Protein AF-A0A7V6PZB4-F1 (afdb_monomer)

pLDDT: mean 92.67, std 8.46, range [31.7, 98.81]

Structure (mmCIF, N/CA/C/O backbone):
data_AF-A0A7V6PZB4-F1
#
_entry.id   AF-A0A7V6PZB4-F1
#
loop_
_atom_site.group_PDB
_atom_site.id
_atom_site.type_symbol
_atom_site.label_atom_id
_atom_site.label_alt_id
_atom_site.label_comp_id
_atom_site.label_asym_id
_atom_site.label_entity_id
_atom_site.label_seq_id
_atom_site.pdbx_PDB_ins_code
_atom_site.Cartn_x
_atom_site.Cartn_y
_atom_site.Cartn_z
_atom_site.occupancy
_atom_site.B_iso_or_equiv
_atom_site.auth_seq_id
_atom_site.auth_comp_id
_atom_site.auth_asym_id
_atom_site.auth_atom_id
_atom_site.pdbx_PDB_model_num
ATOM 1 N N . MET A 1 1 ? -26.715 -16.027 -0.098 1.00 96.00 1 MET A N 1
ATOM 2 C CA . MET A 1 1 ? -26.579 -14.561 -0.267 1.00 96.00 1 MET A CA 1
ATOM 3 C C . MET A 1 1 ? -27.239 -14.172 -1.579 1.00 96.00 1 MET A C 1
ATOM 5 O O . MET A 1 1 ? -27.093 -14.940 -2.522 1.00 96.00 1 MET A O 1
ATOM 9 N N . LYS A 1 2 ? -27.965 -13.046 -1.634 1.00 98.06 2 LYS A N 1
ATOM 10 C CA . LYS A 1 2 ? -28.641 -12.566 -2.856 1.00 98.06 2 LYS A CA 1
ATOM 11 C C . LYS A 1 2 ? -28.164 -11.171 -3.259 1.00 98.06 2 LYS A C 1
ATOM 13 O O . LYS A 1 2 ? -28.310 -10.236 -2.463 1.00 98.06 2 LYS A O 1
ATOM 18 N N . VAL A 1 3 ? -27.635 -11.015 -4.474 1.00 98.44 3 VAL A N 1
ATOM 19 C CA . VAL A 1 3 ? -27.059 -9.747 -4.962 1.00 98.44 3 VAL A CA 1
ATOM 20 C C . VAL A 1 3 ? -27.691 -9.322 -6.287 1.00 98.44 3 VAL A C 1
ATOM 22 O O . VAL A 1 3 ? -27.688 -10.071 -7.259 1.00 98.44 3 VAL A O 1
ATOM 25 N N . LEU A 1 4 ? -28.210 -8.092 -6.332 1.00 98.44 4 LEU A N 1
ATOM 26 C CA . LEU A 1 4 ? -28.763 -7.500 -7.549 1.00 98.44 4 LEU A CA 1
ATOM 27 C C . LEU A 1 4 ? -27.728 -6.574 -8.187 1.00 98.44 4 LEU A C 1
ATOM 29 O O . LEU A 1 4 ? -27.380 -5.542 -7.610 1.00 98.44 4 LEU A O 1
ATOM 33 N N . HIS A 1 5 ? -27.274 -6.908 -9.390 1.00 98.06 5 HIS A N 1
ATOM 34 C CA . HIS A 1 5 ? -26.396 -6.055 -10.179 1.00 98.06 5 HIS A CA 1
ATOM 35 C C . HIS A 1 5 ? -27.217 -5.083 -11.032 1.00 98.06 5 HIS A C 1
ATOM 37 O O . HIS A 1 5 ? -28.124 -5.491 -11.751 1.00 98.06 5 HIS A O 1
ATOM 43 N N . LEU A 1 6 ? -26.899 -3.791 -10.979 1.00 96.44 6 LEU A N 1
ATOM 44 C CA . LEU A 1 6 ? -27.513 -2.758 -11.815 1.00 96.44 6 LEU A CA 1
ATOM 45 C C . LEU A 1 6 ? -26.486 -2.239 -12.818 1.00 96.44 6 LEU A C 1
ATOM 47 O O . LEU A 1 6 ? -25.389 -1.840 -12.422 1.00 96.44 6 LEU A O 1
ATOM 51 N N . ILE A 1 7 ? -26.847 -2.169 -14.100 1.00 93.00 7 ILE A N 1
ATOM 52 C CA . ILE A 1 7 ? -25.939 -1.684 -15.145 1.00 93.00 7 ILE A CA 1
ATOM 53 C C . ILE A 1 7 ? -26.640 -0.818 -16.189 1.00 93.00 7 ILE A C 1
ATOM 55 O O . ILE A 1 7 ? -27.804 -1.014 -16.540 1.00 93.00 7 ILE A O 1
ATOM 59 N N . GLY A 1 8 ? -25.913 0.178 -16.701 1.00 87.44 8 GLY A N 1
ATOM 60 C CA . GLY A 1 8 ? -26.395 1.048 -17.770 1.00 87.44 8 GLY A CA 1
ATOM 61 C C . GLY A 1 8 ? -26.680 0.306 -19.079 1.00 87.44 8 GLY A C 1
ATOM 62 O O . GLY A 1 8 ? -27.577 0.742 -19.802 1.00 87.44 8 GLY A O 1
ATOM 63 N N . GLY A 1 9 ? -25.923 -0.761 -19.368 1.00 81.12 9 GLY A N 1
ATOM 64 C CA . GLY A 1 9 ? -26.089 -1.702 -20.485 1.00 81.12 9 GLY A CA 1
ATOM 65 C C . GLY A 1 9 ? -25.521 -1.231 -21.828 1.00 81.12 9 GLY A C 1
ATOM 66 O O . GLY A 1 9 ? -25.775 -1.853 -22.850 1.00 81.12 9 GLY A O 1
ATOM 67 N N . GLY A 1 10 ? -24.804 -0.102 -21.849 1.00 78.69 10 GLY A N 1
ATOM 68 C CA . GLY A 1 10 ? -24.160 0.439 -23.060 1.00 78.69 10 GLY A CA 1
ATOM 69 C C . GLY A 1 10 ? -22.662 0.182 -23.120 1.00 78.69 10 GLY A C 1
ATOM 70 O O . GLY A 1 10 ? -21.980 0.761 -23.958 1.00 78.69 10 GLY A O 1
ATOM 71 N N . ASP A 1 11 ? -22.161 -0.596 -22.172 1.00 76.56 11 ASP A N 1
ATOM 72 C CA . ASP A 1 11 ? -20.750 -0.834 -21.947 1.00 76.56 11 ASP A CA 1
ATOM 73 C C . ASP A 1 11 ? -20.196 -1.791 -23.014 1.00 76.56 11 ASP A C 1
ATOM 75 O O . ASP A 1 11 ? -20.813 -2.802 -23.350 1.00 76.56 11 ASP A O 1
ATOM 79 N N . VAL A 1 12 ? -19.015 -1.468 -23.546 1.00 69.12 12 VAL A N 1
ATOM 80 C CA . VAL A 1 12 ? -18.284 -2.270 -24.540 1.00 69.12 12 VAL A CA 1
ATOM 81 C C . VAL A 1 12 ? -16.842 -2.497 -24.078 1.00 69.12 12 VAL A C 1
ATOM 83 O O . VAL A 1 12 ? -16.324 -1.760 -23.236 1.00 69.12 12 VAL A O 1
ATOM 86 N N . GLY A 1 13 ? -16.176 -3.517 -24.625 1.00 76.00 13 GLY A N 1
ATOM 87 C CA . GLY A 1 13 ? -14.794 -3.856 -24.266 1.00 76.00 13 GLY A CA 1
ATOM 88 C C . GLY A 1 13 ? -14.642 -4.318 -22.809 1.00 76.00 13 GLY A C 1
ATOM 89 O O . GLY A 1 13 ? -15.514 -5.001 -22.277 1.00 76.00 13 GLY A O 1
ATOM 90 N N . GLY A 1 14 ? -13.544 -3.926 -22.154 1.00 77.00 14 GLY A N 1
ATOM 91 C CA . GLY A 1 14 ? -13.130 -4.481 -20.856 1.00 77.00 14 GLY A CA 1
ATOM 92 C C . GLY A 1 14 ? -14.131 -4.324 -19.703 1.00 77.00 14 GLY A C 1
ATOM 93 O O . GLY A 1 14 ? -14.212 -5.211 -18.858 1.00 77.00 14 GLY A O 1
ATOM 94 N N . ALA A 1 15 ? -14.934 -3.252 -19.669 1.00 78.38 15 ALA A N 1
ATOM 95 C CA . ALA A 1 15 ? -15.964 -3.080 -18.635 1.00 78.38 15 ALA A CA 1
ATOM 96 C C . ALA A 1 15 ? -17.106 -4.103 -18.780 1.00 78.38 15 ALA A C 1
ATOM 98 O O . ALA A 1 15 ? -17.568 -4.654 -17.780 1.00 78.38 15 ALA A O 1
ATOM 99 N N . LYS A 1 16 ? -17.518 -4.408 -20.022 1.00 87.12 16 LYS A N 1
ATOM 100 C CA . LYS A 1 16 ? -18.472 -5.488 -20.319 1.00 87.12 16 LYS A CA 1
ATOM 101 C C . LYS A 1 16 ? -17.888 -6.836 -19.901 1.00 87.12 16 LYS A C 1
ATOM 103 O O . LYS A 1 16 ? -18.531 -7.550 -19.136 1.00 87.12 16 LYS A O 1
ATOM 108 N N . THR A 1 17 ? -16.669 -7.141 -20.358 1.00 86.19 17 THR A N 1
ATOM 109 C CA . THR A 1 17 ? -15.967 -8.398 -20.046 1.00 86.19 17 THR A CA 1
ATOM 110 C C . THR A 1 17 ? -15.881 -8.622 -18.540 1.00 86.19 17 THR A C 1
ATOM 112 O O . THR A 1 17 ? -16.276 -9.681 -18.062 1.00 86.19 17 THR A O 1
ATOM 115 N N . HIS A 1 18 ? -15.479 -7.595 -17.782 1.00 88.25 18 HIS A N 1
ATOM 116 C CA . HIS A 1 18 ? -15.419 -7.658 -16.324 1.00 88.25 18 HIS A CA 1
ATOM 117 C C . HIS A 1 18 ? -16.759 -8.064 -15.705 1.00 88.25 18 HIS A C 1
ATOM 119 O O . HIS A 1 18 ? -16.814 -9.025 -14.945 1.00 88.25 18 HIS A O 1
ATOM 125 N N . VAL A 1 19 ? -17.841 -7.332 -16.001 1.00 92.19 19 VAL A N 1
ATOM 126 C CA . VAL A 1 19 ? -19.128 -7.545 -15.318 1.00 92.19 19 VAL A CA 1
ATOM 127 C C . VAL A 1 19 ? -19.718 -8.907 -15.669 1.00 92.19 19 VAL A C 1
ATOM 129 O O . VAL A 1 19 ? -20.178 -9.609 -14.772 1.00 92.19 19 VAL A O 1
ATOM 132 N N . LEU A 1 20 ? -19.687 -9.302 -16.944 1.00 93.75 20 LEU A N 1
ATOM 133 C CA . LEU A 1 20 ? -20.256 -10.580 -17.373 1.00 93.75 20 LEU A CA 1
ATOM 134 C C . LEU A 1 20 ? -19.486 -11.771 -16.798 1.00 93.75 20 LEU A C 1
ATOM 136 O O . LEU A 1 20 ? -20.103 -12.696 -16.275 1.00 93.75 20 LEU A O 1
ATOM 140 N N . HIS A 1 21 ? -18.151 -11.734 -16.840 1.00 93.12 21 HIS A N 1
ATOM 141 C CA . HIS A 1 21 ? -17.334 -12.811 -16.282 1.00 93.12 21 HIS A CA 1
ATOM 142 C C . HIS A 1 21 ? -17.485 -12.878 -14.761 1.00 93.12 21 HIS A C 1
ATOM 144 O O . HIS A 1 21 ? -17.681 -13.960 -14.216 1.00 93.12 21 HIS A O 1
ATOM 150 N N . LEU A 1 22 ? -17.483 -11.728 -14.077 1.00 94.12 22 LEU A N 1
ATOM 151 C CA . LEU A 1 22 ? -17.700 -11.674 -12.635 1.00 94.12 22 LEU A CA 1
ATOM 152 C C . LEU A 1 22 ? -19.050 -12.275 -12.240 1.00 94.12 22 LEU A C 1
ATOM 154 O O . LEU A 1 22 ? -19.097 -13.124 -11.357 1.00 94.12 22 LEU A O 1
ATOM 158 N N . VAL A 1 23 ? -20.148 -11.853 -12.872 1.00 96.19 23 VAL A N 1
ATOM 159 C CA . VAL A 1 23 ? -21.486 -12.342 -12.510 1.00 96.19 23 VAL A CA 1
ATOM 160 C C . VAL A 1 23 ? -21.649 -13.824 -12.846 1.00 96.19 23 VAL A C 1
ATOM 162 O O . VAL A 1 23 ? -22.220 -14.553 -12.037 1.00 96.19 23 VAL A O 1
ATOM 165 N N . LYS A 1 24 ? -21.110 -14.293 -13.980 1.00 95.69 24 LYS A N 1
ATOM 166 C CA . LYS A 1 24 ? -21.114 -15.722 -14.327 1.00 95.69 24 LYS A CA 1
ATOM 167 C C . LYS A 1 24 ? -20.401 -16.559 -13.265 1.00 95.69 24 LYS A C 1
ATOM 169 O O . LYS A 1 24 ? -20.936 -17.576 -12.834 1.00 95.69 24 LYS A O 1
ATOM 174 N N . GLU A 1 25 ? -19.223 -16.124 -12.820 1.00 95.56 25 GLU A N 1
ATOM 175 C CA . GLU A 1 25 ? -18.470 -16.828 -11.779 1.00 95.56 25 GLU A CA 1
ATOM 176 C C . GLU A 1 25 ? -19.163 -16.763 -10.414 1.00 95.56 25 GLU A C 1
ATOM 178 O O . GLU A 1 25 ? -19.290 -17.783 -9.739 1.00 95.56 25 GLU A O 1
ATOM 183 N N . LEU A 1 26 ? -19.700 -15.600 -10.031 1.00 97.25 26 LEU A N 1
ATOM 184 C CA . LEU A 1 26 ? -20.473 -15.444 -8.796 1.00 97.25 26 LEU A CA 1
ATOM 185 C C . LEU A 1 26 ? -21.717 -16.339 -8.768 1.00 97.25 26 LEU A C 1
ATOM 187 O O . LEU A 1 26 ? -22.041 -16.889 -7.714 1.00 97.25 26 LEU A O 1
ATOM 191 N N . GLY A 1 27 ? -22.392 -16.513 -9.909 1.00 96.56 27 GLY A N 1
ATOM 192 C CA . GLY A 1 27 ? -23.594 -17.343 -10.040 1.00 96.56 27 GLY A CA 1
ATOM 193 C C . GLY A 1 27 ? -23.388 -18.816 -9.694 1.00 96.56 27 GLY A C 1
ATOM 194 O O . GLY A 1 27 ? -24.357 -19.514 -9.409 1.00 96.56 27 GLY A O 1
ATOM 195 N N . LYS A 1 28 ? -22.134 -19.284 -9.629 1.00 95.62 28 LYS A N 1
ATOM 196 C CA . LYS A 1 28 ? -21.791 -20.625 -9.135 1.00 95.62 28 LYS A CA 1
ATOM 197 C C . LYS A 1 28 ? -21.949 -20.764 -7.614 1.00 95.62 28 LYS A C 1
ATOM 199 O O . LYS A 1 28 ? -22.074 -21.879 -7.120 1.00 95.62 28 LYS A O 1
ATOM 204 N N . TYR A 1 29 ? -21.930 -19.655 -6.870 1.00 97.81 29 TYR A N 1
ATOM 205 C CA . TYR A 1 29 ? -21.866 -19.647 -5.401 1.00 97.81 29 TYR A CA 1
ATOM 206 C C . TYR A 1 29 ? -23.033 -18.916 -4.734 1.00 97.81 29 TYR A C 1
ATOM 208 O O . TYR A 1 29 ? -23.353 -19.181 -3.572 1.00 97.81 29 TYR A O 1
ATOM 216 N N . ILE A 1 30 ? -23.645 -17.953 -5.425 1.00 97.75 30 ILE A N 1
ATOM 217 C CA . ILE A 1 30 ? -24.675 -17.073 -4.870 1.00 97.75 30 ILE A CA 1
ATOM 218 C C . ILE A 1 30 ? -25.785 -16.789 -5.884 1.00 97.75 30 ILE A C 1
ATOM 220 O O . ILE A 1 30 ? -25.592 -16.905 -7.088 1.00 97.75 30 ILE A O 1
ATOM 224 N N . ASP A 1 31 ? -26.945 -16.372 -5.380 1.00 97.50 31 ASP A N 1
ATOM 225 C CA . ASP A 1 31 ? -28.073 -15.937 -6.208 1.00 97.50 31 ASP A CA 1
ATOM 226 C C . ASP A 1 31 ? -27.794 -14.512 -6.715 1.00 97.50 31 ASP A C 1
ATOM 228 O O . ASP A 1 31 ? -27.699 -13.556 -5.928 1.00 97.50 31 ASP A O 1
ATOM 232 N N . VAL A 1 32 ? -27.587 -14.393 -8.026 1.00 97.12 32 VAL A N 1
ATOM 233 C CA . VAL A 1 32 ? -27.240 -13.149 -8.715 1.00 97.12 32 VAL A CA 1
ATOM 234 C C . VAL A 1 32 ? -28.172 -12.909 -9.882 1.00 97.12 32 VAL A C 1
ATOM 236 O O . VAL A 1 32 ? -28.414 -13.790 -10.701 1.00 97.12 32 VAL A O 1
ATOM 239 N N . LYS A 1 33 ? -28.624 -11.663 -9.990 1.00 97.44 33 LYS A N 1
ATOM 240 C CA . LYS A 1 33 ? -29.407 -11.184 -11.125 1.00 97.44 33 LYS A CA 1
ATOM 241 C C . LYS A 1 33 ? -28.857 -9.864 -11.622 1.00 97.44 33 LYS A C 1
ATOM 243 O O . LYS A 1 33 ? -28.470 -9.008 -10.823 1.00 97.44 33 LYS A O 1
ATOM 248 N N . ILE A 1 34 ? -28.872 -9.670 -12.935 1.00 97.75 34 ILE A N 1
ATOM 249 C CA . ILE A 1 34 ? -28.563 -8.393 -13.571 1.00 97.75 34 ILE A CA 1
ATOM 250 C C . ILE A 1 34 ? -29.862 -7.678 -13.947 1.00 97.75 34 ILE A C 1
ATOM 252 O O . ILE A 1 34 ? -30.758 -8.247 -14.563 1.00 97.75 34 ILE A O 1
ATOM 256 N N . VAL A 1 35 ? -29.944 -6.387 -13.644 1.00 97.06 35 VAL A N 1
ATOM 257 C CA . VAL A 1 35 ? -30.881 -5.464 -14.284 1.00 97.06 35 VAL A CA 1
ATOM 258 C C . VAL A 1 35 ? -30.103 -4.533 -15.200 1.00 97.06 35 VAL A C 1
ATOM 260 O O . VAL A 1 35 ? -29.295 -3.718 -14.743 1.00 97.06 35 VAL A O 1
ATOM 263 N N . SER A 1 36 ? -30.377 -4.634 -16.500 1.00 94.94 36 SER A N 1
ATOM 264 C CA . SER A 1 36 ? -29.840 -3.719 -17.507 1.00 94.94 36 SER A CA 1
ATOM 265 C C . SER A 1 36 ? -30.867 -2.648 -17.858 1.00 94.94 36 SER A C 1
ATOM 267 O O . SER A 1 36 ? -32.030 -2.945 -18.124 1.00 94.94 36 SER A O 1
ATOM 269 N N . PHE A 1 37 ? -30.445 -1.384 -17.914 1.00 92.25 37 PHE A N 1
ATOM 270 C CA . PHE A 1 37 ? -31.330 -0.270 -18.277 1.00 92.25 37 PHE A CA 1
ATOM 271 C C . PHE A 1 37 ? -31.435 -0.002 -19.786 1.00 92.25 37 PHE A C 1
ATOM 273 O O . PHE A 1 37 ? -31.979 1.037 -20.191 1.00 92.25 37 PHE A O 1
ATOM 280 N N . ARG A 1 38 ? -30.879 -0.890 -20.617 1.00 89.94 38 ARG A N 1
ATOM 281 C CA . ARG A 1 38 ? -31.062 -0.906 -22.073 1.00 89.94 38 ARG A CA 1
ATOM 282 C C . ARG A 1 38 ? -30.868 -2.315 -22.643 1.00 89.94 38 ARG A C 1
ATOM 284 O O . ARG A 1 38 ? -30.167 -3.132 -22.052 1.00 89.94 38 ARG A O 1
ATOM 291 N N . GLU A 1 39 ? -31.471 -2.549 -23.799 1.00 90.06 39 GLU A N 1
ATOM 292 C CA . GLU A 1 39 ? -31.203 -3.718 -24.644 1.00 90.06 39 GLU A CA 1
ATOM 293 C C . GLU A 1 39 ? -29.893 -3.525 -25.434 1.00 90.06 39 GLU A C 1
ATOM 295 O O . GLU A 1 39 ? -29.401 -2.394 -25.540 1.00 90.06 39 GLU A O 1
ATOM 300 N N . GLY A 1 40 ? -29.359 -4.605 -26.007 1.00 88.62 40 GLY A N 1
ATOM 301 C CA . GLY A 1 40 ? -28.213 -4.603 -26.920 1.00 88.62 40 GLY A CA 1
ATOM 302 C C . GLY A 1 40 ? -27.193 -5.691 -26.587 1.00 88.62 40 GLY A C 1
ATOM 303 O O . GLY A 1 40 ? -27.454 -6.553 -25.749 1.00 88.62 40 GLY A O 1
ATOM 304 N N . VAL A 1 41 ? -26.000 -5.579 -27.184 1.00 87.81 41 VAL A N 1
ATOM 305 C CA . VAL A 1 41 ? -24.912 -6.578 -27.110 1.00 87.81 41 VAL A CA 1
ATOM 306 C C . VAL A 1 41 ? -24.620 -7.044 -25.681 1.00 87.81 41 VAL A C 1
ATOM 308 O O . VAL A 1 41 ? -24.461 -8.232 -25.445 1.00 87.81 41 VAL A O 1
ATOM 311 N N . PHE A 1 42 ? -24.602 -6.138 -24.695 1.00 91.44 42 PHE A N 1
ATOM 312 C CA . PHE A 1 42 ? -24.384 -6.527 -23.296 1.00 91.44 42 PHE A CA 1
ATOM 313 C C . PHE A 1 42 ? -25.431 -7.538 -22.800 1.00 91.44 42 PHE A C 1
ATOM 315 O O . PHE A 1 42 ? -25.089 -8.518 -22.142 1.00 91.44 42 PHE A O 1
ATOM 322 N N . ALA A 1 43 ? -26.713 -7.282 -23.080 1.00 92.75 43 ALA A N 1
ATOM 323 C CA . ALA A 1 43 ? -27.801 -8.131 -22.612 1.00 92.75 43 ALA A CA 1
ATOM 324 C C . ALA A 1 43 ? -27.891 -9.440 -23.406 1.00 92.75 43 ALA A C 1
ATOM 326 O O . ALA A 1 43 ? -28.199 -10.481 -22.833 1.00 92.75 43 ALA A O 1
ATOM 327 N N . GLU A 1 44 ? -27.595 -9.393 -24.704 1.00 93.00 44 GLU A N 1
ATOM 328 C CA . GLU A 1 44 ? -27.498 -10.572 -25.567 1.00 93.00 44 GLU A CA 1
ATOM 329 C C . GLU A 1 44 ? -26.383 -11.513 -25.099 1.00 93.00 44 GLU A C 1
ATOM 331 O O . GLU A 1 44 ? -26.660 -12.682 -24.833 1.00 93.00 44 GLU A O 1
ATOM 336 N N . ASP A 1 45 ? -25.172 -10.992 -24.885 1.00 92.50 45 ASP A N 1
ATOM 337 C CA . ASP A 1 45 ? -24.036 -11.768 -24.378 1.00 92.50 45 ASP A CA 1
ATOM 338 C C . ASP A 1 45 ? -24.341 -12.364 -22.995 1.00 92.50 45 ASP A C 1
ATOM 340 O O . ASP A 1 45 ? -24.063 -13.535 -22.747 1.00 92.50 45 ASP A O 1
ATOM 344 N N . ALA A 1 46 ? -24.973 -11.595 -22.097 1.00 94.50 46 ALA A N 1
ATOM 345 C CA . ALA A 1 46 ? -25.378 -12.095 -20.782 1.00 94.50 46 ALA A CA 1
ATOM 346 C C . ALA A 1 46 ? -26.326 -13.303 -20.888 1.00 94.50 46 ALA A C 1
ATOM 348 O O . ALA A 1 46 ? -26.117 -14.309 -20.208 1.00 94.50 46 ALA A O 1
ATOM 349 N N . ARG A 1 47 ? -27.336 -13.232 -21.770 1.00 95.31 47 ARG A N 1
ATOM 350 C CA . ARG A 1 47 ? -28.264 -14.349 -22.017 1.00 95.31 47 ARG A CA 1
ATOM 351 C C . ARG A 1 47 ? -27.545 -15.555 -22.619 1.00 95.31 47 ARG A C 1
ATOM 353 O O . ARG A 1 47 ? -27.784 -16.672 -22.173 1.00 95.31 47 ARG A O 1
ATOM 360 N N . GLN A 1 48 ? -26.645 -15.342 -23.582 1.00 95.06 48 GLN A N 1
ATOM 361 C CA . GLN A 1 48 ? -25.838 -16.415 -24.183 1.00 95.06 48 GLN A CA 1
ATOM 362 C C . GLN A 1 48 ? -24.928 -17.102 -23.156 1.00 95.06 48 GLN A C 1
ATOM 364 O O . GLN A 1 48 ? -24.710 -18.307 -23.225 1.00 95.06 48 GLN A O 1
ATOM 369 N N . MET A 1 49 ? -24.437 -16.351 -22.169 1.00 94.00 49 MET A N 1
ATOM 370 C CA . MET A 1 49 ? -23.641 -16.872 -21.056 1.00 94.00 49 MET A CA 1
ATOM 371 C C . MET A 1 49 ? -24.477 -17.561 -19.963 1.00 94.00 49 MET A C 1
ATOM 373 O O . MET A 1 49 ? -23.894 -18.046 -18.992 1.00 94.00 49 MET A O 1
ATOM 377 N N . GLY A 1 50 ? -25.808 -17.609 -20.098 1.00 95.19 50 GLY A N 1
ATOM 378 C CA . GLY A 1 50 ? -26.715 -18.223 -19.125 1.00 95.19 50 GLY A CA 1
ATOM 379 C C . GLY A 1 50 ? -26.942 -17.392 -17.857 1.00 95.19 50 GLY A C 1
ATOM 380 O O . GLY A 1 50 ? -27.296 -17.947 -16.821 1.00 95.19 50 GLY A O 1
ATOM 381 N N . ILE A 1 51 ? -26.713 -16.076 -17.906 1.00 96.38 51 ILE A N 1
ATOM 382 C CA . ILE A 1 51 ? -26.875 -15.178 -16.755 1.00 96.38 51 ILE A CA 1
ATOM 383 C C . ILE A 1 51 ? -28.340 -14.725 -16.639 1.00 96.38 51 ILE A C 1
ATOM 385 O O . ILE A 1 51 ? -28.925 -14.282 -17.630 1.00 96.38 51 ILE A O 1
ATOM 389 N N . ASP A 1 52 ? -28.920 -14.762 -15.428 1.00 96.25 52 ASP A N 1
ATOM 390 C CA . ASP A 1 52 ? -30.240 -14.166 -15.159 1.00 96.25 52 ASP A CA 1
ATOM 391 C C . ASP A 1 52 ? -30.165 -12.643 -15.323 1.00 96.25 52 ASP A C 1
ATOM 393 O O . ASP A 1 52 ? -29.551 -11.924 -14.525 1.00 96.25 52 ASP A O 1
ATOM 397 N N . ILE A 1 53 ? -30.786 -12.150 -16.391 1.00 96.75 53 ILE A N 1
ATOM 398 C CA . ILE A 1 53 ? -30.817 -10.738 -16.742 1.00 96.75 53 ILE A CA 1
ATOM 399 C C . ILE A 1 53 ? -32.232 -10.282 -17.093 1.00 96.75 53 ILE A C 1
ATOM 401 O O . ILE A 1 53 ? -32.917 -10.859 -17.936 1.00 96.75 53 ILE A O 1
ATOM 405 N N . GLU A 1 54 ? -32.645 -9.163 -16.499 1.00 96.06 54 GLU A N 1
ATOM 406 C CA . GLU A 1 54 ? -33.881 -8.459 -16.835 1.00 96.06 54 GLU A CA 1
ATOM 407 C C . GLU A 1 54 ? -33.562 -7.081 -17.421 1.00 96.06 54 GLU A C 1
ATOM 409 O O . GLU A 1 54 ? -32.888 -6.253 -16.802 1.00 96.06 54 GLU A O 1
ATOM 414 N N . VAL A 1 55 ? -34.073 -6.805 -18.622 1.00 95.81 55 VAL A N 1
ATOM 415 C CA . VAL A 1 55 ? -33.961 -5.475 -19.230 1.00 95.81 55 VAL A CA 1
ATOM 416 C C . VAL A 1 55 ? -35.122 -4.607 -18.754 1.00 95.81 55 VAL A C 1
ATOM 418 O O . VAL A 1 55 ? -36.287 -4.863 -19.055 1.00 95.81 55 VAL A O 1
ATOM 421 N N . VAL A 1 56 ? -34.807 -3.548 -18.008 1.00 92.19 56 VAL A N 1
ATOM 422 C CA . VAL A 1 56 ? -35.783 -2.594 -17.470 1.00 92.19 56 VAL A CA 1
ATOM 423 C C . VAL A 1 56 ? -35.678 -1.280 -18.240 1.00 92.19 56 VAL A C 1
ATOM 425 O O . VAL A 1 56 ? -34.797 -0.455 -17.995 1.00 92.19 56 VAL A O 1
ATOM 428 N N . LYS A 1 57 ? -36.602 -1.091 -19.188 1.00 83.38 57 LYS A N 1
ATOM 429 C CA . LYS A 1 57 ? -36.729 0.124 -20.005 1.00 83.38 57 LYS A CA 1
ATOM 430 C C . LYS A 1 57 ? -38.208 0.441 -20.258 1.00 83.38 57 LYS A C 1
ATOM 432 O O . LYS A 1 57 ? -38.706 0.314 -21.371 1.00 83.38 57 LYS A O 1
ATOM 437 N N . ARG A 1 58 ? -38.938 0.868 -19.224 1.00 73.62 58 ARG A N 1
ATOM 438 C CA . ARG A 1 58 ? -40.387 1.172 -19.270 1.00 73.62 58 ARG A CA 1
ATOM 439 C C . ARG A 1 58 ? -40.710 2.576 -19.807 1.00 73.62 58 ARG A C 1
ATOM 441 O O . ARG A 1 58 ? -41.791 3.107 -19.548 1.00 73.62 58 ARG A O 1
ATOM 448 N N . GLY A 1 59 ? -39.762 3.204 -20.506 1.00 68.06 59 GLY A N 1
ATOM 449 C CA . GLY A 1 59 ? -39.897 4.525 -21.134 1.00 68.06 59 GLY A CA 1
ATOM 450 C C . GLY A 1 59 ? -39.821 5.729 -20.183 1.00 68.06 59 GLY A C 1
ATOM 451 O O . GLY A 1 59 ? -39.708 6.855 -20.654 1.00 68.06 59 GLY A O 1
ATOM 452 N N . ASN A 1 60 ? -39.841 5.523 -18.860 1.00 82.06 60 ASN A N 1
ATOM 453 C CA . ASN A 1 60 ? -39.718 6.577 -17.846 1.00 82.06 60 ASN A CA 1
ATOM 454 C C . ASN A 1 60 ? -38.882 6.079 -16.654 1.00 82.06 60 ASN A C 1
ATOM 456 O O . ASN A 1 60 ? -39.199 5.045 -16.065 1.00 82.06 60 ASN A O 1
ATOM 460 N N . VAL A 1 61 ? -37.877 6.864 -16.247 1.00 85.06 61 VAL A N 1
ATOM 461 C CA . VAL A 1 61 ? -36.955 6.562 -15.137 1.00 85.06 61 VAL A CA 1
ATOM 462 C C . VAL A 1 61 ? -37.687 6.260 -13.822 1.00 85.06 61 VAL A C 1
ATOM 464 O O . VAL A 1 61 ? -37.274 5.362 -13.096 1.00 85.06 61 VAL A O 1
ATOM 467 N N . PHE A 1 62 ? -38.808 6.923 -13.518 1.00 88.56 62 PHE A N 1
ATOM 468 C CA . PHE A 1 62 ? -39.590 6.627 -12.308 1.00 88.56 62 PHE A CA 1
ATOM 469 C C . PHE A 1 62 ? -40.248 5.242 -12.355 1.00 88.56 62 PHE A C 1
ATOM 471 O O . PHE A 1 62 ? -40.292 4.538 -11.343 1.00 88.56 62 PHE A O 1
ATOM 478 N N . LYS A 1 63 ? -40.740 4.826 -13.531 1.00 91.38 63 LYS A N 1
ATOM 479 C CA . LYS A 1 63 ? -41.296 3.478 -13.728 1.00 91.38 63 LYS A CA 1
ATOM 480 C C . LYS A 1 63 ? -40.195 2.421 -13.641 1.00 91.38 63 LYS A C 1
ATOM 482 O O . LYS A 1 63 ? -40.435 1.365 -13.058 1.00 91.38 63 LYS A O 1
ATOM 487 N N . ASP A 1 64 ? -39.005 2.727 -14.160 1.00 92.06 64 ASP A N 1
ATOM 488 C CA . ASP A 1 64 ? -37.828 1.861 -14.051 1.00 92.06 64 ASP A CA 1
ATOM 489 C C . ASP A 1 64 ? -37.420 1.684 -12.581 1.00 92.06 64 ASP A C 1
ATOM 491 O O . ASP A 1 64 ? -37.311 0.556 -12.109 1.00 92.06 64 ASP A O 1
ATOM 495 N N . ILE A 1 65 ? -37.306 2.777 -11.816 1.00 94.38 65 ILE A N 1
ATOM 496 C CA . ILE A 1 65 ? -37.003 2.737 -10.376 1.00 94.38 65 ILE A CA 1
ATOM 497 C C . ILE A 1 65 ? -38.056 1.926 -9.615 1.00 94.38 65 ILE A C 1
ATOM 499 O O . ILE A 1 65 ? -37.695 1.058 -8.823 1.00 94.38 65 ILE A O 1
ATOM 503 N N . LYS A 1 66 ? -39.355 2.159 -9.862 1.00 95.31 66 LYS A N 1
ATOM 504 C CA . LYS A 1 66 ? -40.437 1.405 -9.204 1.00 95.31 66 LYS A CA 1
ATOM 505 C C . LYS A 1 66 ? -40.320 -0.096 -9.481 1.00 95.31 66 LYS A C 1
ATOM 507 O O . LYS A 1 66 ? -40.495 -0.894 -8.562 1.00 95.31 66 LYS A O 1
ATOM 512 N N . ARG A 1 67 ? -39.989 -0.479 -10.720 1.00 96.06 67 ARG A N 1
ATOM 513 C CA . ARG A 1 67 ? -39.750 -1.881 -11.082 1.00 96.06 67 ARG A CA 1
ATOM 514 C C . ARG A 1 67 ? -38.526 -2.446 -10.361 1.00 96.06 67 ARG A C 1
ATOM 516 O O . ARG A 1 67 ? -38.618 -3.542 -9.825 1.00 96.06 67 ARG A O 1
ATOM 523 N N . VAL A 1 68 ? -37.422 -1.705 -10.274 1.00 96.81 68 VAL A N 1
ATOM 524 C CA . VAL A 1 68 ? -36.236 -2.155 -9.523 1.00 96.81 68 VAL A CA 1
ATOM 525 C C . VAL A 1 68 ? -36.548 -2.326 -8.033 1.00 96.81 68 VAL A C 1
ATOM 527 O O . VAL A 1 68 ? -36.164 -3.335 -7.454 1.00 96.81 68 VAL A O 1
ATOM 530 N N . ILE A 1 69 ? -37.296 -1.407 -7.410 1.00 97.38 69 ILE A N 1
ATOM 531 C CA . ILE A 1 69 ? -37.742 -1.549 -6.010 1.00 97.38 69 ILE A CA 1
ATOM 532 C C . ILE A 1 69 ? -38.565 -2.829 -5.827 1.00 97.38 69 ILE A C 1
ATOM 534 O O . ILE A 1 69 ? -38.366 -3.544 -4.847 1.00 97.38 69 ILE A O 1
ATOM 538 N N . GLN A 1 70 ? -39.474 -3.118 -6.763 1.00 96.69 70 GLN A N 1
ATOM 539 C CA . GLN A 1 70 ? -40.278 -4.337 -6.748 1.00 96.69 70 GLN A CA 1
ATOM 540 C C . GLN A 1 70 ? -39.388 -5.587 -6.823 1.00 96.69 70 GLN A C 1
ATOM 542 O O . GLN A 1 70 ? -39.495 -6.443 -5.952 1.00 96.69 70 GLN A O 1
ATOM 547 N N . ILE A 1 71 ? -38.449 -5.636 -7.776 1.00 97.31 71 ILE A N 1
ATOM 548 C CA . ILE A 1 71 ? -37.482 -6.740 -7.919 1.00 97.31 71 ILE A CA 1
ATOM 549 C C . ILE A 1 71 ? -36.680 -6.938 -6.627 1.00 97.31 71 ILE A C 1
ATOM 551 O O . ILE A 1 71 ? -36.539 -8.065 -6.158 1.00 97.31 71 ILE A O 1
ATOM 555 N N . VAL A 1 72 ? -36.180 -5.851 -6.025 1.00 97.56 72 VAL A N 1
ATOM 556 C CA . VAL A 1 72 ? -35.397 -5.914 -4.781 1.00 97.56 72 VAL A CA 1
ATOM 557 C C . VAL A 1 72 ? -36.211 -6.518 -3.636 1.00 97.56 72 VAL A C 1
ATOM 559 O O . VAL A 1 72 ? -35.704 -7.385 -2.923 1.00 97.56 72 VAL A O 1
ATOM 562 N N . LYS A 1 73 ? -37.463 -6.074 -3.463 1.00 95.38 73 LYS A N 1
ATOM 563 C CA . LYS A 1 73 ? -38.341 -6.522 -2.372 1.00 95.38 73 LYS A CA 1
ATOM 564 C C . LYS A 1 73 ? -38.834 -7.954 -2.568 1.00 95.38 73 LYS A C 1
ATOM 566 O O . LYS A 1 73 ? -38.739 -8.740 -1.635 1.00 95.38 73 LYS A O 1
ATOM 571 N N . GLU A 1 74 ? -39.324 -8.292 -3.759 1.00 95.94 74 GLU A N 1
ATOM 572 C CA . GLU A 1 74 ? -39.840 -9.632 -4.080 1.00 95.94 74 GLU A CA 1
ATOM 573 C C . GLU A 1 74 ? -38.728 -10.686 -4.066 1.00 95.94 74 GLU A C 1
ATOM 575 O O . GLU A 1 74 ? -38.923 -11.785 -3.559 1.00 95.94 74 GLU A O 1
ATOM 580 N N . GLY A 1 75 ? -37.540 -10.341 -4.574 1.00 95.44 75 GLY A N 1
ATOM 581 C CA . GLY A 1 75 ? -36.403 -11.260 -4.619 1.00 95.44 75 GLY A CA 1
ATOM 582 C C . GLY A 1 75 ? -35.655 -11.420 -3.293 1.00 95.44 75 GLY A C 1
ATOM 583 O O . GLY A 1 75 ? -34.850 -12.343 -3.172 1.00 95.44 75 GLY A O 1
ATOM 584 N N . GLY A 1 76 ? -35.897 -10.548 -2.304 1.00 96.31 76 GLY A N 1
ATOM 585 C CA . GLY A 1 76 ? -35.203 -10.573 -1.012 1.00 96.31 76 GLY A CA 1
ATOM 586 C C . GLY A 1 76 ? -33.707 -10.246 -1.113 1.00 96.31 76 GLY A C 1
ATOM 587 O O . GLY A 1 76 ? -32.888 -10.867 -0.434 1.00 96.31 76 GLY A O 1
ATOM 588 N N . TYR A 1 77 ? -33.331 -9.307 -1.988 1.00 97.94 77 TYR A N 1
ATOM 589 C CA . TYR A 1 77 ? -31.926 -8.966 -2.230 1.00 97.94 77 TYR A CA 1
ATOM 590 C C . TYR A 1 77 ? -31.287 -8.244 -1.041 1.00 97.94 77 TYR A C 1
ATOM 592 O O . TYR A 1 77 ? -31.876 -7.341 -0.448 1.00 97.94 77 TYR A O 1
ATOM 600 N N . GLN A 1 78 ? -30.048 -8.620 -0.719 1.00 97.75 78 GLN A N 1
ATOM 601 C CA . GLN A 1 78 ? -29.317 -8.114 0.450 1.00 97.75 78 GLN A CA 1
ATOM 602 C C . GLN A 1 78 ? -28.272 -7.053 0.081 1.00 97.75 78 GLN A C 1
ATOM 604 O O . GLN A 1 78 ? -27.869 -6.259 0.934 1.00 97.75 78 GLN A O 1
ATOM 609 N N . ILE A 1 79 ? -27.851 -7.026 -1.188 1.00 98.50 79 ILE A N 1
ATOM 610 C CA . ILE A 1 79 ? -26.913 -6.049 -1.745 1.00 98.50 79 ILE A CA 1
ATOM 611 C C . ILE A 1 79 ? -27.405 -5.604 -3.124 1.00 98.50 79 ILE A C 1
ATOM 613 O O . ILE A 1 79 ? -27.831 -6.427 -3.935 1.00 98.50 79 ILE A O 1
ATOM 617 N N . ILE A 1 80 ? -27.292 -4.303 -3.394 1.00 98.50 80 ILE A N 1
ATOM 618 C CA . ILE A 1 80 ? -27.415 -3.714 -4.729 1.00 98.50 80 ILE A CA 1
ATOM 619 C C . ILE A 1 80 ? -26.015 -3.298 -5.184 1.00 98.50 80 ILE A C 1
ATOM 621 O O . ILE A 1 80 ? -25.419 -2.395 -4.593 1.00 98.50 80 ILE A O 1
ATOM 625 N N . HIS A 1 81 ? -25.498 -3.936 -6.232 1.00 98.31 81 HIS A N 1
ATOM 626 C CA . HIS A 1 81 ? -24.197 -3.622 -6.813 1.00 98.31 81 HIS A CA 1
ATOM 627 C C . HIS A 1 81 ? -24.368 -2.858 -8.134 1.00 98.31 81 HIS A C 1
ATOM 629 O O . HIS A 1 81 ? -24.814 -3.417 -9.130 1.00 98.31 81 HIS A O 1
ATOM 635 N N . SER A 1 82 ? -24.033 -1.568 -8.169 1.00 96.12 82 SER A N 1
ATOM 636 C CA . SER A 1 82 ? -24.159 -0.735 -9.368 1.00 96.12 82 SER A CA 1
ATOM 637 C C . SER A 1 82 ? -22.858 -0.556 -10.159 1.00 96.12 82 SER A C 1
ATOM 639 O O . SER A 1 82 ? -21.794 -0.282 -9.599 1.00 96.12 82 SER A O 1
ATOM 641 N N . HIS A 1 83 ? -22.977 -0.616 -11.488 1.00 93.00 83 HIS A N 1
ATOM 642 C CA . HIS A 1 83 ? -21.902 -0.374 -12.449 1.00 93.00 83 HIS A CA 1
ATOM 643 C C . HIS A 1 83 ? -22.244 0.825 -13.348 1.00 93.00 83 HIS A C 1
ATOM 645 O O . HIS A 1 83 ? -23.149 0.772 -14.188 1.00 93.00 83 HIS A O 1
ATOM 651 N N . GLY A 1 84 ? -21.512 1.925 -13.158 1.00 86.81 84 GLY A N 1
ATOM 652 C CA . GLY A 1 84 ? -21.639 3.143 -13.960 1.00 86.81 84 GLY A CA 1
ATOM 653 C C . GLY A 1 84 ? -22.722 4.127 -13.494 1.00 86.81 84 GLY A C 1
ATOM 654 O O . GLY A 1 84 ? -23.539 3.857 -12.613 1.00 86.81 84 GLY A O 1
ATOM 655 N N . ALA A 1 85 ? -22.726 5.310 -14.114 1.00 84.50 85 ALA A N 1
ATOM 656 C CA . ALA A 1 85 ? -23.463 6.482 -13.633 1.00 84.50 85 ALA A CA 1
ATOM 657 C C . ALA A 1 85 ? -24.975 6.260 -13.458 1.00 84.50 85 ALA A C 1
ATOM 659 O O . ALA A 1 85 ? -25.526 6.551 -12.398 1.00 84.50 85 ALA A O 1
ATOM 660 N N . LYS A 1 86 ? -25.657 5.721 -14.480 1.00 86.94 86 LYS A N 1
ATOM 661 C CA . LYS A 1 86 ? -27.112 5.483 -14.423 1.00 86.94 86 LYS A CA 1
ATOM 662 C C . LYS A 1 86 ? -27.488 4.503 -13.313 1.00 86.94 86 LYS A C 1
ATOM 664 O O . LYS A 1 86 ? -28.455 4.739 -12.593 1.00 86.94 86 LYS A O 1
ATOM 669 N N . ALA A 1 87 ? -26.700 3.445 -13.154 1.00 91.56 87 ALA A N 1
ATOM 670 C CA . ALA A 1 87 ? -26.915 2.452 -12.117 1.00 91.56 87 ALA A CA 1
ATOM 671 C C . ALA A 1 87 ? -26.680 3.022 -10.713 1.00 91.56 87 ALA A C 1
ATOM 673 O O . ALA A 1 87 ? -27.479 2.753 -9.822 1.00 91.56 87 ALA A O 1
ATOM 674 N N . ASN A 1 88 ? -25.648 3.851 -10.533 1.00 93.00 88 ASN A N 1
ATOM 675 C CA . ASN A 1 88 ? -25.346 4.512 -9.260 1.00 93.00 88 ASN A CA 1
ATOM 676 C C . ASN A 1 88 ? -26.473 5.444 -8.803 1.00 93.00 88 ASN A C 1
ATOM 678 O O . ASN A 1 88 ? -26.840 5.453 -7.634 1.00 93.00 88 ASN A O 1
ATOM 682 N N . MET A 1 89 ? -27.050 6.217 -9.727 1.00 90.62 89 MET A N 1
ATOM 683 C CA . MET A 1 89 ? -28.180 7.097 -9.410 1.00 90.62 89 MET A CA 1
ATOM 684 C C . MET A 1 89 ? -29.396 6.291 -8.937 1.00 90.62 89 MET A C 1
ATOM 686 O O . MET A 1 89 ? -30.008 6.609 -7.918 1.00 90.62 89 MET A O 1
ATOM 690 N N . ILE A 1 90 ? -29.735 5.226 -9.668 1.00 93.19 90 ILE A N 1
ATOM 691 C CA . ILE A 1 90 ? -30.897 4.389 -9.356 1.00 93.19 90 ILE A CA 1
ATOM 692 C C . ILE A 1 90 ? -30.677 3.613 -8.052 1.00 93.19 90 ILE A C 1
ATOM 694 O O . ILE A 1 90 ? -31.599 3.544 -7.242 1.00 93.19 90 ILE A O 1
ATOM 698 N N . SER A 1 91 ? -29.473 3.085 -7.802 1.00 95.38 91 SER A N 1
ATOM 699 C CA . SER A 1 91 ? -29.184 2.297 -6.595 1.00 95.38 91 SER A CA 1
ATOM 700 C C . SER A 1 91 ? -29.405 3.088 -5.305 1.00 95.38 91 SER A C 1
ATOM 702 O O . SER A 1 91 ? -29.935 2.537 -4.344 1.00 95.38 91 SER A O 1
ATOM 704 N N . ILE A 1 92 ? -29.096 4.387 -5.289 1.00 95.00 92 ILE A N 1
ATOM 705 C CA . ILE A 1 92 ? -29.295 5.250 -4.113 1.00 95.00 92 ILE A CA 1
ATOM 706 C C . ILE A 1 92 ? -30.774 5.504 -3.845 1.00 95.00 92 ILE A C 1
ATOM 708 O O . ILE A 1 92 ? -31.209 5.462 -2.693 1.00 95.00 92 ILE A O 1
ATOM 712 N N . ILE A 1 93 ? -31.558 5.745 -4.899 1.00 94.00 93 ILE A N 1
ATOM 713 C CA . ILE A 1 93 ? -33.004 5.939 -4.754 1.00 94.00 93 ILE A CA 1
ATOM 714 C C . ILE A 1 93 ? -33.635 4.639 -4.254 1.00 94.00 93 ILE A C 1
ATOM 716 O O . ILE A 1 93 ? -34.410 4.653 -3.304 1.00 94.00 93 ILE A O 1
ATOM 720 N N . VAL A 1 94 ? -33.261 3.499 -4.839 1.00 95.69 94 VAL A N 1
ATOM 721 C CA . VAL A 1 94 ? -33.757 2.186 -4.410 1.00 95.69 94 VAL A CA 1
ATOM 722 C C . VAL A 1 94 ? -33.379 1.919 -2.951 1.00 95.69 94 VAL A C 1
ATOM 724 O O . VAL A 1 94 ? -34.258 1.580 -2.163 1.00 95.69 94 VAL A O 1
ATOM 727 N N . LYS A 1 95 ? -32.121 2.162 -2.561 1.00 95.12 95 LYS A N 1
ATOM 728 C CA . LYS A 1 95 ? -31.644 2.065 -1.173 1.00 95.12 95 LYS A CA 1
ATOM 729 C C . LYS A 1 95 ? -32.504 2.859 -0.200 1.00 95.12 95 LYS A C 1
ATOM 731 O O . LYS A 1 95 ? -32.794 2.358 0.882 1.00 95.12 95 LYS A O 1
ATOM 736 N N . PHE A 1 96 ? -32.919 4.073 -0.559 1.00 93.81 96 PHE A N 1
ATOM 737 C CA . PHE A 1 96 ? -33.770 4.888 0.309 1.00 93.81 96 PHE A CA 1
ATOM 738 C C . PHE A 1 96 ? -35.101 4.189 0.643 1.00 93.81 96 PHE A C 1
ATOM 740 O O . PHE A 1 96 ? -35.567 4.282 1.774 1.00 93.81 96 PHE A O 1
ATOM 747 N N . PHE A 1 97 ? -35.677 3.438 -0.304 1.00 95.62 97 PHE A N 1
ATOM 748 C CA . PHE A 1 97 ? -36.961 2.741 -0.139 1.00 95.62 97 PHE A CA 1
ATOM 749 C C . PHE A 1 97 ? -36.861 1.283 0.331 1.00 95.62 97 PHE A C 1
ATOM 751 O O . PHE A 1 97 ? -37.882 0.692 0.700 1.00 95.62 97 PHE A O 1
ATOM 758 N N . THR A 1 98 ? -35.679 0.669 0.253 1.00 95.44 98 THR A N 1
ATOM 759 C CA . THR A 1 98 ? -35.476 -0.752 0.583 1.00 95.44 98 THR A CA 1
ATOM 760 C C . THR A 1 98 ? -34.543 -0.970 1.769 1.00 95.44 98 THR A C 1
ATOM 762 O O . THR A 1 98 ? -34.567 -2.046 2.356 1.00 95.44 98 THR A O 1
ATOM 765 N N . HIS A 1 99 ? -33.733 0.030 2.133 1.00 93.69 99 HIS A N 1
ATOM 766 C CA . HIS A 1 99 ? -32.664 -0.055 3.136 1.00 93.69 99 HIS A CA 1
ATOM 767 C C . HIS A 1 99 ? -31.622 -1.150 2.856 1.00 93.69 99 HIS A C 1
ATOM 769 O O . HIS A 1 99 ? -30.915 -1.592 3.762 1.00 93.69 99 HIS A O 1
ATOM 775 N N . VAL A 1 100 ? -31.516 -1.576 1.595 1.00 96.56 100 VAL A N 1
ATOM 776 C CA . VAL A 1 100 ? -30.534 -2.559 1.133 1.00 96.56 100 VAL A CA 1
ATOM 777 C C . VAL A 1 100 ? -29.176 -1.885 0.932 1.00 96.56 100 VAL A C 1
ATOM 779 O O . VAL A 1 100 ? -29.099 -0.745 0.467 1.00 96.56 100 VAL A O 1
ATOM 782 N N . ALA A 1 101 ? -28.102 -2.588 1.292 1.00 97.38 101 ALA A N 1
ATOM 783 C CA . ALA A 1 101 ? -26.740 -2.079 1.189 1.00 97.38 101 ALA A CA 1
ATOM 784 C C . ALA A 1 101 ? -26.344 -1.817 -0.270 1.00 97.38 101 ALA A C 1
ATOM 786 O O . ALA A 1 101 ? -26.646 -2.621 -1.154 1.00 97.38 101 ALA A O 1
ATOM 787 N N . THR A 1 102 ? -25.634 -0.714 -0.517 1.00 98.25 102 THR A N 1
ATOM 788 C CA . THR A 1 102 ? -25.180 -0.343 -1.867 1.00 98.25 102 THR A CA 1
ATOM 789 C C . THR A 1 102 ? -23.675 -0.481 -2.033 1.00 98.25 102 THR A C 1
ATOM 791 O O . THR A 1 102 ? -22.893 0.001 -1.213 1.00 98.25 102 THR A O 1
ATOM 794 N N . VAL A 1 103 ? -23.277 -1.113 -3.132 1.00 98.25 103 VAL A N 1
ATOM 795 C CA . VAL A 1 103 ? -21.886 -1.292 -3.555 1.00 98.25 103 VAL A CA 1
ATOM 796 C C . VAL A 1 103 ? -21.747 -0.759 -4.979 1.00 98.25 103 VAL A C 1
ATOM 798 O O . VAL A 1 103 ? -22.672 -0.897 -5.777 1.00 98.25 103 VAL A O 1
ATOM 801 N N . THR A 1 104 ? -20.611 -0.160 -5.330 1.00 97.06 104 THR A N 1
ATOM 802 C CA . THR A 1 104 ? -20.307 0.188 -6.727 1.00 97.06 104 THR A CA 1
ATOM 803 C C . THR A 1 104 ? -18.891 -0.194 -7.120 1.00 97.06 104 THR A C 1
ATOM 805 O O . THR A 1 104 ? -17.959 0.089 -6.367 1.00 97.06 104 THR A O 1
ATOM 808 N N . THR A 1 105 ? -18.717 -0.763 -8.316 1.00 94.88 105 THR A N 1
ATOM 809 C CA . THR A 1 105 ? -17.398 -0.871 -8.954 1.00 94.88 105 THR A CA 1
ATOM 810 C C . THR A 1 105 ? -17.132 0.347 -9.832 1.00 94.88 105 THR A C 1
ATOM 812 O O . THR A 1 105 ? -17.921 0.688 -10.719 1.00 94.88 105 THR A O 1
ATOM 815 N N . VAL A 1 106 ? -15.990 0.991 -9.597 1.00 90.69 106 VAL A N 1
ATOM 816 C CA . VAL A 1 106 ? -15.506 2.151 -10.350 1.00 90.69 106 VAL A CA 1
ATOM 817 C C . VAL A 1 106 ? -14.554 1.673 -11.448 1.00 90.69 106 VAL A C 1
ATOM 819 O O . VAL A 1 106 ? -13.404 1.340 -11.171 1.00 90.69 106 VAL A O 1
ATOM 822 N N . HIS A 1 107 ? -15.053 1.646 -12.688 1.00 84.12 107 HIS A N 1
ATOM 823 C CA . HIS A 1 107 ? -14.353 1.129 -13.880 1.00 84.12 107 HIS A CA 1
ATOM 824 C C . HIS A 1 107 ? -13.486 2.163 -14.613 1.00 84.12 107 HIS A C 1
ATOM 826 O O . HIS A 1 107 ? -12.576 1.799 -15.359 1.00 84.12 107 HIS A O 1
ATOM 832 N N . SER A 1 108 ? -13.768 3.447 -14.406 1.00 80.69 108 SER A N 1
ATOM 833 C CA . SER A 1 108 ? -13.099 4.584 -15.044 1.00 80.69 108 SER A CA 1
ATOM 834 C C . SER A 1 108 ? -13.049 5.789 -14.105 1.00 80.69 108 SER A C 1
ATOM 836 O O . SER A 1 108 ? -13.710 5.829 -13.057 1.00 80.69 108 SER A O 1
ATOM 838 N N . ASP A 1 109 ? -12.234 6.783 -14.456 1.00 80.31 109 ASP A N 1
ATOM 839 C CA . ASP A 1 109 ? -12.279 8.054 -13.754 1.00 80.31 109 ASP A CA 1
ATOM 840 C C . ASP A 1 109 ? -13.608 8.765 -14.055 1.00 80.31 109 ASP A C 1
ATOM 842 O O . ASP A 1 109 ? -13.773 9.442 -15.069 1.00 80.31 109 ASP A O 1
ATOM 846 N N . TYR A 1 110 ? -14.526 8.682 -13.093 1.00 75.00 110 TYR A N 1
ATOM 847 C CA . TYR A 1 110 ? -15.881 9.221 -13.200 1.00 75.00 110 TYR A CA 1
ATOM 848 C C . TYR A 1 110 ? -15.976 10.735 -13.474 1.00 75.00 110 TYR A C 1
ATOM 850 O O . TYR A 1 110 ? -17.060 11.226 -13.795 1.00 75.00 110 TYR A O 1
ATOM 858 N N . ARG A 1 111 ? -14.887 11.499 -13.293 1.00 75.06 111 ARG A N 1
ATOM 859 C CA . ARG A 1 111 ? -14.839 12.930 -13.641 1.00 75.06 111 ARG A CA 1
ATOM 860 C C . ARG A 1 111 ? -14.444 13.161 -15.093 1.00 75.06 111 ARG A C 1
ATOM 862 O O . ARG A 1 111 ? -14.796 14.206 -15.625 1.00 75.06 111 ARG A O 1
ATOM 869 N N . LEU A 1 112 ? -13.735 12.215 -15.707 1.00 70.62 112 LEU A N 1
ATOM 870 C CA . LEU A 1 112 ? -13.271 12.302 -17.090 1.00 70.62 112 LEU A CA 1
ATOM 871 C C . LEU A 1 112 ? -14.312 11.757 -18.080 1.00 70.62 112 LEU A C 1
ATOM 873 O O . LEU A 1 112 ? -14.380 12.248 -19.203 1.00 70.62 112 LEU A O 1
ATOM 877 N N . ASP A 1 113 ? -15.178 10.829 -17.647 1.00 66.75 113 ASP A N 1
ATOM 878 C CA . ASP A 1 113 ? -16.166 10.118 -18.486 1.00 66.75 113 ASP A CA 1
ATOM 879 C C . ASP A 1 113 ? -17.034 11.012 -19.396 1.00 66.75 113 ASP A C 1
ATOM 881 O O . ASP A 1 113 ? -17.495 10.568 -20.448 1.00 66.75 113 ASP A O 1
ATOM 885 N N . TYR A 1 114 ? -17.283 12.267 -19.006 1.00 62.03 114 TYR A N 1
ATOM 886 C CA . TYR A 1 114 ? -18.145 13.195 -19.749 1.00 62.03 114 TYR A CA 1
ATOM 887 C C . TYR A 1 114 ? -17.460 14.516 -20.124 1.00 62.03 114 TYR A C 1
ATOM 889 O O . TYR A 1 114 ? -18.141 15.435 -20.578 1.00 62.03 114 TYR A O 1
ATOM 897 N N . MET A 1 115 ? -16.135 14.638 -19.970 1.00 58.31 115 MET A N 1
ATOM 898 C CA . MET A 1 115 ? -15.429 15.912 -20.187 1.00 58.31 115 MET A CA 1
ATOM 899 C C . MET A 1 115 ? -15.515 16.439 -21.622 1.00 58.31 115 MET A C 1
ATOM 901 O O . MET A 1 115 ? -15.519 17.649 -21.822 1.00 58.31 115 MET A O 1
ATOM 905 N N . HIS A 1 116 ? -15.666 15.556 -22.608 1.00 59.00 116 HIS A N 1
ATOM 906 C CA . HIS A 1 116 ? -15.804 15.932 -24.019 1.00 59.00 116 HIS A CA 1
ATOM 907 C C . HIS A 1 116 ? -17.173 16.553 -24.364 1.00 59.00 116 HIS A C 1
ATOM 909 O O . HIS A 1 116 ? -17.396 16.970 -25.495 1.00 59.00 116 HIS A O 1
ATOM 915 N N . SER A 1 117 ? -18.112 16.623 -23.410 1.00 64.31 117 SER A N 1
ATOM 916 C CA . SER A 1 117 ? -19.418 17.258 -23.596 1.00 64.31 117 SER A CA 1
ATOM 917 C C . SER A 1 117 ? -19.797 18.085 -22.370 1.00 64.31 117 SER A C 1
ATOM 919 O O . SER A 1 117 ? -20.165 17.543 -21.330 1.00 64.31 117 SER A O 1
ATOM 921 N N . ILE A 1 118 ? -19.779 19.413 -22.516 1.00 61.34 118 ILE A N 1
ATOM 922 C CA . ILE A 1 118 ? -20.098 20.370 -21.441 1.00 61.34 118 ILE A CA 1
ATOM 923 C C . ILE A 1 118 ? -21.468 20.061 -20.811 1.00 61.34 118 ILE A C 1
ATOM 925 O O . ILE A 1 118 ? -21.589 19.977 -19.590 1.00 61.34 118 ILE A O 1
ATOM 929 N N . VAL A 1 119 ? -22.486 19.791 -21.637 1.00 64.25 119 VAL A N 1
ATOM 930 C CA . VAL A 1 119 ? -23.849 19.474 -21.175 1.00 64.25 119 VAL A CA 1
ATOM 931 C C . VAL A 1 119 ? -23.898 18.159 -20.389 1.00 64.25 119 VAL A C 1
ATOM 933 O O . VAL A 1 119 ? -24.505 18.107 -19.317 1.00 64.25 119 VAL A O 1
ATOM 936 N N . LYS A 1 120 ? -23.249 17.088 -20.871 1.00 65.88 120 LYS A N 1
ATOM 937 C CA . LYS A 1 120 ? -23.225 15.792 -20.162 1.00 65.88 120 LYS A CA 1
ATOM 938 C C . LYS A 1 120 ? -22.381 15.853 -18.886 1.00 65.88 120 LYS A C 1
ATOM 940 O O . LYS A 1 120 ? -22.740 15.216 -17.897 1.00 65.88 120 LYS A O 1
ATOM 945 N N . SER A 1 121 ? -21.310 16.644 -18.890 1.00 59.31 121 SER A N 1
ATOM 946 C CA . SER A 1 121 ? -20.464 16.900 -17.723 1.00 59.31 121 SER A CA 1
ATOM 947 C C . SER A 1 121 ? -21.251 17.583 -16.597 1.00 59.31 121 SER A C 1
ATOM 949 O O . SER A 1 121 ? -21.272 17.087 -15.468 1.00 59.31 121 SER A O 1
ATOM 951 N N . LEU A 1 122 ? -21.991 18.653 -16.917 1.00 56.81 122 LEU A N 1
ATOM 952 C CA . LEU A 1 122 ? -22.788 19.415 -15.946 1.00 56.81 122 LEU A CA 1
ATOM 953 C C . LEU A 1 122 ? -24.045 18.680 -15.454 1.00 56.81 122 LEU A C 1
ATOM 955 O O . LEU A 1 122 ? -24.521 18.960 -14.359 1.00 56.81 122 LEU A O 1
ATOM 959 N N . THR A 1 123 ? -24.578 17.733 -16.228 1.00 70.88 123 THR A N 1
ATOM 960 C CA . THR A 1 123 ? -25.771 16.955 -15.852 1.00 70.88 123 THR A CA 1
ATOM 961 C C . THR A 1 123 ? -25.389 15.591 -15.274 1.00 70.88 123 THR A C 1
ATOM 963 O O . THR A 1 123 ? -25.253 15.435 -14.061 1.00 70.88 123 THR A O 1
ATOM 966 N N . PHE A 1 124 ? -25.171 14.591 -16.128 1.00 67.94 124 PHE A N 1
ATOM 967 C CA . PHE A 1 124 ? -24.880 13.211 -15.733 1.00 67.94 124 PHE A CA 1
ATOM 968 C C . PHE A 1 124 ? -23.583 13.078 -14.924 1.00 67.94 124 PHE A C 1
ATOM 970 O O . PHE A 1 124 ? -23.552 12.315 -13.957 1.00 67.94 124 PHE A O 1
ATOM 977 N N . GLY A 1 125 ? -22.536 13.833 -15.271 1.00 69.69 125 GLY A N 1
ATOM 978 C CA . GLY A 1 125 ? -21.263 13.831 -14.542 1.00 69.69 125 GLY A CA 1
ATOM 979 C C . GLY A 1 125 ? -21.400 14.350 -13.106 1.00 69.69 125 GLY A C 1
ATOM 980 O O . GLY A 1 125 ? -20.944 13.703 -12.155 1.00 69.69 125 GLY A O 1
ATOM 981 N N . MET A 1 126 ? -22.090 15.479 -12.924 1.00 73.81 126 MET A N 1
ATOM 982 C CA . MET A 1 126 ? -22.355 16.054 -11.603 1.00 73.81 126 MET A CA 1
ATOM 983 C C . MET A 1 126 ? -23.277 15.161 -10.767 1.00 73.81 126 MET A C 1
ATOM 985 O O . MET A 1 126 ? -22.956 14.868 -9.613 1.00 73.81 126 MET A O 1
ATOM 989 N N . ILE A 1 127 ? -24.374 14.660 -11.344 1.00 77.25 127 ILE A N 1
ATOM 990 C CA . ILE A 1 127 ? -25.307 13.792 -10.616 1.00 77.25 127 ILE A CA 1
ATOM 991 C C . ILE A 1 127 ? -24.622 12.480 -10.215 1.00 77.25 127 ILE A C 1
ATOM 993 O O . ILE A 1 127 ? -24.788 12.050 -9.075 1.00 77.25 127 ILE A O 1
ATOM 997 N N . ASN A 1 128 ? -23.799 11.869 -11.076 1.00 81.06 128 ASN A N 1
ATOM 998 C CA . ASN A 1 128 ? -23.006 10.691 -10.705 1.00 81.06 128 ASN A CA 1
ATOM 999 C C . ASN A 1 128 ? -22.005 11.009 -9.584 1.00 81.06 128 ASN A C 1
ATOM 1001 O O . ASN A 1 128 ? -21.888 10.252 -8.627 1.00 81.06 128 ASN A O 1
ATOM 1005 N N . THR A 1 129 ? -21.326 12.158 -9.653 1.00 82.19 129 THR A N 1
ATOM 1006 C CA . THR A 1 129 ? -20.382 12.596 -8.611 1.00 82.19 129 THR A CA 1
ATOM 1007 C C . THR A 1 129 ? -21.059 12.744 -7.249 1.00 82.19 129 THR A C 1
ATOM 1009 O O . THR A 1 129 ? -20.492 12.338 -6.234 1.00 82.19 129 THR A O 1
ATOM 1012 N N . ILE A 1 130 ? -22.263 13.319 -7.224 1.00 84.25 130 ILE A N 1
ATOM 1013 C CA . ILE A 1 130 ? -23.078 13.450 -6.013 1.00 84.25 130 ILE A CA 1
ATOM 1014 C C . ILE A 1 130 ? -23.548 12.069 -5.560 1.00 84.25 130 ILE A C 1
ATOM 1016 O O . ILE A 1 130 ? -23.370 11.719 -4.398 1.00 84.25 130 ILE A O 1
ATOM 1020 N N . SER A 1 131 ? -24.077 11.271 -6.486 1.00 87.31 131 SER A N 1
ATOM 1021 C CA . SER A 1 131 ? -24.588 9.925 -6.232 1.00 87.31 131 SER A CA 1
ATOM 1022 C C . SER A 1 131 ? -23.539 9.057 -5.549 1.00 87.31 131 SER A C 1
ATOM 1024 O O . SER A 1 131 ? -23.783 8.516 -4.474 1.00 87.31 131 SER A O 1
ATOM 1026 N N . LEU A 1 132 ? -22.322 9.020 -6.095 1.00 90.62 132 LEU A N 1
ATOM 1027 C CA . LEU A 1 132 ? -21.220 8.269 -5.509 1.00 90.62 132 LEU A CA 1
ATOM 1028 C C . LEU A 1 132 ? -21.045 8.576 -4.017 1.00 90.62 132 LEU A C 1
ATOM 1030 O O . LEU A 1 132 ? -20.813 7.646 -3.272 1.00 90.62 132 LEU A O 1
ATOM 1034 N N . ARG A 1 133 ? -21.243 9.811 -3.532 1.00 91.62 133 ARG A N 1
ATOM 1035 C CA . ARG A 1 133 ? -21.094 10.144 -2.096 1.00 91.62 133 ARG A CA 1
ATOM 1036 C C . ARG A 1 133 ? -22.087 9.457 -1.162 1.00 91.62 133 ARG A C 1
ATOM 1038 O O . ARG A 1 133 ? -21.825 9.407 0.038 1.00 91.62 133 ARG A O 1
ATOM 1045 N N . PHE A 1 134 ? -23.207 8.970 -1.684 1.00 93.38 134 PHE A N 1
ATOM 1046 C CA . PHE A 1 134 ? -24.269 8.334 -0.906 1.00 93.38 134 PHE A CA 1
ATOM 1047 C C . PHE A 1 134 ? -24.251 6.802 -0.987 1.00 93.38 134 PHE A C 1
ATOM 1049 O O . PHE A 1 134 ? -25.039 6.145 -0.295 1.00 93.38 134 PHE A O 1
ATOM 1056 N N . ILE A 1 135 ? -23.350 6.234 -1.791 1.00 96.06 135 ILE A N 1
ATOM 1057 C CA . ILE A 1 135 ? -23.109 4.791 -1.841 1.00 96.06 135 ILE A CA 1
ATOM 1058 C C . ILE A 1 135 ? -22.343 4.358 -0.584 1.00 96.06 135 ILE A C 1
ATOM 1060 O O . ILE A 1 135 ? -21.447 5.068 -0.116 1.00 96.06 135 ILE A O 1
ATOM 1064 N N . ASP A 1 136 ? -22.717 3.205 -0.020 1.00 96.44 136 ASP A N 1
ATOM 1065 C CA . ASP A 1 136 ? -22.138 2.712 1.237 1.00 96.44 136 ASP A CA 1
ATOM 1066 C C . ASP A 1 136 ? -20.692 2.240 1.053 1.00 96.44 136 ASP A C 1
ATOM 1068 O O . ASP A 1 136 ? -19.819 2.593 1.854 1.00 96.44 136 ASP A O 1
ATOM 1072 N N . PHE A 1 137 ? -20.441 1.476 -0.017 1.00 98.00 137 PHE A N 1
ATOM 1073 C CA . PHE A 1 137 ? -19.161 0.823 -0.283 1.00 98.00 137 PHE A CA 1
ATOM 1074 C C . PHE A 1 137 ? -18.724 0.949 -1.746 1.00 98.00 137 PHE A C 1
ATOM 1076 O O . PHE A 1 137 ? -19.540 0.964 -2.667 1.00 98.00 137 PHE A O 1
ATOM 1083 N N . TYR A 1 138 ? -17.412 0.996 -1.960 1.00 97.88 138 TYR A N 1
ATOM 1084 C CA . TYR A 1 138 ? -16.796 1.210 -3.267 1.00 97.88 138 TYR A CA 1
ATOM 1085 C C . TYR A 1 138 ? -15.797 0.102 -3.557 1.00 97.88 138 TYR A C 1
ATOM 1087 O O . TYR A 1 138 ? -15.078 -0.335 -2.661 1.00 97.88 138 TYR A O 1
ATOM 1095 N N . ILE A 1 139 ? -15.709 -0.299 -4.815 1.00 97.19 139 ILE A N 1
ATOM 1096 C CA . ILE A 1 139 ? -14.733 -1.253 -5.319 1.00 97.19 139 ILE A CA 1
ATOM 1097 C C . ILE A 1 139 ? -13.946 -0.553 -6.424 1.00 97.19 139 ILE A C 1
ATOM 1099 O O . ILE A 1 139 ? -14.507 -0.129 -7.434 1.00 97.19 139 ILE A O 1
ATOM 1103 N N . GLY A 1 140 ? -12.645 -0.376 -6.212 1.00 94.62 140 GLY A N 1
ATOM 1104 C CA . GLY A 1 140 ? -11.721 0.044 -7.261 1.00 94.62 140 GLY A CA 1
ATOM 1105 C C . GLY A 1 140 ? -11.196 -1.171 -8.020 1.00 94.62 140 GLY A C 1
ATOM 1106 O O . GLY A 1 140 ? -10.848 -2.170 -7.396 1.00 94.62 140 GLY A O 1
ATOM 1107 N N . VAL A 1 141 ? -11.086 -1.073 -9.345 1.00 91.62 141 VAL A N 1
ATOM 1108 C CA . VAL A 1 141 ? -10.539 -2.164 -10.180 1.00 91.62 141 VAL A CA 1
ATOM 1109 C C . VAL A 1 141 ? -9.014 -2.339 -10.066 1.00 91.62 141 VAL A C 1
ATOM 1111 O O . VAL A 1 141 ? -8.433 -3.248 -10.649 1.00 91.62 141 VAL A O 1
ATOM 1114 N N . SER A 1 142 ? -8.349 -1.446 -9.329 1.00 91.25 142 SER A N 1
ATOM 1115 C CA . SER A 1 142 ? -6.912 -1.473 -9.036 1.00 91.25 142 SER A CA 1
ATOM 1116 C C . SER A 1 142 ? -6.582 -0.646 -7.789 1.00 91.25 142 SER A C 1
ATOM 1118 O O . SER A 1 142 ? -7.443 0.086 -7.272 1.00 91.25 142 SER A O 1
ATOM 1120 N N . ARG A 1 143 ? -5.335 -0.719 -7.295 1.00 91.00 143 ARG A N 1
ATOM 1121 C CA . ARG A 1 143 ? -4.896 0.117 -6.161 1.00 91.00 143 ARG A CA 1
ATOM 1122 C C . ARG A 1 143 ? -4.937 1.601 -6.506 1.00 91.00 143 ARG A C 1
ATOM 1124 O O . ARG A 1 143 ? -5.444 2.391 -5.712 1.00 91.00 143 ARG A O 1
ATOM 1131 N N . ASN A 1 144 ? -4.539 1.967 -7.723 1.00 90.81 144 ASN A N 1
ATOM 1132 C CA . ASN A 1 144 ? -4.608 3.348 -8.205 1.00 90.81 144 ASN A CA 1
ATOM 1133 C C . ASN A 1 144 ? -6.041 3.918 -8.150 1.00 90.81 144 ASN A C 1
ATOM 1135 O O . ASN A 1 144 ? -6.249 5.074 -7.784 1.00 90.81 144 ASN A O 1
ATOM 1139 N N . PHE A 1 145 ? -7.061 3.104 -8.438 1.00 91.00 145 PHE A N 1
ATOM 1140 C CA . PHE A 1 145 ? -8.460 3.533 -8.329 1.00 91.00 145 PHE A CA 1
ATOM 1141 C C . PHE A 1 145 ? -8.906 3.730 -6.881 1.00 91.00 145 PHE A C 1
ATOM 1143 O O . PHE A 1 145 ? -9.625 4.688 -6.576 1.00 91.00 145 PHE A O 1
ATOM 1150 N N . LYS A 1 146 ? -8.441 2.870 -5.969 1.00 93.81 146 LYS A N 1
ATOM 1151 C CA . LYS A 1 146 ? -8.632 3.080 -4.533 1.00 93.81 146 LYS A CA 1
ATOM 1152 C C . LYS A 1 146 ? -7.983 4.391 -4.091 1.00 93.81 146 LYS A C 1
ATOM 1154 O O . LYS A 1 146 ? -8.656 5.214 -3.475 1.00 93.81 146 LYS A O 1
ATOM 1159 N N . GLU A 1 147 ? -6.734 4.643 -4.465 1.00 93.25 147 GLU A N 1
ATOM 1160 C CA . GLU A 1 147 ? -6.054 5.907 -4.167 1.00 93.25 147 GLU A CA 1
ATOM 1161 C C . GLU A 1 147 ? -6.767 7.121 -4.761 1.00 93.25 147 GLU A C 1
ATOM 1163 O O . GLU A 1 147 ? -6.906 8.138 -4.084 1.00 93.25 147 GLU A O 1
ATOM 1168 N N . MET A 1 148 ? -7.251 7.029 -6.002 1.00 92.19 148 MET A N 1
ATOM 1169 C CA . MET A 1 148 ? -8.023 8.090 -6.647 1.00 92.19 148 MET A CA 1
ATOM 1170 C C . MET A 1 148 ? -9.258 8.445 -5.811 1.00 92.19 148 MET A C 1
ATOM 1172 O O . MET A 1 148 ? -9.525 9.626 -5.569 1.00 92.19 148 MET A O 1
ATOM 1176 N N . LEU A 1 149 ? -10.010 7.445 -5.342 1.00 93.88 149 LEU A N 1
ATOM 1177 C CA . LEU A 1 149 ? -11.164 7.662 -4.471 1.00 93.88 149 LEU A CA 1
ATOM 1178 C C . LEU A 1 149 ? -10.740 8.296 -3.134 1.00 93.88 149 LEU A C 1
ATOM 1180 O O . LEU A 1 149 ? -11.365 9.258 -2.680 1.00 93.88 149 LEU A O 1
ATOM 1184 N N . ILE A 1 150 ? -9.636 7.852 -2.534 1.00 95.19 150 ILE A N 1
ATOM 1185 C CA . ILE A 1 150 ? -9.114 8.449 -1.295 1.00 95.19 150 ILE A CA 1
ATOM 1186 C C . ILE A 1 150 ? -8.704 9.916 -1.511 1.00 95.19 150 ILE A C 1
ATOM 1188 O O . ILE A 1 150 ? -9.158 10.780 -0.762 1.00 95.19 150 ILE A O 1
ATOM 1192 N N . LYS A 1 151 ? -7.955 10.234 -2.579 1.00 93.44 151 LYS A N 1
ATOM 1193 C CA . LYS A 1 151 ? -7.588 11.609 -2.995 1.00 93.44 151 LYS A CA 1
ATOM 1194 C C . LYS A 1 151 ? -8.830 12.479 -3.221 1.00 93.44 151 LYS A C 1
ATOM 1196 O O . LYS A 1 151 ? -8.822 13.688 -3.001 1.00 93.44 151 LYS A O 1
ATOM 1201 N N . ARG A 1 152 ? -9.948 11.859 -3.609 1.00 91.62 152 ARG A N 1
ATOM 1202 C CA . ARG A 1 152 ? -11.267 12.494 -3.743 1.00 91.62 152 ARG A CA 1
ATOM 1203 C C . ARG A 1 152 ? -12.062 12.506 -2.441 1.00 91.62 152 ARG A C 1
ATOM 1205 O O . ARG A 1 152 ? -13.263 12.767 -2.479 1.00 91.62 152 ARG A O 1
ATOM 1212 N N . LYS A 1 153 ? -11.431 12.308 -1.285 1.00 93.25 153 LYS A N 1
ATOM 1213 C CA . LYS A 1 153 ? -12.028 12.401 0.057 1.00 93.25 153 LYS A CA 1
ATOM 1214 C C . LYS A 1 153 ? -13.097 11.339 0.351 1.00 93.25 153 LYS A C 1
ATOM 1216 O O . LYS A 1 153 ? -13.950 11.563 1.208 1.00 93.25 153 LYS A O 1
ATOM 1221 N N . PHE A 1 154 ? -13.102 10.212 -0.365 1.00 94.75 154 PHE A N 1
ATOM 1222 C CA . PHE A 1 154 ? -13.897 9.049 0.045 1.00 94.75 154 PHE A CA 1
ATOM 1223 C C . PHE A 1 154 ? -13.238 8.364 1.249 1.00 94.75 154 PHE A C 1
ATOM 1225 O O . PHE A 1 154 ? -12.026 8.457 1.439 1.00 94.75 154 PHE A O 1
ATOM 1232 N N . ASN A 1 155 ? -14.040 7.715 2.094 1.00 94.94 155 ASN A N 1
ATOM 1233 C CA . ASN A 1 155 ? -13.542 7.090 3.316 1.00 94.94 155 ASN A CA 1
ATOM 1234 C C . ASN A 1 155 ? -12.804 5.775 2.992 1.00 94.94 155 ASN A C 1
ATOM 1236 O O . ASN A 1 155 ? -13.472 4.843 2.541 1.00 94.94 155 ASN A O 1
ATOM 1240 N N . PRO A 1 156 ? -11.485 5.651 3.256 1.00 95.69 156 PRO A N 1
ATOM 1241 C CA . PRO A 1 156 ? -10.703 4.469 2.881 1.00 95.69 156 PRO A CA 1
ATOM 1242 C C . PRO A 1 156 ? -11.252 3.151 3.420 1.00 95.69 156 PRO A C 1
ATOM 1244 O O . PRO A 1 156 ? -11.167 2.137 2.732 1.00 95.69 156 PRO A O 1
ATOM 1247 N N . VAL A 1 157 ? -11.872 3.163 4.609 1.00 94.50 157 VAL A N 1
ATOM 1248 C CA . VAL A 1 157 ? -12.421 1.936 5.210 1.00 94.50 157 VAL A CA 1
ATOM 1249 C C . VAL A 1 157 ? -13.590 1.355 4.412 1.00 94.50 157 VAL A C 1
ATOM 1251 O O . VAL A 1 157 ? -13.875 0.172 4.557 1.00 94.50 157 VAL A O 1
ATOM 1254 N N . ASN A 1 158 ? -14.245 2.147 3.556 1.00 95.88 158 ASN A N 1
ATOM 1255 C CA . ASN A 1 158 ? -15.357 1.709 2.706 1.00 95.88 158 ASN A CA 1
ATOM 1256 C C . ASN A 1 158 ? -14.917 1.374 1.271 1.00 95.88 158 ASN A C 1
ATOM 1258 O O . ASN A 1 158 ? -15.776 1.106 0.433 1.00 95.88 158 ASN A O 1
ATOM 1262 N N . ILE A 1 159 ? -13.614 1.431 0.972 1.00 97.06 159 ILE A N 1
ATOM 1263 C CA . ILE A 1 159 ? -13.076 1.209 -0.372 1.00 97.06 159 ILE A CA 1
ATOM 1264 C C . ILE A 1 159 ? -12.288 -0.101 -0.405 1.00 97.06 159 ILE A C 1
ATOM 1266 O O . ILE A 1 159 ? -11.224 -0.242 0.213 1.00 97.06 159 ILE A O 1
ATOM 1270 N N . PHE A 1 160 ? -12.801 -1.035 -1.188 1.00 96.62 160 PHE A N 1
ATOM 1271 C CA . PHE A 1 160 ? -12.182 -2.311 -1.503 1.00 96.62 160 PHE A CA 1
ATOM 1272 C C . PHE A 1 160 ? -11.514 -2.259 -2.880 1.00 96.62 160 PHE A C 1
ATOM 1274 O O . PHE A 1 160 ? -11.716 -1.318 -3.653 1.00 96.62 160 PHE A O 1
ATOM 1281 N N . THR A 1 161 ? -10.717 -3.278 -3.180 1.00 94.94 161 THR A N 1
ATOM 1282 C CA . THR A 1 161 ? -10.075 -3.450 -4.483 1.00 94.94 161 THR A CA 1
ATOM 1283 C C . THR A 1 161 ? -10.371 -4.855 -4.982 1.00 94.94 161 THR A C 1
ATOM 1285 O O . THR A 1 161 ? -10.233 -5.805 -4.218 1.00 94.94 161 THR A O 1
ATOM 1288 N N . VAL A 1 162 ? -10.786 -4.967 -6.240 1.00 94.56 162 VAL A N 1
ATOM 1289 C CA . VAL A 1 162 ? -10.966 -6.239 -6.951 1.00 94.56 162 VAL A CA 1
ATOM 1290 C C . VAL A 1 162 ? -10.286 -6.078 -8.295 1.00 94.56 162 VAL A C 1
ATOM 1292 O O . VAL A 1 162 ? -10.687 -5.214 -9.070 1.00 94.56 162 VAL A O 1
ATOM 1295 N N . TYR A 1 163 ? -9.251 -6.865 -8.561 1.00 93.38 163 TYR A N 1
ATOM 1296 C CA . TYR A 1 163 ? -8.586 -6.824 -9.858 1.00 93.38 163 TYR A CA 1
ATOM 1297 C C . TYR A 1 163 ? -9.410 -7.539 -10.925 1.00 93.38 163 TYR A C 1
ATOM 1299 O O . TYR A 1 163 ? -10.216 -8.418 -10.622 1.00 93.38 163 TYR A O 1
ATOM 1307 N N . ASN A 1 164 ? -9.190 -7.163 -12.183 1.00 91.00 164 ASN A N 1
ATOM 1308 C CA . ASN A 1 164 ? -9.739 -7.902 -13.313 1.00 91.00 164 ASN A CA 1
ATOM 1309 C C . ASN A 1 164 ? -9.148 -9.316 -13.358 1.00 91.00 164 ASN A C 1
ATOM 1311 O O . ASN A 1 164 ? -7.954 -9.490 -13.118 1.00 91.00 164 ASN A O 1
ATOM 1315 N N . GLY A 1 165 ? -9.994 -10.292 -13.690 1.00 91.69 165 GLY A N 1
ATOM 1316 C CA . GLY A 1 165 ? -9.622 -11.697 -13.796 1.00 91.69 165 GLY A CA 1
ATOM 1317 C C . GLY A 1 165 ? -9.694 -12.222 -15.230 1.00 91.69 165 GLY A C 1
ATOM 1318 O O . GLY A 1 165 ? -10.622 -11.875 -15.962 1.00 91.69 165 GLY A O 1
ATOM 1319 N N . VAL A 1 166 ? -8.760 -13.094 -15.615 1.00 91.88 166 VAL A N 1
ATOM 1320 C CA . VAL A 1 166 ? -8.877 -13.953 -16.813 1.00 91.88 166 VAL A CA 1
ATOM 1321 C C . VAL A 1 166 ? -8.864 -15.430 -16.420 1.00 91.88 166 VAL A C 1
ATOM 1323 O O . VAL A 1 166 ? -8.472 -15.780 -15.309 1.00 91.88 166 VAL A O 1
ATOM 1326 N N . ASP A 1 167 ? -9.373 -16.294 -17.293 1.00 90.81 167 ASP A N 1
ATOM 1327 C CA . ASP A 1 167 ? -9.416 -17.734 -17.031 1.00 90.81 167 ASP A CA 1
ATOM 1328 C C . ASP A 1 167 ? -8.024 -18.353 -17.224 1.00 90.81 167 ASP A C 1
ATOM 1330 O O . ASP A 1 167 ? -7.406 -18.155 -18.270 1.00 90.81 167 ASP A O 1
ATOM 1334 N N . PHE A 1 168 ? -7.542 -19.097 -16.229 1.00 91.12 168 PHE A N 1
ATOM 1335 C CA . PHE A 1 168 ? -6.294 -19.867 -16.293 1.00 91.12 168 PHE A CA 1
ATOM 1336 C C . PHE A 1 168 ? -6.515 -21.386 -16.198 1.00 91.12 168 PHE A C 1
ATOM 1338 O O . PHE A 1 168 ? -5.548 -22.139 -16.314 1.00 91.12 168 PHE A O 1
ATOM 1345 N N . ASN A 1 169 ? -7.751 -21.846 -15.982 1.00 86.62 169 ASN A N 1
ATOM 1346 C CA . ASN A 1 169 ? -8.084 -23.268 -15.879 1.00 86.62 169 ASN A CA 1
ATOM 1347 C C . ASN A 1 169 ? -8.328 -23.890 -17.247 1.00 86.62 169 ASN A C 1
ATOM 1349 O O . ASN A 1 169 ? -7.973 -25.046 -17.472 1.00 86.62 169 ASN A O 1
ATOM 1353 N N . GLU A 1 170 ? -8.939 -23.139 -18.163 1.00 81.50 170 GLU A N 1
ATOM 1354 C CA . GLU A 1 170 ? -9.120 -23.619 -19.526 1.00 81.50 170 GLU A CA 1
ATOM 1355 C C . GLU A 1 170 ? -7.781 -23.611 -20.281 1.00 81.50 170 GLU A C 1
ATOM 1357 O O . GLU A 1 170 ? -7.079 -22.586 -20.279 1.00 81.50 170 GLU A O 1
ATOM 1362 N N . PRO A 1 171 ? -7.421 -24.711 -20.975 1.00 78.19 171 PRO A N 1
ATOM 1363 C CA . PRO A 1 171 ? -6.249 -24.732 -21.835 1.00 78.19 171 PRO A CA 1
ATOM 1364 C C . PRO A 1 171 ? -6.323 -23.587 -22.838 1.00 78.19 171 PRO A C 1
ATOM 1366 O O . PRO A 1 171 ? -7.322 -23.412 -23.539 1.00 78.19 171 PRO A O 1
ATOM 1369 N N . ALA A 1 172 ? -5.266 -22.783 -22.896 1.00 78.62 172 ALA A N 1
ATOM 1370 C CA . ALA A 1 172 ? -5.208 -21.689 -23.845 1.00 78.62 172 ALA A CA 1
ATOM 1371 C C . ALA A 1 172 ? -5.254 -22.256 -25.274 1.00 78.62 172 ALA A C 1
ATOM 1373 O O . ALA A 1 172 ? -4.512 -23.186 -25.604 1.00 78.62 172 ALA A O 1
ATOM 1374 N N . LYS A 1 173 ? -6.129 -21.708 -26.126 1.00 82.44 173 LYS A N 1
ATOM 1375 C CA . LYS A 1 173 ? -6.173 -22.095 -27.539 1.00 82.44 173 LYS A CA 1
ATOM 1376 C C . LYS A 1 173 ? -4.812 -21.821 -28.168 1.00 82.44 173 LYS A C 1
ATOM 1378 O O . LYS A 1 173 ? -4.301 -20.705 -28.088 1.00 82.44 173 LYS A O 1
ATOM 1383 N N . ASN A 1 174 ? -4.236 -22.841 -28.792 1.00 79.44 174 ASN A N 1
ATOM 1384 C CA . ASN A 1 174 ? -2.948 -22.711 -29.449 1.00 79.44 174 ASN A CA 1
ATOM 1385 C C . ASN A 1 174 ? -3.156 -22.311 -30.914 1.00 79.44 174 ASN A C 1
ATOM 1387 O O . ASN A 1 174 ? -3.705 -23.091 -31.692 1.00 79.44 174 ASN A O 1
ATOM 1391 N N . TYR A 1 175 ? -2.717 -21.109 -31.286 1.00 86.50 175 TYR A N 1
ATOM 1392 C CA . TYR A 1 175 ? -2.686 -20.671 -32.679 1.00 86.50 175 TYR A CA 1
ATOM 1393 C C . TYR A 1 175 ? -1.258 -20.762 -33.209 1.00 86.50 175 TYR A C 1
ATOM 1395 O O . TYR A 1 175 ? -0.301 -20.371 -32.543 1.00 86.50 175 TYR A O 1
ATOM 1403 N N . SER A 1 176 ? -1.099 -21.280 -34.426 1.00 89.50 176 SER A N 1
ATOM 1404 C CA . SER A 1 176 ? 0.225 -21.379 -35.039 1.00 89.50 176 SER A CA 1
ATOM 1405 C C . SER A 1 176 ? 0.649 -20.039 -35.651 1.00 89.50 176 SER A C 1
ATOM 1407 O O . SER A 1 176 ? -0.167 -19.336 -36.256 1.00 89.50 176 SER A O 1
ATOM 1409 N N . ARG A 1 177 ? 1.949 -19.715 -35.575 1.00 92.56 177 ARG A N 1
ATOM 1410 C CA . ARG A 1 177 ? 2.534 -18.561 -36.288 1.00 92.56 177 ARG A CA 1
ATOM 1411 C C . ARG A 1 177 ? 2.208 -18.591 -37.779 1.00 92.56 177 ARG A C 1
ATOM 1413 O O . ARG A 1 177 ? 1.875 -17.558 -38.344 1.00 92.56 177 ARG A O 1
ATOM 1420 N N . LYS A 1 178 ? 2.252 -19.780 -38.388 1.00 91.38 178 LYS A N 1
ATOM 1421 C CA . LYS A 1 178 ? 1.961 -19.990 -39.810 1.00 91.38 178 LYS A CA 1
ATOM 1422 C C . LYS A 1 178 ? 0.524 -19.595 -40.163 1.00 91.38 178 LYS A C 1
ATOM 1424 O O . LYS A 1 178 ? 0.327 -18.751 -41.027 1.00 91.38 178 LYS A O 1
ATOM 1429 N N . SER A 1 179 ? -0.467 -20.133 -39.450 1.00 91.25 179 SER A N 1
ATOM 1430 C CA . SER A 1 179 ? -1.880 -19.811 -39.699 1.00 91.25 179 SER A CA 1
ATOM 1431 C C . SER A 1 179 ? -2.194 -18.333 -39.459 1.00 91.25 179 SER A C 1
ATOM 1433 O O . SER A 1 179 ? -2.993 -17.746 -40.183 1.00 91.25 179 SER A O 1
ATOM 1435 N N . PHE A 1 180 ? -1.558 -17.716 -38.456 1.00 93.69 180 PHE A N 1
ATOM 1436 C CA . PHE A 1 180 ? -1.713 -16.286 -38.193 1.00 93.69 180 PHE A CA 1
ATOM 1437 C C . PHE A 1 180 ? -1.114 -15.436 -39.326 1.00 93.69 180 PHE A C 1
ATOM 1439 O O . PHE A 1 180 ? -1.769 -14.528 -39.836 1.00 93.69 180 PHE A O 1
ATOM 1446 N N . ALA A 1 181 ? 0.111 -15.762 -39.751 1.00 93.62 181 ALA A N 1
ATOM 1447 C CA . ALA A 1 181 ? 0.803 -15.112 -40.859 1.00 93.62 181 ALA A CA 1
ATOM 1448 C C . ALA A 1 181 ? 0.002 -15.186 -42.167 1.00 93.62 181 ALA A C 1
ATOM 1450 O O . ALA A 1 181 ? -0.148 -14.175 -42.850 1.00 93.62 181 ALA A O 1
ATOM 1451 N N . GLU A 1 182 ? -0.556 -16.356 -42.490 1.00 93.88 182 GLU A N 1
ATOM 1452 C CA . GLU A 1 182 ? -1.386 -16.570 -43.681 1.00 93.88 182 GLU A CA 1
ATOM 1453 C C . GLU A 1 182 ? -2.682 -15.750 -43.628 1.00 93.88 182 GLU A C 1
ATOM 1455 O O . GLU A 1 182 ? -2.998 -15.050 -44.589 1.00 93.88 182 GLU A O 1
ATOM 1460 N N . LYS A 1 183 ? -3.395 -15.778 -42.492 1.00 94.62 183 LYS A N 1
ATOM 1461 C CA . LYS A 1 183 ? -4.672 -15.068 -42.300 1.00 94.62 183 LYS A CA 1
ATOM 1462 C C . LYS A 1 183 ? -4.548 -13.551 -42.460 1.00 94.62 183 LYS A C 1
ATOM 1464 O O . LYS A 1 183 ? -5.466 -12.923 -42.978 1.00 94.62 183 LYS A O 1
ATOM 1469 N N . TYR A 1 184 ? -3.443 -12.971 -41.995 1.00 94.88 184 TYR A N 1
ATOM 1470 C CA . TYR A 1 184 ? -3.223 -11.521 -41.996 1.00 94.88 184 TYR A CA 1
ATOM 1471 C C . TYR A 1 184 ? -2.201 -11.050 -43.041 1.00 94.88 184 TYR A C 1
ATOM 1473 O O . TYR A 1 184 ? -1.856 -9.872 -43.062 1.00 94.88 184 TYR A O 1
ATOM 1481 N N . HIS A 1 185 ? -1.725 -11.949 -43.909 1.00 94.81 185 HIS A N 1
ATOM 1482 C CA . HIS A 1 185 ? -0.722 -11.674 -44.945 1.00 94.81 185 HIS A CA 1
ATOM 1483 C C . HIS A 1 185 ? 0.581 -11.052 -44.408 1.00 94.81 185 HIS A C 1
ATOM 1485 O O . HIS A 1 185 ? 1.142 -10.128 -44.999 1.00 94.81 185 HIS A O 1
ATOM 1491 N N . ILE A 1 186 ? 1.079 -11.570 -43.282 1.00 94.56 186 ILE A N 1
ATOM 1492 C CA . ILE A 1 186 ? 2.281 -11.064 -42.609 1.00 94.56 186 ILE A CA 1
ATOM 1493 C C . ILE A 1 186 ? 3.467 -11.999 -42.895 1.00 94.56 186 ILE A C 1
ATOM 1495 O O . ILE A 1 186 ? 3.400 -13.178 -42.550 1.00 94.56 186 ILE A O 1
ATOM 1499 N N . PRO A 1 187 ? 4.581 -11.516 -43.477 1.00 92.62 187 PRO A N 1
ATOM 1500 C CA . PRO A 1 187 ? 5.765 -12.336 -43.716 1.00 92.62 187 PRO A CA 1
ATOM 1501 C C . PRO A 1 187 ? 6.545 -12.561 -42.411 1.00 92.62 187 PRO A C 1
ATOM 1503 O O . PRO A 1 187 ? 7.349 -11.720 -42.006 1.00 92.62 187 PRO A O 1
ATOM 1506 N N . ILE A 1 188 ? 6.309 -13.709 -41.770 1.00 91.69 188 ILE A N 1
ATOM 1507 C CA . ILE A 1 188 ? 6.983 -14.139 -40.536 1.00 91.69 188 ILE A CA 1
ATOM 1508 C C . ILE A 1 188 ? 7.927 -15.301 -40.852 1.00 91.69 188 ILE A C 1
ATOM 1510 O O . ILE A 1 188 ? 7.501 -16.318 -41.402 1.00 91.69 188 ILE A O 1
ATOM 1514 N N . LYS A 1 189 ? 9.204 -15.165 -40.485 1.00 91.81 189 LYS A N 1
ATOM 1515 C CA . LYS A 1 189 ? 10.196 -16.249 -40.532 1.00 91.81 189 LYS A CA 1
ATOM 1516 C C . LYS A 1 189 ? 10.291 -16.958 -39.181 1.00 91.81 189 LYS A C 1
ATOM 1518 O O . LYS A 1 189 ? 9.907 -16.418 -38.150 1.00 91.81 189 LYS A O 1
ATOM 1523 N N . GLU A 1 190 ? 10.848 -18.166 -39.179 1.00 85.75 190 GLU A N 1
ATOM 1524 C CA . GLU A 1 190 ? 10.967 -18.996 -37.971 1.00 85.75 190 GLU A CA 1
ATOM 1525 C C . GLU A 1 190 ? 11.775 -18.322 -36.848 1.00 85.75 190 GLU A C 1
ATOM 1527 O O . GLU A 1 190 ? 11.359 -18.348 -35.693 1.00 85.75 190 GLU A O 1
ATOM 1532 N N . ASN A 1 191 ? 12.865 -17.635 -37.206 1.00 88.06 191 ASN A N 1
ATOM 1533 C CA . ASN A 1 191 ? 13.755 -16.948 -36.262 1.00 88.06 191 ASN A CA 1
ATOM 1534 C C . ASN A 1 191 ? 13.363 -15.487 -35.979 1.00 88.06 191 ASN A C 1
ATOM 1536 O O . ASN A 1 191 ? 14.109 -14.784 -35.294 1.00 88.06 191 ASN A O 1
ATOM 1540 N N . ASP A 1 192 ? 12.240 -15.007 -36.521 1.00 95.56 192 ASP A N 1
ATOM 1541 C CA . ASP A 1 192 ? 11.780 -13.649 -36.236 1.00 95.56 192 ASP A CA 1
ATOM 1542 C C . ASP A 1 192 ? 11.309 -13.543 -34.777 1.00 95.56 192 ASP A C 1
ATOM 1544 O O . ASP A 1 192 ? 10.637 -14.436 -34.246 1.00 95.56 192 ASP A O 1
ATOM 1548 N N . ILE A 1 193 ? 11.634 -12.411 -34.148 1.00 97.75 193 ILE A N 1
ATOM 1549 C CA . ILE A 1 193 ? 11.125 -12.050 -32.822 1.00 97.75 193 ILE A CA 1
ATOM 1550 C C . ILE A 1 193 ? 9.895 -11.173 -33.003 1.00 97.75 193 ILE A C 1
ATOM 1552 O O . ILE A 1 193 ? 9.965 -10.118 -33.633 1.00 97.75 193 ILE A O 1
ATOM 1556 N N . ILE A 1 194 ? 8.771 -11.587 -32.432 1.00 98.06 194 ILE A N 1
ATOM 1557 C CA . ILE A 1 194 ? 7.488 -10.914 -32.603 1.00 98.06 194 ILE A CA 1
ATOM 1558 C C . ILE A 1 194 ? 7.165 -10.083 -31.360 1.00 98.06 194 ILE A C 1
ATOM 1560 O O . ILE A 1 194 ? 6.898 -10.617 -30.282 1.00 98.06 194 ILE A O 1
ATOM 1564 N N . VAL A 1 195 ? 7.129 -8.767 -31.536 1.00 98.62 195 VAL A N 1
ATOM 1565 C CA . VAL A 1 195 ? 6.623 -7.794 -30.567 1.00 98.62 195 VAL A CA 1
ATOM 1566 C C . VAL A 1 195 ? 5.166 -7.496 -30.909 1.00 98.62 195 VAL A C 1
ATOM 1568 O O . VAL A 1 195 ? 4.869 -7.077 -32.027 1.00 98.62 195 VAL A O 1
ATOM 1571 N N . GLY A 1 196 ? 4.240 -7.708 -29.977 1.00 97.44 196 GLY A N 1
ATOM 1572 C CA . GLY A 1 196 ? 2.811 -7.535 -30.245 1.00 97.44 196 GLY A CA 1
ATOM 1573 C C . GLY A 1 196 ? 2.087 -6.649 -29.247 1.00 97.44 196 GLY A C 1
ATOM 1574 O O . GLY A 1 196 ? 2.377 -6.672 -28.053 1.00 97.44 196 GLY A O 1
ATOM 1575 N N . ILE A 1 197 ? 1.099 -5.906 -29.741 1.00 96.88 197 ILE A N 1
ATOM 1576 C CA . ILE A 1 197 ? 0.166 -5.118 -28.930 1.00 96.88 197 ILE A CA 1
ATOM 1577 C C . ILE A 1 197 ? -1.267 -5.363 -29.409 1.00 96.88 197 ILE A C 1
ATOM 1579 O O . ILE A 1 197 ? -1.553 -5.232 -30.595 1.00 96.88 197 ILE A O 1
ATOM 1583 N N . ALA A 1 198 ? -2.177 -5.698 -28.489 1.00 94.00 198 ALA A N 1
ATOM 1584 C CA . ALA A 1 198 ? -3.617 -5.758 -28.755 1.00 94.00 198 ALA A CA 1
ATOM 1585 C C . ALA A 1 198 ? -4.317 -4.563 -28.091 1.00 94.00 198 ALA A C 1
ATOM 1587 O O . ALA A 1 198 ? -4.465 -4.516 -26.866 1.00 94.00 198 ALA A O 1
ATOM 1588 N N . ALA A 1 199 ? -4.719 -3.567 -28.882 1.00 91.88 199 ALA A N 1
ATOM 1589 C CA . ALA A 1 199 ? -5.340 -2.346 -28.384 1.00 91.88 199 ALA A CA 1
ATOM 1590 C C . ALA A 1 199 ? -6.164 -1.625 -29.461 1.00 91.88 199 ALA A C 1
ATOM 1592 O O . ALA A 1 199 ? -5.855 -1.660 -30.646 1.00 91.88 199 ALA A O 1
ATOM 1593 N N . ARG A 1 200 ? -7.195 -0.890 -29.029 1.00 90.75 200 ARG A N 1
ATOM 1594 C CA . ARG A 1 200 ? -7.898 0.065 -29.902 1.00 90.75 200 ARG A CA 1
ATOM 1595 C C . ARG A 1 200 ? -6.939 1.166 -30.362 1.00 90.75 200 ARG A C 1
ATOM 1597 O O . ARG A 1 200 ? -6.175 1.675 -29.545 1.00 90.75 200 ARG A O 1
ATOM 1604 N N . LEU A 1 201 ? -7.031 1.582 -31.623 1.00 94.25 201 LEU A N 1
ATOM 1605 C CA . LEU A 1 201 ? -6.187 2.641 -32.192 1.00 94.25 201 LEU A CA 1
ATOM 1606 C C . LEU A 1 201 ? -6.781 4.015 -31.851 1.00 94.25 201 LEU A C 1
ATOM 1608 O O . LEU A 1 201 ? -7.469 4.637 -32.658 1.00 94.25 201 LEU A O 1
ATOM 1612 N N . TYR A 1 202 ? -6.594 4.407 -30.591 1.00 90.94 202 TYR A N 1
ATOM 1613 C CA . TYR A 1 202 ? -7.099 5.638 -29.988 1.00 90.94 202 TYR A CA 1
ATOM 1614 C C . TYR A 1 202 ? -5.973 6.377 -29.254 1.00 90.94 202 TYR A C 1
ATOM 1616 O O . TYR A 1 202 ? -5.124 5.700 -28.655 1.00 90.94 202 TYR A O 1
ATOM 1624 N N . PRO A 1 203 ? -6.048 7.719 -29.124 1.00 91.31 203 PRO A N 1
ATOM 1625 C CA . PRO A 1 203 ? -4.950 8.529 -28.587 1.00 91.31 203 PRO A CA 1
ATOM 1626 C C . PRO A 1 203 ? -4.433 8.065 -27.220 1.00 91.31 203 PRO A C 1
ATOM 1628 O O . PRO A 1 203 ? -3.234 8.055 -26.952 1.00 91.31 203 PRO A O 1
ATOM 1631 N N . VAL A 1 204 ? -5.332 7.596 -26.344 1.00 89.00 204 VAL A N 1
ATOM 1632 C CA . VAL A 1 204 ? -4.975 7.108 -24.999 1.00 89.00 204 VAL A CA 1
ATOM 1633 C C . VAL A 1 204 ? -4.079 5.860 -25.014 1.00 89.00 204 VAL A C 1
ATOM 1635 O O . VAL A 1 204 ? -3.349 5.629 -24.051 1.00 89.00 204 VAL A O 1
ATOM 1638 N N . LYS A 1 205 ? -4.118 5.053 -26.081 1.00 93.75 205 LYS A N 1
ATOM 1639 C CA . LYS A 1 205 ? -3.281 3.852 -26.252 1.00 93.75 205 LYS A CA 1
ATOM 1640 C C . LYS A 1 205 ? -1.897 4.178 -26.808 1.00 93.75 205 LYS A C 1
ATOM 1642 O O . LYS A 1 205 ? -0.981 3.382 -26.622 1.00 93.75 205 LYS A O 1
ATOM 1647 N N . ASN A 1 206 ? -1.744 5.350 -27.428 1.00 95.75 206 ASN A N 1
ATOM 1648 C CA . ASN A 1 206 ? -0.471 5.917 -27.866 1.00 95.75 206 ASN A CA 1
ATOM 1649 C C . ASN A 1 206 ? 0.426 4.908 -28.602 1.00 95.75 206 ASN A C 1
ATOM 1651 O O . ASN A 1 206 ? 1.586 4.677 -28.258 1.00 95.75 206 ASN A O 1
ATOM 1655 N N . ILE A 1 207 ? -0.142 4.292 -29.640 1.00 97.94 207 ILE A N 1
ATOM 1656 C CA . ILE A 1 207 ? 0.559 3.334 -30.508 1.00 97.94 207 ILE A CA 1
ATOM 1657 C C . ILE A 1 207 ? 1.765 3.993 -31.197 1.00 97.94 207 ILE A C 1
ATOM 1659 O O . ILE A 1 207 ? 2.746 3.325 -31.520 1.00 97.94 207 ILE A O 1
ATOM 1663 N N . GLY A 1 208 ? 1.738 5.322 -31.348 1.00 97.81 208 GLY A N 1
ATOM 1664 C CA . GLY A 1 208 ? 2.852 6.110 -31.865 1.00 97.81 208 GLY A CA 1
ATOM 1665 C C . GLY A 1 208 ? 4.178 5.847 -31.144 1.00 97.81 208 GLY A C 1
ATOM 1666 O O . GLY A 1 208 ? 5.194 5.748 -31.827 1.00 97.81 208 GLY A O 1
ATOM 1667 N N . THR A 1 209 ? 4.167 5.658 -29.818 1.00 98.31 209 THR A N 1
ATOM 1668 C CA . THR A 1 209 ? 5.369 5.330 -29.026 1.00 98.31 209 THR A CA 1
ATOM 1669 C C . THR A 1 209 ? 5.963 3.972 -29.396 1.00 98.31 209 THR A C 1
ATOM 1671 O O . THR A 1 209 ? 7.185 3.843 -29.440 1.00 98.31 209 THR A O 1
ATOM 1674 N N . LEU A 1 210 ? 5.132 2.970 -29.707 1.00 98.62 210 LEU A N 1
ATOM 1675 C CA . LEU A 1 210 ? 5.627 1.675 -30.182 1.00 98.62 210 LEU A CA 1
ATOM 1676 C C . LEU A 1 210 ? 6.309 1.819 -31.544 1.00 98.62 210 LEU A C 1
ATOM 1678 O O . LEU A 1 210 ? 7.367 1.239 -31.755 1.00 98.62 210 LEU A O 1
ATOM 1682 N N . ILE A 1 211 ? 5.724 2.607 -32.450 1.00 98.69 211 ILE A N 1
ATOM 1683 C CA . ILE A 1 211 ? 6.278 2.844 -33.791 1.00 98.69 211 ILE A CA 1
ATOM 1684 C C . ILE A 1 211 ? 7.625 3.582 -33.707 1.00 98.69 211 ILE A C 1
ATOM 1686 O O . ILE A 1 211 ? 8.561 3.232 -34.423 1.00 98.69 211 ILE A O 1
ATOM 1690 N N . ASP A 1 212 ? 7.755 4.563 -32.809 1.00 98.56 212 ASP A N 1
ATOM 1691 C CA . ASP A 1 212 ? 9.024 5.275 -32.601 1.00 98.56 212 ASP A CA 1
ATOM 1692 C C . ASP A 1 212 ? 10.115 4.347 -32.048 1.00 98.56 212 ASP A C 1
ATOM 1694 O O . ASP A 1 212 ? 11.251 4.377 -32.524 1.00 98.56 212 ASP A O 1
ATOM 1698 N N . ALA A 1 213 ? 9.763 3.473 -31.099 1.00 98.75 213 ALA A N 1
ATOM 1699 C CA . ALA A 1 213 ? 10.673 2.451 -30.586 1.00 98.75 213 ALA A CA 1
ATOM 1700 C C . ALA A 1 213 ? 11.041 1.427 -31.671 1.00 98.75 213 ALA A C 1
ATOM 1702 O O . ALA A 1 213 ? 12.198 1.024 -31.771 1.00 98.75 213 ALA A O 1
ATOM 1703 N N . ALA A 1 214 ? 10.079 1.043 -32.518 1.00 98.69 214 ALA A N 1
ATOM 1704 C CA . ALA A 1 214 ? 10.288 0.083 -33.596 1.00 98.69 214 ALA A CA 1
ATOM 1705 C C . ALA A 1 214 ? 11.381 0.530 -34.568 1.00 98.69 214 ALA A C 1
ATOM 1707 O O . ALA A 1 214 ? 12.159 -0.309 -35.008 1.00 98.69 214 ALA A O 1
ATOM 1708 N N . ARG A 1 215 ? 11.503 1.836 -34.840 1.00 98.31 215 ARG A N 1
ATOM 1709 C CA . ARG A 1 215 ? 12.605 2.370 -35.653 1.00 98.31 215 ARG A CA 1
ATOM 1710 C C . ARG A 1 215 ? 13.973 2.022 -35.067 1.00 98.31 215 ARG A C 1
ATOM 1712 O O . ARG A 1 215 ? 14.774 1.384 -35.735 1.00 98.31 215 ARG A O 1
ATOM 1719 N N . ILE A 1 216 ? 14.191 2.360 -33.797 1.00 98.62 216 ILE A N 1
ATOM 1720 C CA . ILE A 1 216 ? 15.456 2.106 -33.086 1.00 98.62 216 ILE A CA 1
ATOM 1721 C C . ILE A 1 216 ? 15.769 0.604 -33.045 1.00 98.62 216 ILE A C 1
ATOM 1723 O O . ILE A 1 216 ? 16.907 0.179 -33.258 1.00 98.62 216 ILE A O 1
ATOM 1727 N N . VAL A 1 217 ? 14.744 -0.207 -32.772 1.00 98.69 217 VAL A N 1
ATOM 1728 C CA . VAL A 1 217 ? 14.888 -1.659 -32.669 1.00 98.69 217 VAL A CA 1
ATOM 1729 C C . VAL A 1 217 ? 15.237 -2.274 -34.020 1.00 98.69 217 VAL A C 1
ATOM 1731 O O . VAL A 1 217 ? 16.144 -3.094 -34.069 1.00 98.69 217 VAL A O 1
ATOM 1734 N N . VAL A 1 218 ? 14.554 -1.893 -35.104 1.00 98.00 218 VAL A N 1
ATOM 1735 C CA . VAL A 1 218 ? 14.786 -2.451 -36.448 1.00 98.00 218 VAL A CA 1
ATOM 1736 C C . VAL A 1 218 ? 16.154 -2.048 -36.992 1.00 98.00 218 VAL A C 1
ATOM 1738 O O . VAL A 1 218 ? 16.819 -2.893 -37.589 1.00 98.00 218 VAL A O 1
ATOM 1741 N N . ASP A 1 219 ? 16.600 -0.817 -36.723 1.00 97.25 219 ASP A N 1
ATOM 1742 C CA . ASP A 1 219 ? 17.948 -0.352 -37.078 1.00 97.25 219 ASP A CA 1
ATOM 1743 C C . ASP A 1 219 ? 19.038 -1.218 -36.415 1.00 97.25 219 ASP A C 1
ATOM 1745 O O . ASP A 1 219 ? 20.091 -1.460 -37.003 1.00 97.25 219 ASP A O 1
ATOM 1749 N N . SER A 1 220 ? 18.771 -1.731 -35.207 1.00 97.69 220 SER A N 1
ATOM 1750 C CA . SER A 1 220 ? 19.704 -2.582 -34.451 1.00 97.69 220 SER A CA 1
ATOM 1751 C C . SER A 1 220 ? 19.516 -4.086 -34.711 1.00 97.69 220 SER A C 1
ATOM 1753 O O . SER A 1 220 ? 20.475 -4.853 -34.658 1.00 97.69 220 SER A O 1
ATOM 1755 N N . ASN A 1 221 ? 18.284 -4.534 -34.961 1.00 96.50 221 ASN A N 1
ATOM 1756 C CA . ASN A 1 221 ? 17.913 -5.928 -35.191 1.00 96.50 221 ASN A CA 1
ATOM 1757 C C . ASN A 1 221 ? 16.738 -6.030 -36.193 1.00 96.50 221 ASN A C 1
ATOM 1759 O O . ASN A 1 221 ? 15.566 -5.989 -35.797 1.00 96.50 221 ASN A O 1
ATOM 1763 N N . PRO A 1 222 ? 17.017 -6.242 -37.492 1.00 94.75 222 PRO A N 1
ATOM 1764 C CA . PRO A 1 222 ? 15.991 -6.252 -38.537 1.00 94.75 222 PRO A CA 1
ATOM 1765 C C . PRO A 1 222 ? 15.062 -7.480 -38.508 1.00 94.75 222 PRO A C 1
ATOM 1767 O O . PRO A 1 222 ? 14.044 -7.486 -39.210 1.00 94.75 222 PRO A O 1
ATOM 1770 N N . ASN A 1 223 ? 15.381 -8.503 -37.705 1.00 95.62 223 ASN A N 1
ATOM 1771 C CA . ASN A 1 223 ? 14.558 -9.708 -37.531 1.00 95.62 223 ASN A CA 1
ATOM 1772 C C . ASN A 1 223 ? 13.403 -9.502 -36.534 1.00 95.62 223 ASN A C 1
ATOM 1774 O O . ASN A 1 223 ? 12.590 -10.403 -36.329 1.00 95.62 223 ASN A O 1
ATOM 1778 N N . VAL A 1 224 ? 13.306 -8.329 -35.898 1.00 98.19 224 VAL A N 1
ATOM 1779 C CA . VAL A 1 224 ? 12.167 -8.005 -35.035 1.00 98.19 224 VAL A CA 1
ATOM 1780 C C . VAL A 1 224 ? 10.982 -7.540 -35.884 1.00 98.19 224 VAL A C 1
ATOM 1782 O O . VAL A 1 224 ? 11.097 -6.625 -36.709 1.00 98.19 224 VAL A O 1
ATOM 1785 N N . LYS A 1 225 ? 9.825 -8.173 -35.675 1.00 98.19 225 LYS A N 1
ATOM 1786 C CA . LYS A 1 225 ? 8.537 -7.826 -36.284 1.00 98.19 225 LYS A CA 1
ATOM 1787 C C . LYS A 1 225 ? 7.593 -7.265 -35.227 1.00 98.19 225 LYS A C 1
ATOM 1789 O O . LYS A 1 225 ? 7.524 -7.776 -34.116 1.00 98.19 225 LYS A O 1
ATOM 1794 N N . PHE A 1 226 ? 6.839 -6.241 -35.594 1.00 98.62 226 PHE A N 1
ATOM 1795 C CA . PHE A 1 226 ? 5.868 -5.549 -34.760 1.00 98.62 226 PHE A CA 1
ATOM 1796 C C . PHE A 1 226 ? 4.468 -5.803 -35.309 1.00 98.62 226 PHE A C 1
ATOM 1798 O O . PHE A 1 226 ? 4.184 -5.467 -36.458 1.00 98.62 226 PHE A O 1
ATOM 1805 N N . ILE A 1 227 ? 3.588 -6.386 -34.499 1.00 98.25 227 ILE A N 1
ATOM 1806 C CA . ILE A 1 227 ? 2.211 -6.695 -34.895 1.00 98.25 227 ILE A CA 1
ATOM 1807 C C . ILE A 1 227 ? 1.243 -5.908 -34.010 1.00 98.25 227 ILE A C 1
ATOM 1809 O O . ILE A 1 227 ? 1.196 -6.084 -32.791 1.00 98.25 227 ILE A O 1
ATOM 1813 N N . ILE A 1 228 ? 0.464 -5.033 -34.641 1.00 98.12 228 ILE A N 1
ATOM 1814 C CA . ILE A 1 228 ? -0.513 -4.158 -33.996 1.00 98.12 228 ILE A CA 1
ATOM 1815 C C . ILE A 1 228 ? -1.911 -4.718 -34.267 1.00 98.12 228 ILE A C 1
ATOM 1817 O O . ILE A 1 228 ? -2.426 -4.660 -35.387 1.00 98.12 228 ILE A O 1
ATOM 1821 N N . GLY A 1 229 ? -2.514 -5.276 -33.218 1.00 95.69 229 GLY A N 1
ATOM 1822 C CA . GLY A 1 229 ? -3.848 -5.858 -33.228 1.00 95.69 229 GLY A CA 1
ATOM 1823 C C . GLY A 1 229 ? -4.918 -4.897 -32.730 1.00 95.69 229 GLY A C 1
ATOM 1824 O O . GLY A 1 229 ? -4.916 -4.518 -31.560 1.00 95.69 229 GLY A O 1
ATOM 1825 N N . GLY A 1 230 ? -5.865 -4.541 -33.594 1.00 92.38 230 GLY A N 1
ATOM 1826 C CA . GLY A 1 230 ? -6.979 -3.652 -33.280 1.00 92.38 230 GLY A CA 1
ATOM 1827 C C . GLY A 1 230 ? -7.284 -2.655 -34.393 1.00 92.38 230 GLY A C 1
ATOM 1828 O O . GLY A 1 230 ? -6.609 -2.603 -35.419 1.00 92.38 230 GLY A O 1
ATOM 1829 N N . ASP A 1 231 ? -8.333 -1.865 -34.181 1.00 93.56 231 ASP A N 1
ATOM 1830 C CA . ASP A 1 231 ? -8.775 -0.823 -35.110 1.00 93.56 231 ASP A CA 1
ATOM 1831 C C . ASP A 1 231 ? -9.168 0.453 -34.347 1.00 93.56 231 ASP A C 1
ATOM 1833 O O . ASP A 1 231 ? -9.294 0.440 -33.112 1.00 93.56 231 ASP A O 1
ATOM 1837 N N . GLY A 1 232 ? -9.335 1.566 -35.057 1.00 93.56 232 GLY A N 1
ATOM 1838 C CA . GLY A 1 232 ? -9.720 2.847 -34.468 1.00 93.56 232 GLY A CA 1
ATOM 1839 C C . GLY A 1 232 ? -9.416 4.060 -35.344 1.00 93.56 232 GLY A C 1
ATOM 1840 O O . GLY A 1 232 ? -8.854 3.951 -36.431 1.00 93.56 232 GLY A O 1
ATOM 1841 N N . GLU A 1 233 ? -9.796 5.234 -34.845 1.00 93.81 233 GLU A N 1
ATOM 1842 C CA . GLU A 1 233 ? -9.731 6.507 -35.576 1.00 93.81 233 GLU A CA 1
ATOM 1843 C C . GLU A 1 233 ? -8.308 6.918 -35.985 1.00 93.81 233 GLU A C 1
ATOM 1845 O O . GLU A 1 233 ? -8.129 7.591 -36.997 1.00 93.81 233 GLU A O 1
ATOM 1850 N N . GLU A 1 234 ? -7.288 6.470 -35.249 1.00 96.12 234 GLU A N 1
ATOM 1851 C CA . GLU A 1 234 ? -5.888 6.809 -35.525 1.00 96.12 234 GLU A CA 1
ATOM 1852 C C . GLU A 1 234 ? -5.226 5.914 -36.581 1.00 96.12 234 GLU A C 1
ATOM 1854 O O . GLU A 1 234 ? -4.076 6.158 -36.942 1.00 96.12 234 GLU A O 1
ATOM 1859 N N . ARG A 1 235 ? -5.915 4.883 -37.094 1.00 97.00 235 ARG A N 1
ATOM 1860 C CA . ARG A 1 235 ? -5.307 3.858 -37.958 1.00 97.00 235 ARG A CA 1
ATOM 1861 C C . ARG A 1 235 ? -4.514 4.438 -39.126 1.00 97.00 235 ARG A C 1
ATOM 1863 O O . ARG A 1 235 ? -3.325 4.162 -39.249 1.00 97.00 235 ARG A O 1
ATOM 1870 N N . LYS A 1 236 ? -5.161 5.276 -39.940 1.00 97.25 236 LYS A N 1
ATOM 1871 C CA . LYS A 1 236 ? -4.550 5.864 -41.138 1.00 97.25 236 LYS A CA 1
ATOM 1872 C C . LYS A 1 236 ? -3.296 6.674 -40.796 1.00 97.25 236 LYS A C 1
ATOM 1874 O O . LYS A 1 236 ? -2.255 6.491 -41.410 1.00 97.25 236 LYS A O 1
ATOM 1879 N N . MET A 1 237 ? -3.379 7.510 -39.762 1.00 97.94 237 MET A N 1
ATOM 1880 C CA . MET A 1 237 ? -2.248 8.309 -39.283 1.00 97.94 237 MET A CA 1
ATOM 1881 C C . MET A 1 237 ? -1.062 7.426 -38.857 1.00 97.94 237 MET A C 1
ATOM 1883 O O . MET A 1 237 ? 0.091 7.767 -39.113 1.00 97.94 237 MET A O 1
ATOM 1887 N N . LEU A 1 238 ? -1.330 6.297 -38.196 1.00 98.44 238 LEU A N 1
ATOM 1888 C CA . LEU A 1 238 ? -0.295 5.363 -37.748 1.00 98.44 238 LEU A CA 1
ATOM 1889 C C . LEU A 1 238 ? 0.345 4.605 -38.924 1.00 98.44 238 LEU A C 1
ATOM 1891 O O . LEU A 1 238 ? 1.563 4.435 -38.933 1.00 98.44 238 LEU A O 1
ATOM 1895 N N . GLU A 1 239 ? -0.441 4.195 -39.921 1.00 98.25 239 GLU A N 1
ATOM 1896 C CA . GLU A 1 239 ? 0.046 3.571 -41.163 1.00 98.25 239 GLU A CA 1
ATOM 1897 C C . GLU A 1 239 ? 0.915 4.546 -41.987 1.00 98.25 239 GLU A C 1
ATOM 1899 O O . GLU A 1 239 ? 2.009 4.182 -42.434 1.00 98.25 239 GLU A O 1
ATOM 1904 N N . ASP A 1 240 ? 0.497 5.812 -42.098 1.00 98.31 240 ASP A N 1
ATOM 1905 C CA . ASP A 1 240 ? 1.278 6.881 -42.737 1.00 98.31 240 ASP A CA 1
ATOM 1906 C C . ASP A 1 240 ? 2.609 7.108 -41.993 1.00 98.31 240 ASP A C 1
ATOM 1908 O O . ASP A 1 240 ? 3.672 7.221 -42.614 1.00 98.31 240 ASP A O 1
ATOM 1912 N N . LYS A 1 241 ? 2.588 7.094 -40.650 1.00 98.31 241 LYS A N 1
ATOM 1913 C CA . LYS A 1 241 ? 3.800 7.203 -39.822 1.00 98.31 241 LYS A CA 1
ATOM 1914 C C . LYS A 1 241 ? 4.764 6.042 -40.082 1.00 98.31 241 LYS A C 1
ATOM 1916 O O . LYS A 1 241 ? 5.947 6.287 -40.315 1.00 98.31 241 LYS A O 1
ATOM 1921 N N . VAL A 1 242 ? 4.277 4.799 -40.095 1.00 98.56 242 VAL A N 1
ATOM 1922 C CA . VAL A 1 242 ? 5.083 3.603 -40.421 1.00 98.56 242 VAL A CA 1
ATOM 1923 C C . VAL A 1 242 ? 5.735 3.736 -41.797 1.00 98.56 242 VAL A C 1
ATOM 1925 O O . VAL A 1 242 ? 6.931 3.462 -41.935 1.00 98.56 242 VAL A O 1
ATOM 1928 N N . SER A 1 243 ? 4.984 4.221 -42.789 1.00 98.06 243 SER A N 1
ATOM 1929 C CA . SER A 1 243 ? 5.502 4.446 -44.139 1.00 98.06 243 SER A CA 1
ATOM 1930 C C . SER A 1 243 ? 6.594 5.508 -44.170 1.00 98.06 243 SER A C 1
ATOM 1932 O O . SER A 1 243 ? 7.653 5.279 -44.753 1.00 98.06 243 SER A O 1
ATOM 1934 N N . SER A 1 244 ? 6.379 6.638 -43.491 1.00 98.06 244 SER A N 1
ATOM 1935 C CA . SER A 1 244 ? 7.354 7.735 -43.436 1.00 98.06 244 SER A CA 1
ATOM 1936 C C . SER A 1 244 ? 8.678 7.344 -42.765 1.00 98.06 244 SER A C 1
ATOM 1938 O O . SER A 1 244 ? 9.723 7.890 -43.106 1.00 98.06 244 SER A O 1
ATOM 1940 N N . LEU A 1 245 ? 8.648 6.370 -41.848 1.00 97.62 245 LEU A N 1
ATOM 1941 C CA . LEU A 1 245 ? 9.828 5.842 -41.159 1.00 97.62 245 LEU A CA 1
ATOM 1942 C C . LEU A 1 245 ? 10.465 4.633 -41.867 1.00 97.62 245 LEU A C 1
ATOM 1944 O O . LEU A 1 245 ? 11.430 4.078 -41.351 1.00 97.62 245 LEU A O 1
ATOM 1948 N N . GLY A 1 246 ? 9.939 4.197 -43.018 1.00 97.50 246 GLY A N 1
ATOM 1949 C CA . GLY A 1 246 ? 10.481 3.054 -43.763 1.00 97.50 246 GLY A CA 1
ATOM 1950 C C . GLY A 1 246 ? 10.223 1.683 -43.123 1.00 97.50 246 GLY A C 1
ATOM 1951 O O . GLY A 1 246 ? 10.888 0.709 -43.469 1.00 97.50 246 GLY A O 1
ATOM 1952 N N . LEU A 1 247 ? 9.245 1.570 -42.218 1.00 98.12 247 LEU A N 1
ATOM 1953 C CA . LEU A 1 247 ? 9.021 0.379 -41.384 1.00 98.12 247 LEU A CA 1
ATOM 1954 C C . LEU A 1 247 ? 8.018 -0.637 -41.963 1.00 98.12 247 LEU A C 1
ATOM 1956 O O . LEU A 1 247 ? 7.671 -1.611 -41.296 1.00 98.12 247 LEU A O 1
ATOM 1960 N N . ASN A 1 248 ? 7.587 -0.468 -43.216 1.00 96.94 248 ASN A N 1
ATOM 1961 C CA . ASN A 1 248 ? 6.555 -1.292 -43.871 1.00 96.94 248 ASN A CA 1
ATOM 1962 C C . ASN A 1 248 ? 6.867 -2.802 -43.937 1.00 96.94 248 ASN A C 1
ATOM 1964 O O . ASN A 1 248 ? 5.970 -3.613 -44.139 1.00 96.94 248 ASN A O 1
ATOM 1968 N N . LYS A 1 249 ? 8.138 -3.198 -43.795 1.00 96.25 249 LYS A N 1
ATOM 1969 C CA . LYS A 1 249 ? 8.565 -4.612 -43.780 1.00 96.25 249 LYS A CA 1
ATOM 1970 C C . LYS A 1 249 ? 8.617 -5.217 -42.373 1.00 96.25 249 LYS A C 1
ATOM 1972 O O . LYS A 1 249 ? 8.906 -6.411 -42.231 1.00 96.25 249 LYS A O 1
ATOM 1977 N N . ASN A 1 250 ? 8.394 -4.406 -41.342 1.00 97.81 250 ASN A N 1
ATOM 1978 C CA . ASN A 1 250 ? 8.579 -4.779 -39.944 1.00 97.81 250 ASN A CA 1
ATOM 1979 C C . ASN A 1 250 ? 7.349 -4.493 -39.083 1.00 97.81 250 ASN A C 1
ATOM 1981 O O . ASN A 1 250 ? 7.162 -5.221 -38.118 1.00 97.81 250 ASN A O 1
ATOM 1985 N N . VAL A 1 251 ? 6.518 -3.498 -39.410 1.00 98.44 251 VAL A N 1
ATOM 1986 C CA . VAL A 1 251 ? 5.315 -3.143 -38.641 1.00 98.44 251 VAL A CA 1
ATOM 1987 C C . VAL A 1 251 ? 4.057 -3.485 -39.438 1.00 98.44 251 VAL A C 1
ATOM 1989 O O . VAL A 1 251 ? 3.895 -3.022 -40.563 1.00 98.44 251 VAL A O 1
ATOM 1992 N N . PHE A 1 252 ? 3.157 -4.269 -38.841 1.00 98.19 252 PHE A N 1
ATOM 1993 C CA . PHE A 1 252 ? 1.950 -4.783 -39.491 1.00 98.19 252 PHE A CA 1
ATOM 1994 C C . PHE A 1 252 ? 0.698 -4.520 -38.653 1.00 98.19 252 PHE A C 1
ATOM 1996 O O . PHE A 1 252 ? 0.717 -4.685 -37.433 1.00 98.19 252 PHE A O 1
ATOM 2003 N N . PHE A 1 253 ? -0.405 -4.168 -39.316 1.00 97.94 253 PHE A N 1
ATOM 2004 C CA . PHE A 1 253 ? -1.709 -3.933 -38.693 1.00 97.94 253 PHE A CA 1
ATOM 2005 C C . PHE A 1 253 ? -2.682 -5.044 -39.084 1.00 97.94 253 PHE A C 1
ATOM 2007 O O . PHE A 1 253 ? -2.947 -5.245 -40.267 1.00 97.94 253 PHE A O 1
ATOM 2014 N N . THR A 1 254 ? -3.257 -5.746 -38.106 1.00 95.88 254 THR A N 1
ATOM 2015 C CA . THR A 1 254 ? -4.200 -6.851 -38.384 1.00 95.88 254 THR A CA 1
ATOM 2016 C C . THR A 1 254 ? -5.646 -6.383 -38.534 1.00 95.88 254 THR A C 1
ATOM 2018 O O . THR A 1 254 ? -6.502 -7.148 -38.971 1.00 95.88 254 THR A O 1
ATOM 2021 N N . GLY A 1 255 ? -5.948 -5.148 -38.120 1.00 94.00 255 GLY A N 1
ATOM 2022 C CA . GLY A 1 255 ? -7.320 -4.703 -37.884 1.00 94.00 255 GLY A CA 1
ATOM 2023 C C . GLY A 1 255 ? -7.949 -5.392 -36.669 1.00 94.00 255 GLY A C 1
ATOM 2024 O O . GLY A 1 255 ? -7.248 -5.875 -35.775 1.00 94.00 255 GLY A O 1
ATOM 2025 N N . TRP A 1 256 ? -9.283 -5.427 -36.630 1.00 90.69 256 TRP A N 1
ATOM 2026 C CA . TRP A 1 256 ? -10.043 -6.020 -35.528 1.00 90.69 256 TRP A CA 1
ATOM 2027 C C . TRP A 1 256 ? -9.733 -7.515 -35.328 1.00 90.69 256 TRP A C 1
ATOM 2029 O O . TRP A 1 256 ? -9.824 -8.317 -36.258 1.00 90.69 256 TRP A O 1
ATOM 2039 N N . LEU A 1 257 ? -9.409 -7.895 -34.088 1.00 88.69 257 LEU A N 1
ATOM 2040 C CA . LEU A 1 257 ? -9.215 -9.285 -33.674 1.00 88.69 257 LEU A CA 1
ATOM 2041 C C . LEU A 1 257 ? -10.506 -9.810 -33.036 1.00 88.69 257 LEU A C 1
ATOM 2043 O O . LEU A 1 257 ? -10.987 -9.239 -32.059 1.00 88.69 257 LEU A O 1
ATOM 2047 N N . ASN A 1 258 ? -11.050 -10.909 -33.564 1.00 82.94 258 ASN A N 1
ATOM 2048 C CA . ASN A 1 258 ? -12.221 -11.566 -32.969 1.00 82.94 258 ASN A CA 1
ATOM 2049 C C . ASN A 1 258 ? -11.865 -12.309 -31.676 1.00 82.94 258 ASN A C 1
ATOM 2051 O O . ASN A 1 258 ? -12.652 -12.306 -30.734 1.00 82.94 258 ASN A O 1
ATOM 2055 N N . ASP A 1 259 ? -10.680 -12.919 -31.638 1.00 87.00 259 ASP A N 1
ATOM 2056 C CA . ASP A 1 259 ? -10.114 -13.552 -30.453 1.00 87.00 259 ASP A CA 1
ATOM 2057 C C . ASP A 1 259 ? -8.708 -12.957 -30.214 1.00 87.00 259 ASP A C 1
ATOM 2059 O O . ASP A 1 259 ? -7.809 -13.168 -31.034 1.00 87.00 259 ASP A O 1
ATOM 2063 N N . PRO A 1 260 ? -8.487 -12.169 -29.141 1.00 85.50 260 PRO A N 1
ATOM 2064 C CA . PRO A 1 260 ? -7.184 -11.554 -28.870 1.00 85.50 260 PRO A CA 1
ATOM 2065 C C . PRO A 1 260 ? -6.085 -12.595 -28.602 1.00 85.50 260 PRO A C 1
ATOM 2067 O O . PRO A 1 260 ? -4.896 -12.301 -28.768 1.00 85.50 260 PRO A O 1
ATOM 2070 N N . TYR A 1 261 ? -6.464 -13.828 -28.247 1.00 90.56 261 TYR A N 1
ATOM 2071 C CA . TYR A 1 261 ? -5.537 -14.933 -28.037 1.00 90.56 261 TYR A CA 1
ATOM 2072 C C . TYR A 1 261 ? -4.836 -15.390 -29.323 1.00 90.56 261 TYR A C 1
ATOM 2074 O O . TYR A 1 261 ? -3.740 -15.951 -29.248 1.00 90.56 261 TYR A O 1
ATOM 2082 N N . GLU A 1 262 ? -5.389 -15.077 -30.501 1.00 92.31 262 GLU A N 1
ATOM 2083 C CA . GLU A 1 262 ? -4.709 -15.295 -31.785 1.00 92.31 262 GLU A CA 1
ATOM 2084 C C . GLU A 1 262 ? -3.357 -14.581 -31.832 1.00 92.31 262 GLU A C 1
ATOM 2086 O O . GLU A 1 262 ? -2.350 -15.187 -32.185 1.00 92.31 262 GLU A O 1
ATOM 2091 N N . LEU A 1 263 ? -3.318 -13.313 -31.412 1.00 94.19 263 LEU A N 1
ATOM 2092 C CA . LEU A 1 263 ? -2.077 -12.548 -31.354 1.00 94.19 263 LEU A CA 1
ATOM 2093 C C . LEU A 1 263 ? -1.237 -12.954 -30.138 1.00 94.19 263 LEU A C 1
ATOM 2095 O O . LEU A 1 263 ? -0.043 -13.206 -30.270 1.00 94.19 263 LEU A O 1
ATOM 2099 N N . MET A 1 264 ? -1.845 -13.049 -28.950 1.00 93.50 264 MET A N 1
ATOM 2100 C CA . MET A 1 264 ? -1.088 -13.317 -27.717 1.00 93.50 264 MET A CA 1
ATOM 2101 C C . MET A 1 264 ? -0.393 -14.681 -27.710 1.00 93.50 264 MET A C 1
ATOM 2103 O O . MET A 1 264 ? 0.635 -14.828 -27.059 1.00 93.50 264 MET A O 1
ATOM 2107 N N . SER A 1 265 ? -0.896 -15.669 -28.448 1.00 92.06 265 SER A N 1
ATOM 2108 C CA . SER A 1 265 ? -0.250 -16.981 -28.560 1.00 92.06 265 SER A CA 1
ATOM 2109 C C . SER A 1 265 ? 1.057 -16.947 -29.362 1.00 92.06 265 SER A C 1
ATOM 2111 O O . SER A 1 265 ? 2.014 -17.641 -29.001 1.00 92.06 265 SER A O 1
ATOM 2113 N N . ILE A 1 266 ? 1.146 -16.105 -30.398 1.00 93.25 266 ILE A N 1
ATOM 2114 C CA . ILE A 1 266 ? 2.275 -16.108 -31.337 1.00 93.25 266 ILE A CA 1
ATOM 2115 C C . ILE A 1 266 ? 3.419 -15.158 -30.960 1.00 93.25 266 ILE A C 1
ATOM 2117 O O . ILE A 1 266 ? 4.553 -15.394 -31.388 1.00 93.25 266 ILE A O 1
ATOM 2121 N N . VAL A 1 267 ? 3.143 -14.112 -30.173 1.00 95.56 267 VAL A N 1
ATOM 2122 C CA . VAL A 1 267 ? 4.137 -13.091 -29.797 1.00 95.56 267 VAL A CA 1
ATOM 2123 C C . VAL A 1 267 ? 5.249 -13.676 -28.923 1.00 95.56 267 VAL A C 1
ATOM 2125 O O . VAL A 1 267 ? 5.036 -14.640 -28.188 1.00 95.56 267 VAL A O 1
ATOM 2128 N N . ASP A 1 268 ? 6.434 -13.077 -28.983 1.00 97.44 268 ASP A N 1
ATOM 2129 C CA . ASP A 1 268 ? 7.534 -13.322 -28.041 1.00 97.44 268 ASP A CA 1
ATOM 2130 C C . ASP A 1 268 ? 7.542 -12.285 -26.917 1.00 97.44 268 ASP A C 1
ATOM 2132 O O . ASP A 1 268 ? 7.862 -12.603 -25.771 1.00 97.44 268 ASP A O 1
ATOM 2136 N N . ILE A 1 269 ? 7.188 -11.040 -27.254 1.00 98.44 269 ILE A N 1
ATOM 2137 C CA . ILE A 1 269 ? 7.170 -9.899 -26.340 1.00 98.44 269 ILE A CA 1
ATOM 2138 C C . ILE A 1 269 ? 5.814 -9.197 -26.472 1.00 98.44 269 ILE A C 1
ATOM 2140 O O . ILE A 1 269 ? 5.472 -8.685 -27.538 1.00 98.44 269 ILE A O 1
ATOM 2144 N N . SER A 1 270 ? 5.040 -9.169 -25.389 1.00 98.00 270 SER A N 1
ATOM 2145 C CA . SER A 1 270 ? 3.784 -8.416 -25.303 1.00 98.00 270 SER A CA 1
ATOM 2146 C C . SER A 1 270 ? 4.059 -6.990 -24.832 1.00 98.00 270 SER A C 1
ATOM 2148 O O . SER A 1 270 ? 4.796 -6.784 -23.863 1.00 98.00 270 SER A O 1
ATOM 2150 N N . VAL A 1 271 ? 3.489 -5.997 -25.518 1.00 98.06 271 VAL A N 1
ATOM 2151 C CA . VAL A 1 271 ? 3.718 -4.577 -25.233 1.00 98.06 271 VAL A CA 1
ATOM 2152 C C . VAL A 1 271 ? 2.415 -3.819 -25.005 1.00 98.06 271 VAL A C 1
ATOM 2154 O O . VAL A 1 271 ? 1.422 -4.030 -25.699 1.00 98.06 271 VAL A O 1
ATOM 2157 N N . LEU A 1 272 ? 2.444 -2.871 -24.065 1.00 97.56 272 LEU A N 1
ATOM 2158 C CA . LEU A 1 272 ? 1.411 -1.851 -23.887 1.00 97.56 272 LEU A CA 1
ATOM 2159 C C . LEU A 1 272 ? 2.042 -0.456 -23.750 1.00 97.56 272 LEU A C 1
ATOM 2161 O O . LEU A 1 272 ? 2.919 -0.233 -22.919 1.00 97.56 272 LEU A O 1
ATOM 2165 N N . THR A 1 273 ? 1.570 0.504 -24.547 1.00 97.56 273 THR A N 1
ATOM 2166 C CA . THR A 1 273 ? 2.136 1.867 -24.641 1.00 97.56 273 THR A CA 1
ATOM 2167 C C . THR A 1 273 ? 1.214 2.967 -24.109 1.00 97.56 273 THR A C 1
ATOM 2169 O O . THR A 1 273 ? 1.443 4.153 -24.347 1.00 97.56 273 THR A O 1
ATOM 2172 N N . SER A 1 274 ? 0.155 2.590 -23.395 1.00 95.19 274 SER A N 1
ATOM 2173 C CA . SER A 1 274 ? -0.940 3.486 -23.029 1.00 95.19 274 SER A CA 1
ATOM 2174 C C . SER A 1 274 ? -0.504 4.659 -22.142 1.00 95.19 274 SER A C 1
ATOM 2176 O O . SER A 1 274 ? 0.306 4.504 -21.229 1.00 95.19 274 SER A O 1
ATOM 2178 N N . ILE A 1 275 ? -1.116 5.826 -22.356 1.00 91.50 275 ILE A N 1
ATOM 2179 C CA . ILE A 1 275 ? -0.967 7.027 -21.514 1.00 91.50 275 ILE A CA 1
ATOM 2180 C C . ILE A 1 275 ? -1.780 6.886 -20.220 1.00 91.50 275 ILE A C 1
ATOM 2182 O O . ILE A 1 275 ? -1.396 7.397 -19.171 1.00 91.50 275 ILE A O 1
ATOM 2186 N N . SER A 1 276 ? -2.919 6.195 -20.283 1.00 87.25 276 SER A N 1
ATOM 2187 C CA . SER A 1 276 ? -3.795 5.970 -19.135 1.00 87.25 276 SER A CA 1
ATOM 2188 C C . SER A 1 276 ? -4.496 4.618 -19.242 1.00 87.25 276 SER A C 1
ATOM 2190 O O . SER A 1 276 ? -4.929 4.222 -20.323 1.00 87.25 276 SER A O 1
ATOM 2192 N N . GLU A 1 277 ? -4.625 3.926 -18.110 1.00 85.62 277 GLU A N 1
ATOM 2193 C CA . GLU A 1 277 ? -5.341 2.656 -17.972 1.00 85.62 277 GLU A CA 1
ATOM 2194 C C . GLU A 1 277 ? -6.070 2.599 -16.629 1.00 85.62 277 GLU A C 1
ATOM 2196 O O . GLU A 1 277 ? -5.622 3.180 -15.636 1.00 85.62 277 GLU A O 1
ATOM 2201 N N . SER A 1 278 ? -7.164 1.837 -16.572 1.00 80.56 278 SER A N 1
ATOM 2202 C CA . SER A 1 278 ? -7.696 1.354 -15.296 1.00 80.56 278 SER A CA 1
ATOM 2203 C C . SER A 1 278 ? -6.987 0.070 -14.881 1.00 80.56 278 SER A C 1
ATOM 2205 O O . SER A 1 278 ? -6.245 0.066 -13.895 1.00 80.56 278 SER A O 1
ATOM 2207 N N . PHE A 1 279 ? -7.147 -0.973 -15.692 1.00 83.38 279 PHE A N 1
ATOM 2208 C CA . PHE A 1 279 ? -6.360 -2.201 -15.681 1.00 83.38 279 PHE A CA 1
ATOM 2209 C C . PHE A 1 279 ? -6.532 -2.914 -17.038 1.00 83.38 279 PHE A C 1
ATOM 2211 O O . PHE A 1 279 ? -7.664 -3.198 -17.439 1.00 83.38 279 PHE A O 1
ATOM 2218 N N . ALA A 1 280 ? -5.442 -3.176 -17.767 1.00 83.88 280 ALA A N 1
ATOM 2219 C CA . ALA A 1 280 ? -5.511 -3.658 -19.149 1.00 83.88 280 ALA A CA 1
ATOM 2220 C C . ALA A 1 280 ? -5.637 -5.189 -19.236 1.00 83.88 280 ALA A C 1
ATOM 2222 O O . ALA A 1 280 ? -4.721 -5.913 -18.851 1.00 83.88 280 ALA A O 1
ATOM 2223 N N . TYR A 1 281 ? -6.742 -5.678 -19.812 1.00 88.69 281 TYR A N 1
ATOM 2224 C CA . TYR A 1 281 ? -6.936 -7.110 -20.091 1.00 88.69 281 TYR A CA 1
ATOM 2225 C C . TYR A 1 281 ? -5.865 -7.679 -21.026 1.00 88.69 281 TYR A C 1
ATOM 2227 O O . TYR A 1 281 ? -5.398 -8.781 -20.779 1.00 88.69 281 TYR A O 1
ATOM 2235 N N . SER A 1 282 ? -5.406 -6.917 -22.024 1.00 89.50 282 SER A N 1
ATOM 2236 C CA . SER A 1 282 ? -4.413 -7.388 -23.002 1.00 89.50 282 SER A CA 1
ATOM 2237 C C . SER A 1 282 ? -3.105 -7.870 -22.370 1.00 89.50 282 SER A C 1
ATOM 2239 O O . SER A 1 282 ? -2.495 -8.820 -22.854 1.00 89.50 282 SER A O 1
ATOM 2241 N N . ILE A 1 283 ? -2.692 -7.270 -21.250 1.00 92.50 283 ILE A N 1
ATOM 2242 C CA . ILE A 1 283 ? -1.512 -7.726 -20.513 1.00 92.50 283 ILE A CA 1
ATOM 2243 C C . ILE A 1 283 ? -1.783 -9.041 -19.770 1.00 92.50 283 ILE A C 1
ATOM 2245 O O . ILE A 1 283 ? -0.921 -9.915 -19.769 1.00 92.50 283 ILE A O 1
ATOM 2249 N N . LEU A 1 284 ? -2.972 -9.229 -19.184 1.00 92.44 284 LEU A N 1
ATOM 2250 C CA . LEU A 1 284 ? -3.348 -10.518 -18.581 1.00 92.44 284 LEU A CA 1
ATOM 2251 C C . LEU A 1 284 ? -3.473 -11.622 -19.624 1.00 92.44 284 LEU A C 1
ATOM 2253 O O . LEU A 1 284 ? -3.084 -12.757 -19.369 1.00 92.44 284 LEU A O 1
ATOM 2257 N N . GLU A 1 285 ? -4.000 -11.288 -20.798 1.00 91.81 285 GLU A N 1
ATOM 2258 C CA . GLU A 1 285 ? -4.075 -12.204 -21.928 1.00 91.81 285 GLU A CA 1
ATOM 2259 C C . GLU A 1 285 ? -2.661 -12.622 -22.354 1.00 91.81 285 GLU A C 1
ATOM 2261 O O . GLU A 1 285 ? -2.407 -13.813 -22.475 1.00 91.81 285 GLU A O 1
ATOM 2266 N N . GLY A 1 286 ? -1.704 -11.692 -22.462 1.00 93.31 286 GLY A N 1
ATOM 2267 C CA . GLY A 1 286 ? -0.291 -12.027 -22.685 1.00 93.31 286 GLY A CA 1
ATOM 2268 C C . GLY A 1 286 ? 0.324 -12.875 -21.562 1.00 93.31 286 GLY A C 1
ATOM 2269 O O . GLY A 1 286 ? 1.001 -13.869 -21.834 1.00 93.31 286 GLY A O 1
ATOM 2270 N N . ALA A 1 287 ? 0.042 -12.542 -20.299 1.00 94.75 287 ALA A N 1
ATOM 2271 C CA . ALA A 1 287 ? 0.518 -13.299 -19.143 1.00 94.75 287 ALA A CA 1
ATOM 2272 C C . ALA A 1 287 ? -0.009 -14.742 -19.142 1.00 94.75 287 ALA A C 1
ATOM 2274 O O . ALA A 1 287 ? 0.756 -15.661 -18.862 1.00 94.75 287 ALA A O 1
ATOM 2275 N N . ARG A 1 288 ? -1.270 -14.972 -19.544 1.00 93.75 288 ARG A N 1
ATOM 2276 C CA . ARG A 1 288 ? -1.858 -16.317 -19.722 1.00 93.75 288 ARG A CA 1
ATOM 2277 C C . ARG A 1 288 ? -1.051 -17.186 -20.689 1.00 93.75 288 ARG A C 1
ATOM 2279 O O . ARG A 1 288 ? -0.971 -18.393 -20.489 1.00 93.75 288 ARG A O 1
ATOM 2286 N N . PHE A 1 289 ? -0.420 -16.580 -21.693 1.00 94.12 289 PHE A N 1
ATOM 2287 C CA . PHE A 1 289 ? 0.448 -17.263 -22.656 1.00 94.12 289 PHE A CA 1
ATOM 2288 C C . PHE A 1 289 ? 1.940 -17.221 -22.294 1.00 94.12 289 PHE A C 1
ATOM 2290 O O . PHE A 1 289 ? 2.776 -17.507 -23.153 1.00 94.12 289 PHE A O 1
ATOM 2297 N N . LYS A 1 290 ? 2.287 -16.876 -21.045 1.00 96.06 290 LYS A N 1
ATOM 2298 C CA . LYS A 1 290 ? 3.674 -16.807 -20.552 1.00 96.06 290 LYS A CA 1
ATOM 2299 C C . LYS A 1 290 ? 4.551 -15.871 -21.388 1.00 96.06 290 LYS A C 1
ATOM 2301 O O . LYS A 1 290 ? 5.703 -16.176 -21.684 1.00 96.06 290 LYS A O 1
ATOM 2306 N N . LYS A 1 291 ? 4.000 -14.737 -21.829 1.00 96.06 291 LYS A N 1
ATOM 2307 C CA . LYS A 1 291 ? 4.727 -13.793 -22.686 1.00 96.06 291 LYS A CA 1
ATOM 2308 C C . LYS A 1 291 ? 5.500 -12.779 -21.859 1.00 96.06 291 LYS A C 1
ATOM 2310 O O . LYS A 1 291 ? 4.939 -12.129 -20.973 1.00 96.06 291 LYS A O 1
ATOM 2315 N N . ALA A 1 292 ? 6.778 -12.605 -22.192 1.00 97.50 292 ALA A N 1
ATOM 2316 C CA . ALA A 1 292 ? 7.580 -11.526 -21.635 1.00 97.50 292 ALA A CA 1
ATOM 2317 C C . ALA A 1 292 ? 6.887 -10.190 -21.932 1.00 97.50 292 ALA A C 1
ATOM 2319 O O . ALA A 1 292 ? 6.453 -9.952 -23.059 1.00 97.50 292 ALA A O 1
ATOM 2320 N N . THR A 1 293 ? 6.728 -9.347 -20.915 1.00 97.94 293 THR A N 1
ATOM 2321 C CA . THR A 1 293 ? 5.843 -8.182 -21.001 1.00 97.94 293 THR A CA 1
ATOM 2322 C C . THR A 1 293 ? 6.593 -6.885 -20.724 1.00 97.94 293 THR A C 1
ATOM 2324 O O . THR A 1 293 ? 7.294 -6.772 -19.718 1.00 97.94 293 THR A O 1
ATOM 2327 N N . ILE A 1 294 ? 6.389 -5.883 -21.582 1.00 98.56 294 ILE A N 1
ATOM 2328 C CA . ILE A 1 294 ? 6.840 -4.503 -21.372 1.00 98.56 294 ILE A CA 1
ATOM 2329 C C . ILE A 1 294 ? 5.614 -3.587 -21.397 1.00 98.56 294 ILE A C 1
ATOM 2331 O O . ILE A 1 294 ? 4.834 -3.608 -22.344 1.00 98.56 294 ILE A O 1
ATOM 2335 N N . SER A 1 295 ? 5.423 -2.753 -20.381 1.00 98.00 295 SER A N 1
ATOM 2336 C CA . SER A 1 295 ? 4.261 -1.863 -20.321 1.00 98.00 295 SER A CA 1
ATOM 2337 C C . SER A 1 295 ? 4.606 -0.491 -19.766 1.00 98.00 295 SER A C 1
ATOM 2339 O O . SER A 1 295 ? 5.553 -0.324 -19.002 1.00 98.00 295 SER A O 1
ATOM 2341 N N . THR A 1 296 ? 3.795 0.510 -20.093 1.00 96.81 296 THR A N 1
ATOM 2342 C CA . THR A 1 296 ? 3.832 1.788 -19.384 1.00 96.81 296 THR A CA 1
ATOM 2343 C C . THR A 1 296 ? 3.443 1.625 -17.910 1.00 96.81 296 THR A C 1
ATOM 2345 O O . THR A 1 296 ? 2.574 0.823 -17.553 1.00 96.81 296 THR A O 1
ATOM 2348 N N . CYS A 1 297 ? 4.082 2.407 -17.036 1.00 94.31 297 CYS A N 1
ATOM 2349 C CA . CYS A 1 297 ? 3.837 2.454 -15.593 1.00 94.31 297 CYS A CA 1
ATOM 2350 C C . CYS A 1 297 ? 2.595 3.306 -15.267 1.00 94.31 297 CYS A C 1
ATOM 2352 O O . CYS A 1 297 ? 2.694 4.389 -14.691 1.00 94.31 297 CYS A O 1
ATOM 2354 N N . VAL A 1 298 ? 1.412 2.856 -15.698 1.00 90.88 298 VAL A N 1
ATOM 2355 C CA . VAL A 1 298 ? 0.144 3.592 -15.532 1.00 90.88 298 VAL A CA 1
ATOM 2356 C C . VAL A 1 298 ? -0.971 2.708 -14.987 1.00 90.88 298 VAL A C 1
ATOM 2358 O O . VAL A 1 298 ? -0.961 1.487 -15.135 1.00 90.88 298 VAL A O 1
ATOM 2361 N N . GLY A 1 299 ? -1.982 3.335 -14.383 1.00 88.12 299 GLY A N 1
ATOM 2362 C CA . GLY A 1 299 ? -3.165 2.621 -13.912 1.00 88.12 299 GLY A CA 1
ATOM 2363 C C . GLY A 1 299 ? -2.829 1.553 -12.875 1.00 88.12 299 GLY A C 1
ATOM 2364 O O . GLY A 1 299 ? -2.048 1.794 -11.960 1.00 88.12 299 GLY A O 1
ATOM 2365 N N . GLY A 1 300 ? -3.439 0.377 -13.014 1.00 90.00 300 GLY A N 1
ATOM 2366 C CA . GLY A 1 300 ? -3.132 -0.794 -12.192 1.00 90.00 300 GLY A CA 1
ATOM 2367 C C . GLY A 1 300 ? -2.041 -1.716 -12.747 1.00 90.00 300 GLY A C 1
ATOM 2368 O O . GLY A 1 300 ? -1.839 -2.782 -12.182 1.00 90.00 300 GLY A O 1
ATOM 2369 N N . ILE A 1 301 ? -1.334 -1.359 -13.826 1.00 93.62 301 ILE A N 1
ATOM 2370 C CA . ILE A 1 301 ? -0.270 -2.217 -14.384 1.00 93.62 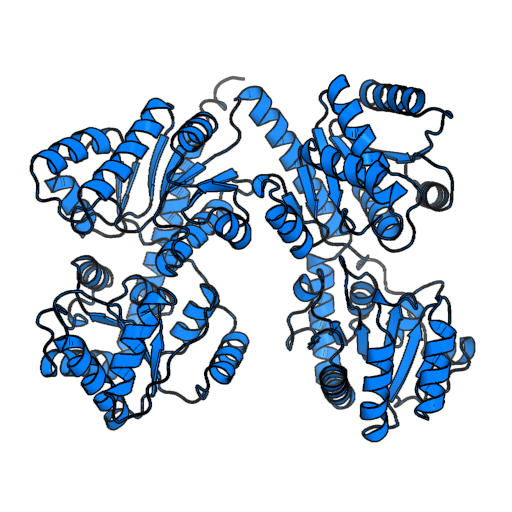301 ILE A CA 1
ATOM 2371 C C . ILE A 1 301 ? 0.849 -2.517 -13.364 1.00 93.62 301 ILE A C 1
ATOM 2373 O O . ILE A 1 301 ? 1.260 -3.678 -13.286 1.00 93.62 301 ILE A O 1
ATOM 2377 N N . PRO A 1 302 ? 1.308 -1.558 -12.531 1.00 93.38 302 PRO A N 1
ATOM 2378 C CA . PRO A 1 302 ? 2.315 -1.843 -11.504 1.00 93.38 302 PRO A CA 1
ATOM 2379 C C . PRO A 1 302 ? 1.848 -2.816 -10.410 1.00 93.38 302 PRO A C 1
ATOM 2381 O O . PRO A 1 302 ? 2.676 -3.346 -9.677 1.00 93.38 302 PRO A O 1
ATOM 2384 N N . ASP A 1 303 ? 0.539 -3.083 -10.292 1.00 93.06 303 ASP A N 1
ATOM 2385 C CA . ASP A 1 303 ? 0.042 -4.121 -9.380 1.00 93.06 303 ASP A CA 1
ATOM 2386 C C . ASP A 1 303 ? 0.402 -5.531 -9.902 1.00 93.06 303 ASP A C 1
ATOM 2388 O O . ASP A 1 303 ? 0.617 -6.451 -9.110 1.00 93.06 303 ASP A O 1
ATOM 2392 N N . LEU A 1 304 ? 0.522 -5.696 -11.226 1.00 94.75 304 LEU A N 1
ATOM 2393 C CA . LEU A 1 304 ? 0.892 -6.950 -11.889 1.00 94.75 304 LEU A CA 1
ATOM 2394 C C . LEU A 1 304 ? 2.404 -7.047 -12.155 1.00 94.75 304 LEU A C 1
ATOM 2396 O O . LEU A 1 304 ? 3.008 -8.078 -11.855 1.00 94.75 304 LEU A O 1
ATOM 2400 N N . ILE A 1 305 ? 3.030 -5.989 -12.677 1.00 95.06 305 ILE A N 1
ATOM 2401 C CA . ILE A 1 305 ? 4.432 -6.026 -13.120 1.00 95.06 305 ILE A CA 1
ATOM 2402 C C . ILE A 1 305 ? 5.371 -5.443 -12.060 1.00 95.06 305 ILE A C 1
ATOM 2404 O O . ILE A 1 305 ? 5.296 -4.267 -11.714 1.00 95.06 305 ILE A O 1
ATOM 2408 N N . GLU A 1 306 ? 6.316 -6.261 -11.615 1.00 92.75 306 GLU A N 1
ATOM 2409 C CA . GLU A 1 306 ? 7.491 -5.875 -10.839 1.00 92.75 306 GLU A CA 1
ATOM 2410 C C . GLU A 1 306 ? 8.665 -5.701 -11.809 1.00 92.75 306 GLU A C 1
ATOM 2412 O O . GLU A 1 306 ? 9.248 -6.669 -12.303 1.00 92.75 306 GLU A O 1
ATOM 2417 N N . SER A 1 307 ? 8.961 -4.438 -12.142 1.00 93.88 307 SER A N 1
ATOM 2418 C CA . SER A 1 307 ? 9.903 -4.093 -13.215 1.00 93.88 307 SER A CA 1
ATOM 2419 C C . SER A 1 307 ? 11.294 -4.690 -12.979 1.00 93.88 307 SER A C 1
ATOM 2421 O O . SER A 1 307 ? 11.915 -4.425 -11.946 1.00 93.88 307 SER A O 1
ATOM 2423 N N . GLY A 1 308 ? 11.794 -5.445 -13.956 1.00 90.12 308 GLY A N 1
ATOM 2424 C CA . GLY A 1 308 ? 13.049 -6.196 -13.915 1.00 90.12 308 GLY A CA 1
ATOM 2425 C C . GLY A 1 308 ? 12.912 -7.637 -13.423 1.00 90.12 308 GLY A C 1
ATOM 2426 O O . GLY A 1 308 ? 13.841 -8.416 -13.619 1.00 90.12 308 GLY A O 1
ATOM 2427 N N . GLU A 1 309 ? 11.771 -8.018 -12.841 1.00 92.38 309 GLU A N 1
ATOM 2428 C CA . GLU A 1 309 ? 11.571 -9.359 -12.284 1.00 92.38 309 GLU A CA 1
ATOM 2429 C C . GLU A 1 309 ? 10.651 -10.224 -13.141 1.00 92.38 309 GLU A C 1
ATOM 2431 O O . GLU A 1 309 ? 11.064 -11.294 -13.586 1.00 92.38 309 GLU A O 1
ATOM 2436 N N . ASN A 1 310 ? 9.422 -9.765 -13.385 1.00 95.88 310 ASN A N 1
ATOM 2437 C CA . ASN A 1 310 ? 8.419 -10.481 -14.183 1.00 95.88 310 ASN A CA 1
ATOM 2438 C C . ASN A 1 310 ? 7.986 -9.702 -15.442 1.00 95.88 310 ASN A C 1
ATOM 2440 O O . ASN A 1 310 ? 7.053 -10.080 -16.139 1.00 95.88 310 ASN A O 1
ATOM 2444 N N . GLY A 1 311 ? 8.665 -8.603 -15.745 1.00 97.38 311 GLY A N 1
ATOM 2445 C CA . GLY A 1 311 ? 8.413 -7.761 -16.906 1.00 97.38 311 GLY A CA 1
ATOM 2446 C C . GLY A 1 311 ? 9.103 -6.418 -16.740 1.00 97.38 311 GLY A C 1
ATOM 2447 O O . GLY A 1 311 ? 9.835 -6.211 -15.773 1.00 97.38 311 GLY A O 1
ATOM 2448 N N . TYR A 1 312 ? 8.860 -5.489 -17.658 1.00 98.06 312 TYR A N 1
ATOM 2449 C CA . TYR A 1 312 ? 9.415 -4.140 -17.589 1.00 98.06 312 TYR A CA 1
ATOM 2450 C C . TYR A 1 312 ? 8.340 -3.063 -17.560 1.00 98.06 312 TYR A C 1
ATOM 2452 O O . TYR A 1 312 ? 7.332 -3.140 -18.262 1.00 98.06 312 TYR A O 1
ATOM 2460 N N . LEU A 1 313 ? 8.602 -2.033 -16.757 1.00 97.50 313 LEU A N 1
ATOM 2461 C CA . LEU A 1 313 ? 7.819 -0.806 -16.704 1.00 97.50 313 LEU A CA 1
ATOM 2462 C C . LEU A 1 313 ? 8.640 0.378 -17.211 1.00 97.50 313 LEU A C 1
ATOM 2464 O O . LEU A 1 313 ? 9.771 0.571 -16.770 1.00 97.50 313 LEU A O 1
ATOM 2468 N N . PHE A 1 314 ? 8.046 1.196 -18.079 1.00 97.06 314 PHE A N 1
ATOM 2469 C CA . PHE A 1 314 ? 8.627 2.454 -18.562 1.00 97.06 314 PHE A CA 1
ATOM 2470 C C . PHE A 1 314 ? 7.625 3.615 -18.455 1.00 97.06 314 PHE A C 1
ATOM 2472 O O . PHE A 1 314 ? 6.431 3.410 -18.225 1.00 97.06 314 PHE A O 1
ATOM 2479 N N . ASN A 1 315 ? 8.095 4.856 -18.585 1.00 96.12 315 ASN A N 1
ATOM 2480 C CA . ASN A 1 315 ? 7.217 6.027 -18.522 1.00 96.12 315 ASN A CA 1
ATOM 2481 C C . ASN A 1 315 ? 6.449 6.219 -19.844 1.00 96.12 315 ASN A C 1
ATOM 2483 O O . ASN A 1 315 ? 7.024 6.005 -20.912 1.00 96.12 315 ASN A O 1
ATOM 2487 N N . PRO A 1 316 ? 5.175 6.661 -19.820 1.00 96.12 316 PRO A N 1
ATOM 2488 C CA . PRO A 1 316 ? 4.437 6.975 -21.042 1.00 96.12 316 PRO A CA 1
ATOM 2489 C C . PRO A 1 316 ? 5.203 7.920 -21.973 1.00 96.12 316 PRO A C 1
ATOM 2491 O O . PRO A 1 316 ? 5.669 8.973 -21.544 1.00 96.12 316 PRO A O 1
ATOM 2494 N N . GLY A 1 317 ? 5.307 7.544 -23.249 1.00 95.94 317 GLY A N 1
ATOM 2495 C CA . GLY A 1 317 ? 6.013 8.322 -24.272 1.00 95.94 317 GLY A CA 1
ATOM 2496 C C . GLY A 1 317 ? 7.520 8.057 -24.379 1.00 95.94 317 GLY A C 1
ATOM 2497 O O . GLY A 1 317 ? 8.118 8.471 -25.369 1.00 95.94 317 GLY A O 1
ATOM 2498 N N . ASP A 1 318 ? 8.135 7.343 -23.431 1.00 98.00 318 ASP A N 1
ATOM 2499 C CA . ASP A 1 318 ? 9.573 7.043 -23.447 1.00 98.00 318 ASP A CA 1
ATOM 2500 C C . ASP A 1 318 ? 9.899 5.860 -24.377 1.00 98.00 318 ASP A C 1
ATOM 2502 O O . ASP A 1 318 ? 10.124 4.723 -23.954 1.00 98.00 318 ASP A O 1
ATOM 2506 N N . TYR A 1 319 ? 9.884 6.132 -25.684 1.00 98.38 319 TYR A N 1
ATOM 2507 C CA . TYR A 1 319 ? 10.168 5.129 -26.711 1.00 98.38 319 TYR A CA 1
ATOM 2508 C C . TYR A 1 319 ? 11.629 4.648 -26.699 1.00 98.38 319 TYR A C 1
ATOM 2510 O O . TYR A 1 319 ? 11.895 3.541 -27.162 1.00 98.38 319 TYR A O 1
ATOM 2518 N N . ASN A 1 320 ? 12.568 5.427 -26.146 1.00 98.38 320 ASN A N 1
ATOM 2519 C CA . ASN A 1 320 ? 13.969 5.013 -26.018 1.00 98.38 320 ASN A CA 1
ATOM 2520 C C . ASN A 1 320 ? 14.099 3.880 -25.002 1.00 98.38 320 ASN A C 1
ATOM 2522 O O . ASN A 1 320 ? 14.691 2.844 -25.304 1.00 98.38 320 ASN A O 1
ATOM 2526 N N . LYS A 1 321 ? 13.482 4.037 -23.823 1.00 97.88 321 LYS A N 1
ATOM 2527 C CA . LYS A 1 321 ? 13.484 2.979 -22.810 1.00 97.88 321 LYS A CA 1
ATOM 2528 C C . LYS A 1 321 ? 12.716 1.743 -23.275 1.00 97.88 321 LYS A C 1
ATOM 2530 O O . LYS A 1 321 ? 13.151 0.621 -23.026 1.00 97.88 321 LYS A O 1
ATOM 2535 N N . LEU A 1 322 ? 11.610 1.935 -23.999 1.00 98.75 322 LEU A N 1
ATOM 2536 C CA . LEU A 1 322 ? 10.896 0.829 -24.638 1.00 98.75 322 LEU A CA 1
ATOM 2537 C C . LEU A 1 322 ? 11.797 0.068 -25.626 1.00 98.75 322 LEU A C 1
ATOM 2539 O O . LEU A 1 322 ? 11.840 -1.159 -25.573 1.00 98.75 322 LEU A O 1
ATOM 2543 N N . ALA A 1 323 ? 12.534 0.770 -26.492 1.00 98.75 323 ALA A N 1
ATOM 2544 C CA . ALA A 1 323 ? 13.451 0.148 -27.447 1.00 98.75 323 ALA A CA 1
ATOM 2545 C C . ALA A 1 323 ? 14.583 -0.628 -26.752 1.00 98.75 323 ALA A C 1
ATOM 2547 O O . ALA A 1 323 ? 14.864 -1.759 -27.142 1.00 98.75 323 ALA A O 1
ATOM 2548 N N . GLU A 1 324 ? 15.177 -0.063 -25.696 1.00 98.44 324 GLU A N 1
ATOM 2549 C CA . GLU A 1 324 ? 16.194 -0.731 -24.871 1.00 98.44 324 GLU A CA 1
ATOM 2550 C C . GLU A 1 324 ? 15.677 -2.069 -24.322 1.00 98.44 324 GLU A C 1
ATOM 2552 O O . GLU A 1 324 ? 16.299 -3.111 -24.531 1.00 98.44 324 GLU A O 1
ATOM 2557 N N . TYR A 1 325 ? 14.498 -2.061 -23.694 1.00 98.62 325 TYR A N 1
ATOM 2558 C CA . TYR A 1 325 ? 13.893 -3.275 -23.146 1.00 98.62 325 TYR A CA 1
ATOM 2559 C C . TYR A 1 325 ? 13.514 -4.293 -24.224 1.00 98.62 325 TYR A C 1
ATOM 2561 O O . TYR A 1 325 ? 13.675 -5.496 -24.011 1.00 98.62 325 TYR A O 1
ATOM 2569 N N . ILE A 1 326 ? 13.036 -3.843 -25.390 1.00 98.81 326 ILE A N 1
ATOM 2570 C CA . ILE A 1 326 ? 12.747 -4.743 -26.514 1.00 98.81 326 ILE A CA 1
ATOM 2571 C C . ILE A 1 326 ? 14.033 -5.409 -27.008 1.00 98.81 326 ILE A C 1
ATOM 2573 O O . ILE A 1 326 ? 14.021 -6.615 -27.226 1.00 98.81 326 ILE A O 1
ATOM 2577 N N . LEU A 1 327 ? 15.131 -4.667 -27.171 1.00 98.62 327 LEU A N 1
ATOM 2578 C CA . LEU A 1 327 ? 16.407 -5.217 -27.646 1.00 98.62 327 LEU A CA 1
ATOM 2579 C C . LEU A 1 327 ? 17.017 -6.205 -26.650 1.00 98.62 327 LEU A C 1
ATOM 2581 O O . LEU A 1 327 ? 17.486 -7.279 -27.040 1.00 98.62 327 LEU A O 1
ATOM 2585 N N . GLU A 1 328 ? 16.959 -5.878 -25.362 1.00 98.06 328 GLU A N 1
ATOM 2586 C CA . GLU A 1 328 ? 17.403 -6.774 -24.300 1.00 98.06 328 GLU A CA 1
ATOM 2587 C C . GLU A 1 328 ? 16.612 -8.087 -24.321 1.00 98.06 328 GLU A C 1
ATOM 2589 O O . GLU A 1 328 ? 17.190 -9.175 -24.354 1.00 98.06 328 GLU A O 1
ATOM 2594 N N . LEU A 1 329 ? 15.281 -8.004 -24.365 1.00 98.25 329 LEU A N 1
ATOM 2595 C CA . LEU A 1 329 ? 14.452 -9.198 -24.432 1.00 98.25 329 LEU A CA 1
ATOM 2596 C C . LEU A 1 329 ? 14.629 -9.934 -25.757 1.00 98.25 329 LEU A C 1
ATOM 2598 O O . LEU A 1 329 ? 14.694 -11.154 -25.733 1.00 98.25 329 LEU A O 1
ATOM 2602 N N . ALA A 1 330 ? 14.755 -9.257 -26.899 1.00 97.69 330 ALA A N 1
ATOM 2603 C CA . ALA A 1 330 ? 14.930 -9.895 -28.205 1.00 97.69 330 ALA A CA 1
ATOM 2604 C C . ALA A 1 330 ? 16.226 -10.717 -28.286 1.00 97.69 330 ALA A C 1
ATOM 2606 O O . ALA A 1 330 ? 16.227 -11.798 -28.879 1.00 97.69 330 ALA A O 1
ATOM 2607 N N . SER A 1 331 ? 17.298 -10.249 -27.642 1.00 96.94 331 SER A N 1
ATOM 2608 C CA . SER A 1 331 ? 18.601 -10.925 -27.616 1.00 96.94 331 SER A CA 1
ATOM 2609 C C . SER A 1 331 ? 18.710 -12.054 -26.583 1.00 96.94 331 SER A C 1
ATOM 2611 O O . SER A 1 331 ? 19.583 -12.907 -26.722 1.00 96.94 331 SER A O 1
ATOM 2613 N N . ASN A 1 332 ? 17.818 -12.121 -25.586 1.00 97.31 332 ASN A N 1
ATOM 2614 C CA . ASN A 1 332 ? 17.913 -13.094 -24.496 1.00 97.31 332 ASN A CA 1
ATOM 2615 C C . ASN A 1 332 ? 16.629 -13.928 -24.327 1.00 97.31 332 ASN A C 1
ATOM 2617 O O . ASN A 1 332 ? 15.698 -13.541 -23.618 1.00 97.31 332 ASN A O 1
ATOM 2621 N N . LYS A 1 333 ? 16.592 -15.112 -24.959 1.00 96.62 333 LYS A N 1
ATOM 2622 C CA . LYS A 1 333 ? 15.450 -16.040 -24.869 1.00 96.62 333 LYS A CA 1
ATOM 2623 C C . LYS A 1 333 ? 15.204 -16.537 -23.442 1.00 96.62 333 LYS A C 1
ATOM 2625 O O . LYS A 1 333 ? 14.058 -16.550 -23.012 1.00 96.62 333 LYS A O 1
ATOM 2630 N N . GLU A 1 334 ? 16.255 -16.899 -22.710 1.00 98.00 334 GLU A N 1
ATOM 2631 C CA . GLU A 1 334 ? 16.135 -17.402 -21.335 1.00 98.00 334 GLU A CA 1
ATOM 2632 C C . GLU A 1 334 ? 15.467 -16.368 -20.421 1.00 98.00 334 GLU A C 1
ATOM 2634 O O . GLU A 1 334 ? 14.539 -16.685 -19.679 1.00 98.00 334 GLU A O 1
ATOM 2639 N N . LYS A 1 335 ? 15.865 -15.097 -20.543 1.00 97.56 335 LYS A N 1
ATOM 2640 C CA . LYS A 1 335 ? 15.252 -13.997 -19.796 1.00 97.56 335 LYS A CA 1
ATOM 2641 C C . LYS A 1 335 ? 13.786 -13.786 -20.171 1.00 97.56 335 LYS A C 1
ATOM 2643 O O . LYS A 1 335 ? 12.974 -13.547 -19.276 1.00 97.56 335 LYS A O 1
ATOM 2648 N N . ARG A 1 336 ? 13.428 -13.895 -21.460 1.00 97.81 336 ARG A N 1
ATOM 2649 C CA . ARG A 1 336 ? 12.020 -13.838 -21.898 1.00 97.81 336 ARG A CA 1
ATOM 2650 C C . ARG A 1 336 ? 11.196 -14.951 -21.264 1.00 97.81 336 ARG A C 1
ATOM 2652 O O . ARG A 1 336 ? 10.147 -14.662 -20.697 1.00 97.81 336 ARG A O 1
ATOM 2659 N N . ASP A 1 337 ? 11.685 -16.186 -21.335 1.00 97.94 337 ASP A N 1
ATOM 2660 C CA . ASP A 1 337 ? 10.988 -17.358 -20.804 1.00 97.94 337 ASP A CA 1
ATOM 2661 C C . ASP A 1 337 ? 10.815 -17.243 -19.280 1.00 97.94 337 ASP A C 1
ATOM 2663 O O . ASP A 1 337 ? 9.716 -17.440 -18.762 1.00 97.94 337 ASP A O 1
ATOM 2667 N N . LEU A 1 338 ? 11.864 -16.826 -18.560 1.00 97.94 338 LEU A N 1
ATOM 2668 C CA . LEU A 1 338 ? 11.820 -16.630 -17.110 1.00 97.94 338 LEU A CA 1
ATOM 2669 C C . LEU A 1 338 ? 10.827 -15.534 -16.694 1.00 97.94 338 LEU A C 1
ATOM 2671 O O . LEU A 1 338 ? 10.054 -15.726 -15.754 1.00 97.94 338 LEU A O 1
ATOM 2675 N N . MET A 1 339 ? 10.835 -14.382 -17.374 1.00 97.88 339 MET A N 1
ATOM 2676 C CA . MET A 1 339 ? 9.866 -13.312 -17.105 1.00 97.88 339 MET A CA 1
ATOM 2677 C C . MET A 1 339 ? 8.439 -13.759 -17.428 1.00 97.88 339 MET A C 1
ATOM 2679 O O . MET A 1 339 ? 7.526 -13.487 -16.649 1.00 97.88 339 MET A O 1
ATOM 2683 N N . GLY A 1 340 ? 8.265 -14.471 -18.544 1.00 97.88 340 GLY A N 1
ATOM 2684 C CA . GLY A 1 340 ? 7.002 -15.060 -18.969 1.00 97.88 340 GLY A CA 1
ATOM 2685 C C . GLY A 1 340 ? 6.412 -16.018 -17.935 1.00 97.88 340 GLY A C 1
ATOM 2686 O O . GLY A 1 340 ? 5.229 -15.917 -17.610 1.00 97.88 340 GLY A O 1
ATOM 2687 N N . GLU A 1 341 ? 7.235 -16.892 -17.355 1.00 98.00 341 GLU A N 1
ATOM 2688 C CA . GLU A 1 341 ? 6.805 -17.801 -16.289 1.00 98.00 341 GLU A CA 1
ATOM 2689 C C . GLU A 1 341 ? 6.412 -17.031 -15.022 1.00 98.00 341 GLU A C 1
ATOM 2691 O O . GLU A 1 341 ? 5.336 -17.239 -14.465 1.00 98.00 341 GLU A O 1
ATOM 2696 N N . LYS A 1 342 ? 7.244 -16.076 -14.590 1.00 98.00 342 LYS A N 1
ATOM 2697 C CA . LYS A 1 342 ? 6.980 -15.293 -13.374 1.00 98.00 342 LYS A CA 1
ATOM 2698 C C . LYS A 1 342 ? 5.704 -14.456 -13.472 1.00 98.00 342 LYS A C 1
ATOM 2700 O O . LYS A 1 342 ? 4.964 -14.359 -12.490 1.00 98.00 342 LYS A O 1
ATOM 2705 N N . ILE A 1 343 ? 5.433 -13.831 -14.623 1.00 97.50 343 ILE A N 1
ATOM 2706 C CA . ILE A 1 343 ? 4.202 -13.046 -14.794 1.00 97.50 343 ILE A CA 1
ATOM 2707 C C . ILE A 1 343 ? 2.979 -13.950 -14.894 1.00 97.50 343 ILE A C 1
ATOM 2709 O O . ILE A 1 343 ? 1.941 -13.595 -14.342 1.00 97.50 343 ILE A O 1
ATOM 2713 N N . TYR A 1 344 ? 3.103 -15.122 -15.523 1.00 97.25 344 TYR A N 1
ATOM 2714 C CA . TYR A 1 344 ? 2.044 -16.125 -15.556 1.00 97.25 344 TYR A CA 1
ATOM 2715 C C . TYR A 1 344 ? 1.672 -16.587 -14.146 1.00 97.25 344 TYR A C 1
ATOM 2717 O O . TYR A 1 344 ? 0.499 -16.530 -13.789 1.00 97.25 344 TYR A O 1
ATOM 2725 N N . GLU A 1 345 ? 2.650 -16.960 -13.318 1.00 97.19 345 GLU A N 1
ATOM 2726 C CA . GLU A 1 345 ? 2.398 -17.424 -11.948 1.00 97.19 345 GLU A CA 1
ATOM 2727 C C . GLU A 1 345 ? 1.721 -16.344 -11.095 1.00 97.19 345 GLU A C 1
ATOM 2729 O O . GLU A 1 345 ? 0.725 -16.607 -10.414 1.00 97.19 345 GLU A O 1
ATOM 2734 N N . LYS A 1 346 ? 2.188 -15.092 -11.187 1.00 96.69 346 LYS A N 1
ATOM 2735 C CA . LYS A 1 346 ? 1.546 -13.971 -10.487 1.00 96.69 346 LYS A CA 1
ATOM 2736 C C . LYS A 1 346 ? 0.137 -13.692 -11.015 1.00 96.69 346 LYS A C 1
ATOM 2738 O O . LYS A 1 346 ? -0.785 -13.510 -10.223 1.00 96.69 346 LYS A O 1
ATOM 2743 N N . ALA A 1 347 ? -0.054 -13.682 -12.334 1.00 96.62 347 ALA A N 1
ATOM 2744 C CA . ALA A 1 347 ? -1.356 -13.439 -12.948 1.00 96.62 347 ALA A CA 1
ATOM 2745 C C . ALA A 1 347 ? -2.364 -14.545 -12.602 1.00 96.62 347 ALA A C 1
ATOM 2747 O O . ALA A 1 347 ? -3.491 -14.244 -12.219 1.00 96.62 347 ALA A O 1
ATOM 2748 N N . LYS A 1 348 ? -1.947 -15.812 -12.643 1.00 96.19 348 LYS A N 1
ATOM 2749 C CA . LYS A 1 348 ? -2.767 -16.964 -12.257 1.00 96.19 348 LYS A CA 1
ATOM 2750 C C . LYS A 1 348 ? -3.167 -16.923 -10.785 1.00 96.19 348 LYS A C 1
ATOM 2752 O O . LYS A 1 348 ? -4.286 -17.285 -10.443 1.00 96.19 348 LYS A O 1
ATOM 2757 N N . LYS A 1 349 ? -2.267 -16.487 -9.905 1.00 95.88 349 LYS A N 1
ATOM 2758 C CA . LYS A 1 349 ? -2.535 -16.408 -8.467 1.00 95.88 349 LYS A CA 1
ATOM 2759 C C . LYS A 1 349 ? -3.446 -15.232 -8.103 1.00 95.88 349 LYS A C 1
ATOM 2761 O O . LYS A 1 349 ? -4.417 -15.411 -7.372 1.00 95.88 349 LYS A O 1
ATOM 2766 N N . ASP A 1 350 ? -3.129 -14.037 -8.599 1.00 94.56 350 ASP A N 1
ATOM 2767 C CA . ASP A 1 350 ? -3.714 -12.787 -8.098 1.00 94.56 350 ASP A CA 1
ATOM 2768 C C . ASP A 1 350 ? -4.758 -12.174 -9.054 1.00 94.56 350 ASP A C 1
ATOM 2770 O O . ASP A 1 350 ? -5.617 -11.400 -8.623 1.00 94.56 350 ASP A O 1
ATOM 2774 N N . PHE A 1 351 ? -4.727 -12.539 -10.339 1.00 95.44 351 PHE A N 1
ATOM 2775 C CA . PHE A 1 351 ? -5.529 -11.954 -11.424 1.00 95.44 351 PHE A CA 1
ATOM 2776 C C . PHE A 1 351 ? -6.302 -13.018 -12.226 1.00 95.44 351 PHE A C 1
ATOM 2778 O O . PHE A 1 351 ? -6.581 -12.839 -13.416 1.00 95.44 351 PHE A O 1
ATOM 2785 N N . SER A 1 352 ? -6.658 -14.138 -11.590 1.00 95.12 352 SER A N 1
ATOM 2786 C CA . SER A 1 352 ? -7.558 -15.128 -12.181 1.00 95.12 352 SER A CA 1
ATOM 2787 C C . SER A 1 352 ? -9.028 -14.781 -11.960 1.00 95.12 352 SER A C 1
ATOM 2789 O O . SER A 1 352 ? -9.390 -14.014 -11.059 1.00 95.12 352 SER A O 1
ATOM 2791 N N . LEU A 1 353 ? -9.903 -15.376 -12.772 1.00 94.25 353 LEU A N 1
ATOM 2792 C CA . LEU A 1 353 ? -11.347 -15.324 -12.547 1.00 94.25 353 LEU A CA 1
ATOM 2793 C C . LEU A 1 353 ? -11.745 -15.902 -11.182 1.00 94.25 353 LEU A C 1
ATOM 2795 O O . LEU A 1 353 ? -12.606 -15.313 -10.522 1.00 94.25 353 LEU A O 1
ATOM 2799 N N . GLU A 1 354 ? -11.103 -16.983 -10.712 1.00 94.75 354 GLU A N 1
ATOM 2800 C CA . GLU A 1 354 ? -11.410 -17.529 -9.382 1.00 94.75 354 GLU A CA 1
ATOM 2801 C C . GLU A 1 354 ? -11.045 -16.535 -8.284 1.00 94.75 354 GLU A C 1
ATOM 2803 O O . GLU A 1 354 ? -11.846 -16.305 -7.376 1.00 94.75 354 GLU A O 1
ATOM 2808 N N . ASN A 1 355 ? -9.862 -15.915 -8.365 1.00 96.06 355 ASN A N 1
ATOM 2809 C CA . ASN A 1 355 ? -9.429 -14.960 -7.352 1.00 96.06 355 ASN A CA 1
ATOM 2810 C C . ASN A 1 355 ? -10.296 -13.692 -7.361 1.00 96.06 355 ASN A C 1
ATOM 2812 O O . ASN A 1 355 ? -10.667 -13.189 -6.296 1.00 96.06 355 ASN A O 1
ATOM 2816 N N . MET A 1 356 ? -10.688 -13.209 -8.545 1.00 96.12 356 MET A N 1
ATOM 2817 C CA . MET A 1 356 ? -11.640 -12.106 -8.693 1.00 96.12 356 MET A CA 1
ATOM 2818 C C . MET A 1 356 ? -12.986 -12.441 -8.026 1.00 96.12 356 MET A C 1
ATOM 2820 O O . MET A 1 356 ? -13.494 -11.648 -7.230 1.00 96.12 356 MET A O 1
ATOM 2824 N N . CYS A 1 357 ? -13.538 -13.630 -8.295 1.00 97.19 357 CYS A N 1
ATOM 2825 C CA . CYS A 1 357 ? -14.790 -14.102 -7.700 1.00 97.19 357 CYS A CA 1
ATOM 2826 C C . CYS A 1 357 ? -14.681 -14.246 -6.176 1.00 97.19 357 CYS A C 1
ATOM 2828 O O . CYS A 1 357 ? -15.516 -13.711 -5.444 1.00 97.19 357 CYS A O 1
ATOM 2830 N N . LYS A 1 358 ? -13.628 -14.911 -5.687 1.00 97.38 358 LYS A N 1
ATOM 2831 C CA . LYS A 1 358 ? -13.357 -15.095 -4.255 1.00 97.38 358 LYS A CA 1
ATOM 2832 C C . LYS A 1 358 ? -13.272 -13.752 -3.531 1.00 97.38 358 LYS A C 1
ATOM 2834 O O . LYS A 1 358 ? -13.993 -13.530 -2.563 1.00 97.38 358 LYS A O 1
ATOM 2839 N N . THR A 1 359 ? -12.472 -12.824 -4.057 1.00 97.31 359 THR A N 1
ATOM 2840 C CA . THR A 1 359 ? -12.313 -11.482 -3.477 1.00 97.31 359 THR A CA 1
ATOM 2841 C C . THR A 1 359 ? -13.650 -10.736 -3.435 1.00 97.31 359 THR A C 1
ATOM 2843 O O . THR A 1 359 ? -13.976 -10.088 -2.439 1.00 97.31 359 THR A O 1
ATOM 2846 N N . GLN A 1 360 ? -14.463 -10.839 -4.490 1.00 98.12 360 GLN A N 1
ATOM 2847 C CA . GLN A 1 360 ? -15.780 -10.207 -4.536 1.00 98.12 360 GLN A CA 1
ATOM 2848 C C . GLN A 1 360 ? -16.760 -10.809 -3.513 1.00 98.12 360 GLN A C 1
ATOM 2850 O O . GLN A 1 360 ? -17.493 -10.056 -2.864 1.00 98.12 360 GLN A O 1
ATOM 2855 N N . LEU A 1 361 ? -16.767 -12.137 -3.340 1.00 98.31 361 LEU A N 1
ATOM 2856 C CA . LEU A 1 361 ? -17.563 -12.821 -2.315 1.00 98.31 361 LEU A CA 1
ATOM 2857 C C . LEU A 1 361 ? -17.146 -12.378 -0.909 1.00 98.31 361 LEU A C 1
ATOM 2859 O O . LEU A 1 361 ? -18.008 -11.996 -0.113 1.00 98.31 361 LEU A O 1
ATOM 2863 N N . ASP A 1 362 ? -15.842 -12.337 -0.631 1.00 97.75 362 ASP A N 1
ATOM 2864 C CA . ASP A 1 362 ? -15.297 -11.876 0.650 1.00 97.75 362 ASP A CA 1
ATOM 2865 C C . ASP A 1 362 ? -15.730 -10.433 0.952 1.00 97.75 362 ASP A C 1
ATOM 2867 O O . ASP A 1 362 ? -16.153 -10.117 2.069 1.00 97.75 362 ASP A O 1
ATOM 2871 N N . ILE A 1 363 ? -15.710 -9.550 -0.053 1.00 98.12 363 ILE A N 1
ATOM 2872 C CA . ILE A 1 363 ? -16.205 -8.173 0.081 1.00 98.12 363 ILE A CA 1
ATOM 2873 C C . ILE A 1 363 ? -17.694 -8.156 0.419 1.00 98.12 363 ILE A C 1
ATOM 2875 O O . ILE A 1 363 ? -18.098 -7.429 1.328 1.00 98.12 363 ILE A O 1
ATOM 2879 N N . TYR A 1 364 ? -18.524 -8.941 -0.267 1.00 98.38 364 TYR A N 1
ATOM 2880 C CA . TYR A 1 364 ? -19.951 -8.994 0.042 1.00 98.38 364 TYR A CA 1
ATOM 2881 C C . TYR A 1 364 ? -20.219 -9.512 1.460 1.00 98.38 364 TYR A C 1
ATOM 2883 O O . TYR A 1 364 ? -21.038 -8.927 2.175 1.00 98.38 364 TYR A O 1
ATOM 2891 N N . HIS A 1 365 ? -19.486 -10.530 1.915 1.00 97.75 365 HIS A N 1
ATOM 2892 C CA . HIS A 1 365 ? -19.562 -11.005 3.296 1.00 97.75 365 HIS A CA 1
ATOM 2893 C C . HIS A 1 365 ? -19.179 -9.909 4.300 1.00 97.75 365 HIS A C 1
ATOM 2895 O O . HIS A 1 365 ? -19.912 -9.683 5.270 1.00 97.75 365 HIS A O 1
ATOM 2901 N N . LYS A 1 366 ? -18.092 -9.165 4.046 1.00 97.19 366 LYS A N 1
ATOM 2902 C CA . LYS A 1 366 ? -17.689 -8.006 4.864 1.00 97.19 366 LYS A CA 1
ATOM 2903 C C . LYS A 1 366 ? -18.774 -6.931 4.885 1.00 97.19 366 LYS A C 1
ATOM 2905 O O . LYS A 1 366 ? -19.119 -6.431 5.955 1.00 97.19 366 LYS A O 1
ATOM 2910 N N . VAL A 1 367 ? -19.353 -6.597 3.732 1.00 97.50 367 VAL A N 1
ATOM 2911 C CA . VAL A 1 367 ? -20.441 -5.614 3.606 1.00 97.50 367 VAL A CA 1
ATOM 2912 C C . VAL A 1 367 ? -21.645 -6.011 4.458 1.00 97.50 367 VAL A C 1
ATOM 2914 O O . VAL A 1 367 ? -22.094 -5.204 5.273 1.00 97.50 367 VAL A O 1
ATOM 2917 N N . LEU A 1 368 ? -22.131 -7.250 4.338 1.00 97.06 368 LEU A N 1
ATOM 2918 C CA . LEU A 1 368 ? -23.277 -7.727 5.119 1.00 97.06 368 LEU A CA 1
ATOM 2919 C C . LEU A 1 368 ? -22.983 -7.711 6.622 1.00 97.06 368 LEU A C 1
ATOM 2921 O O . LEU A 1 368 ? -23.762 -7.137 7.387 1.00 97.06 368 LEU A O 1
ATOM 2925 N N . LYS A 1 369 ? -21.822 -8.240 7.035 1.00 95.69 369 LYS A N 1
ATOM 2926 C CA . LYS A 1 369 ? -21.387 -8.244 8.440 1.00 95.69 369 LYS A CA 1
ATOM 2927 C C . LYS A 1 369 ? -21.303 -6.827 9.008 1.00 95.69 369 LYS A C 1
ATOM 2929 O O . LYS A 1 369 ? -21.730 -6.582 10.134 1.00 95.69 369 LYS A O 1
ATOM 2934 N N . ARG A 1 370 ? -20.782 -5.868 8.236 1.00 95.25 370 ARG A N 1
ATOM 2935 C CA . ARG A 1 370 ? -20.692 -4.456 8.641 1.00 95.25 370 ARG A CA 1
ATOM 2936 C C . ARG A 1 370 ? -22.061 -3.811 8.787 1.00 95.25 370 ARG A C 1
ATOM 2938 O O . ARG A 1 370 ? -22.290 -3.124 9.779 1.00 95.25 370 ARG A O 1
ATOM 2945 N N . VAL A 1 371 ? -22.953 -4.009 7.819 1.00 95.31 371 VAL A N 1
ATOM 2946 C CA . VAL A 1 371 ? -24.306 -3.434 7.841 1.00 95.31 371 VAL A CA 1
ATOM 2947 C C . VAL A 1 371 ? -25.085 -3.954 9.044 1.00 95.31 371 VAL A C 1
ATOM 2949 O O . VAL A 1 371 ? -25.668 -3.161 9.784 1.00 95.31 371 VAL A O 1
ATOM 2952 N N . GLU A 1 372 ? -25.029 -5.261 9.296 1.00 95.00 372 GLU A N 1
ATOM 2953 C CA . GLU A 1 372 ? -25.648 -5.876 10.470 1.00 95.00 372 GLU A CA 1
ATOM 2954 C C . GLU A 1 372 ? -25.042 -5.347 11.777 1.00 95.00 372 GLU A C 1
ATOM 2956 O O . GLU A 1 372 ? -25.768 -4.916 12.676 1.00 95.00 372 GLU A O 1
ATOM 2961 N N . TYR A 1 373 ? -23.710 -5.298 11.865 1.00 93.31 373 TYR A N 1
ATOM 2962 C CA . TYR A 1 373 ? -23.007 -4.800 13.044 1.00 93.31 373 TYR A CA 1
ATOM 2963 C C . TYR A 1 373 ? -23.348 -3.336 13.357 1.00 93.31 373 TYR A C 1
ATOM 2965 O O . TYR A 1 373 ? -23.635 -3.002 14.509 1.00 93.31 373 TYR A O 1
ATOM 2973 N N . ILE A 1 374 ? -23.362 -2.461 12.345 1.00 94.50 374 ILE A N 1
ATOM 2974 C CA . ILE A 1 374 ? -23.723 -1.044 12.500 1.00 94.50 374 ILE A CA 1
ATOM 2975 C C . ILE A 1 374 ? -25.185 -0.919 12.932 1.00 94.50 374 ILE A C 1
ATOM 2977 O O . ILE A 1 374 ? -25.482 -0.129 13.826 1.00 94.50 374 ILE A O 1
ATOM 2981 N N . LYS A 1 375 ? -26.093 -1.708 12.345 1.00 93.69 375 LYS A N 1
ATOM 2982 C CA . LYS A 1 375 ? -27.512 -1.711 12.724 1.00 93.69 375 LYS A CA 1
ATOM 2983 C C . LYS A 1 375 ? -27.711 -2.138 14.183 1.00 93.69 375 LYS A C 1
ATOM 2985 O O . LYS A 1 375 ? -28.537 -1.548 14.870 1.00 93.69 375 LYS A O 1
ATOM 2990 N N . LYS A 1 376 ? -26.947 -3.128 14.658 1.00 94.88 376 LYS A N 1
ATOM 2991 C CA . LYS A 1 376 ? -27.038 -3.661 16.028 1.00 94.88 376 LYS A CA 1
ATOM 2992 C C . LYS A 1 376 ? -26.402 -2.746 17.077 1.00 94.88 376 LYS A C 1
ATOM 2994 O O . LYS A 1 376 ? -26.949 -2.598 18.162 1.00 94.88 376 LYS A O 1
ATOM 2999 N N . THR A 1 377 ? -25.238 -2.170 16.780 1.00 93.44 377 THR A N 1
ATOM 3000 C CA . THR A 1 377 ? -24.402 -1.481 17.785 1.00 93.44 377 THR A CA 1
ATOM 3001 C C . THR A 1 377 ? -24.377 0.037 17.633 1.00 93.44 377 THR A C 1
ATOM 3003 O O . THR A 1 377 ? -24.010 0.752 18.560 1.00 93.44 377 THR A O 1
ATOM 3006 N N . GLY A 1 378 ? -24.700 0.557 16.447 1.00 94.06 378 GLY A N 1
ATOM 3007 C CA . GLY A 1 378 ? -24.488 1.958 16.090 1.00 94.06 378 GLY A CA 1
ATOM 3008 C C . GLY A 1 378 ? -23.014 2.363 15.942 1.00 94.06 378 GLY A C 1
ATOM 3009 O O . GLY A 1 378 ? -22.754 3.543 15.666 1.00 94.06 378 GLY A O 1
ATOM 3010 N N . LEU A 1 379 ? -22.067 1.429 16.109 1.00 94.81 379 LEU A N 1
ATOM 3011 C CA . LEU A 1 379 ? -20.623 1.646 16.020 1.00 94.81 379 LEU A CA 1
ATOM 3012 C C . LEU A 1 379 ? -20.124 1.403 14.595 1.00 94.81 379 LEU A C 1
ATOM 3014 O O . LEU A 1 379 ? -20.551 0.473 13.915 1.00 94.81 379 LEU A O 1
ATOM 3018 N N . THR A 1 380 ? -19.190 2.238 14.146 1.00 93.75 380 THR A N 1
ATOM 3019 C CA . THR A 1 380 ? -18.644 2.191 12.780 1.00 93.75 380 THR A CA 1
ATOM 3020 C C . THR A 1 380 ? -17.190 1.739 12.764 1.00 93.75 380 THR A C 1
ATOM 3022 O O . THR A 1 380 ? -16.785 1.060 11.826 1.00 93.75 380 THR A O 1
ATOM 3025 N N . TYR A 1 381 ? -16.416 2.077 13.793 1.00 96.44 381 TYR A N 1
ATOM 3026 C CA . TYR A 1 381 ? -14.991 1.771 13.881 1.00 96.44 381 TYR A CA 1
ATOM 3027 C C . TYR A 1 381 ? -14.717 0.806 15.030 1.00 96.44 381 TYR A C 1
ATOM 3029 O O . TYR A 1 381 ? -15.450 0.769 16.019 1.00 96.44 381 TYR A O 1
ATOM 3037 N N . ASP A 1 382 ? -13.641 0.042 14.909 1.00 95.88 382 ASP A N 1
ATOM 3038 C CA . ASP A 1 382 ? -13.131 -0.768 16.011 1.00 95.88 382 ASP A CA 1
ATOM 3039 C C . ASP A 1 382 ? -12.181 0.077 16.865 1.00 95.88 382 ASP A C 1
ATOM 3041 O O . ASP A 1 382 ? -12.308 0.111 18.089 1.00 95.88 382 ASP A O 1
ATOM 3045 N N . LEU A 1 383 ? -11.300 0.844 16.211 1.00 97.00 383 LEU A N 1
ATOM 3046 C CA . LEU A 1 383 ? -10.188 1.538 16.857 1.00 97.00 383 LEU A CA 1
ATOM 3047 C C . LEU A 1 383 ? -10.075 3.006 16.450 1.00 97.00 383 LEU A C 1
ATOM 3049 O O . LEU A 1 383 ? -10.058 3.332 15.262 1.00 97.00 383 LEU A O 1
ATOM 3053 N N . VAL A 1 384 ? -9.875 3.870 17.446 1.00 98.25 384 VAL A N 1
ATOM 3054 C CA . VAL A 1 384 ? -9.284 5.204 17.272 1.00 98.25 384 VAL A CA 1
ATOM 3055 C C . VAL A 1 384 ? -7.832 5.133 17.726 1.00 98.25 384 VAL A C 1
ATOM 3057 O O . VAL A 1 384 ? -7.583 4.904 18.906 1.00 98.25 384 VAL A O 1
ATOM 3060 N N . ILE A 1 385 ? -6.880 5.358 16.823 1.00 97.75 385 ILE A N 1
ATOM 3061 C CA . ILE A 1 385 ? -5.447 5.318 17.139 1.00 97.75 385 ILE A CA 1
ATOM 3062 C C . ILE A 1 385 ? -4.885 6.735 17.163 1.00 97.75 385 ILE A C 1
ATOM 3064 O O . ILE A 1 385 ? -5.127 7.532 16.255 1.00 97.75 385 ILE A O 1
ATOM 3068 N N . ALA A 1 386 ? -4.108 7.050 18.191 1.00 96.62 386 ALA A N 1
ATOM 3069 C CA . ALA A 1 386 ? -3.366 8.294 18.299 1.00 96.62 386 ALA A CA 1
ATOM 3070 C C . ALA A 1 386 ? -1.877 8.035 18.544 1.00 96.62 386 ALA A C 1
ATOM 3072 O O . ALA A 1 386 ? -1.490 7.059 19.174 1.00 96.62 386 ALA A O 1
ATOM 3073 N N . GLY A 1 387 ? -1.047 8.951 18.062 1.00 94.12 387 GLY A N 1
ATOM 3074 C CA . GLY A 1 387 ? 0.410 8.917 18.177 1.00 94.12 387 GLY A CA 1
ATOM 3075 C C . GLY A 1 387 ? 0.989 10.198 17.592 1.00 94.12 387 GLY A C 1
ATOM 3076 O O . GLY A 1 387 ? 0.248 11.164 17.384 1.00 94.12 387 GLY A O 1
ATOM 3077 N N . TYR A 1 388 ? 2.287 10.251 17.306 1.00 93.00 388 TYR A N 1
ATOM 3078 C CA . TYR A 1 388 ? 2.907 11.394 16.622 1.00 93.00 388 TYR A CA 1
ATOM 3079 C C . TYR A 1 388 ? 2.855 11.245 15.086 1.00 93.00 388 TYR A C 1
ATOM 3081 O O . TYR A 1 388 ? 3.850 11.397 14.390 1.00 93.00 388 TYR A O 1
ATOM 3089 N N . TYR A 1 389 ? 1.665 10.955 14.549 1.00 95.38 389 TYR A N 1
ATOM 3090 C CA . TYR A 1 389 ? 1.456 10.663 13.123 1.00 95.38 389 TYR A CA 1
ATOM 3091 C C . TYR A 1 389 ? 1.110 11.907 12.292 1.00 95.38 389 TYR A C 1
ATOM 3093 O O . TYR A 1 389 ? 0.464 12.847 12.779 1.00 95.38 389 TYR A O 1
ATOM 3101 N N . GLY A 1 390 ? 1.496 11.892 11.017 1.00 93.38 390 GLY A N 1
ATOM 3102 C CA . GLY A 1 390 ? 1.312 12.974 10.050 1.00 93.38 390 GLY A CA 1
ATOM 3103 C C . GLY A 1 390 ? 2.346 14.099 10.160 1.00 93.38 390 GLY A C 1
ATOM 3104 O O . GLY A 1 390 ? 2.062 15.225 9.747 1.00 93.38 390 GLY A O 1
ATOM 3105 N N . PHE A 1 391 ? 3.507 13.822 10.762 1.00 90.62 391 PHE A N 1
ATOM 3106 C CA . PHE A 1 391 ? 4.604 14.785 10.965 1.00 90.62 391 PHE A CA 1
ATOM 3107 C C . PHE A 1 391 ? 5.847 14.490 10.115 1.00 90.62 391 PHE A C 1
ATOM 3109 O O . PHE A 1 391 ? 6.886 15.101 10.345 1.00 90.62 391 PHE A O 1
ATOM 3116 N N . ASN A 1 392 ? 5.767 13.565 9.150 1.00 86.12 392 ASN A N 1
ATOM 3117 C CA . ASN A 1 392 ? 6.916 13.122 8.346 1.00 86.12 392 ASN A CA 1
ATOM 3118 C C . ASN A 1 392 ? 8.081 12.548 9.185 1.00 86.12 392 ASN A C 1
ATOM 3120 O O . ASN A 1 392 ? 9.244 12.656 8.799 1.00 86.12 392 ASN A O 1
ATOM 3124 N N . ASN A 1 393 ? 7.780 11.936 10.337 1.00 91.31 393 ASN A N 1
ATOM 3125 C CA . ASN A 1 393 ? 8.759 11.208 11.144 1.00 91.31 393 ASN A CA 1
ATOM 3126 C C . ASN A 1 393 ? 8.662 9.715 10.821 1.00 91.31 393 ASN A C 1
ATOM 3128 O O . ASN A 1 393 ? 7.711 9.062 11.241 1.00 91.31 393 ASN A O 1
ATOM 3132 N N . ILE A 1 394 ? 9.657 9.182 10.111 1.00 92.44 394 ILE A N 1
ATOM 3133 C CA . ILE A 1 394 ? 9.672 7.795 9.624 1.00 92.44 394 ILE A CA 1
ATOM 3134 C C . ILE A 1 394 ? 9.479 6.797 10.766 1.00 92.44 394 ILE A C 1
ATOM 3136 O O . ILE A 1 394 ? 8.799 5.795 10.586 1.00 92.44 394 ILE A O 1
ATOM 3140 N N . GLY A 1 395 ? 10.021 7.090 11.950 1.00 91.81 395 GLY A N 1
ATOM 3141 C CA . GLY A 1 395 ? 9.849 6.241 13.122 1.00 91.81 395 GLY A CA 1
ATOM 3142 C C . GLY A 1 395 ? 8.391 6.133 13.568 1.00 91.81 395 GLY A C 1
ATOM 3143 O O . GLY A 1 395 ? 7.862 5.036 13.672 1.00 91.81 395 GLY A O 1
ATOM 3144 N N . ASP A 1 396 ? 7.712 7.262 13.778 1.00 93.06 396 ASP A N 1
ATOM 3145 C CA . ASP A 1 396 ? 6.308 7.252 14.215 1.00 93.06 396 ASP A CA 1
ATOM 3146 C C . ASP A 1 396 ? 5.363 6.724 13.122 1.00 93.06 396 ASP A C 1
ATOM 3148 O O . ASP A 1 396 ? 4.406 6.009 13.410 1.00 93.06 396 ASP A O 1
ATOM 3152 N N . GLU A 1 397 ? 5.647 7.031 11.857 1.00 94.50 397 GLU A N 1
ATOM 3153 C CA . GLU A 1 397 ? 4.932 6.471 10.707 1.00 94.50 397 GLU A CA 1
ATOM 3154 C C . GLU A 1 397 ? 5.093 4.936 10.629 1.00 94.50 397 GLU A C 1
ATOM 3156 O O . GLU A 1 397 ? 4.120 4.216 10.395 1.00 94.50 397 GLU A O 1
ATOM 3161 N N . ALA A 1 398 ? 6.287 4.416 10.930 1.00 94.94 398 ALA A N 1
ATOM 3162 C CA . ALA A 1 398 ? 6.558 2.984 11.027 1.00 94.94 398 ALA A CA 1
ATOM 3163 C C . ALA A 1 398 ? 5.789 2.313 12.170 1.00 94.94 398 ALA A C 1
ATOM 3165 O O . ALA A 1 398 ? 5.192 1.260 11.953 1.00 94.94 398 ALA A O 1
ATOM 3166 N N . LEU A 1 399 ? 5.708 2.946 13.347 1.00 95.25 399 LEU A N 1
ATOM 3167 C CA . LEU A 1 399 ? 4.876 2.446 14.449 1.00 95.25 399 LEU A CA 1
ATOM 3168 C C . LEU A 1 399 ? 3.422 2.258 14.003 1.00 95.25 399 LEU A C 1
ATOM 3170 O O . LEU A 1 399 ? 2.828 1.211 14.254 1.00 95.25 399 LEU A O 1
ATOM 3174 N N . LEU A 1 400 ? 2.847 3.256 13.322 1.00 96.44 400 LEU A N 1
ATOM 3175 C CA . LEU A 1 400 ? 1.476 3.172 12.820 1.00 96.44 400 LEU A CA 1
ATOM 3176 C C . LEU A 1 400 ? 1.314 2.038 11.803 1.00 96.44 400 LEU A C 1
ATOM 3178 O O . LEU A 1 400 ? 0.360 1.264 11.901 1.00 96.44 400 LEU A O 1
ATOM 3182 N N . MET A 1 401 ? 2.236 1.941 10.843 1.00 95.69 401 MET A N 1
ATOM 3183 C CA . MET A 1 401 ? 2.217 0.900 9.817 1.00 95.69 401 MET A CA 1
ATOM 3184 C C . MET A 1 401 ? 2.246 -0.498 10.436 1.00 95.69 401 MET A C 1
ATOM 3186 O O . MET A 1 401 ? 1.383 -1.319 10.124 1.00 95.69 401 MET A O 1
ATOM 3190 N N . ALA A 1 402 ? 3.182 -0.734 11.355 1.00 95.88 402 ALA A N 1
ATOM 3191 C CA . ALA A 1 402 ? 3.342 -2.005 12.043 1.00 95.88 402 ALA A CA 1
ATOM 3192 C C . ALA A 1 402 ? 2.122 -2.363 12.896 1.00 95.88 402 ALA A C 1
ATOM 3194 O O . ALA A 1 402 ? 1.628 -3.481 12.821 1.00 95.88 402 ALA A O 1
ATOM 3195 N N . ILE A 1 403 ? 1.560 -1.408 13.649 1.00 96.12 403 ILE A N 1
ATOM 3196 C CA . ILE A 1 403 ? 0.326 -1.638 14.417 1.00 96.12 403 ILE A CA 1
ATOM 3197 C C . ILE A 1 403 ? -0.810 -2.089 13.489 1.00 96.12 403 ILE A C 1
ATOM 3199 O O . ILE A 1 403 ? -1.508 -3.056 13.786 1.00 96.12 403 ILE A O 1
ATOM 3203 N N . ILE A 1 404 ? -1.000 -1.412 12.353 1.00 95.50 404 ILE A N 1
ATOM 3204 C CA . ILE A 1 404 ? -2.055 -1.760 11.390 1.00 95.50 404 ILE A CA 1
ATOM 3205 C C . ILE A 1 404 ? -1.814 -3.151 10.789 1.00 95.50 404 ILE A C 1
ATOM 3207 O O . ILE A 1 404 ? -2.767 -3.917 10.653 1.00 95.50 404 ILE A O 1
ATOM 3211 N N . GLN A 1 405 ? -0.574 -3.474 10.415 1.00 94.19 405 GLN A N 1
ATOM 3212 C CA . GLN A 1 405 ? -0.210 -4.777 9.852 1.00 94.19 405 GLN A CA 1
ATOM 3213 C C . GLN A 1 405 ? -0.406 -5.903 10.874 1.00 94.19 405 GLN A C 1
ATOM 3215 O O . GLN A 1 405 ? -1.091 -6.877 10.570 1.00 94.19 405 GLN A O 1
ATOM 3220 N N . ASN A 1 406 ? 0.078 -5.725 12.103 1.00 94.94 406 ASN A N 1
ATOM 3221 C CA . ASN A 1 406 ? -0.010 -6.738 13.154 1.00 94.94 406 ASN A CA 1
ATOM 3222 C C . ASN A 1 406 ? -1.460 -7.001 13.575 1.00 94.94 406 ASN A C 1
ATOM 3224 O O . ASN A 1 406 ? -1.841 -8.149 13.775 1.00 94.94 406 ASN A O 1
ATOM 3228 N N . LEU A 1 407 ? -2.308 -5.968 13.645 1.00 94.94 407 LEU A N 1
ATOM 3229 C CA . LEU A 1 407 ? -3.741 -6.149 13.912 1.00 94.94 407 LEU A CA 1
ATOM 3230 C C . LEU A 1 407 ? -4.449 -6.935 12.799 1.00 94.94 407 LEU A C 1
ATOM 3232 O O . LEU A 1 407 ? -5.339 -7.734 13.085 1.00 94.94 407 LEU A O 1
ATOM 3236 N N . LYS A 1 408 ? -4.053 -6.734 11.536 1.00 92.81 408 LYS A N 1
ATOM 3237 C CA . LYS A 1 408 ? -4.631 -7.443 10.383 1.00 92.81 408 LYS A CA 1
ATOM 3238 C C . LYS A 1 408 ? -4.271 -8.928 10.329 1.00 92.81 408 LYS A C 1
ATOM 3240 O O . LYS A 1 408 ? -4.968 -9.664 9.641 1.00 92.81 408 LYS A O 1
ATOM 3245 N N . LEU A 1 409 ? -3.254 -9.375 11.074 1.00 92.94 409 LEU A N 1
ATOM 3246 C CA . LEU A 1 409 ? -2.967 -10.805 11.248 1.00 92.94 409 LEU A CA 1
ATOM 3247 C C . LEU A 1 409 ? -4.094 -11.534 11.995 1.00 92.94 409 LEU A C 1
ATOM 3249 O O . LEU A 1 409 ? -4.298 -12.724 11.782 1.00 92.94 409 LEU A O 1
ATOM 3253 N N . TYR A 1 410 ? -4.833 -10.819 12.847 1.00 94.38 410 TYR A N 1
ATOM 3254 C CA . TYR A 1 410 ? -5.876 -11.389 13.706 1.00 94.38 410 TYR A CA 1
ATOM 3255 C C . TYR A 1 410 ? -7.288 -10.925 13.328 1.00 94.38 410 TYR A C 1
ATOM 3257 O O . TYR A 1 410 ? -8.257 -11.647 13.546 1.00 94.38 410 TYR A O 1
ATOM 3265 N N . ILE A 1 411 ? -7.426 -9.724 12.755 1.00 91.88 411 ILE A N 1
ATOM 3266 C CA . ILE A 1 411 ? -8.715 -9.151 12.352 1.00 91.88 411 ILE A CA 1
ATOM 3267 C C . ILE A 1 411 ? -8.652 -8.731 10.880 1.00 91.88 411 ILE A C 1
ATOM 3269 O O . ILE A 1 411 ? -8.204 -7.634 10.542 1.00 91.88 411 ILE A O 1
ATOM 3273 N N . ASP A 1 412 ? -9.195 -9.583 10.011 1.00 85.19 412 ASP A N 1
ATOM 3274 C CA . ASP A 1 412 ? -9.230 -9.387 8.553 1.00 85.19 412 ASP A CA 1
ATOM 3275 C C . ASP A 1 412 ? -9.959 -8.091 8.111 1.00 85.19 412 ASP A C 1
ATOM 3277 O O . ASP A 1 412 ? -9.616 -7.477 7.099 1.00 85.19 412 ASP A O 1
ATOM 3281 N N . ASP A 1 413 ? -10.941 -7.617 8.889 1.00 91.25 413 ASP A N 1
ATOM 3282 C CA . ASP A 1 413 ? -11.725 -6.409 8.581 1.00 91.25 413 ASP A CA 1
ATOM 3283 C C . ASP A 1 413 ? -11.703 -5.351 9.702 1.00 91.25 413 ASP A C 1
ATOM 3285 O O . ASP A 1 413 ? -12.742 -4.841 10.133 1.00 91.25 413 ASP A O 1
ATOM 3289 N N . VAL A 1 414 ? -10.506 -5.025 10.201 1.00 93.88 414 VAL A N 1
ATOM 3290 C CA . VAL A 1 414 ? -10.323 -4.012 11.254 1.00 93.88 414 VAL A CA 1
ATOM 3291 C C . VAL A 1 414 ? -10.561 -2.587 10.731 1.00 93.88 414 VAL A C 1
ATOM 3293 O O . VAL A 1 414 ? -9.893 -2.103 9.813 1.00 93.88 414 VAL A O 1
ATOM 3296 N N . LYS A 1 415 ? -11.514 -1.867 11.335 1.00 95.56 415 LYS A N 1
ATOM 3297 C CA . LYS A 1 415 ? -11.891 -0.500 10.935 1.00 95.56 415 LYS A CA 1
ATOM 3298 C C . LYS A 1 415 ? -11.226 0.520 11.850 1.00 95.56 415 LYS A C 1
ATOM 3300 O O . LYS A 1 415 ? -11.632 0.714 12.996 1.00 95.56 415 LYS A O 1
ATOM 3305 N N . ILE A 1 416 ? -10.225 1.207 11.308 1.00 97.62 416 ILE A N 1
ATOM 3306 C CA . ILE A 1 416 ? -9.350 2.114 12.056 1.00 97.62 416 ILE A CA 1
ATOM 3307 C C . ILE A 1 416 ? -9.602 3.570 11.653 1.00 97.62 416 ILE A C 1
ATOM 3309 O O . ILE A 1 416 ? -9.737 3.890 10.466 1.00 97.62 416 ILE A O 1
ATOM 3313 N N . ILE A 1 417 ? -9.611 4.457 12.649 1.00 98.12 417 ILE A N 1
ATOM 3314 C CA . ILE A 1 417 ? -9.481 5.902 12.467 1.00 98.12 417 ILE A CA 1
ATOM 3315 C C . ILE A 1 417 ? -8.236 6.429 13.188 1.00 98.12 417 ILE A C 1
ATOM 3317 O O . ILE A 1 417 ? -8.052 6.212 14.381 1.00 98.12 417 ILE A O 1
ATOM 3321 N N . VAL A 1 418 ? -7.378 7.146 12.466 1.00 98.31 418 VAL A N 1
ATOM 3322 C CA . VAL A 1 418 ? -6.118 7.684 12.993 1.00 98.31 418 VAL A CA 1
ATOM 3323 C C . VAL A 1 418 ? -6.237 9.179 13.284 1.00 98.31 418 VAL A C 1
ATOM 3325 O O . VAL A 1 418 ? -6.740 9.954 12.465 1.00 98.31 418 VAL A O 1
ATOM 3328 N N . LEU A 1 419 ? -5.741 9.607 14.444 1.00 97.94 419 LEU A N 1
ATOM 3329 C CA . LEU A 1 419 ? -5.553 11.018 14.771 1.00 97.94 419 LEU A CA 1
ATOM 3330 C C . LEU A 1 419 ? -4.214 11.485 14.194 1.00 97.94 419 LEU A C 1
ATOM 3332 O O . LEU A 1 419 ? -3.156 11.190 14.746 1.00 97.94 419 LEU A O 1
ATOM 3336 N N . SER A 1 420 ? -4.265 12.221 13.084 1.00 97.19 420 SER A N 1
ATOM 3337 C CA . SER A 1 420 ? -3.084 12.615 12.308 1.00 97.19 420 SER A CA 1
ATOM 3338 C C . SER A 1 420 ? -2.985 14.132 12.150 1.00 97.19 420 SER A C 1
ATOM 3340 O O . SER A 1 420 ? -3.997 14.841 12.134 1.00 97.19 420 SER A O 1
ATOM 3342 N N . ASN A 1 421 ? -1.762 14.647 12.041 1.00 96.62 421 ASN A N 1
ATOM 3343 C CA . ASN A 1 421 ? -1.511 16.032 11.644 1.00 96.62 421 ASN A CA 1
ATOM 3344 C C . ASN A 1 421 ? -1.720 16.258 10.134 1.00 96.62 421 ASN A C 1
ATOM 3346 O O . ASN A 1 421 ? -2.205 17.320 9.747 1.00 96.62 421 ASN A O 1
ATOM 3350 N N . ASN A 1 422 ? -1.484 15.233 9.307 1.00 96.06 422 ASN A N 1
ATOM 3351 C CA . ASN A 1 422 ? -1.795 15.223 7.877 1.00 96.06 422 ASN A CA 1
ATOM 3352 C C . ASN A 1 422 ? -2.743 14.056 7.531 1.00 96.06 422 ASN A C 1
ATOM 3354 O O . ASN A 1 422 ? -2.302 13.013 7.044 1.00 96.06 422 ASN A O 1
ATOM 3358 N N . PRO A 1 423 ? -4.059 14.196 7.788 1.00 96.88 423 PRO A N 1
ATOM 3359 C CA . PRO A 1 423 ? -5.014 13.110 7.586 1.00 96.88 423 PRO A CA 1
ATOM 3360 C C . PRO A 1 423 ? -5.088 12.589 6.151 1.00 96.88 423 PRO A C 1
ATOM 3362 O O . PRO A 1 423 ? -5.369 11.413 5.961 1.00 96.88 423 PRO A O 1
ATOM 3365 N N . GLU A 1 424 ? -4.874 13.436 5.144 1.00 95.19 424 GLU A N 1
ATOM 3366 C CA . GLU A 1 424 ? -4.989 13.009 3.745 1.00 95.19 424 GLU A CA 1
ATOM 3367 C C . GLU A 1 424 ? -3.816 12.106 3.339 1.00 95.19 424 GLU A C 1
ATOM 3369 O O . GLU A 1 424 ? -4.047 11.054 2.748 1.00 95.19 424 GLU A O 1
ATOM 3374 N N . GLU A 1 425 ? -2.585 12.442 3.740 1.00 93.81 425 GLU A N 1
ATOM 3375 C CA . GLU A 1 425 ? -1.417 11.568 3.542 1.00 93.81 425 GLU A CA 1
ATOM 3376 C C . GLU A 1 425 ? -1.571 10.262 4.331 1.00 93.81 425 GLU A C 1
ATOM 3378 O O . GLU A 1 425 ? -1.429 9.187 3.761 1.00 93.81 425 GLU A O 1
ATOM 3383 N N . THR A 1 426 ? -1.986 10.320 5.604 1.00 96.12 426 THR A N 1
ATOM 3384 C CA . THR A 1 426 ? -2.221 9.112 6.419 1.00 96.12 426 THR A CA 1
ATOM 3385 C C . THR A 1 426 ? -3.262 8.172 5.797 1.00 96.12 426 THR A C 1
ATOM 3387 O O . THR A 1 426 ? -3.083 6.954 5.814 1.00 96.12 426 THR A O 1
ATOM 3390 N N . LYS A 1 427 ? -4.347 8.707 5.221 1.00 96.75 427 LYS A N 1
ATOM 3391 C CA . LYS A 1 427 ? -5.355 7.889 4.525 1.00 96.75 427 LYS A CA 1
ATOM 3392 C C . LYS A 1 427 ? -4.777 7.174 3.309 1.00 96.75 427 LYS A C 1
ATOM 3394 O O . LYS A 1 427 ? -5.122 6.017 3.079 1.00 96.75 427 LYS A O 1
ATOM 3399 N N . LEU A 1 428 ? -3.942 7.865 2.533 1.00 93.62 428 LEU A N 1
ATOM 3400 C CA . LEU A 1 428 ? -3.325 7.314 1.328 1.00 93.62 428 LEU A CA 1
ATOM 3401 C C . LEU A 1 428 ? -2.284 6.252 1.669 1.00 93.62 428 LEU A C 1
ATOM 3403 O O . LEU A 1 428 ? -2.360 5.153 1.133 1.00 93.62 428 LEU A O 1
ATOM 3407 N N . SER A 1 429 ? -1.384 6.550 2.604 1.00 91.88 429 SER A N 1
ATOM 3408 C CA . SER A 1 429 ? -0.267 5.665 2.943 1.00 91.88 429 SER A CA 1
ATOM 3409 C C . SER A 1 429 ? -0.707 4.361 3.609 1.00 91.88 429 SER A C 1
ATOM 3411 O O . SER A 1 429 ? -0.092 3.326 3.379 1.00 91.88 429 SER A O 1
ATOM 3413 N N . TYR A 1 430 ? -1.773 4.382 4.422 1.00 93.75 430 TYR A N 1
ATOM 3414 C CA . TYR A 1 430 ? -2.148 3.218 5.241 1.00 93.75 430 TYR A CA 1
ATOM 3415 C C . TYR A 1 430 ? -3.526 2.628 4.928 1.00 93.75 430 TYR A C 1
ATOM 3417 O O . TYR A 1 430 ? -3.907 1.603 5.499 1.00 93.75 430 TYR A O 1
ATOM 3425 N N . GLY A 1 431 ? -4.311 3.263 4.051 1.0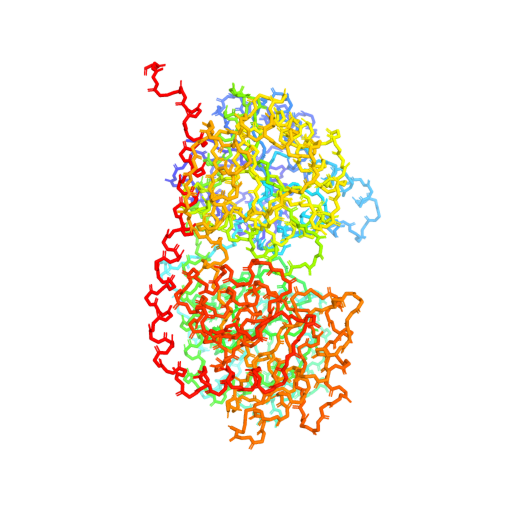0 93.44 431 GLY A N 1
ATOM 3426 C CA . GLY A 1 431 ? -5.648 2.786 3.685 1.00 93.44 431 GLY A CA 1
ATOM 3427 C C . GLY A 1 431 ? -6.651 2.759 4.847 1.00 93.44 431 GLY A C 1
ATOM 3428 O O . GLY A 1 431 ? -7.635 2.022 4.786 1.00 93.44 431 GLY A O 1
ATOM 3429 N N . VAL A 1 432 ? -6.409 3.545 5.900 1.00 96.06 432 VAL A N 1
ATOM 3430 C CA . VAL A 1 432 ? -7.283 3.721 7.076 1.00 96.06 432 VAL A CA 1
ATOM 3431 C C . VAL A 1 432 ? -7.958 5.085 7.036 1.00 96.06 432 VAL A C 1
ATOM 3433 O O . VAL A 1 432 ? -7.503 5.982 6.332 1.00 96.06 432 VAL A O 1
ATOM 3436 N N . ASN A 1 433 ? -9.032 5.293 7.802 1.00 97.44 433 ASN A N 1
ATOM 3437 C CA . ASN A 1 433 ? -9.564 6.647 7.929 1.00 97.44 433 ASN A CA 1
ATOM 3438 C C . ASN A 1 433 ? -8.640 7.501 8.812 1.00 97.44 433 ASN A C 1
ATOM 3440 O O . ASN A 1 433 ? -7.961 6.987 9.697 1.00 97.44 433 ASN A O 1
ATOM 3444 N N . ALA A 1 434 ? -8.650 8.817 8.623 1.00 98.00 434 ALA A N 1
ATOM 3445 C CA . ALA A 1 434 ? -7.909 9.729 9.482 1.00 98.00 434 ALA A CA 1
ATOM 3446 C C . ALA A 1 434 ? -8.631 11.066 9.649 1.00 98.00 434 ALA A C 1
ATOM 3448 O O . ALA A 1 434 ? -9.316 11.555 8.743 1.00 98.00 434 ALA A O 1
ATOM 3449 N N . ILE A 1 435 ? -8.448 11.678 10.817 1.00 97.31 435 ILE A N 1
ATOM 3450 C CA . ILE A 1 435 ? -8.966 13.006 11.149 1.00 97.31 435 ILE A CA 1
ATOM 3451 C C . ILE A 1 435 ? -7.869 13.870 11.752 1.00 97.31 435 ILE A C 1
ATOM 3453 O O . ILE A 1 435 ? -6.916 13.370 12.347 1.00 97.31 435 ILE A O 1
ATOM 3457 N N . ASN A 1 436 ? -8.020 15.187 11.598 1.00 97.25 436 ASN A N 1
ATOM 3458 C CA . ASN A 1 436 ? -7.071 16.130 12.166 1.00 97.25 436 ASN A CA 1
ATOM 3459 C C . ASN A 1 436 ? -7.074 16.002 13.695 1.00 97.25 436 ASN A C 1
ATOM 3461 O O . ASN A 1 436 ? -8.118 16.169 14.333 1.00 97.25 436 ASN A O 1
ATOM 3465 N N . ARG A 1 437 ? -5.897 15.730 14.260 1.00 96.00 437 ARG A N 1
ATOM 3466 C CA . ARG A 1 437 ? -5.692 15.480 15.693 1.00 96.00 437 ARG A CA 1
ATOM 3467 C C . ARG A 1 437 ? -6.035 16.657 16.618 1.00 96.00 437 ARG A C 1
ATOM 3469 O O . ARG A 1 437 ? -6.197 16.461 17.814 1.00 96.00 437 ARG A O 1
ATOM 3476 N N . PHE A 1 438 ? -6.179 17.870 16.088 1.00 94.75 438 PHE A N 1
ATOM 3477 C CA . PHE A 1 438 ? -6.580 19.053 16.855 1.00 94.75 438 PHE A CA 1
ATOM 3478 C C . PHE A 1 438 ? -8.088 19.332 16.779 1.00 94.75 438 PHE A C 1
ATOM 3480 O O . PHE A 1 438 ? -8.602 20.184 17.501 1.00 94.75 438 PHE A O 1
ATOM 3487 N N . ASN A 1 439 ? -8.840 18.601 15.947 1.00 96.38 439 ASN A N 1
ATOM 3488 C CA . ASN A 1 439 ? -10.287 18.771 15.842 1.00 96.38 439 ASN A CA 1
ATOM 3489 C C . ASN A 1 439 ? -11.025 17.940 16.906 1.00 96.38 439 ASN A C 1
ATOM 3491 O O . ASN A 1 439 ? -11.581 16.878 16.616 1.00 96.38 439 ASN A O 1
ATOM 3495 N N . ILE A 1 440 ? -11.055 18.447 18.141 1.00 94.69 440 ILE A N 1
ATOM 3496 C CA . ILE A 1 440 ? -11.639 17.761 19.308 1.00 94.69 440 ILE A CA 1
ATOM 3497 C C . ILE A 1 440 ? -13.104 17.354 19.087 1.00 94.69 440 ILE A C 1
ATOM 3499 O O . ILE A 1 440 ? -13.510 16.273 19.510 1.00 94.69 440 ILE A O 1
ATOM 3503 N N . ILE A 1 441 ? -13.896 18.154 18.361 1.00 95.88 441 ILE A N 1
ATOM 3504 C CA . ILE A 1 441 ? -15.300 17.828 18.056 1.00 95.88 441 ILE A CA 1
ATOM 3505 C C . ILE A 1 441 ? -15.385 16.571 17.181 1.00 95.88 441 ILE A C 1
ATOM 3507 O O . ILE A 1 441 ? -16.165 15.661 17.475 1.00 95.88 441 ILE A O 1
ATOM 3511 N N . LYS A 1 442 ? -14.584 16.494 16.109 1.00 96.62 442 LYS A N 1
ATOM 3512 C CA . LYS A 1 442 ? -14.530 15.303 15.246 1.00 96.62 442 LYS A CA 1
ATOM 3513 C C . LYS A 1 442 ? -13.983 14.094 15.999 1.00 96.62 442 LYS A C 1
ATOM 3515 O O . LYS A 1 442 ? -14.517 13.004 15.819 1.00 96.62 442 LYS A O 1
AT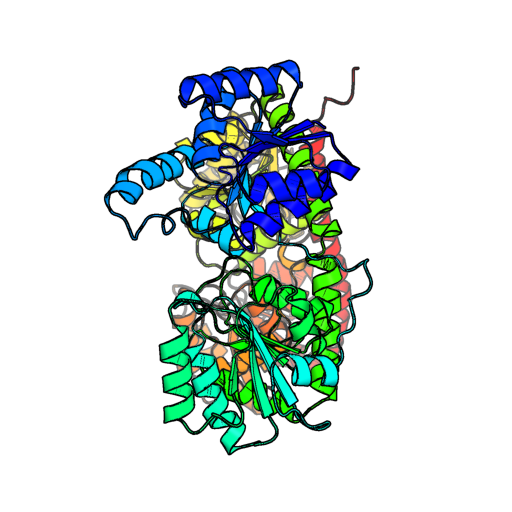OM 3520 N N . ILE A 1 443 ? -12.995 14.288 16.870 1.00 97.69 443 ILE A N 1
ATOM 3521 C CA . ILE A 1 443 ? -12.420 13.215 17.693 1.00 97.69 443 ILE A CA 1
ATOM 3522 C C . ILE A 1 443 ? -13.465 12.646 18.649 1.00 97.69 443 ILE A C 1
ATOM 3524 O O . ILE A 1 443 ? -13.689 11.441 18.659 1.00 97.69 443 ILE A O 1
ATOM 3528 N N . ALA A 1 444 ? -14.183 13.498 19.380 1.00 96.94 444 ALA A N 1
ATOM 3529 C CA . ALA A 1 444 ? -15.238 13.055 20.285 1.00 96.94 444 ALA A CA 1
ATOM 3530 C C . ALA A 1 444 ? -16.387 12.352 19.538 1.00 96.94 444 ALA A C 1
ATOM 3532 O O . ALA A 1 444 ? -16.993 11.420 20.065 1.00 96.94 444 ALA A O 1
ATOM 3533 N N . LYS A 1 445 ? -16.715 12.771 18.305 1.00 96.75 445 LYS A N 1
ATOM 3534 C CA . LYS A 1 445 ? -17.678 12.051 17.449 1.00 96.75 445 LYS A CA 1
ATOM 3535 C C . LYS A 1 445 ? -17.143 10.683 17.016 1.00 96.75 445 LYS A C 1
ATOM 3537 O O . LYS A 1 445 ? -17.895 9.716 17.052 1.00 96.75 445 LYS A O 1
ATOM 3542 N N . ALA A 1 446 ? -15.867 10.601 16.642 1.00 97.19 446 ALA A N 1
ATOM 3543 C CA . ALA A 1 446 ? -15.225 9.350 16.253 1.00 97.19 446 ALA A CA 1
ATOM 3544 C C . ALA A 1 446 ? -15.154 8.356 17.420 1.00 97.19 446 ALA A C 1
ATOM 3546 O O . ALA A 1 446 ? -15.563 7.211 17.260 1.00 97.19 446 ALA A O 1
ATOM 3547 N N . MET A 1 447 ? -14.738 8.802 18.610 1.00 97.50 447 MET A N 1
ATOM 3548 C CA . MET A 1 447 ? -14.674 7.968 19.816 1.00 97.50 447 MET A CA 1
ATOM 3549 C C . MET A 1 447 ? -16.042 7.379 20.184 1.00 97.50 447 MET A C 1
ATOM 3551 O O . MET A 1 447 ? -16.132 6.183 20.415 1.00 97.50 447 MET A O 1
ATOM 3555 N N . ARG A 1 448 ? -17.132 8.160 20.111 1.00 96.69 448 ARG A N 1
ATOM 3556 C CA . ARG A 1 448 ? -18.505 7.648 20.333 1.00 96.69 448 ARG A CA 1
ATOM 3557 C C . ARG A 1 448 ? -18.980 6.622 19.294 1.00 96.69 448 ARG A C 1
ATOM 3559 O O . ARG A 1 448 ? -19.998 5.973 19.501 1.00 96.69 448 ARG A O 1
ATOM 3566 N N . LYS A 1 449 ? -18.305 6.527 18.148 1.00 96.69 449 LYS A N 1
ATOM 3567 C CA . LYS A 1 449 ? -18.590 5.569 17.067 1.00 96.69 449 LYS A CA 1
ATOM 3568 C C . LYS A 1 449 ? -17.564 4.435 17.006 1.00 96.69 449 LYS A C 1
ATOM 3570 O O . LYS A 1 449 ? -17.526 3.728 15.997 1.00 96.69 449 LYS A O 1
ATOM 3575 N N . SER A 1 450 ? -16.750 4.284 18.049 1.00 97.12 450 SER A N 1
ATOM 3576 C CA . SER A 1 450 ? -15.648 3.323 18.128 1.00 97.12 450 SER A CA 1
ATOM 3577 C C . SER A 1 450 ? -15.771 2.439 19.368 1.00 97.12 450 SER A C 1
ATOM 3579 O O . SER A 1 450 ? -16.533 2.768 20.271 1.00 97.12 450 SER A O 1
ATOM 3581 N N . ARG A 1 451 ? -15.028 1.328 19.416 1.00 96.00 451 ARG A N 1
ATOM 3582 C CA . ARG A 1 451 ? -15.009 0.415 20.576 1.00 96.00 451 ARG A CA 1
ATOM 3583 C C . ARG A 1 451 ? -13.868 0.723 21.540 1.00 96.00 451 ARG A C 1
ATOM 3585 O O . ARG A 1 451 ? -14.043 0.665 22.752 1.00 96.00 451 ARG A O 1
ATOM 3592 N N . MET A 1 452 ? -12.703 1.070 20.995 1.00 97.31 452 MET A N 1
ATOM 3593 C CA . MET A 1 452 ? -11.495 1.313 21.775 1.00 97.31 452 MET A CA 1
ATOM 3594 C C . MET A 1 452 ? -10.689 2.498 21.230 1.00 97.31 452 MET A C 1
ATOM 3596 O O . MET A 1 452 ? -10.627 2.748 20.025 1.00 97.31 452 MET A O 1
ATOM 3600 N N . PHE A 1 453 ? -10.063 3.234 22.143 1.00 98.12 453 PHE A N 1
ATOM 3601 C CA . PHE A 1 453 ? -9.029 4.220 21.871 1.00 98.12 453 PHE A CA 1
ATOM 3602 C C . PHE A 1 453 ? -7.661 3.644 22.228 1.00 98.12 453 PHE A C 1
ATOM 3604 O O . PHE A 1 453 ? -7.492 3.026 23.277 1.00 98.12 453 PHE A O 1
ATOM 3611 N N . MET A 1 454 ? -6.676 3.873 21.370 1.00 97.31 454 MET A N 1
ATOM 3612 C CA . MET A 1 454 ? -5.340 3.327 21.527 1.00 97.31 454 MET A CA 1
ATOM 3613 C C . MET A 1 454 ? -4.277 4.393 21.287 1.00 97.31 454 MET A C 1
ATOM 3615 O O . MET A 1 454 ? -4.317 5.105 20.282 1.00 97.31 454 MET A O 1
ATOM 3619 N N . TYR A 1 455 ? -3.299 4.470 22.184 1.00 95.94 455 TYR A N 1
ATOM 3620 C CA . TYR A 1 455 ? -2.052 5.178 21.919 1.00 95.94 455 TYR A CA 1
ATOM 3621 C C . TYR A 1 455 ? -1.021 4.226 21.335 1.00 95.94 455 TYR A C 1
ATOM 3623 O O . TYR A 1 455 ? -0.658 3.258 21.989 1.00 95.94 455 TYR A O 1
ATOM 3631 N N . GLY A 1 456 ? -0.576 4.491 20.109 1.00 87.94 456 GLY A N 1
ATOM 3632 C CA . GLY A 1 456 ? 0.335 3.619 19.378 1.00 87.94 456 GLY A CA 1
ATOM 3633 C C . GLY A 1 456 ? 1.799 4.014 19.532 1.00 87.94 456 GLY A C 1
ATOM 3634 O O . GLY A 1 456 ? 2.248 4.964 18.891 1.00 87.94 456 GLY A O 1
ATOM 3635 N N . GLY A 1 457 ? 2.540 3.252 20.335 1.00 82.25 457 GLY A N 1
ATOM 3636 C CA . GLY A 1 457 ? 3.995 3.298 20.457 1.00 82.25 457 GLY A CA 1
ATOM 3637 C C . GLY A 1 457 ? 4.578 4.655 20.863 1.00 82.25 457 GLY A C 1
ATOM 3638 O O . GLY A 1 457 ? 3.875 5.606 21.218 1.00 82.25 457 GLY A O 1
ATOM 3639 N N . GLY A 1 458 ? 5.908 4.741 20.828 1.00 84.00 458 GLY A N 1
ATOM 3640 C CA . GLY A 1 458 ? 6.644 5.968 21.128 1.00 84.00 458 GLY A CA 1
ATOM 3641 C C . GLY A 1 458 ? 6.551 6.410 22.595 1.00 84.00 458 GLY A C 1
ATOM 3642 O O . GLY A 1 458 ? 5.949 5.754 23.447 1.00 84.00 458 GLY A O 1
ATOM 3643 N N . THR A 1 459 ? 7.169 7.551 22.899 1.00 84.38 459 THR A N 1
ATOM 3644 C CA . THR A 1 459 ? 7.207 8.124 24.254 1.00 84.38 459 THR A CA 1
ATOM 3645 C C . THR A 1 459 ? 6.233 9.301 24.352 1.00 84.38 459 THR A C 1
ATOM 3647 O O . THR A 1 459 ? 6.640 10.458 24.287 1.00 84.38 459 THR A O 1
ATOM 3650 N N . LEU A 1 460 ? 4.925 9.041 24.422 1.00 82.94 460 LEU A N 1
ATOM 3651 C CA . LEU A 1 460 ? 3.908 10.109 24.398 1.00 82.94 460 LEU A CA 1
ATOM 3652 C C . LEU A 1 460 ? 3.687 10.745 25.779 1.00 82.94 460 LEU A C 1
ATOM 3654 O O . LEU A 1 460 ? 3.505 11.959 25.888 1.00 82.94 460 LEU A O 1
ATOM 3658 N N . ILE A 1 461 ? 3.733 9.935 26.838 1.00 86.94 461 ILE A N 1
ATOM 3659 C CA . ILE A 1 461 ? 3.568 10.385 28.223 1.00 86.94 461 ILE A CA 1
ATOM 3660 C C . ILE A 1 461 ? 4.945 10.773 28.773 1.00 86.94 461 ILE A C 1
ATOM 3662 O O . ILE A 1 461 ? 5.679 9.944 29.302 1.00 86.94 461 ILE A O 1
ATOM 3666 N N . GLN A 1 462 ? 5.309 12.041 28.583 1.00 85.75 462 GLN A N 1
ATOM 3667 C CA . GLN A 1 462 ? 6.580 12.620 29.026 1.00 85.75 462 GLN A CA 1
ATOM 3668 C C . GLN A 1 462 ? 6.459 14.133 29.252 1.00 85.75 462 GLN A C 1
ATOM 3670 O O . GLN A 1 462 ? 5.574 14.787 28.694 1.00 85.75 462 GLN A O 1
ATOM 3675 N N . GLU A 1 463 ? 7.386 14.708 30.020 1.00 82.00 463 GLU A N 1
ATOM 3676 C CA . GLU A 1 463 ? 7.455 16.157 30.264 1.00 82.00 463 GLU A CA 1
ATOM 3677 C C . GLU A 1 463 ? 8.559 16.875 29.460 1.00 82.00 463 GLU A C 1
ATOM 3679 O O . GLU A 1 463 ? 8.482 18.091 29.288 1.00 82.00 463 GLU A O 1
ATOM 3684 N N . ASN A 1 464 ? 9.526 16.144 28.888 1.00 74.88 464 ASN A N 1
ATOM 3685 C CA . ASN A 1 464 ? 10.704 16.714 28.213 1.00 74.88 464 ASN A CA 1
ATOM 3686 C C . ASN A 1 464 ? 10.383 17.552 26.964 1.00 74.88 464 ASN A C 1
ATOM 3688 O O . ASN A 1 464 ? 11.153 18.435 26.603 1.00 74.88 464 ASN A O 1
ATOM 3692 N N . THR A 1 465 ? 9.257 17.287 26.294 1.00 71.44 465 THR A N 1
ATOM 3693 C CA . THR A 1 465 ? 8.838 18.075 25.122 1.00 71.44 465 THR A CA 1
ATOM 3694 C C . THR A 1 465 ? 8.111 19.355 25.537 1.00 71.44 465 THR A C 1
ATOM 3696 O O . THR A 1 465 ? 8.512 20.449 25.159 1.00 71.44 465 THR A O 1
ATOM 3699 N N . SER A 1 466 ? 7.002 19.230 26.277 1.00 82.69 466 SER A N 1
ATOM 3700 C CA . SER A 1 466 ? 6.303 20.352 26.917 1.00 82.69 466 SER A CA 1
ATOM 3701 C C . SER A 1 466 ? 5.186 19.849 27.840 1.00 82.69 466 SER A C 1
ATOM 3703 O O . SER A 1 466 ? 4.564 18.817 27.574 1.00 82.69 466 SER A O 1
ATOM 3705 N N . THR A 1 467 ? 4.831 20.633 28.865 1.00 87.12 467 THR A N 1
ATOM 3706 C CA . THR A 1 467 ? 3.633 20.380 29.691 1.00 87.12 467 THR A CA 1
ATOM 3707 C C . THR A 1 467 ? 2.344 20.390 28.854 1.00 87.12 467 THR A C 1
ATOM 3709 O O . THR A 1 467 ? 1.437 19.602 29.107 1.00 87.12 467 THR A O 1
ATOM 3712 N N . ARG A 1 468 ? 2.269 21.227 27.810 1.00 89.69 468 ARG A N 1
ATOM 3713 C CA . ARG A 1 468 ? 1.107 21.296 26.908 1.00 89.69 468 ARG A CA 1
ATOM 3714 C C . ARG A 1 468 ? 0.875 19.973 26.172 1.00 89.69 468 ARG A C 1
ATOM 3716 O O . ARG A 1 468 ? -0.266 19.537 26.056 1.00 89.69 468 ARG A O 1
ATOM 3723 N N . SER A 1 469 ? 1.945 19.333 25.700 1.00 90.00 469 SER A N 1
ATOM 3724 C CA . SER A 1 469 ? 1.869 18.031 25.025 1.00 90.00 469 SER A CA 1
ATOM 3725 C C . SER A 1 469 ? 1.345 16.948 25.967 1.00 90.00 469 SER A C 1
ATOM 3727 O O . SER A 1 469 ? 0.438 16.209 25.594 1.00 90.00 469 SER A O 1
ATOM 3729 N N . LEU A 1 470 ? 1.853 16.896 27.203 1.00 92.50 470 LEU A N 1
ATOM 3730 C CA . LEU A 1 470 ? 1.370 15.956 28.217 1.00 92.50 470 LEU A CA 1
ATOM 3731 C C . LEU A 1 470 ? -0.129 16.149 28.496 1.00 92.50 470 LEU A C 1
ATOM 3733 O O . LEU A 1 470 ? -0.886 15.181 28.478 1.00 92.50 470 LEU A O 1
ATOM 3737 N N . ILE A 1 471 ? -0.573 17.397 28.685 1.00 93.12 471 ILE A N 1
ATOM 3738 C CA . ILE A 1 471 ? -1.991 17.719 28.917 1.00 93.12 471 ILE A CA 1
ATOM 3739 C C . ILE A 1 471 ? -2.858 17.279 27.733 1.00 93.12 471 ILE A C 1
ATOM 3741 O O . ILE A 1 471 ? -3.918 16.698 27.948 1.00 93.12 471 ILE A O 1
ATOM 3745 N N . TYR A 1 472 ? -2.412 17.506 26.493 1.00 94.00 472 TYR A N 1
ATOM 3746 C CA . TYR A 1 472 ? -3.117 17.021 25.305 1.00 94.00 472 TYR A CA 1
ATOM 3747 C C . TYR A 1 472 ? -3.298 15.496 25.348 1.00 94.00 472 TYR A C 1
ATOM 3749 O O . TYR A 1 472 ? -4.416 15.005 25.170 1.00 94.00 472 TYR A O 1
ATOM 3757 N N . TYR A 1 473 ? -2.225 14.745 25.627 1.00 94.50 473 TYR A N 1
ATOM 3758 C CA . TYR A 1 473 ? -2.293 13.286 25.599 1.00 94.50 473 TYR A CA 1
ATOM 3759 C C . TYR A 1 473 ? -3.201 12.726 26.700 1.00 94.50 473 TYR A C 1
ATOM 3761 O O . TYR A 1 473 ? -4.055 11.877 26.429 1.00 94.50 473 TYR A O 1
ATOM 3769 N N . LEU A 1 474 ? -3.085 13.255 27.918 1.00 95.62 474 LEU A N 1
ATOM 3770 C CA . LEU A 1 474 ? -3.965 12.903 29.032 1.00 95.62 474 LEU A CA 1
ATOM 3771 C C . LEU A 1 474 ? -5.423 13.310 28.767 1.00 95.62 474 LEU A C 1
ATOM 3773 O O . LEU A 1 474 ? -6.348 12.561 29.080 1.00 95.62 474 LEU A O 1
ATOM 3777 N N . GLY A 1 475 ? -5.635 14.462 28.127 1.00 95.50 475 GLY A N 1
ATOM 3778 C CA . GLY A 1 475 ? -6.953 14.940 27.724 1.00 95.50 475 GLY A CA 1
ATOM 3779 C C . GLY A 1 475 ? -7.669 13.967 26.790 1.00 95.50 475 GLY A C 1
ATOM 3780 O O . GLY A 1 475 ? -8.862 13.735 26.957 1.00 95.50 475 GLY A O 1
ATOM 3781 N N . MET A 1 476 ? -6.965 13.324 25.855 1.00 96.06 476 MET A N 1
ATOM 3782 C CA . MET A 1 476 ? -7.616 12.360 24.958 1.00 96.06 476 MET A CA 1
ATOM 3783 C C . MET A 1 476 ? -7.977 11.041 25.633 1.00 96.06 476 MET A C 1
ATOM 3785 O O . MET A 1 476 ? -9.023 10.486 25.303 1.00 96.06 476 MET A O 1
ATOM 3789 N N . ILE A 1 477 ? -7.194 10.589 26.620 1.00 96.88 477 ILE A N 1
ATOM 3790 C CA . ILE A 1 477 ? -7.596 9.465 27.485 1.00 96.88 477 ILE A CA 1
ATOM 3791 C C . ILE A 1 477 ? -8.901 9.818 28.191 1.00 96.88 477 ILE A C 1
ATOM 3793 O O . ILE A 1 477 ? -9.843 9.027 28.202 1.00 96.88 477 ILE A O 1
ATOM 3797 N N . TRP A 1 478 ? -8.985 11.032 28.737 1.00 96.00 478 TRP A N 1
ATOM 3798 C CA . TRP A 1 478 ? -10.192 11.502 29.401 1.00 96.00 478 TRP A CA 1
ATOM 3799 C C . TRP A 1 478 ? -11.396 11.576 28.448 1.00 96.00 478 TRP A C 1
ATOM 3801 O O . TRP A 1 478 ? -12.470 11.094 28.804 1.00 96.00 478 TRP A O 1
ATOM 3811 N N . VAL A 1 479 ? -11.233 12.099 27.223 1.00 96.56 479 VAL A N 1
ATOM 3812 C CA . VAL A 1 479 ? -12.316 12.127 26.217 1.00 96.56 479 VAL A CA 1
ATOM 3813 C C . VAL A 1 479 ? -12.764 10.710 25.850 1.00 96.56 479 VAL A C 1
ATOM 3815 O O . VAL A 1 479 ? -13.968 10.464 25.782 1.00 96.56 479 VAL A O 1
ATOM 3818 N N . ALA A 1 480 ? -11.834 9.769 25.666 1.00 97.06 480 ALA A N 1
ATOM 3819 C CA . ALA A 1 480 ? -12.159 8.372 25.387 1.00 97.06 480 ALA A CA 1
ATOM 3820 C C . ALA A 1 480 ? -12.959 7.741 26.539 1.00 97.06 480 ALA A C 1
ATOM 3822 O O . ALA A 1 480 ? -14.021 7.161 26.318 1.00 97.06 480 ALA A O 1
ATOM 3823 N N . LYS A 1 481 ? -12.535 7.955 27.789 1.00 95.62 481 LYS A N 1
ATOM 3824 C CA . LYS A 1 481 ? -13.270 7.467 28.965 1.00 95.62 481 LYS A CA 1
ATOM 3825 C C . LYS A 1 481 ? -14.649 8.105 29.105 1.00 95.62 481 LYS A C 1
ATOM 3827 O O . LYS A 1 481 ? -15.605 7.414 29.439 1.00 95.62 481 LYS A O 1
ATOM 3832 N N . LYS A 1 482 ? -14.795 9.391 28.775 1.00 95.38 482 LYS A N 1
ATOM 3833 C CA . LYS A 1 482 ? -16.106 10.059 28.708 1.00 95.38 482 LYS A CA 1
ATOM 3834 C C . LYS A 1 482 ? -16.991 9.545 27.572 1.00 95.38 482 LYS A C 1
ATOM 3836 O O . LYS A 1 482 ? -18.209 9.627 27.692 1.00 95.38 482 LYS A O 1
ATOM 3841 N N . ALA A 1 483 ? -16.409 9.018 26.498 1.00 95.62 483 ALA A N 1
ATOM 3842 C CA . ALA A 1 483 ? -17.144 8.330 25.441 1.00 95.62 483 ALA A CA 1
ATOM 3843 C C . ALA A 1 483 ? -17.526 6.883 25.812 1.00 95.62 483 ALA A C 1
ATOM 3845 O O . ALA A 1 483 ? -18.242 6.253 25.041 1.00 95.62 483 ALA A O 1
ATOM 3846 N N . GLY A 1 484 ? -17.082 6.373 26.969 1.00 95.00 484 GLY A N 1
ATOM 3847 C CA . GLY A 1 484 ? -17.404 5.027 27.448 1.00 95.00 484 GLY A CA 1
ATOM 3848 C C . GLY A 1 484 ? -16.651 3.906 26.731 1.00 95.00 484 GLY A C 1
ATOM 3849 O O . GLY A 1 484 ? -17.080 2.761 26.804 1.00 95.00 484 GLY A O 1
ATOM 3850 N N . ILE A 1 485 ? -15.555 4.224 26.035 1.00 95.88 485 ILE A N 1
ATOM 3851 C CA . ILE A 1 485 ? -14.773 3.249 25.265 1.00 95.88 485 ILE A CA 1
ATOM 3852 C C . ILE A 1 485 ? -13.538 2.779 26.032 1.00 95.88 485 ILE A C 1
ATOM 3854 O O . ILE A 1 485 ? -13.016 3.484 26.908 1.00 95.88 485 ILE A O 1
ATOM 3858 N N . LYS A 1 486 ? -13.047 1.590 25.672 1.00 96.69 486 LYS A N 1
ATOM 3859 C CA . LYS A 1 486 ? -11.795 1.044 26.202 1.00 96.69 486 LYS A CA 1
ATOM 3860 C C . LYS A 1 486 ? -10.617 1.938 25.829 1.00 96.69 486 LYS A C 1
ATOM 3862 O O . LYS A 1 486 ? -10.636 2.604 24.793 1.00 96.69 486 LYS A O 1
ATOM 3867 N N . VAL A 1 487 ? -9.595 1.969 26.674 1.00 97.44 487 VAL A N 1
ATOM 3868 C CA . VAL A 1 487 ? -8.347 2.690 26.433 1.00 97.44 487 VAL A CA 1
ATOM 3869 C C . VAL A 1 487 ? -7.166 1.758 26.640 1.00 97.44 487 VAL A C 1
ATOM 3871 O O . VAL A 1 487 ? -7.013 1.187 27.720 1.00 97.44 487 VAL A O 1
ATOM 3874 N N . MET A 1 488 ? -6.313 1.682 25.621 1.00 97.06 488 MET A N 1
ATOM 3875 C CA . MET A 1 488 ? -5.060 0.934 25.625 1.00 97.06 488 MET A CA 1
ATOM 3876 C C . MET A 1 488 ? -3.870 1.855 25.340 1.00 97.06 488 MET A C 1
ATOM 3878 O O . MET A 1 488 ? -3.925 2.708 24.451 1.00 97.06 488 MET A O 1
ATOM 3882 N N . LEU A 1 489 ? -2.773 1.656 26.066 1.00 97.12 489 LEU A N 1
ATOM 3883 C CA . LEU A 1 489 ? -1.446 2.093 25.626 1.00 97.12 489 LEU A CA 1
ATOM 3884 C C . LEU A 1 489 ? -0.741 0.899 24.978 1.00 97.12 489 LEU A C 1
ATOM 3886 O O . LEU A 1 489 ? -0.669 -0.171 25.584 1.00 97.12 489 LEU A O 1
ATOM 3890 N N . TYR A 1 490 ? -0.270 1.084 23.748 1.00 96.31 490 TYR A N 1
ATOM 3891 C CA . TYR A 1 490 ? 0.314 0.046 22.904 1.00 96.31 490 TYR A CA 1
ATOM 3892 C C . TYR A 1 490 ? 1.828 0.253 22.816 1.00 96.31 490 TYR A C 1
ATOM 3894 O O . TYR A 1 490 ? 2.266 1.217 22.191 1.00 96.31 490 TYR A O 1
ATOM 3902 N N . ALA A 1 491 ? 2.620 -0.629 23.428 1.00 95.00 491 ALA A N 1
ATOM 3903 C CA . ALA A 1 491 ? 4.085 -0.600 23.440 1.00 95.00 491 ALA A CA 1
ATOM 3904 C C . ALA A 1 491 ? 4.690 0.798 23.705 1.00 95.00 491 ALA A C 1
ATOM 3906 O O . ALA A 1 491 ? 5.609 1.247 23.017 1.00 95.00 491 ALA A O 1
ATOM 3907 N N . ASN A 1 492 ? 4.151 1.542 24.674 1.00 93.38 492 ASN A N 1
ATOM 3908 C CA . ASN A 1 492 ? 4.616 2.901 24.945 1.00 93.38 492 ASN A CA 1
ATOM 3909 C C . ASN A 1 492 ? 5.910 2.915 25.771 1.00 93.38 492 ASN A C 1
ATOM 3911 O O . ASN A 1 492 ? 6.081 2.135 26.708 1.00 93.38 492 ASN A O 1
ATOM 3915 N N . GLY A 1 493 ? 6.789 3.869 25.459 1.00 91.25 493 GLY A N 1
ATOM 3916 C CA . GLY A 1 493 ? 7.841 4.314 26.369 1.00 91.25 493 GLY A CA 1
ATOM 3917 C C . GLY A 1 493 ? 7.298 5.354 27.353 1.00 91.25 493 GLY A C 1
ATOM 3918 O O . GLY A 1 493 ? 6.500 6.214 26.970 1.00 91.25 493 GLY A O 1
ATOM 3919 N N . ILE A 1 494 ? 7.740 5.306 28.606 1.00 91.06 494 ILE A N 1
ATOM 3920 C CA . ILE A 1 494 ? 7.354 6.227 29.678 1.00 91.06 494 ILE A CA 1
ATOM 3921 C C . ILE A 1 494 ? 8.621 6.861 30.242 1.00 91.06 494 ILE A C 1
ATOM 3923 O O . ILE A 1 494 ? 9.488 6.171 30.769 1.00 91.06 494 ILE A O 1
ATOM 3927 N N . GLU 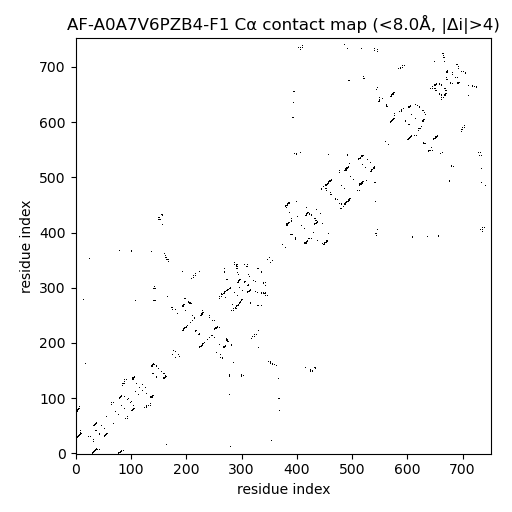A 1 495 ? 8.722 8.183 30.129 1.00 87.44 495 GLU A N 1
ATOM 3928 C CA . GLU A 1 495 ? 9.840 8.950 30.684 1.00 87.44 495 GLU A CA 1
ATOM 3929 C C . GLU A 1 495 ? 9.449 9.631 32.008 1.00 87.44 495 GLU A C 1
ATOM 3931 O O . GLU A 1 495 ? 8.258 9.858 32.260 1.00 87.44 495 GLU A O 1
ATOM 3936 N N . PRO A 1 496 ? 10.434 10.009 32.846 1.00 86.56 496 PRO A N 1
ATOM 3937 C CA . PRO A 1 496 ? 10.168 10.707 34.096 1.00 86.56 496 PRO A CA 1
ATOM 3938 C C . PRO A 1 496 ? 9.371 12.005 33.891 1.00 86.56 496 PRO A C 1
ATOM 3940 O O . PRO A 1 496 ? 9.649 12.813 33.001 1.00 86.56 496 PRO A O 1
ATOM 3943 N N . ILE A 1 497 ? 8.390 12.232 34.765 1.00 88.81 497 ILE A N 1
ATOM 3944 C CA . ILE A 1 497 ? 7.637 13.490 34.874 1.00 88.81 497 ILE A CA 1
ATOM 3945 C C . ILE A 1 497 ? 8.087 14.156 36.162 1.00 88.81 497 ILE A C 1
ATOM 3947 O O . ILE A 1 497 ? 7.998 13.527 37.211 1.00 88.81 497 ILE A O 1
ATOM 3951 N N . ASN A 1 498 ? 8.536 15.411 36.125 1.00 87.38 498 ASN A N 1
ATOM 3952 C CA . ASN A 1 498 ? 9.166 16.043 37.284 1.00 87.38 498 ASN A CA 1
ATOM 3953 C C . ASN A 1 498 ? 8.183 16.909 38.078 1.00 87.38 498 ASN A C 1
ATOM 3955 O O . ASN A 1 498 ? 8.130 16.800 39.307 1.00 87.38 498 ASN A O 1
ATOM 3959 N N . LYS A 1 499 ? 7.351 17.717 37.406 1.00 89.88 499 LYS A N 1
ATOM 3960 C CA . LYS A 1 499 ? 6.427 18.644 38.085 1.00 89.88 499 LYS A CA 1
ATOM 3961 C C . LYS A 1 499 ? 5.346 17.910 38.884 1.00 89.88 499 LYS A C 1
ATOM 3963 O O . LYS A 1 499 ? 4.635 17.053 38.358 1.00 89.88 499 LYS A O 1
ATOM 3968 N N . TYR A 1 500 ? 5.146 18.322 40.138 1.00 89.75 500 TYR A N 1
ATOM 3969 C CA . TYR A 1 500 ? 4.183 17.706 41.063 1.00 89.75 500 TYR A CA 1
ATOM 3970 C C . TYR A 1 500 ? 2.748 17.650 40.510 1.00 89.75 500 TYR A C 1
ATOM 3972 O O . TYR A 1 500 ? 2.110 16.597 40.537 1.00 89.75 500 TYR A O 1
ATOM 3980 N N . ILE A 1 501 ? 2.255 18.761 39.948 1.00 92.69 501 ILE A N 1
ATOM 3981 C CA . ILE A 1 501 ? 0.900 18.846 39.374 1.00 92.69 501 ILE A CA 1
ATOM 3982 C C . ILE A 1 501 ? 0.731 17.830 38.236 1.00 92.69 501 ILE A C 1
ATOM 3984 O O . ILE A 1 501 ? -0.275 17.122 38.173 1.00 92.69 501 ILE A O 1
ATOM 3988 N N . ASN A 1 502 ? 1.747 17.700 37.383 1.00 94.06 502 ASN A N 1
ATOM 3989 C CA . ASN A 1 502 ? 1.722 16.791 36.243 1.00 94.06 502 ASN A CA 1
ATOM 3990 C C . ASN A 1 502 ? 1.803 15.327 36.682 1.00 94.06 502 ASN A C 1
ATOM 3992 O O . ASN A 1 502 ? 1.083 14.499 36.126 1.00 94.06 502 ASN A O 1
ATOM 3996 N N . LYS A 1 503 ? 2.580 15.008 37.728 1.00 93.94 503 LYS A N 1
ATOM 3997 C CA . LYS A 1 503 ? 2.570 13.676 38.358 1.00 93.94 503 LYS A CA 1
ATOM 3998 C C . LYS A 1 503 ? 1.172 13.314 38.865 1.00 93.94 503 LYS A C 1
ATOM 4000 O O . LYS A 1 503 ? 0.668 12.240 38.545 1.00 93.94 503 LYS A O 1
ATOM 4005 N N . LYS A 1 504 ? 0.524 14.217 39.615 1.00 94.56 504 LYS A N 1
ATOM 4006 C CA . LYS A 1 504 ? -0.821 13.992 40.175 1.00 94.56 504 LYS A CA 1
ATOM 4007 C C . LYS A 1 504 ? -1.864 13.793 39.073 1.00 94.56 504 LYS A C 1
ATOM 4009 O O . LYS A 1 504 ? -2.639 12.842 39.132 1.00 94.56 504 LYS A O 1
ATOM 4014 N N . LEU A 1 505 ? -1.855 14.649 38.050 1.00 95.12 505 LEU A N 1
ATOM 4015 C CA . LEU A 1 505 ? -2.773 14.545 36.915 1.00 95.12 505 LEU A CA 1
ATOM 4016 C C . LEU A 1 505 ? -2.570 13.238 36.135 1.00 95.12 505 LEU A C 1
ATOM 4018 O O . LEU A 1 505 ? -3.540 12.531 35.861 1.00 95.12 505 LEU A O 1
ATOM 4022 N N . THR A 1 506 ? -1.314 12.897 35.833 1.00 95.62 506 THR A N 1
ATOM 4023 C CA . THR A 1 506 ? -0.956 11.662 35.121 1.00 95.62 506 THR A CA 1
ATOM 4024 C C . THR A 1 506 ? -1.415 10.442 35.906 1.00 95.62 506 THR A C 1
ATOM 4026 O O . THR A 1 506 ? -2.136 9.616 35.357 1.00 95.62 506 THR A O 1
ATOM 4029 N N . ARG A 1 507 ? -1.095 10.360 37.205 1.00 96.06 507 ARG A N 1
ATOM 4030 C CA . ARG A 1 507 ? -1.539 9.271 38.089 1.00 96.06 507 ARG A CA 1
ATOM 4031 C C . ARG A 1 507 ? -3.054 9.102 38.071 1.00 96.06 507 ARG A C 1
ATOM 4033 O O . ARG A 1 507 ? -3.541 7.980 37.955 1.00 96.06 507 ARG A O 1
ATOM 4040 N N . ASN A 1 508 ? -3.794 10.202 38.195 1.00 95.38 508 ASN A N 1
ATOM 4041 C CA . ASN A 1 508 ? -5.250 10.158 38.259 1.00 95.38 508 ASN A CA 1
ATOM 4042 C C . ASN A 1 508 ? -5.855 9.635 36.954 1.00 95.38 508 ASN A C 1
ATOM 4044 O O . ASN A 1 508 ? -6.747 8.798 36.998 1.00 95.38 508 ASN A O 1
ATOM 4048 N N . ILE A 1 509 ? -5.373 10.092 35.798 1.00 96.12 509 ILE A N 1
ATOM 4049 C CA . ILE A 1 509 ? -5.935 9.706 34.496 1.00 96.12 509 ILE A CA 1
ATOM 4050 C C . ILE A 1 509 ? -5.473 8.304 34.081 1.00 96.12 509 ILE A C 1
ATOM 4052 O O . ILE A 1 509 ? -6.296 7.480 33.689 1.00 96.12 509 ILE A O 1
ATOM 4056 N N . MET A 1 510 ? -4.180 8.002 34.214 1.00 96.00 510 MET A N 1
ATOM 4057 C CA . MET A 1 510 ? -3.593 6.732 33.775 1.00 96.00 510 MET A CA 1
ATOM 4058 C C . MET A 1 510 ? -4.119 5.524 34.554 1.00 96.00 510 MET A C 1
ATOM 4060 O O . MET A 1 510 ? -4.261 4.451 33.983 1.00 96.00 510 MET A O 1
ATOM 4064 N N . ASN A 1 511 ? -4.491 5.695 35.825 1.00 96.62 511 ASN A N 1
ATOM 4065 C CA . ASN A 1 511 ? -5.118 4.628 36.611 1.00 96.62 511 ASN A CA 1
ATOM 4066 C C . ASN A 1 511 ? -6.554 4.275 36.168 1.00 96.62 511 ASN A C 1
ATOM 4068 O O . ASN A 1 511 ? -7.150 3.371 36.746 1.00 96.62 511 ASN A O 1
ATOM 4072 N N . HIS A 1 512 ? -7.118 4.973 35.176 1.00 94.75 512 HIS A N 1
ATOM 4073 C CA . HIS A 1 512 ? -8.394 4.608 34.551 1.00 94.75 512 HIS A CA 1
ATOM 4074 C C . HIS A 1 512 ? -8.224 3.875 33.216 1.00 94.75 512 HIS A C 1
ATOM 4076 O O . HIS A 1 512 ? -9.227 3.450 32.650 1.00 94.75 512 HIS A O 1
ATOM 4082 N N . VAL A 1 513 ? -7.005 3.767 32.678 1.00 96.44 513 VAL A N 1
ATOM 4083 C CA . VAL A 1 513 ? -6.711 3.001 31.454 1.00 96.44 513 VAL A CA 1
ATOM 4084 C C . VAL A 1 513 ? -7.027 1.518 31.691 1.00 96.44 513 VAL A C 1
ATOM 4086 O O . VAL A 1 513 ? -6.894 1.048 32.816 1.00 96.44 513 VAL A O 1
ATOM 4089 N N . ASP A 1 514 ? -7.483 0.793 30.665 1.00 96.00 514 ASP A N 1
ATOM 4090 C CA . ASP A 1 514 ? -7.823 -0.632 30.813 1.00 96.00 514 ASP A CA 1
ATOM 4091 C C . ASP A 1 514 ? -6.558 -1.498 30.791 1.00 96.00 514 ASP A C 1
ATOM 4093 O O . ASP A 1 514 ? -6.370 -2.354 31.654 1.00 96.00 514 ASP A O 1
ATOM 4097 N N . ILE A 1 515 ? -5.659 -1.239 29.836 1.00 96.50 515 ILE A N 1
ATOM 4098 C CA . ILE A 1 515 ? -4.413 -1.990 29.678 1.00 96.50 515 ILE A CA 1
ATOM 4099 C C . ILE A 1 515 ? -3.264 -1.103 29.193 1.00 96.50 515 ILE A C 1
ATOM 4101 O O . ILE A 1 515 ? -3.447 -0.169 28.406 1.00 96.50 515 ILE A O 1
ATOM 4105 N N . ILE A 1 516 ? -2.059 -1.400 29.670 1.00 97.38 516 ILE A N 1
ATOM 4106 C CA . ILE A 1 516 ? -0.827 -0.739 29.261 1.00 97.38 516 ILE A CA 1
ATOM 4107 C C . ILE A 1 516 ? 0.184 -1.806 28.862 1.00 97.38 516 ILE A C 1
ATOM 4109 O O . ILE A 1 516 ? 0.631 -2.605 29.682 1.00 97.38 516 ILE A O 1
ATOM 4113 N N . THR A 1 517 ? 0.590 -1.765 27.604 1.00 96.88 517 THR A N 1
ATOM 4114 C CA . THR A 1 517 ? 1.761 -2.490 27.117 1.00 96.88 517 THR A CA 1
ATOM 4115 C C . THR A 1 517 ? 2.916 -1.507 26.952 1.00 96.88 517 THR A C 1
ATOM 4117 O O . THR A 1 517 ? 2.738 -0.362 26.521 1.00 96.88 517 THR A O 1
ATOM 4120 N N . LEU A 1 518 ? 4.103 -1.930 27.367 1.00 95.38 518 LEU A N 1
ATOM 4121 C CA . LEU A 1 518 ? 5.309 -1.113 27.435 1.00 95.38 518 LEU A CA 1
ATOM 4122 C C . LEU A 1 518 ? 6.378 -1.677 26.516 1.00 95.38 518 LEU A C 1
ATOM 4124 O O . LEU A 1 518 ? 6.452 -2.891 26.339 1.00 95.38 518 LEU A O 1
ATOM 4128 N N . ARG A 1 519 ? 7.221 -0.804 25.965 1.00 92.31 519 ARG A N 1
ATOM 4129 C CA . ARG A 1 519 ? 8.318 -1.215 25.078 1.00 92.31 519 ARG A CA 1
ATOM 4130 C C . ARG A 1 519 ? 9.513 -1.807 25.835 1.00 92.31 519 ARG A C 1
ATOM 4132 O O . ARG A 1 519 ? 10.133 -2.732 25.329 1.00 92.31 519 ARG A O 1
ATOM 4139 N N . GLU A 1 520 ? 9.800 -1.321 27.044 1.00 89.69 520 GLU A N 1
ATOM 4140 C CA . GLU A 1 520 ? 10.949 -1.760 27.845 1.00 89.69 520 GLU A CA 1
ATOM 4141 C C . GLU A 1 520 ? 10.662 -1.768 29.354 1.00 89.69 520 GLU A C 1
ATOM 4143 O O . GLU A 1 520 ? 9.774 -1.068 29.853 1.00 89.69 520 GLU A O 1
ATOM 4148 N N . GLN A 1 521 ? 11.477 -2.517 30.102 1.00 91.06 521 GLN A N 1
ATOM 4149 C CA . GLN A 1 521 ? 11.355 -2.659 31.554 1.00 91.06 521 GLN A CA 1
ATOM 4150 C C . GLN A 1 521 ? 11.539 -1.328 32.306 1.00 91.06 521 GLN A C 1
ATOM 4152 O O . GLN A 1 521 ? 10.838 -1.079 33.287 1.00 91.06 521 GLN A O 1
ATOM 4157 N N . ALA A 1 522 ? 12.413 -0.434 31.831 1.00 90.81 522 ALA A N 1
ATOM 4158 C CA . ALA A 1 522 ? 12.623 0.883 32.443 1.00 90.81 522 ALA A CA 1
ATOM 4159 C C . ALA A 1 522 ? 11.324 1.710 32.515 1.00 90.81 522 ALA A C 1
ATOM 4161 O O . ALA A 1 522 ? 11.024 2.327 33.539 1.00 90.81 522 ALA A O 1
ATOM 4162 N N . SER A 1 523 ? 10.490 1.635 31.473 1.00 92.62 523 SER A N 1
ATOM 4163 C CA . SER A 1 523 ? 9.186 2.305 31.435 1.00 92.62 523 SER A CA 1
ATOM 4164 C C . SER A 1 523 ? 8.212 1.769 32.496 1.00 92.62 523 SER A C 1
ATOM 4166 O O . SER A 1 523 ? 7.403 2.526 33.038 1.00 92.62 523 SER A O 1
ATOM 4168 N N . LYS A 1 524 ? 8.302 0.476 32.847 1.00 94.31 524 LYS A N 1
ATOM 4169 C CA . LYS A 1 524 ? 7.477 -0.138 33.904 1.00 94.31 524 LYS A CA 1
ATOM 4170 C C . LYS A 1 524 ? 7.844 0.428 35.269 1.00 94.31 524 LYS A C 1
ATOM 4172 O O . LYS A 1 524 ? 6.958 0.795 36.041 1.00 94.31 524 LYS A O 1
ATOM 4177 N N . THR A 1 525 ? 9.141 0.562 35.525 1.00 93.19 525 THR A N 1
ATOM 4178 C CA . THR A 1 525 ? 9.671 1.177 36.744 1.00 93.19 525 THR A CA 1
ATOM 4179 C C . THR A 1 525 ? 9.196 2.627 36.891 1.00 93.19 525 THR A C 1
ATOM 4181 O O . THR A 1 525 ? 8.787 3.037 37.978 1.00 93.19 525 THR A O 1
ATOM 4184 N N . GLU A 1 526 ? 9.166 3.407 35.805 1.00 93.50 526 GLU A N 1
ATOM 4185 C CA . GLU A 1 526 ? 8.656 4.786 35.842 1.00 93.50 526 GLU A CA 1
ATOM 4186 C C . GLU A 1 526 ? 7.145 4.864 36.128 1.00 93.50 526 GLU A C 1
ATOM 4188 O O . GLU A 1 526 ? 6.718 5.694 36.935 1.00 93.50 526 GLU A O 1
ATOM 4193 N N . LEU A 1 527 ? 6.318 3.969 35.569 1.00 94.25 527 LEU A N 1
ATOM 4194 C CA . LEU A 1 527 ? 4.890 3.909 35.927 1.00 94.25 527 LEU A CA 1
ATOM 4195 C C . LEU A 1 527 ? 4.666 3.589 37.409 1.00 94.25 527 LEU A C 1
ATOM 4197 O O . LEU A 1 527 ? 3.810 4.208 38.051 1.00 94.25 527 LEU A O 1
ATOM 4201 N N . GLN A 1 528 ? 5.460 2.672 37.967 1.00 93.50 528 GLN A N 1
ATOM 4202 C CA . GLN A 1 528 ? 5.405 2.330 39.388 1.00 93.50 528 GLN A CA 1
ATOM 4203 C C . GLN A 1 528 ? 5.765 3.538 40.265 1.00 93.50 528 GLN A C 1
ATOM 4205 O O . GLN A 1 528 ? 5.015 3.861 41.188 1.00 93.50 528 GLN A O 1
ATOM 4210 N N . LYS A 1 529 ? 6.830 4.282 39.927 1.00 93.44 529 LYS A N 1
ATOM 4211 C CA . LYS A 1 529 ? 7.199 5.541 40.611 1.00 93.44 529 LYS A CA 1
ATOM 4212 C C . LYS A 1 529 ? 6.094 6.599 40.535 1.00 93.44 529 LYS A C 1
ATOM 4214 O O . LYS A 1 529 ? 5.889 7.370 41.474 1.00 93.44 529 LYS A O 1
ATOM 4219 N N . LEU A 1 530 ? 5.350 6.638 39.430 1.00 93.31 530 LEU A N 1
ATOM 4220 C CA . LEU A 1 530 ? 4.202 7.528 39.265 1.00 93.31 530 LEU A CA 1
ATOM 4221 C C . LEU A 1 530 ? 2.957 7.061 40.034 1.00 93.31 530 LEU A C 1
ATOM 4223 O O . LEU A 1 530 ? 2.002 7.833 40.129 1.00 93.31 530 LEU A O 1
ATOM 4227 N N . GLY A 1 531 ? 2.953 5.875 40.648 1.00 94.50 531 GLY A N 1
ATOM 4228 C CA . GLY A 1 531 ? 1.802 5.318 41.366 1.00 94.50 531 GLY A CA 1
ATOM 4229 C C . GLY A 1 531 ? 0.685 4.851 40.429 1.00 94.50 531 GLY A C 1
ATOM 4230 O O . GLY A 1 531 ? -0.496 5.016 40.742 1.00 94.50 531 GLY A O 1
ATOM 4231 N N . ILE A 1 532 ? 1.049 4.349 39.248 1.00 95.50 532 ILE A N 1
ATOM 4232 C CA . ILE A 1 532 ? 0.125 3.793 38.257 1.00 95.50 532 ILE A CA 1
ATOM 4233 C C . ILE A 1 532 ? 0.199 2.271 38.362 1.00 95.50 532 ILE A C 1
ATOM 4235 O O . ILE A 1 532 ? 1.177 1.665 37.933 1.00 95.50 532 ILE A O 1
ATOM 4239 N N . ASN A 1 533 ? -0.812 1.668 38.981 1.00 92.62 533 ASN A N 1
ATOM 4240 C CA . ASN A 1 533 ? -0.824 0.243 39.332 1.00 92.62 533 ASN A CA 1
ATOM 4241 C C . ASN A 1 533 ? -2.196 -0.434 39.176 1.00 92.62 533 ASN A C 1
ATOM 4243 O O . ASN A 1 533 ? -2.294 -1.639 39.377 1.00 92.62 533 ASN A O 1
ATOM 4247 N N . LYS A 1 534 ? -3.245 0.318 38.818 1.00 94.19 534 LYS A N 1
ATOM 4248 C CA . LYS A 1 534 ? -4.573 -0.236 38.521 1.00 94.19 534 LYS A CA 1
ATOM 4249 C C . LYS A 1 534 ? -4.692 -0.958 37.168 1.00 94.19 534 LYS A C 1
ATOM 4251 O O . LYS A 1 534 ? -5.329 -2.007 37.156 1.00 94.19 534 LYS A O 1
ATOM 4256 N N . PRO A 1 535 ? -4.172 -0.432 36.037 1.00 94.31 535 PRO A N 1
ATOM 4257 C CA . PRO A 1 535 ? -4.261 -1.144 34.761 1.00 94.31 535 PRO A CA 1
ATOM 4258 C C . PRO A 1 535 ? -3.407 -2.413 34.777 1.00 94.31 535 PRO A C 1
ATOM 4260 O O . PRO A 1 535 ? -2.403 -2.483 35.488 1.00 94.31 535 PRO A O 1
ATOM 4263 N N . GLN A 1 536 ? -3.742 -3.378 33.922 1.00 94.19 536 GLN A N 1
ATOM 4264 C CA . GLN A 1 536 ? -2.816 -4.465 33.606 1.00 94.19 536 GLN A CA 1
ATOM 4265 C C . GLN A 1 536 ? -1.597 -3.882 32.874 1.00 94.19 536 GLN A C 1
ATOM 4267 O O . GLN A 1 536 ? -1.758 -3.185 31.871 1.00 94.19 536 GLN A O 1
ATOM 4272 N N . ILE A 1 537 ? -0.387 -4.140 33.386 1.00 96.31 537 ILE A N 1
ATOM 4273 C CA . ILE A 1 537 ? 0.873 -3.614 32.836 1.00 96.31 537 ILE A CA 1
ATOM 4274 C C . ILE A 1 537 ? 1.748 -4.770 32.352 1.00 96.31 537 ILE A C 1
ATOM 4276 O O . ILE A 1 537 ? 2.197 -5.590 33.155 1.00 96.31 537 ILE A O 1
ATOM 4280 N N . ILE A 1 538 ? 2.035 -4.793 31.052 1.00 96.06 538 ILE A N 1
ATOM 4281 C CA . ILE A 1 538 ? 2.807 -5.847 30.379 1.00 96.06 538 ILE A CA 1
ATOM 4282 C C . ILE A 1 538 ? 3.993 -5.204 29.656 1.00 96.06 538 ILE A C 1
ATOM 4284 O O . ILE A 1 538 ? 3.855 -4.131 29.073 1.00 96.06 538 ILE A O 1
ATOM 4288 N N . VAL A 1 539 ? 5.166 -5.835 29.700 1.00 94.81 539 VAL A N 1
ATOM 4289 C CA . VAL A 1 539 ? 6.339 -5.402 28.924 1.00 94.81 539 VAL A CA 1
ATOM 4290 C C . VAL A 1 539 ? 6.439 -6.285 27.689 1.00 94.81 539 VAL A C 1
ATOM 4292 O O . VAL A 1 539 ? 6.431 -7.502 27.803 1.00 94.81 539 VAL A O 1
ATOM 4295 N N . THR A 1 540 ? 6.515 -5.650 26.530 1.00 94.94 540 THR A N 1
ATOM 4296 C CA . THR A 1 540 ? 6.454 -6.255 25.194 1.00 94.94 540 THR A CA 1
ATOM 4297 C C . THR A 1 540 ? 7.649 -5.752 24.375 1.00 94.94 540 THR A C 1
ATOM 4299 O O . THR A 1 540 ? 8.754 -5.672 24.903 1.00 94.94 540 THR A O 1
ATOM 4302 N N . ALA A 1 541 ? 7.469 -5.404 23.103 1.00 93.44 541 ALA A N 1
ATOM 4303 C CA . ALA A 1 541 ? 8.482 -4.755 22.283 1.00 93.44 541 ALA A CA 1
ATOM 4304 C C . ALA A 1 541 ? 7.857 -3.699 21.364 1.00 93.44 541 ALA A C 1
ATOM 4306 O O . ALA A 1 541 ? 6.637 -3.595 21.237 1.00 93.44 541 ALA A O 1
ATOM 4307 N N . ASP A 1 542 ? 8.710 -2.907 20.721 1.00 94.50 542 ASP A N 1
ATOM 4308 C CA . ASP A 1 542 ? 8.285 -1.890 19.764 1.00 94.50 542 ASP A CA 1
ATOM 4309 C C . ASP A 1 542 ? 7.609 -2.538 18.530 1.00 94.50 542 ASP A C 1
ATOM 4311 O O . ASP A 1 542 ? 8.119 -3.538 18.011 1.00 94.50 542 ASP A O 1
ATOM 4315 N N . PRO A 1 543 ? 6.471 -2.018 18.026 1.00 94.56 543 PRO A N 1
ATOM 4316 C CA . PRO A 1 543 ? 5.805 -2.589 16.856 1.00 94.56 543 PRO A CA 1
ATOM 4317 C C . PRO A 1 543 ? 6.700 -2.607 15.608 1.00 94.56 543 PRO A C 1
ATOM 4319 O O . PRO A 1 543 ? 6.585 -3.516 14.788 1.00 94.56 543 PRO A O 1
ATOM 4322 N N . ALA A 1 544 ? 7.638 -1.664 15.475 1.00 94.56 544 ALA A N 1
ATOM 4323 C CA . ALA A 1 544 ? 8.453 -1.526 14.271 1.00 94.56 544 ALA A CA 1
ATOM 4324 C C . ALA A 1 544 ? 9.369 -2.729 13.961 1.00 94.56 544 ALA A C 1
ATOM 4326 O O . ALA A 1 544 ? 9.807 -2.861 12.822 1.00 94.56 544 ALA A O 1
ATOM 4327 N N . PHE A 1 545 ? 9.613 -3.635 14.918 1.00 94.56 545 PHE A N 1
ATOM 4328 C CA . PHE A 1 545 ? 10.388 -4.866 14.690 1.00 94.56 545 PHE A CA 1
ATOM 4329 C C . PHE A 1 545 ? 9.766 -5.821 13.659 1.00 94.56 545 PHE A C 1
ATOM 4331 O O . PHE A 1 545 ? 10.468 -6.668 13.114 1.00 94.56 545 PHE A O 1
ATOM 4338 N N . THR A 1 546 ? 8.466 -5.688 13.387 1.00 93.94 546 THR A N 1
ATOM 4339 C CA . THR A 1 546 ? 7.707 -6.553 12.459 1.00 93.94 546 THR A CA 1
ATOM 4340 C C . THR A 1 546 ? 7.676 -6.052 11.015 1.00 93.94 546 THR A C 1
ATOM 4342 O O . THR A 1 546 ? 7.082 -6.693 10.153 1.00 93.94 546 THR A O 1
ATOM 4345 N N . ILE A 1 547 ? 8.292 -4.902 10.735 1.00 93.19 547 ILE A N 1
ATOM 4346 C CA . ILE A 1 547 ? 8.290 -4.315 9.396 1.00 93.19 547 ILE A CA 1
ATOM 4347 C C . ILE A 1 547 ? 9.374 -4.970 8.545 1.00 93.19 547 ILE A C 1
ATOM 4349 O O . ILE A 1 547 ? 10.519 -5.109 8.972 1.00 93.19 547 ILE A O 1
ATOM 4353 N N . GLU A 1 548 ? 9.025 -5.299 7.305 1.00 92.38 548 GLU A N 1
ATOM 4354 C CA . GLU A 1 548 ? 9.976 -5.831 6.335 1.00 92.38 548 GLU A CA 1
ATOM 4355 C C . GLU A 1 548 ? 10.543 -4.735 5.409 1.00 92.38 548 GLU A C 1
ATOM 4357 O O . GLU A 1 548 ? 9.839 -3.777 5.058 1.00 92.38 548 GLU A O 1
ATOM 4362 N N . PRO A 1 549 ? 11.827 -4.845 5.015 1.00 95.00 549 PRO A N 1
ATOM 4363 C CA . PRO A 1 549 ? 12.462 -3.925 4.082 1.00 95.00 549 PRO A CA 1
ATOM 4364 C C . PRO A 1 549 ? 11.969 -4.146 2.646 1.00 95.00 549 PRO A C 1
ATOM 4366 O O . PRO A 1 549 ? 11.344 -5.156 2.326 1.00 95.00 549 PRO A O 1
ATOM 4369 N N . CYS A 1 550 ? 12.279 -3.197 1.762 1.00 92.75 550 CYS A N 1
ATOM 4370 C CA . CYS A 1 550 ? 12.134 -3.411 0.324 1.00 92.75 550 CYS A CA 1
ATOM 4371 C C . CYS A 1 550 ? 13.154 -4.436 -0.208 1.00 92.75 550 CYS A C 1
ATOM 4373 O O . CYS A 1 550 ? 14.068 -4.860 0.507 1.00 92.75 550 CYS A O 1
ATOM 4375 N N . SER A 1 551 ? 12.998 -4.845 -1.471 1.00 90.44 551 SER A N 1
ATOM 4376 C CA . SER A 1 551 ? 13.886 -5.839 -2.079 1.00 90.44 551 SER A CA 1
ATOM 4377 C C . SER A 1 551 ? 15.312 -5.295 -2.276 1.00 90.44 551 SER A C 1
ATOM 4379 O O . SER A 1 551 ? 15.491 -4.090 -2.479 1.00 90.44 551 SER A O 1
ATOM 4381 N N . PRO A 1 552 ? 16.349 -6.158 -2.281 1.00 90.69 552 PRO A N 1
ATOM 4382 C CA . PRO A 1 552 ? 17.730 -5.732 -2.515 1.00 90.69 552 PRO A CA 1
ATOM 4383 C C . PRO A 1 552 ? 17.919 -4.932 -3.810 1.00 90.69 552 PRO A C 1
ATOM 4385 O O . PRO A 1 552 ? 18.627 -3.928 -3.782 1.00 90.69 552 PRO A O 1
ATOM 4388 N N . ASN A 1 553 ? 17.225 -5.314 -4.888 1.00 86.12 553 ASN A N 1
ATOM 4389 C CA . ASN A 1 553 ? 17.245 -4.621 -6.182 1.00 86.12 553 ASN A CA 1
ATOM 4390 C C . ASN A 1 553 ? 16.707 -3.189 -6.084 1.00 86.12 553 ASN A C 1
ATOM 4392 O O . ASN A 1 553 ? 17.191 -2.279 -6.755 1.00 86.12 553 ASN A O 1
ATOM 4396 N N . GLU A 1 554 ? 15.676 -2.976 -5.264 1.00 88.75 554 GLU A N 1
ATOM 4397 C CA . GLU A 1 554 ? 15.146 -1.639 -5.026 1.00 88.75 554 GLU A CA 1
ATOM 4398 C C . GLU A 1 554 ? 16.150 -0.781 -4.250 1.00 88.75 554 GLU A C 1
ATOM 4400 O O . GLU A 1 554 ? 16.315 0.395 -4.568 1.00 88.75 554 GLU A O 1
ATOM 4405 N N . VAL A 1 555 ? 16.872 -1.371 -3.291 1.00 94.44 555 VAL A N 1
ATOM 4406 C CA . VAL A 1 555 ? 17.954 -0.679 -2.576 1.00 94.44 555 VAL A CA 1
ATOM 4407 C C . VAL A 1 555 ? 19.094 -0.298 -3.519 1.00 94.44 555 VAL A C 1
ATOM 4409 O O . VAL A 1 555 ? 19.579 0.825 -3.430 1.00 94.44 555 VAL A O 1
ATOM 4412 N N . ASP A 1 556 ? 19.477 -1.167 -4.457 1.00 92.56 556 ASP A N 1
ATOM 4413 C CA . ASP A 1 556 ? 20.531 -0.857 -5.433 1.00 92.56 556 ASP A CA 1
ATOM 4414 C C . ASP A 1 556 ? 20.144 0.339 -6.317 1.00 92.56 556 ASP A C 1
ATOM 4416 O O . ASP A 1 556 ? 20.919 1.282 -6.445 1.00 92.56 556 ASP A O 1
ATOM 4420 N N . ARG A 1 557 ? 18.892 0.401 -6.792 1.00 90.50 557 ARG A N 1
ATOM 4421 C CA . ARG A 1 557 ? 18.377 1.578 -7.525 1.00 90.50 557 ARG A CA 1
ATOM 4422 C C . ARG A 1 557 ? 18.395 2.856 -6.688 1.00 90.50 557 ARG A C 1
ATOM 4424 O O . ARG A 1 557 ? 18.564 3.952 -7.221 1.00 90.50 557 ARG A O 1
ATOM 4431 N N . ILE A 1 558 ? 18.152 2.739 -5.382 1.00 95.19 558 ILE A N 1
ATOM 4432 C CA . ILE A 1 558 ? 18.239 3.873 -4.458 1.00 95.19 558 ILE A CA 1
ATOM 4433 C C . ILE A 1 558 ? 19.690 4.328 -4.324 1.00 95.19 558 ILE A C 1
ATOM 4435 O O . ILE A 1 558 ? 19.945 5.527 -4.389 1.00 95.19 558 ILE A O 1
ATOM 4439 N N . PHE A 1 559 ? 20.618 3.387 -4.172 1.00 96.38 559 PHE A N 1
ATOM 4440 C CA . PHE A 1 559 ? 22.048 3.654 -4.075 1.00 96.38 559 PHE A CA 1
ATOM 4441 C C . PHE A 1 559 ? 22.556 4.356 -5.338 1.00 96.38 559 PHE A C 1
ATOM 4443 O O . PHE A 1 559 ? 23.147 5.428 -5.218 1.00 96.38 559 PHE A O 1
ATOM 4450 N N . ASP A 1 560 ? 22.193 3.871 -6.528 1.00 93.69 560 ASP A N 1
ATOM 4451 C CA . ASP A 1 560 ? 22.494 4.530 -7.806 1.00 93.69 560 ASP A CA 1
ATOM 4452 C C . ASP A 1 560 ? 21.975 5.970 -7.845 1.00 93.69 560 ASP A C 1
ATOM 4454 O O . ASP A 1 560 ? 22.701 6.907 -8.187 1.00 93.69 560 ASP A O 1
ATOM 4458 N N . LYS A 1 561 ? 20.711 6.167 -7.445 1.00 94.12 561 LYS A N 1
ATOM 4459 C CA . LYS A 1 561 ? 20.060 7.482 -7.443 1.00 94.12 561 LYS A CA 1
ATOM 4460 C C . LYS A 1 561 ? 20.711 8.465 -6.464 1.00 94.12 561 LYS A C 1
ATOM 4462 O O . LYS A 1 561 ? 20.752 9.660 -6.747 1.00 94.12 561 LYS A O 1
ATOM 4467 N N . GLU A 1 562 ? 21.192 7.978 -5.325 1.00 96.19 562 GLU A N 1
ATOM 4468 C CA . GLU A 1 562 ? 21.894 8.767 -4.302 1.00 96.19 562 GLU A CA 1
ATOM 4469 C C . GLU A 1 562 ? 23.414 8.852 -4.562 1.00 96.19 562 GLU A C 1
ATOM 4471 O O . GLU A 1 562 ? 24.151 9.472 -3.794 1.00 96.19 562 GLU A O 1
ATOM 4476 N N . GLY A 1 563 ? 23.913 8.243 -5.646 1.00 94.88 563 GLY A N 1
ATOM 4477 C CA . GLY A 1 563 ? 25.334 8.237 -5.999 1.00 94.88 563 GLY A CA 1
ATOM 4478 C C . GLY A 1 563 ? 26.213 7.449 -5.020 1.00 94.88 563 GLY A C 1
ATOM 4479 O O . GLY A 1 563 ? 27.381 7.800 -4.814 1.00 94.88 563 GLY A O 1
ATOM 4480 N N . ILE A 1 564 ? 25.648 6.416 -4.394 1.00 95.31 564 ILE A N 1
ATOM 4481 C CA . ILE A 1 564 ? 26.307 5.479 -3.483 1.00 95.31 564 ILE A CA 1
ATOM 4482 C C . ILE A 1 564 ? 26.653 4.224 -4.290 1.00 95.31 564 ILE A C 1
ATOM 4484 O O . ILE A 1 564 ? 25.767 3.580 -4.831 1.00 95.31 564 ILE A O 1
ATOM 4488 N N . GLY A 1 565 ? 27.935 3.864 -4.392 1.00 91.56 565 GLY A N 1
ATOM 4489 C CA . GLY A 1 565 ? 28.318 2.599 -5.041 1.00 91.56 565 GLY A CA 1
ATOM 4490 C C . GLY A 1 565 ? 27.875 1.377 -4.225 1.00 91.56 565 GLY A C 1
ATOM 4491 O O . GLY A 1 565 ? 27.650 1.508 -3.027 1.00 91.56 565 GLY A O 1
ATOM 4492 N N . HIS A 1 566 ? 27.815 0.193 -4.840 1.00 91.19 566 HIS A N 1
ATOM 4493 C CA . HIS A 1 566 ? 27.335 -1.037 -4.182 1.00 91.19 566 HIS A CA 1
ATOM 4494 C C . HIS A 1 566 ? 28.384 -1.734 -3.304 1.00 91.19 566 HIS A C 1
ATOM 4496 O O . HIS A 1 566 ? 28.022 -2.475 -2.391 1.00 91.19 566 HIS A O 1
ATOM 4502 N N . ASP A 1 567 ? 29.672 -1.478 -3.546 1.00 88.25 567 ASP A N 1
ATOM 4503 C CA . ASP A 1 567 ? 30.753 -2.137 -2.810 1.00 88.25 567 ASP A CA 1
ATOM 4504 C C . ASP A 1 567 ? 30.912 -1.544 -1.406 1.00 88.25 567 ASP A C 1
ATOM 4506 O O . ASP A 1 567 ? 31.173 -0.345 -1.251 1.00 88.25 567 ASP A O 1
ATOM 4510 N N . GLY A 1 568 ? 30.748 -2.391 -0.391 1.00 84.94 568 GLY A N 1
ATOM 4511 C CA . GLY A 1 568 ? 30.966 -2.052 1.014 1.00 84.94 568 GLY A CA 1
ATOM 4512 C C . GLY A 1 568 ? 32.450 -2.017 1.416 1.00 84.94 568 GLY A C 1
ATOM 4513 O O . GLY A 1 568 ? 33.330 -2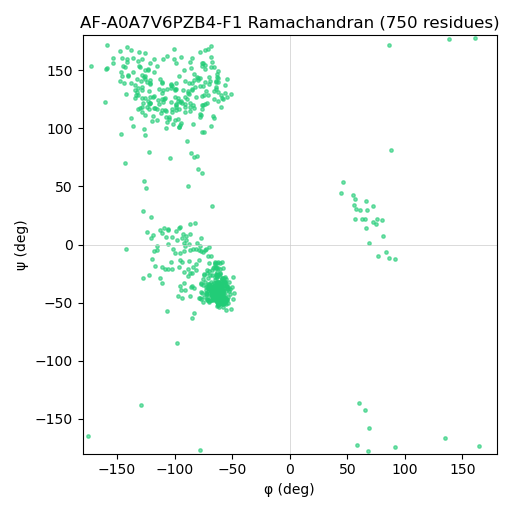.219 0.576 1.00 84.94 568 GLY A O 1
ATOM 4514 N N . PRO A 1 569 ? 32.745 -1.772 2.704 1.00 96.12 569 PRO A N 1
ATOM 4515 C CA . PRO A 1 569 ? 31.784 -1.746 3.810 1.00 96.12 569 PRO A CA 1
ATOM 4516 C C . PRO A 1 569 ? 31.108 -0.374 4.017 1.00 96.12 569 PRO A C 1
ATOM 4518 O O . PRO A 1 569 ? 31.646 0.666 3.630 1.00 96.12 569 PRO A O 1
ATOM 4521 N N . PHE A 1 570 ? 29.928 -0.353 4.645 1.00 97.75 570 PHE A N 1
ATOM 4522 C CA . PHE A 1 570 ? 29.129 0.854 4.906 1.00 97.75 570 PHE A CA 1
ATOM 4523 C C . PHE A 1 570 ? 28.870 1.063 6.397 1.00 97.75 570 PHE A C 1
ATOM 4525 O O . PHE A 1 570 ? 28.506 0.138 7.121 1.00 97.75 570 PHE A O 1
ATOM 4532 N N . ILE A 1 571 ? 28.952 2.315 6.846 1.00 97.81 571 ILE A N 1
ATOM 4533 C CA . ILE A 1 571 ? 28.562 2.709 8.203 1.00 97.81 571 ILE A CA 1
ATOM 4534 C C . ILE A 1 571 ? 27.491 3.795 8.153 1.00 97.81 571 ILE A C 1
ATOM 4536 O O . ILE A 1 571 ? 27.675 4.855 7.556 1.00 97.81 571 ILE A O 1
ATOM 4540 N N . GLY A 1 572 ? 26.357 3.529 8.795 1.00 98.19 572 GLY A N 1
ATOM 4541 C CA . GLY A 1 572 ? 25.240 4.459 8.863 1.00 98.19 572 GLY A CA 1
ATOM 4542 C C . GLY A 1 572 ? 25.392 5.473 9.989 1.00 98.19 572 GLY A C 1
ATOM 4543 O O . GLY A 1 572 ? 25.732 5.110 11.113 1.00 98.19 572 GLY A O 1
ATOM 4544 N N . PHE A 1 573 ? 25.039 6.727 9.723 1.00 98.25 573 PHE A N 1
ATOM 4545 C CA . PHE A 1 573 ? 24.897 7.772 10.732 1.00 98.25 573 PHE A CA 1
ATOM 4546 C C . PHE A 1 573 ? 23.479 8.342 10.714 1.00 98.25 573 PHE A C 1
ATOM 4548 O O . PHE A 1 573 ? 23.030 8.885 9.704 1.00 98.25 573 PHE A O 1
ATOM 4555 N N . SER A 1 574 ? 22.771 8.272 11.845 1.00 97.12 574 SER A N 1
ATOM 4556 C CA . SER A 1 574 ? 21.441 8.881 11.978 1.00 97.12 574 SER A CA 1
ATOM 4557 C C . SER A 1 574 ? 21.410 9.940 13.073 1.00 97.12 574 SER A C 1
ATOM 4559 O O . SER A 1 574 ? 21.417 9.650 14.275 1.00 97.12 574 SER A O 1
ATOM 4561 N N . VAL A 1 575 ? 21.366 11.197 12.638 1.00 94.62 575 VAL A N 1
ATOM 4562 C CA . VAL A 1 575 ? 21.524 12.379 13.488 1.00 94.62 575 VAL A CA 1
ATOM 4563 C C . VAL A 1 575 ? 20.304 13.292 13.425 1.00 94.62 575 VAL A C 1
ATOM 4565 O O . VAL A 1 575 ? 19.554 13.289 12.454 1.00 94.62 575 VAL A O 1
ATOM 4568 N N . ARG A 1 576 ? 20.109 14.092 14.473 1.00 91.38 576 ARG A N 1
ATOM 4569 C CA . ARG A 1 576 ? 19.081 15.134 14.554 1.00 91.38 576 ARG A CA 1
ATOM 4570 C C . ARG A 1 576 ? 19.658 16.405 15.138 1.00 91.38 576 ARG A C 1
ATOM 4572 O O . ARG A 1 576 ? 20.638 16.375 15.876 1.00 91.38 576 ARG A O 1
ATOM 4579 N N . LYS A 1 577 ? 18.977 17.523 14.895 1.00 89.12 577 LYS A N 1
ATOM 4580 C CA . LYS A 1 577 ? 19.260 18.755 15.628 1.00 89.12 577 LYS A CA 1
ATOM 4581 C C . LYS A 1 577 ? 18.953 18.570 17.119 1.00 89.12 577 LYS A C 1
ATOM 4583 O O . LYS A 1 577 ? 17.886 18.068 17.496 1.00 89.12 577 LYS A O 1
ATOM 4588 N N . TRP A 1 578 ? 19.886 19.029 17.946 1.00 84.00 578 TRP A N 1
ATOM 4589 C CA . TRP A 1 578 ? 19.741 19.150 19.391 1.00 84.00 578 TRP A CA 1
ATOM 4590 C C . TRP A 1 578 ? 20.129 20.569 19.813 1.00 84.00 578 TRP A C 1
ATOM 4592 O O . TRP A 1 578 ? 21.264 20.994 19.600 1.00 84.00 578 TRP A O 1
ATOM 4602 N N . ASP A 1 579 ? 19.159 21.335 20.311 1.00 72.69 579 ASP A N 1
ATOM 4603 C CA . ASP A 1 579 ? 19.340 22.762 20.584 1.00 72.69 579 ASP A CA 1
ATOM 4604 C C . ASP A 1 579 ? 20.279 23.001 21.774 1.00 72.69 579 ASP A C 1
ATOM 4606 O O . ASP A 1 579 ? 20.285 22.247 22.744 1.00 72.69 579 ASP A O 1
ATOM 4610 N N . GLY A 1 580 ? 21.083 24.064 21.688 1.00 71.44 580 GLY A N 1
ATOM 4611 C CA . GLY A 1 580 ? 22.022 24.464 22.742 1.00 71.44 580 GLY A CA 1
ATOM 4612 C C . GLY A 1 580 ? 23.377 23.748 22.725 1.00 71.44 580 GLY A C 1
ATOM 4613 O O . GLY A 1 580 ? 24.270 24.154 23.459 1.00 71.44 580 GLY A O 1
ATOM 4614 N N . TYR A 1 581 ? 23.575 22.745 21.861 1.00 74.06 581 TYR A N 1
ATOM 4615 C CA . TYR A 1 581 ? 24.820 21.973 21.794 1.00 74.06 581 TYR A CA 1
ATOM 4616 C C . TYR A 1 581 ? 25.268 21.795 20.340 1.00 74.06 581 TYR A C 1
ATOM 4618 O O . TYR A 1 581 ? 24.501 21.337 19.500 1.00 74.06 581 TYR A O 1
ATOM 4626 N N . LYS A 1 582 ? 26.513 22.173 20.023 1.00 77.31 582 LYS A N 1
ATOM 4627 C CA . LYS A 1 582 ? 27.097 22.023 18.671 1.00 77.31 582 LYS A CA 1
ATOM 4628 C C . LYS A 1 582 ? 28.340 21.132 18.633 1.00 77.31 582 LYS A C 1
ATOM 4630 O O . LYS A 1 582 ? 28.755 20.730 17.551 1.00 77.31 582 LYS A O 1
ATOM 4635 N N . ASN A 1 583 ? 28.916 20.793 19.787 1.00 82.38 583 ASN A N 1
ATOM 4636 C CA . ASN A 1 583 ? 30.188 20.067 19.855 1.00 82.38 583 ASN A CA 1
ATOM 4637 C C . ASN A 1 583 ? 30.106 18.659 19.245 1.00 82.38 583 ASN A C 1
ATOM 4639 O O . ASN A 1 583 ? 31.053 18.235 18.588 1.00 82.38 583 ASN A O 1
ATOM 4643 N N . TYR A 1 584 ? 28.957 17.980 19.357 1.00 89.94 584 TYR A N 1
ATOM 4644 C CA . TYR A 1 584 ? 28.768 16.651 18.766 1.00 89.94 584 TYR A CA 1
ATOM 4645 C C . TYR A 1 584 ? 28.919 16.637 17.237 1.00 89.94 584 TYR A C 1
ATOM 4647 O O . TYR A 1 584 ? 29.277 15.607 16.684 1.00 89.94 584 TYR A O 1
ATOM 4655 N N . ILE A 1 585 ? 28.690 17.762 16.545 1.00 93.69 585 ILE A N 1
ATOM 4656 C CA . ILE A 1 585 ? 28.807 17.859 15.080 1.00 93.69 585 ILE A CA 1
ATOM 4657 C C . ILE A 1 585 ? 30.245 17.553 14.654 1.00 93.69 585 ILE A C 1
ATOM 4659 O O . ILE A 1 585 ? 30.471 16.702 13.800 1.00 93.69 585 ILE A O 1
ATOM 4663 N N . ASN A 1 586 ? 31.214 18.219 15.292 1.00 95.00 586 ASN A N 1
ATOM 4664 C CA . ASN A 1 586 ? 32.635 18.014 15.009 1.00 95.00 586 ASN A CA 1
ATOM 4665 C C . ASN A 1 586 ? 33.080 16.605 15.415 1.00 95.00 586 ASN A C 1
ATOM 4667 O O . ASN A 1 586 ? 33.884 15.991 14.724 1.00 95.00 586 ASN A O 1
ATOM 4671 N N . VAL A 1 587 ? 32.554 16.090 16.531 1.00 96.38 587 VAL A N 1
ATOM 4672 C CA . VAL A 1 587 ? 32.890 14.748 17.021 1.00 96.38 587 VAL A CA 1
ATOM 4673 C C . VAL A 1 587 ? 32.399 13.667 16.057 1.00 96.38 587 VAL A C 1
ATOM 4675 O O . VAL A 1 587 ? 33.160 12.758 15.744 1.00 96.38 587 VAL A O 1
ATOM 4678 N N . ILE A 1 588 ? 31.171 13.785 15.541 1.00 96.81 588 ILE A N 1
ATOM 4679 C CA . ILE A 1 588 ? 30.622 12.837 14.563 1.00 96.81 588 ILE A CA 1
ATOM 4680 C C . ILE A 1 588 ? 31.363 12.937 13.227 1.00 96.81 588 ILE A C 1
ATOM 4682 O O . ILE A 1 588 ? 31.711 11.898 12.681 1.00 96.81 588 ILE A O 1
ATOM 4686 N N . ALA A 1 589 ? 31.658 14.146 12.729 1.00 97.56 589 ALA A N 1
ATOM 4687 C CA . ALA A 1 589 ? 32.445 14.318 11.503 1.00 97.56 589 ALA A CA 1
ATOM 4688 C C . ALA A 1 589 ? 33.823 13.647 11.629 1.00 97.56 589 ALA A C 1
ATOM 4690 O O . ALA A 1 589 ? 34.182 12.799 10.815 1.00 97.56 589 ALA A O 1
ATOM 4691 N N . ARG A 1 590 ? 34.540 13.923 12.728 1.00 97.75 590 ARG A N 1
ATOM 4692 C CA . ARG A 1 590 ? 35.850 13.320 13.009 1.00 97.75 590 ARG A CA 1
ATOM 4693 C C . ARG A 1 590 ? 35.775 11.794 13.135 1.00 97.75 590 ARG A C 1
ATOM 4695 O O . ARG A 1 590 ? 36.679 11.103 12.673 1.00 97.75 590 ARG A O 1
ATOM 4702 N N . ALA A 1 591 ? 34.719 11.259 13.751 1.00 97.69 591 ALA A N 1
ATOM 4703 C CA . ALA A 1 591 ? 34.504 9.816 13.859 1.00 97.69 591 ALA A CA 1
ATOM 4704 C C . ALA A 1 591 ? 34.187 9.169 12.499 1.00 97.69 591 ALA A C 1
ATOM 4706 O O . ALA A 1 591 ? 34.691 8.086 12.215 1.00 97.69 591 ALA A O 1
ATOM 4707 N N . ALA A 1 592 ? 33.411 9.839 11.642 1.00 97.75 592 ALA A N 1
ATOM 4708 C CA . ALA A 1 592 ? 33.119 9.388 10.283 1.00 97.75 592 ALA A CA 1
ATOM 4709 C C . ALA A 1 592 ? 34.381 9.365 9.394 1.00 97.75 592 ALA A C 1
ATOM 4711 O O . ALA A 1 592 ? 34.598 8.408 8.652 1.00 97.75 592 ALA A O 1
ATOM 4712 N N . ASP A 1 593 ? 35.263 10.360 9.520 1.00 98.44 593 ASP A N 1
ATOM 4713 C CA . ASP A 1 593 ? 36.566 10.351 8.839 1.00 98.44 593 ASP A CA 1
ATOM 4714 C C . ASP A 1 593 ? 37.495 9.258 9.377 1.00 98.44 593 ASP A C 1
ATOM 4716 O O . ASP A 1 593 ? 38.254 8.637 8.631 1.00 98.44 593 ASP A O 1
ATOM 4720 N N . TYR A 1 594 ? 37.444 9.004 10.685 1.00 98.19 594 TYR A N 1
ATOM 4721 C CA . TYR A 1 594 ? 38.232 7.954 11.318 1.00 98.19 594 TYR A CA 1
ATOM 4722 C C . TYR A 1 594 ? 37.883 6.561 10.778 1.00 98.19 594 TYR A C 1
ATOM 4724 O O . TYR A 1 594 ? 38.784 5.840 10.350 1.00 98.19 594 TYR A O 1
ATOM 4732 N N . VAL A 1 595 ? 36.597 6.201 10.732 1.00 96.00 595 VAL A N 1
ATOM 4733 C CA . VAL A 1 595 ? 36.156 4.893 10.207 1.00 96.00 595 VAL A CA 1
ATOM 4734 C C . VAL A 1 595 ? 36.427 4.744 8.711 1.00 96.00 595 VAL A C 1
ATOM 4736 O O . VAL A 1 595 ? 36.822 3.666 8.272 1.00 96.00 595 VAL A O 1
ATOM 4739 N N . CYS A 1 596 ? 36.303 5.833 7.946 1.00 95.88 596 CYS A N 1
ATOM 4740 C CA . CYS A 1 596 ? 36.686 5.876 6.537 1.00 95.88 596 CYS A CA 1
ATOM 4741 C C . CYS A 1 596 ? 38.165 5.508 6.348 1.00 95.88 596 CYS A C 1
ATOM 4743 O O . CYS A 1 596 ? 38.487 4.625 5.556 1.00 95.88 596 CYS A O 1
ATOM 4745 N N . ARG A 1 597 ? 39.068 6.123 7.122 1.00 97.50 597 ARG A N 1
ATOM 4746 C CA . ARG A 1 597 ? 40.513 5.867 7.020 1.00 97.50 597 ARG A CA 1
ATOM 4747 C C . ARG A 1 597 ? 40.945 4.515 7.578 1.00 97.50 597 ARG A C 1
ATOM 4749 O O . ARG A 1 597 ? 41.792 3.867 6.978 1.00 97.50 597 ARG A O 1
ATOM 4756 N N . LYS A 1 598 ? 40.407 4.105 8.731 1.00 97.19 598 LYS A N 1
ATOM 4757 C CA . LYS A 1 598 ? 40.832 2.872 9.414 1.00 97.19 598 LYS A CA 1
ATOM 4758 C C . LYS A 1 598 ? 40.268 1.618 8.753 1.00 97.19 598 LYS A C 1
ATOM 4760 O O . LYS A 1 598 ? 40.978 0.625 8.641 1.00 97.19 598 LYS A O 1
ATOM 4765 N N . TYR A 1 599 ? 39.003 1.657 8.342 1.00 96.44 599 TYR A N 1
ATOM 4766 C CA . TYR A 1 599 ? 38.273 0.468 7.901 1.00 96.44 599 TYR A CA 1
ATOM 4767 C C . TYR A 1 599 ? 37.871 0.498 6.423 1.00 96.44 599 TYR A C 1
ATOM 4769 O O . TYR A 1 599 ? 37.250 -0.451 5.952 1.00 96.44 599 TYR A O 1
ATOM 4777 N N . GLY A 1 600 ? 38.175 1.578 5.691 1.00 95.69 600 GLY A N 1
ATOM 4778 C CA . GLY A 1 600 ? 37.719 1.757 4.308 1.00 95.69 600 GLY A CA 1
ATOM 4779 C C . GLY A 1 600 ? 36.199 1.913 4.184 1.00 95.69 600 GLY A C 1
ATOM 4780 O O . GLY A 1 600 ? 35.655 1.785 3.089 1.00 95.69 600 GLY A O 1
ATOM 4781 N N . ALA A 1 601 ? 35.500 2.158 5.298 1.00 96.69 601 ALA A N 1
ATOM 4782 C CA . ALA A 1 601 ? 34.046 2.185 5.342 1.00 96.69 601 ALA A CA 1
ATOM 4783 C C . ALA A 1 601 ? 33.485 3.490 4.777 1.00 96.69 601 ALA A C 1
ATOM 4785 O O . ALA A 1 601 ? 33.955 4.578 5.107 1.00 96.69 601 ALA A O 1
ATOM 4786 N N . LYS A 1 602 ? 32.430 3.392 3.968 1.00 97.56 602 LYS A N 1
ATOM 4787 C CA . LYS A 1 602 ? 31.722 4.542 3.395 1.00 97.56 602 LYS A CA 1
ATOM 4788 C C . LYS A 1 602 ? 30.696 5.083 4.404 1.00 97.56 602 LYS A C 1
ATOM 4790 O O . LYS A 1 602 ? 29.755 4.357 4.740 1.00 97.56 602 LYS A O 1
ATOM 4795 N N . PRO A 1 603 ? 30.826 6.336 4.887 1.00 98.00 603 PRO A N 1
ATOM 4796 C CA . PRO A 1 603 ? 29.845 6.932 5.791 1.00 98.00 603 PRO A CA 1
ATOM 4797 C C . PRO A 1 603 ? 28.557 7.299 5.045 1.00 98.00 603 PRO A C 1
ATOM 4799 O O . PRO A 1 603 ? 28.595 8.109 4.118 1.00 98.00 603 PRO A O 1
ATOM 4802 N N . VAL A 1 604 ? 27.422 6.735 5.462 1.00 98.31 604 VAL A N 1
ATOM 4803 C CA . VAL A 1 604 ? 26.093 6.979 4.878 1.00 98.31 604 VAL A CA 1
ATOM 4804 C C . VAL A 1 604 ? 25.192 7.657 5.910 1.00 98.31 604 VAL A C 1
ATOM 4806 O O . VAL A 1 604 ? 24.866 7.083 6.946 1.00 98.31 604 VAL A O 1
ATOM 4809 N N . PHE A 1 605 ? 24.753 8.882 5.644 1.00 98.31 605 PHE A N 1
ATOM 4810 C CA . PHE A 1 605 ? 23.885 9.644 6.536 1.00 98.31 605 PHE A CA 1
ATOM 4811 C C . PHE A 1 605 ? 22.410 9.454 6.182 1.00 98.31 605 PHE A C 1
ATOM 4813 O O . PHE A 1 605 ? 21.976 9.778 5.075 1.00 98.31 605 PHE A O 1
ATOM 4820 N N . ILE A 1 606 ? 21.633 8.972 7.155 1.00 97.88 606 ILE A N 1
ATOM 4821 C CA . ILE A 1 606 ? 20.239 8.553 6.968 1.00 97.88 606 ILE A CA 1
ATOM 4822 C C . ILE A 1 606 ? 19.306 9.471 7.782 1.00 97.88 606 ILE A C 1
ATOM 4824 O O . ILE A 1 606 ? 19.267 9.372 9.021 1.00 97.88 606 ILE A O 1
ATOM 4828 N N . PRO A 1 607 ? 18.540 10.367 7.126 1.00 96.44 607 PRO A N 1
ATOM 4829 C CA . PRO A 1 607 ? 17.557 11.211 7.795 1.00 96.44 607 PRO A CA 1
ATOM 4830 C C . PRO A 1 607 ? 16.318 10.397 8.188 1.00 96.44 607 PRO A C 1
ATOM 4832 O O . PRO A 1 607 ? 15.695 9.749 7.352 1.00 96.44 607 PRO A O 1
ATOM 4835 N N . MET A 1 608 ? 15.902 10.486 9.455 1.00 95.06 608 MET A N 1
ATOM 4836 C CA . MET A 1 608 ? 14.662 9.843 9.929 1.00 95.06 608 MET A CA 1
ATOM 4837 C C . MET A 1 608 ? 13.465 10.799 9.926 1.00 95.06 608 MET A C 1
ATOM 4839 O O . MET A 1 608 ? 12.320 10.372 10.081 1.00 95.06 608 MET A O 1
ATOM 4843 N N . GLN A 1 609 ? 13.713 12.099 9.772 1.00 93.00 609 GLN A N 1
ATOM 4844 C CA . GLN A 1 609 ? 12.687 13.123 9.633 1.00 93.00 609 GLN A CA 1
ATOM 4845 C C . GLN A 1 609 ? 13.070 14.087 8.513 1.00 93.00 609 GLN A C 1
ATOM 4847 O O . GLN A 1 609 ? 13.922 14.961 8.679 1.00 93.00 609 GLN A O 1
ATOM 4852 N N . HIS A 1 610 ? 12.438 13.916 7.356 1.00 89.50 610 HIS A N 1
ATOM 4853 C CA . HIS A 1 610 ? 12.715 14.709 6.165 1.00 89.50 610 HIS A CA 1
ATOM 4854 C C . HIS A 1 610 ? 11.772 15.927 6.078 1.00 89.50 610 HIS A C 1
ATOM 4856 O O . HIS A 1 610 ? 10.556 15.747 6.198 1.00 89.50 610 HIS A O 1
ATOM 4862 N N . PRO A 1 611 ? 12.273 17.150 5.795 1.00 91.50 611 PRO A N 1
ATOM 4863 C CA . PRO A 1 611 ? 13.672 17.520 5.531 1.00 91.50 611 PRO A CA 1
ATOM 4864 C C . PRO A 1 611 ? 14.444 17.993 6.782 1.00 91.50 611 PRO A C 1
ATOM 4866 O O . PRO A 1 611 ? 15.572 18.469 6.662 1.00 91.50 611 PRO A O 1
ATOM 4869 N N . ASP A 1 612 ? 13.849 17.914 7.974 1.00 90.81 612 ASP A N 1
ATOM 4870 C CA . ASP A 1 612 ? 14.373 18.542 9.197 1.00 90.81 612 ASP A CA 1
ATOM 4871 C C . ASP A 1 612 ? 15.789 18.075 9.580 1.00 90.81 612 ASP A C 1
ATOM 4873 O O . ASP A 1 612 ? 16.613 18.890 10.006 1.00 90.81 612 ASP A O 1
ATOM 4877 N N . ASP A 1 613 ? 16.095 16.787 9.396 1.00 94.31 613 ASP A N 1
ATOM 4878 C CA . ASP A 1 613 ? 17.414 16.220 9.706 1.00 94.31 613 ASP A CA 1
ATOM 4879 C C . ASP A 1 613 ? 18.490 16.604 8.676 1.00 94.31 613 ASP A C 1
ATOM 4881 O O . ASP A 1 613 ? 19.669 16.705 9.030 1.00 94.31 613 ASP A O 1
ATOM 4885 N N . LEU A 1 614 ? 18.105 16.894 7.424 1.00 94.75 614 LEU A N 1
ATOM 4886 C CA . LEU A 1 614 ? 19.050 17.128 6.323 1.00 94.75 614 LEU A CA 1
ATOM 4887 C C . LEU A 1 614 ? 19.982 18.309 6.589 1.00 94.75 614 LEU A C 1
ATOM 4889 O O . LEU A 1 614 ? 21.163 18.244 6.264 1.00 94.75 614 LEU A O 1
ATOM 4893 N N . LYS A 1 615 ? 19.484 19.383 7.214 1.00 93.56 615 LYS A N 1
ATOM 4894 C CA . LYS A 1 615 ? 20.311 20.562 7.525 1.00 93.56 615 LYS A CA 1
ATOM 4895 C C . LYS A 1 615 ? 21.482 20.208 8.442 1.00 93.56 615 LYS A C 1
ATOM 4897 O O . LYS A 1 615 ? 22.590 20.690 8.234 1.00 93.56 615 LYS A O 1
ATOM 4902 N N . MET A 1 616 ? 21.229 19.380 9.457 1.00 93.69 616 MET A N 1
ATOM 4903 C CA . MET A 1 616 ? 22.267 18.952 10.394 1.00 93.69 616 MET A CA 1
ATOM 4904 C C . MET A 1 616 ? 23.222 17.957 9.736 1.00 93.69 616 MET A C 1
ATOM 4906 O O . MET A 1 616 ? 24.431 18.077 9.898 1.00 93.69 616 MET A O 1
ATOM 4910 N N . ILE A 1 617 ? 22.688 17.020 8.951 1.00 96.69 617 ILE A N 1
ATOM 4911 C CA . ILE A 1 617 ? 23.483 16.045 8.198 1.00 96.69 617 ILE A CA 1
ATOM 4912 C C . ILE A 1 617 ? 24.451 16.745 7.237 1.00 96.69 617 ILE A C 1
ATOM 4914 O O . ILE A 1 617 ? 25.649 16.482 7.289 1.00 96.69 617 ILE A O 1
ATOM 4918 N N . LYS A 1 618 ? 23.960 17.692 6.425 1.00 96.56 618 LYS A N 1
ATOM 4919 C CA . LYS A 1 618 ? 24.787 18.463 5.483 1.00 96.56 618 LYS A CA 1
ATOM 4920 C C . LYS A 1 618 ? 25.891 19.249 6.198 1.00 96.56 618 LYS A C 1
ATOM 4922 O O . LYS A 1 618 ? 26.998 19.332 5.684 1.00 96.56 618 LYS A O 1
ATOM 4927 N N . LEU A 1 619 ? 25.622 19.763 7.402 1.00 95.62 619 LEU A N 1
ATOM 4928 C CA . LEU A 1 619 ? 26.619 20.460 8.222 1.00 95.62 619 LEU A CA 1
ATOM 4929 C C . LEU A 1 619 ? 27.696 19.528 8.804 1.00 95.62 619 LEU A C 1
ATOM 4931 O O . LEU A 1 619 ? 28.835 19.952 8.977 1.00 95.62 619 LEU A O 1
ATOM 4935 N N . ILE A 1 620 ? 27.353 18.284 9.148 1.00 96.81 620 ILE A N 1
ATOM 4936 C CA . ILE A 1 620 ? 28.349 17.286 9.569 1.00 96.81 620 ILE A CA 1
ATOM 4937 C C . ILE A 1 620 ? 29.198 16.881 8.364 1.00 96.81 620 ILE A C 1
ATOM 4939 O O . ILE A 1 620 ? 30.420 16.944 8.442 1.00 96.81 620 ILE A O 1
ATOM 4943 N N . ALA A 1 621 ? 28.558 16.544 7.242 1.00 96.81 621 ALA A N 1
ATOM 4944 C CA . ALA A 1 621 ? 29.245 16.143 6.019 1.00 96.81 621 ALA A CA 1
ATOM 4945 C C . ALA A 1 621 ? 30.178 17.242 5.481 1.00 96.81 621 ALA A C 1
ATOM 4947 O O . ALA A 1 621 ? 31.281 16.940 5.046 1.00 96.81 621 ALA A O 1
ATOM 4948 N N . SER A 1 622 ? 29.803 18.524 5.587 1.00 96.88 622 SER A N 1
ATOM 4949 C CA . SER A 1 622 ? 30.670 19.643 5.178 1.00 96.88 622 SER A CA 1
ATOM 4950 C C . SER A 1 622 ? 31.912 19.831 6.057 1.00 96.88 622 SER A C 1
ATOM 4952 O O . SER A 1 622 ? 32.740 20.686 5.762 1.00 96.88 622 SER A O 1
ATOM 4954 N N . LYS A 1 623 ? 31.998 19.127 7.190 1.00 97.19 623 LYS A N 1
ATOM 4955 C CA . LYS A 1 623 ? 33.136 19.156 8.118 1.00 97.19 623 LYS A CA 1
ATOM 4956 C C . LYS A 1 623 ? 33.993 17.897 8.048 1.00 97.19 623 LYS A C 1
ATOM 4958 O O . LYS A 1 623 ? 34.940 17.792 8.821 1.00 97.19 623 LYS A O 1
ATOM 4963 N N . MET A 1 624 ? 33.624 16.956 7.186 1.00 97.94 624 MET A N 1
ATOM 4964 C CA . MET A 1 624 ? 34.389 15.745 6.939 1.00 97.94 624 MET A CA 1
ATOM 4965 C C . MET A 1 624 ? 35.468 15.995 5.890 1.00 97.94 624 MET A C 1
ATOM 4967 O O . MET A 1 624 ? 35.311 16.836 5.004 1.00 97.94 624 MET A O 1
ATOM 4971 N N . GLU A 1 625 ? 36.543 15.227 5.983 1.00 97.19 625 GLU A N 1
ATOM 4972 C CA . GLU A 1 625 ? 37.595 15.149 4.969 1.00 97.19 625 GLU A CA 1
ATOM 4973 C C . GLU A 1 625 ? 37.292 14.041 3.947 1.00 97.19 625 GLU A C 1
ATOM 4975 O O . GLU A 1 625 ? 37.497 14.218 2.746 1.00 97.19 625 GLU A O 1
ATOM 4980 N N . CYS A 1 626 ? 36.762 12.903 4.405 1.00 95.69 626 CYS A N 1
ATOM 4981 C CA . CYS A 1 626 ? 36.250 11.843 3.545 1.00 95.69 626 CYS A CA 1
ATOM 4982 C C . CYS A 1 626 ? 34.888 12.216 2.940 1.00 95.69 626 CYS A C 1
ATOM 4984 O O . CYS A 1 626 ? 34.098 12.966 3.514 1.00 95.69 626 CYS A O 1
ATOM 4986 N N . LYS A 1 627 ? 34.546 11.604 1.797 1.00 95.69 627 LYS A N 1
ATOM 4987 C CA . LYS A 1 627 ? 33.212 11.744 1.197 1.00 95.69 627 LYS A CA 1
ATOM 4988 C C . LYS A 1 627 ? 32.147 11.097 2.095 1.00 95.69 627 LYS A C 1
ATOM 4990 O O . LYS A 1 627 ? 32.078 9.873 2.194 1.00 95.69 627 LYS A O 1
ATOM 4995 N N . GLY A 1 628 ? 31.294 11.920 2.705 1.00 96.12 628 GLY A N 1
ATOM 4996 C CA . GLY A 1 628 ? 30.061 11.483 3.364 1.00 96.12 628 GLY A CA 1
ATOM 4997 C C . GLY A 1 628 ? 28.904 11.400 2.367 1.00 96.12 628 GLY A C 1
ATOM 4998 O O . GLY A 1 628 ? 28.563 12.396 1.732 1.00 96.12 628 GLY A O 1
ATOM 4999 N N . TYR A 1 629 ? 28.294 10.226 2.231 1.00 97.62 629 TYR A N 1
ATOM 5000 C CA . TYR A 1 629 ? 27.128 10.014 1.375 1.00 97.62 629 TYR A CA 1
ATOM 5001 C C . TYR A 1 629 ? 25.860 10.380 2.141 1.00 97.62 629 TYR A C 1
ATOM 5003 O O . TYR A 1 629 ? 25.695 9.976 3.289 1.00 97.62 629 TYR A O 1
ATOM 5011 N N . ILE A 1 630 ? 24.958 11.146 1.534 1.00 98.00 630 ILE A N 1
ATOM 5012 C CA . ILE A 1 630 ? 23.726 11.605 2.181 1.00 98.00 630 ILE A CA 1
ATOM 5013 C C . ILE A 1 630 ? 22.553 11.041 1.400 1.00 98.00 630 ILE A C 1
ATOM 5015 O O . ILE A 1 630 ? 22.482 11.247 0.198 1.00 98.00 630 ILE A O 1
ATOM 5019 N N . ILE A 1 631 ? 21.624 10.385 2.092 1.00 97.69 631 ILE A N 1
ATOM 5020 C CA . ILE A 1 631 ? 20.326 10.035 1.515 1.00 97.69 631 ILE A CA 1
ATOM 5021 C C . ILE A 1 631 ? 19.493 11.321 1.441 1.00 97.69 631 ILE A C 1
ATOM 5023 O O . ILE A 1 631 ? 18.929 11.758 2.449 1.00 97.69 631 ILE A O 1
ATOM 5027 N N . GLU A 1 632 ? 19.479 11.982 0.281 1.00 95.44 632 GLU A N 1
ATOM 5028 C CA . GLU A 1 632 ? 18.836 13.289 0.113 1.00 95.44 632 GLU A CA 1
ATOM 5029 C C . GLU A 1 632 ? 17.340 13.184 -0.188 1.00 95.44 632 GLU A C 1
ATOM 5031 O O . GLU A 1 632 ? 16.563 14.023 0.277 1.00 95.44 632 GLU A O 1
ATOM 5036 N N . ASN A 1 633 ? 16.913 12.172 -0.947 1.00 95.06 633 ASN A N 1
ATOM 5037 C CA . ASN A 1 633 ? 15.510 12.018 -1.316 1.00 95.06 633 ASN A CA 1
ATOM 5038 C C . ASN A 1 633 ? 14.658 11.475 -0.150 1.00 95.06 633 ASN A C 1
ATOM 5040 O O . ASN A 1 633 ? 15.121 10.746 0.730 1.00 95.06 633 ASN A O 1
ATOM 5044 N N . LYS A 1 634 ? 13.353 11.790 -0.162 1.00 92.94 634 LYS A N 1
ATOM 5045 C CA . LYS A 1 634 ? 12.373 11.160 0.739 1.00 92.94 634 LYS A CA 1
ATOM 5046 C C . LYS A 1 634 ? 12.073 9.742 0.242 1.00 92.94 634 LYS A C 1
ATOM 5048 O O . LYS A 1 634 ? 11.531 9.579 -0.849 1.00 92.94 634 LYS A O 1
ATOM 5053 N N . TYR A 1 635 ? 12.351 8.751 1.084 1.00 94.25 635 TYR A N 1
ATOM 5054 C CA . TYR A 1 635 ? 12.039 7.340 0.849 1.00 94.25 635 TYR A CA 1
ATOM 5055 C C . TYR A 1 635 ? 10.932 6.834 1.783 1.00 94.25 635 TYR A C 1
ATOM 5057 O O . TYR A 1 635 ? 10.646 7.434 2.823 1.00 94.25 635 TYR A O 1
ATOM 5065 N N . SER A 1 636 ? 10.279 5.739 1.393 1.00 93.00 636 SER A N 1
ATOM 5066 C CA . SER A 1 636 ? 9.297 5.033 2.223 1.00 93.00 636 SER A CA 1
ATOM 5067 C C . SER A 1 636 ? 9.962 4.292 3.391 1.00 93.00 636 SER A C 1
ATOM 5069 O O . SER A 1 636 ? 11.181 4.131 3.440 1.00 93.00 636 SER A O 1
ATOM 5071 N N . ILE A 1 637 ? 9.155 3.819 4.346 1.00 94.88 637 ILE A N 1
ATOM 5072 C CA . ILE A 1 637 ? 9.651 3.106 5.534 1.00 94.88 637 ILE A CA 1
ATOM 5073 C C . ILE A 1 637 ? 10.428 1.837 5.143 1.00 94.88 637 ILE A C 1
ATOM 5075 O O . ILE A 1 637 ? 11.552 1.653 5.606 1.00 94.88 637 ILE A O 1
ATOM 5079 N N . SER A 1 638 ? 9.869 0.997 4.264 1.00 94.81 638 SER A N 1
ATOM 5080 C CA . SER A 1 638 ? 10.528 -0.229 3.787 1.00 94.81 638 SER A CA 1
ATOM 5081 C C . SER A 1 638 ? 11.816 0.078 3.023 1.00 94.81 638 SER A C 1
ATOM 5083 O O . SER A 1 638 ? 12.802 -0.635 3.188 1.00 94.81 638 SER A O 1
ATOM 5085 N N . GLN A 1 639 ? 11.844 1.169 2.250 1.00 96.31 639 GLN A N 1
ATOM 5086 C CA . GLN A 1 639 ? 13.045 1.621 1.546 1.00 96.31 639 GLN A CA 1
ATOM 5087 C C . GLN A 1 639 ? 14.151 2.045 2.513 1.00 96.31 639 GLN A C 1
ATOM 5089 O O . GLN A 1 639 ? 15.290 1.618 2.356 1.00 96.31 639 GLN A O 1
ATOM 5094 N N . VAL A 1 640 ? 13.830 2.818 3.555 1.00 97.19 640 VAL A N 1
ATOM 5095 C CA . VAL A 1 640 ? 14.821 3.189 4.579 1.00 97.19 640 VAL A CA 1
ATOM 5096 C C . VAL A 1 640 ? 15.313 1.970 5.358 1.00 97.19 640 VAL A C 1
ATOM 5098 O O . VAL A 1 640 ? 16.508 1.866 5.623 1.00 97.19 640 VAL A O 1
ATOM 5101 N N . MET A 1 641 ? 14.439 1.011 5.674 1.00 96.75 641 MET A N 1
ATOM 5102 C CA . MET A 1 641 ? 14.866 -0.262 6.266 1.00 96.75 641 MET A CA 1
ATOM 5103 C C . MET A 1 641 ? 15.754 -1.078 5.317 1.00 96.75 641 MET A C 1
ATOM 5105 O O . MET A 1 641 ? 16.723 -1.685 5.770 1.00 96.75 641 MET A O 1
ATOM 5109 N N . GLY A 1 642 ? 15.475 -1.047 4.011 1.00 97.00 642 GLY A N 1
ATOM 5110 C CA . GLY A 1 642 ? 16.312 -1.645 2.972 1.00 97.00 642 GLY A CA 1
ATOM 5111 C C . GLY A 1 642 ? 17.706 -1.017 2.915 1.00 97.00 642 GLY A C 1
ATOM 5112 O O . GLY A 1 642 ? 18.698 -1.739 2.953 1.00 97.00 642 GLY A O 1
ATOM 5113 N N . ILE A 1 643 ? 17.799 0.316 2.941 1.00 97.50 643 ILE A N 1
ATOM 5114 C CA . ILE A 1 643 ? 19.079 1.041 3.038 1.00 97.50 643 ILE A CA 1
ATOM 5115 C C . ILE A 1 643 ? 19.841 0.612 4.297 1.00 97.50 643 ILE A C 1
ATOM 5117 O O . ILE A 1 643 ? 21.014 0.262 4.217 1.00 97.50 643 ILE A O 1
ATOM 5121 N N . ILE A 1 644 ? 19.172 0.595 5.455 1.00 97.94 644 ILE A N 1
ATOM 5122 C CA . ILE A 1 644 ? 19.795 0.202 6.726 1.00 97.94 644 ILE A CA 1
ATOM 5123 C C . ILE A 1 644 ? 20.293 -1.245 6.677 1.00 97.94 644 ILE A C 1
ATOM 5125 O O . ILE A 1 644 ? 21.356 -1.528 7.213 1.00 97.94 644 ILE A O 1
ATOM 5129 N N . SER A 1 645 ? 19.587 -2.149 5.993 1.00 96.38 645 SER A N 1
ATOM 5130 C CA . SER A 1 645 ? 19.997 -3.554 5.870 1.00 96.38 645 SER A CA 1
ATOM 5131 C C . SER A 1 645 ? 21.307 -3.774 5.099 1.00 96.38 645 SER A C 1
ATOM 5133 O O . SER A 1 645 ? 21.894 -4.846 5.216 1.00 96.38 645 SER A O 1
ATOM 5135 N N . ARG A 1 646 ? 21.775 -2.777 4.330 1.00 96.00 646 ARG A N 1
ATOM 5136 C CA . ARG A 1 646 ? 23.069 -2.808 3.623 1.00 96.00 646 ARG A CA 1
ATOM 5137 C C . ARG A 1 646 ? 24.243 -2.323 4.476 1.00 96.00 646 ARG A C 1
ATOM 5139 O O . ARG A 1 646 ? 25.374 -2.351 4.006 1.00 96.00 646 ARG A O 1
ATOM 5146 N N . LEU A 1 647 ? 23.989 -1.839 5.689 1.00 97.69 647 LEU A N 1
ATOM 5147 C CA . LEU A 1 647 ? 25.029 -1.323 6.570 1.00 97.69 647 LEU A CA 1
ATOM 5148 C C . LEU A 1 647 ? 25.723 -2.448 7.341 1.00 97.69 647 LEU A C 1
ATOM 5150 O O . LEU A 1 647 ? 25.081 -3.399 7.782 1.00 97.69 647 LEU A O 1
ATOM 5154 N N . ASP A 1 648 ? 27.015 -2.273 7.598 1.00 97.88 648 ASP A N 1
ATOM 5155 C CA . ASP A 1 648 ? 27.792 -3.134 8.493 1.00 97.88 648 ASP A CA 1
ATOM 5156 C C . ASP A 1 648 ? 27.665 -2.702 9.962 1.00 97.88 648 ASP A C 1
ATOM 5158 O O . ASP A 1 648 ? 27.855 -3.505 10.873 1.00 97.88 648 ASP A O 1
ATOM 5162 N N . MET A 1 649 ? 27.345 -1.426 10.197 1.00 98.12 649 MET A N 1
ATOM 5163 C CA . MET A 1 649 ? 27.112 -0.843 11.519 1.00 98.12 649 MET A CA 1
ATOM 5164 C C . MET A 1 649 ? 26.295 0.453 11.400 1.00 98.12 649 MET A C 1
ATOM 5166 O O . MET A 1 649 ? 26.409 1.170 10.403 1.00 98.12 649 MET A O 1
ATOM 5170 N N . LEU A 1 6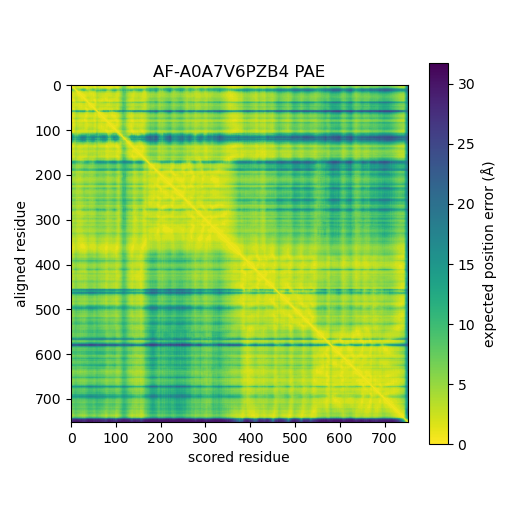50 ? 25.509 0.804 12.423 1.00 98.56 650 LEU A N 1
ATOM 5171 C CA . LEU A 1 650 ? 24.795 2.086 12.498 1.00 98.56 650 LEU A CA 1
ATOM 5172 C C . LEU A 1 650 ? 25.074 2.831 13.810 1.00 98.56 650 LEU A C 1
ATOM 5174 O O . LEU A 1 650 ? 24.737 2.360 14.891 1.00 98.56 650 LEU A O 1
ATOM 5178 N N . ALA A 1 651 ? 25.601 4.052 13.715 1.00 98.25 651 ALA A N 1
ATOM 5179 C CA . ALA A 1 651 ? 25.716 4.984 14.831 1.00 98.25 651 ALA A CA 1
ATOM 5180 C C . ALA A 1 651 ? 24.565 6.004 14.801 1.00 98.25 651 ALA A C 1
ATOM 5182 O O . ALA A 1 651 ? 24.412 6.779 13.854 1.00 98.25 651 ALA A O 1
ATOM 5183 N N . GLY A 1 652 ? 23.724 6.029 15.835 1.00 96.44 652 GLY A N 1
ATOM 5184 C CA . GLY A 1 652 ? 22.470 6.781 15.785 1.00 96.44 652 GLY A CA 1
ATOM 5185 C C . GLY A 1 652 ? 22.069 7.444 17.094 1.00 96.44 652 GLY A C 1
ATOM 5186 O O . GLY A 1 652 ? 22.124 6.841 18.160 1.00 96.44 652 GLY A O 1
ATOM 5187 N N . MET A 1 653 ? 21.573 8.681 17.000 1.00 93.75 653 MET A N 1
ATOM 5188 C CA . MET A 1 653 ? 20.776 9.310 18.068 1.00 93.75 653 MET A CA 1
ATOM 5189 C C . MET A 1 653 ? 19.271 9.162 17.819 1.00 93.75 653 MET A C 1
ATOM 5191 O O . MET A 1 653 ? 18.468 9.299 18.735 1.00 93.75 653 MET A O 1
ATOM 5195 N N . ARG A 1 654 ? 18.826 8.887 16.589 1.00 93.31 654 ARG A N 1
ATOM 5196 C CA . ARG A 1 654 ? 17.408 8.616 16.308 1.00 93.31 654 ARG A CA 1
ATOM 5197 C C . ARG A 1 654 ? 17.066 7.188 16.755 1.00 93.31 654 ARG A C 1
ATOM 5199 O O . ARG A 1 654 ? 17.493 6.235 16.121 1.00 93.31 654 ARG A O 1
ATOM 5206 N N . LEU A 1 655 ? 16.242 7.048 17.801 1.00 93.12 655 LEU A N 1
ATOM 5207 C CA . LEU A 1 655 ? 15.847 5.742 18.363 1.00 93.12 655 LEU A CA 1
ATOM 5208 C C . LEU A 1 655 ? 15.363 4.748 17.293 1.00 93.12 655 LEU A C 1
ATOM 5210 O O . LEU A 1 655 ? 15.820 3.616 17.265 1.00 93.12 655 LEU A O 1
ATOM 5214 N N . HIS A 1 656 ? 14.481 5.174 16.386 1.00 94.75 656 HIS A N 1
ATOM 5215 C CA . HIS A 1 656 ? 13.953 4.276 15.356 1.00 94.75 656 HIS A CA 1
ATOM 5216 C C . HIS A 1 656 ? 14.987 3.880 14.294 1.00 94.75 656 HIS A C 1
ATOM 5218 O O . HIS A 1 656 ? 14.838 2.820 13.707 1.00 94.75 656 HIS A O 1
ATOM 5224 N N . ALA A 1 657 ? 16.055 4.659 14.080 1.00 97.00 657 ALA A N 1
ATOM 5225 C CA . ALA A 1 657 ? 17.157 4.200 13.232 1.00 97.00 657 ALA A CA 1
ATOM 5226 C C . ALA A 1 657 ? 17.883 3.011 13.880 1.00 97.00 657 ALA A C 1
ATOM 5228 O O . ALA A 1 657 ? 18.210 2.048 13.195 1.00 97.00 657 ALA A O 1
ATOM 5229 N N . LEU A 1 658 ? 18.066 3.052 15.207 1.00 97.19 658 LEU A N 1
ATOM 5230 C CA . LEU A 1 658 ? 18.632 1.939 15.974 1.00 97.19 658 LEU A CA 1
ATOM 5231 C C . LEU A 1 658 ? 17.688 0.729 15.968 1.00 97.19 658 LEU A C 1
ATOM 5233 O O . LEU A 1 658 ? 18.139 -0.374 15.701 1.00 97.19 658 LEU A O 1
ATOM 5237 N N . ILE A 1 659 ? 16.380 0.925 16.182 1.00 95.81 659 ILE A N 1
ATOM 5238 C CA . ILE A 1 659 ? 15.386 -0.166 16.113 1.00 95.81 659 ILE A CA 1
ATOM 5239 C C . ILE A 1 659 ? 15.390 -0.826 14.729 1.00 95.81 659 ILE A C 1
ATOM 5241 O O . ILE A 1 659 ? 15.399 -2.050 14.644 1.00 95.81 659 ILE A O 1
ATOM 5245 N N . PHE A 1 660 ? 15.428 -0.041 13.648 1.00 97.31 660 PHE A N 1
ATOM 5246 C CA . PHE A 1 660 ? 15.499 -0.588 12.292 1.00 97.31 660 PHE A CA 1
ATOM 5247 C C . PHE A 1 660 ? 16.796 -1.374 12.077 1.00 97.31 660 PHE A C 1
ATOM 5249 O O . PHE A 1 660 ? 16.737 -2.485 11.560 1.00 97.31 660 PHE A O 1
ATOM 5256 N N . ALA A 1 661 ? 17.943 -0.856 12.523 1.00 97.88 661 ALA A N 1
ATOM 5257 C CA . ALA A 1 661 ? 19.219 -1.566 12.442 1.00 97.88 661 ALA A CA 1
ATOM 5258 C C . ALA A 1 661 ? 19.183 -2.901 13.200 1.00 97.88 661 ALA A C 1
ATOM 5260 O O . ALA A 1 661 ? 19.444 -3.944 12.604 1.00 97.88 661 ALA A O 1
ATOM 5261 N N . ILE A 1 662 ? 18.739 -2.890 14.460 1.00 97.56 662 ILE A N 1
ATOM 5262 C CA . ILE A 1 662 ? 18.580 -4.091 15.293 1.00 97.56 662 ILE A CA 1
ATOM 5263 C C . ILE A 1 662 ? 17.646 -5.088 14.598 1.00 97.56 662 ILE A C 1
ATOM 5265 O O . ILE A 1 662 ? 18.019 -6.240 14.433 1.00 97.56 662 ILE A O 1
ATOM 5269 N N . SER A 1 663 ? 16.494 -4.645 14.074 1.00 96.31 663 SER A N 1
ATOM 5270 C CA . SER A 1 663 ? 15.542 -5.521 13.366 1.00 96.31 663 SER A CA 1
ATOM 5271 C C . SER A 1 663 ? 16.120 -6.205 12.119 1.00 96.31 663 SER A C 1
ATOM 5273 O O . SER A 1 663 ? 15.581 -7.213 11.657 1.00 96.31 663 SER A O 1
ATOM 5275 N N . ARG A 1 664 ? 17.206 -5.651 11.559 1.00 96.12 664 ARG A N 1
ATOM 5276 C CA . ARG A 1 664 ? 17.960 -6.201 10.424 1.00 96.12 664 ARG A CA 1
ATOM 5277 C C . ARG A 1 66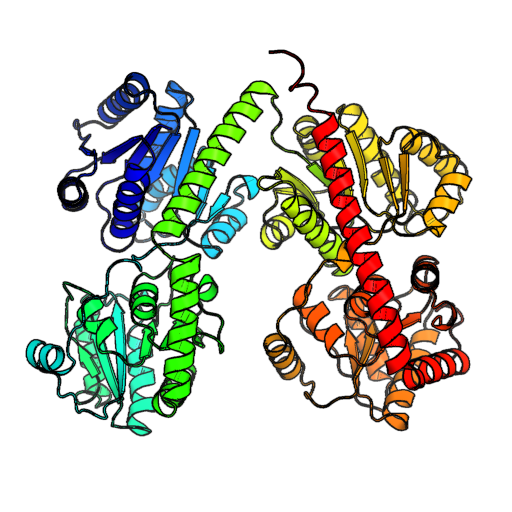4 ? 19.297 -6.819 10.844 1.00 96.12 664 ARG A C 1
ATOM 5279 O O . ARG A 1 664 ? 20.115 -7.120 9.981 1.00 96.12 664 ARG A O 1
ATOM 5286 N N . CYS A 1 665 ? 19.501 -7.025 12.145 1.00 97.12 665 CYS A N 1
ATOM 5287 C CA . CYS A 1 665 ? 20.720 -7.574 12.737 1.00 97.12 665 CYS A CA 1
ATOM 5288 C C . CYS A 1 665 ? 21.982 -6.774 12.362 1.00 97.12 665 CYS A C 1
ATOM 5290 O O . CYS A 1 665 ? 23.059 -7.337 12.178 1.00 97.12 665 CYS A O 1
ATOM 5292 N N . VAL A 1 666 ? 21.842 -5.454 12.220 1.00 98.00 666 VAL A N 1
ATOM 5293 C CA . VAL A 1 666 ? 22.952 -4.522 12.010 1.00 98.00 666 VAL A CA 1
ATOM 5294 C C . VAL A 1 666 ? 23.431 -4.039 13.382 1.00 98.00 666 VAL A C 1
ATOM 5296 O O . VAL A 1 666 ? 22.630 -3.445 14.110 1.00 98.00 666 VAL A O 1
ATOM 5299 N N . PRO A 1 667 ? 24.707 -4.262 13.750 1.00 98.19 667 PRO A N 1
ATOM 5300 C CA . PRO A 1 667 ? 25.287 -3.756 14.992 1.00 98.19 667 PRO A CA 1
ATOM 5301 C C . PRO A 1 667 ? 25.132 -2.241 15.138 1.00 98.19 667 PRO A C 1
ATOM 5303 O O . PRO A 1 667 ? 25.229 -1.489 14.165 1.00 98.19 667 PRO A O 1
ATOM 5306 N N . VAL A 1 668 ? 24.886 -1.779 16.364 1.00 98.25 668 VAL A N 1
ATOM 5307 C CA . VAL A 1 668 ? 24.537 -0.379 16.629 1.00 98.25 668 VAL A CA 1
ATOM 5308 C C . VAL A 1 668 ? 25.476 0.292 17.619 1.00 98.25 668 VAL A C 1
ATOM 5310 O O . VAL A 1 668 ? 25.986 -0.341 18.532 1.00 98.25 668 VAL A O 1
ATOM 5313 N N . VAL A 1 669 ? 25.636 1.608 17.473 1.00 98.31 669 VAL A N 1
ATOM 5314 C CA . VAL A 1 669 ? 26.233 2.498 18.474 1.00 98.31 669 VAL A CA 1
ATOM 5315 C C . VAL A 1 669 ? 25.222 3.587 18.826 1.00 98.31 669 VAL A C 1
ATOM 5317 O O . VAL A 1 669 ? 24.765 4.344 17.963 1.00 98.31 669 VAL A O 1
ATOM 5320 N N . GLY A 1 670 ? 24.848 3.682 20.101 1.00 97.06 670 GLY A N 1
ATOM 5321 C CA . GLY A 1 670 ? 23.857 4.645 20.575 1.00 97.06 670 GLY A CA 1
ATOM 5322 C C . GLY A 1 670 ? 24.476 5.976 20.986 1.00 97.06 670 GLY A C 1
ATOM 5323 O O . GLY A 1 670 ? 25.333 6.039 21.865 1.00 97.06 670 GLY A O 1
ATOM 5324 N N . LEU A 1 671 ? 23.980 7.064 20.400 1.00 94.75 671 LEU A N 1
ATOM 5325 C CA . LEU A 1 671 ? 24.278 8.437 20.810 1.00 94.75 671 LEU A CA 1
ATOM 5326 C C . LEU A 1 671 ? 23.154 8.929 21.737 1.00 94.75 671 LEU A C 1
ATOM 5328 O O . LEU A 1 671 ? 22.056 9.276 21.283 1.00 94.75 671 LEU A O 1
ATOM 5332 N N . VAL A 1 672 ? 23.397 8.928 23.050 1.00 89.81 672 VAL A N 1
ATOM 5333 C CA . VAL A 1 672 ? 22.346 9.157 24.052 1.00 89.81 672 VAL A CA 1
ATOM 5334 C C . VAL A 1 672 ? 22.027 10.645 24.146 1.00 89.81 672 VAL A C 1
ATOM 5336 O O . VAL A 1 672 ? 22.801 11.440 24.645 1.00 89.81 672 VAL A O 1
ATOM 5339 N N . TYR A 1 673 ? 20.860 11.060 23.677 1.00 81.50 673 TYR A N 1
ATOM 5340 C CA . TYR A 1 673 ? 20.375 12.439 23.863 1.00 81.50 673 TYR A CA 1
ATOM 5341 C C . TYR A 1 673 ? 19.178 12.507 24.825 1.00 81.50 673 TYR A C 1
ATOM 5343 O O . TYR A 1 673 ? 18.832 13.563 25.355 1.00 81.50 673 TYR A O 1
ATOM 5351 N N . GLN A 1 674 ? 18.526 11.359 25.011 1.00 82.94 674 GLN A N 1
ATOM 5352 C CA . GLN A 1 674 ? 17.407 11.103 25.906 1.00 82.94 674 GLN A CA 1
ATOM 5353 C C . GLN A 1 674 ? 17.549 9.678 26.466 1.00 82.94 674 GLN A C 1
ATOM 5355 O O . GLN A 1 674 ? 18.098 8.822 25.760 1.00 82.94 674 GLN A O 1
ATOM 5360 N N . PRO A 1 675 ? 17.003 9.391 27.666 1.00 85.56 675 PRO A N 1
ATOM 5361 C CA . PRO A 1 675 ? 17.162 8.094 28.338 1.00 85.56 675 PRO A CA 1
ATOM 5362 C C . PRO A 1 675 ? 16.779 6.886 27.475 1.00 85.56 675 PRO A C 1
ATOM 5364 O O . PRO A 1 675 ? 17.413 5.842 27.552 1.00 85.56 675 PRO A O 1
ATOM 5367 N N . LYS A 1 676 ? 15.800 7.054 26.579 1.00 88.62 676 LYS A N 1
ATOM 5368 C CA . LYS A 1 676 ? 15.288 5.996 25.700 1.00 88.62 676 LYS A CA 1
ATOM 5369 C C . LYS A 1 676 ? 16.330 5.310 24.809 1.00 88.62 676 LYS A C 1
ATOM 5371 O O . LYS A 1 676 ? 16.115 4.166 24.436 1.00 88.62 676 LYS A O 1
ATOM 5376 N N . VAL A 1 677 ? 17.416 5.994 24.427 1.00 91.44 677 VAL A N 1
ATOM 5377 C CA . VAL A 1 677 ? 18.484 5.365 23.625 1.00 91.44 677 VAL A CA 1
ATOM 5378 C C . VAL A 1 677 ? 19.267 4.383 24.489 1.00 91.44 677 VAL A C 1
ATOM 5380 O O . VAL A 1 677 ? 19.451 3.245 24.080 1.00 91.44 677 VAL A O 1
ATOM 5383 N N . ALA A 1 678 ? 19.652 4.798 25.698 1.00 92.19 678 ALA A N 1
ATOM 5384 C CA . ALA A 1 678 ? 20.318 3.918 26.653 1.00 92.19 678 ALA A CA 1
ATOM 5385 C C . ALA A 1 678 ? 19.416 2.736 27.036 1.00 92.19 678 ALA A C 1
ATOM 5387 O O . ALA A 1 678 ? 19.853 1.597 26.988 1.00 92.19 678 ALA A O 1
ATOM 5388 N N . TRP A 1 679 ? 18.126 2.982 27.292 1.00 91.75 679 TRP A N 1
ATOM 5389 C CA . TRP A 1 679 ? 17.185 1.908 27.623 1.00 91.75 679 TRP A CA 1
ATOM 5390 C C . TRP A 1 679 ? 16.999 0.881 26.505 1.00 91.75 679 TRP A C 1
ATOM 5392 O O . TRP A 1 679 ? 16.768 -0.284 26.805 1.00 91.75 679 TRP A O 1
ATOM 5402 N N . LEU A 1 680 ? 17.087 1.286 25.232 1.00 92.50 680 LEU A N 1
ATOM 5403 C CA . LEU A 1 680 ? 17.065 0.339 24.115 1.00 92.50 680 LEU A CA 1
ATOM 5404 C C . LEU A 1 680 ? 18.320 -0.534 24.107 1.00 92.50 680 LEU A C 1
ATOM 5406 O O . LEU A 1 680 ? 18.201 -1.737 23.911 1.00 92.50 680 LEU A O 1
ATOM 5410 N N . LEU A 1 681 ? 19.494 0.065 24.322 1.00 94.81 681 LEU A N 1
ATOM 5411 C CA . LEU A 1 681 ? 20.760 -0.666 24.383 1.00 94.81 681 LEU A CA 1
ATOM 5412 C C . LEU A 1 681 ? 20.787 -1.661 25.547 1.00 94.81 681 LEU A C 1
ATOM 5414 O O . LEU A 1 681 ? 21.172 -2.808 25.351 1.00 94.81 681 LEU A O 1
ATOM 5418 N N . ASP A 1 682 ? 20.296 -1.260 26.720 1.00 92.69 682 ASP A N 1
ATOM 5419 C CA . ASP A 1 682 ? 20.113 -2.163 27.860 1.00 92.69 682 ASP A CA 1
ATOM 5420 C C . ASP A 1 682 ? 19.137 -3.296 27.515 1.00 92.69 682 ASP A C 1
ATOM 5422 O O . ASP A 1 682 ? 19.349 -4.442 27.901 1.00 92.69 682 ASP A O 1
ATOM 5426 N N . TYR A 1 683 ? 18.068 -2.990 26.770 1.00 90.00 683 TYR A N 1
ATOM 5427 C CA . TYR A 1 683 ? 17.035 -3.964 26.419 1.00 90.00 683 TYR A CA 1
ATOM 5428 C C . TYR A 1 683 ? 17.504 -5.037 25.432 1.00 90.00 683 TYR A C 1
ATOM 5430 O O . TYR A 1 683 ? 16.956 -6.135 25.435 1.00 90.00 683 TYR A O 1
ATOM 5438 N N . ILE A 1 684 ? 18.513 -4.732 24.614 1.00 93.38 684 ILE A N 1
ATOM 5439 C CA . ILE A 1 684 ? 19.186 -5.706 23.742 1.00 93.38 684 ILE A CA 1
ATOM 5440 C C . ILE A 1 684 ? 20.462 -6.276 24.370 1.00 93.38 684 ILE A C 1
ATOM 5442 O O . ILE A 1 684 ? 21.278 -6.841 23.648 1.00 93.38 684 ILE A O 1
ATOM 5446 N N . GLU A 1 685 ? 20.665 -6.074 25.676 1.00 94.25 685 GLU A N 1
ATOM 5447 C CA . GLU A 1 685 ? 21.816 -6.572 26.443 1.00 94.25 685 GLU A CA 1
ATOM 5448 C C . GLU A 1 685 ? 23.175 -6.043 25.938 1.00 94.25 685 GLU A C 1
ATOM 5450 O O . GLU A 1 685 ? 24.214 -6.682 26.079 1.00 94.25 685 GLU A O 1
ATOM 5455 N N . GLN A 1 686 ? 23.191 -4.830 25.367 1.00 95.19 686 GLN A N 1
ATOM 5456 C CA . GLN A 1 686 ? 24.395 -4.167 24.845 1.00 95.19 686 GLN A CA 1
ATOM 5457 C C . GLN A 1 686 ? 24.602 -2.754 25.428 1.00 95.19 686 GLN A C 1
ATOM 5459 O O . GLN A 1 686 ? 24.782 -1.793 24.673 1.00 95.19 686 GLN A O 1
ATOM 5464 N N . PRO A 1 687 ? 24.635 -2.577 26.766 1.00 94.50 687 PRO A N 1
ATOM 5465 C CA . PRO A 1 687 ? 24.863 -1.264 27.388 1.00 94.50 687 PRO A CA 1
ATOM 5466 C C . PRO A 1 687 ? 26.207 -0.633 26.984 1.00 94.50 687 PRO A C 1
ATOM 5468 O O . PRO A 1 687 ? 26.331 0.591 26.903 1.00 94.50 687 PRO A O 1
ATOM 5471 N N . PHE A 1 688 ? 27.211 -1.465 26.681 1.00 94.56 688 PHE A N 1
ATOM 5472 C CA . PHE A 1 688 ? 28.545 -1.046 26.234 1.00 94.56 688 PHE A CA 1
ATOM 5473 C C . PHE A 1 688 ? 28.534 -0.321 24.879 1.00 94.56 688 PHE A C 1
ATOM 5475 O O . PHE A 1 688 ? 29.464 0.421 24.577 1.00 94.56 688 PHE A O 1
ATOM 5482 N N . ALA A 1 689 ? 27.483 -0.489 24.071 1.00 95.81 689 ALA A N 1
ATOM 5483 C CA . ALA A 1 689 ? 27.342 0.166 22.772 1.00 95.81 689 ALA A CA 1
ATOM 5484 C C . ALA A 1 689 ? 26.916 1.647 22.883 1.00 95.81 689 ALA A C 1
ATOM 5486 O O . ALA A 1 689 ? 26.626 2.306 21.880 1.00 95.81 689 ALA A O 1
ATOM 5487 N N . SER A 1 690 ? 26.846 2.193 24.100 1.00 96.50 690 SER A N 1
ATOM 5488 C CA . SER A 1 690 ? 26.539 3.597 24.355 1.00 96.50 690 SER A CA 1
ATOM 5489 C C . SER A 1 690 ? 27.789 4.468 24.237 1.00 96.50 690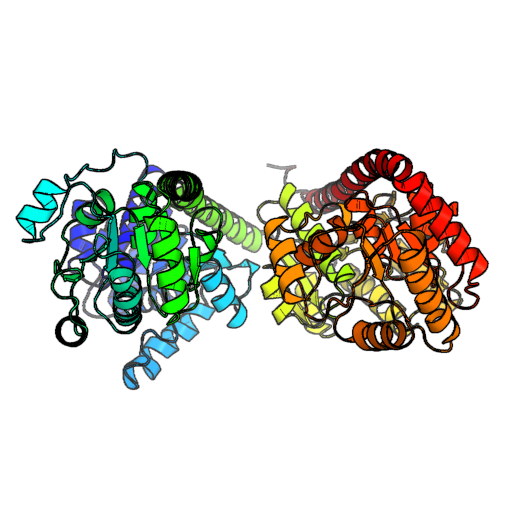 SER A C 1
ATOM 5491 O O . SER A 1 690 ? 28.729 4.352 25.019 1.00 96.50 690 SER A O 1
ATOM 5493 N N . ALA A 1 691 ? 27.765 5.434 23.321 1.00 94.25 691 ALA A N 1
ATOM 5494 C CA . ALA A 1 691 ? 28.823 6.436 23.187 1.00 94.25 691 ALA A CA 1
ATOM 5495 C C . ALA A 1 691 ? 28.711 7.591 24.211 1.00 94.25 691 ALA A C 1
ATOM 5497 O O . ALA A 1 691 ? 29.537 8.509 24.199 1.00 94.25 691 ALA A O 1
ATOM 5498 N N . GLY A 1 692 ? 27.717 7.549 25.107 1.00 90.75 692 GLY A N 1
ATOM 5499 C CA . GLY A 1 692 ? 27.470 8.564 26.136 1.00 90.75 692 GLY A CA 1
ATOM 5500 C C . GLY A 1 692 ? 26.513 9.685 25.709 1.00 90.75 692 GLY A C 1
ATOM 5501 O O . GLY A 1 692 ? 25.898 9.632 24.638 1.00 90.75 692 GLY A O 1
ATOM 5502 N N . ASP A 1 693 ? 26.354 10.693 26.582 1.00 89.62 693 ASP A N 1
ATOM 5503 C CA . ASP A 1 693 ? 25.430 11.813 26.356 1.00 89.62 693 ASP A CA 1
ATOM 5504 C C . ASP A 1 693 ? 25.939 12.741 25.239 1.00 89.62 693 ASP A C 1
ATOM 5506 O O . ASP A 1 693 ? 27.071 13.223 25.284 1.00 89.62 693 ASP A O 1
ATOM 5510 N N . VAL A 1 694 ? 25.089 13.048 24.255 1.00 87.88 694 VAL A N 1
ATOM 5511 C CA . VAL A 1 694 ? 25.385 13.944 23.123 1.00 87.88 694 VAL A CA 1
ATOM 5512 C C . VAL A 1 694 ? 25.849 15.337 23.581 1.00 87.88 694 VAL A C 1
ATOM 5514 O O . VAL A 1 694 ? 26.636 15.986 22.889 1.00 87.88 694 VAL A O 1
ATOM 5517 N N . LYS A 1 695 ? 25.402 15.810 24.751 1.00 86.44 695 LYS A N 1
ATOM 5518 C CA . LYS A 1 695 ? 25.817 17.093 25.346 1.00 86.44 695 LYS A CA 1
ATOM 5519 C C . LYS A 1 695 ? 27.291 17.111 25.737 1.00 86.44 695 LYS A C 1
ATOM 5521 O O . LYS A 1 695 ? 27.925 18.160 25.655 1.00 86.44 695 LYS A O 1
ATOM 5526 N N . THR A 1 696 ? 27.819 15.966 26.157 1.00 88.50 696 THR A N 1
ATOM 5527 C CA . THR A 1 696 ? 29.193 15.788 26.645 1.00 88.50 696 THR A CA 1
ATOM 5528 C C . THR A 1 696 ? 29.958 14.776 25.795 1.00 88.50 696 THR A C 1
ATOM 5530 O O . THR A 1 696 ? 30.902 14.155 26.280 1.00 88.50 696 THR A O 1
ATOM 5533 N N . LEU A 1 697 ? 29.539 14.586 24.537 1.00 90.50 697 LEU A N 1
ATOM 5534 C CA . LEU A 1 697 ? 30.075 13.549 23.663 1.00 90.50 697 LEU A CA 1
ATOM 5535 C C . LEU A 1 697 ? 31.578 13.748 23.470 1.00 90.50 697 LEU A C 1
ATOM 5537 O O . LEU A 1 697 ? 32.022 14.766 22.935 1.00 90.50 697 LEU A O 1
ATOM 5541 N N . ASN A 1 698 ? 32.349 12.757 23.904 1.00 93.00 698 ASN A N 1
ATOM 5542 C CA . ASN A 1 698 ? 33.798 12.752 23.806 1.00 93.00 698 ASN A CA 1
ATOM 5543 C C . ASN A 1 698 ? 34.236 11.906 22.604 1.00 93.00 698 ASN A C 1
ATOM 5545 O O . ASN A 1 698 ? 33.756 10.787 22.424 1.00 93.00 698 ASN A O 1
ATOM 5549 N N . TYR A 1 699 ? 35.154 12.439 21.795 1.00 95.81 699 TYR A N 1
ATOM 5550 C CA . TYR A 1 699 ? 35.638 11.754 20.597 1.00 95.81 699 TYR A CA 1
ATOM 5551 C C . TYR A 1 699 ? 36.353 10.434 20.903 1.00 95.81 699 TYR A C 1
ATOM 5553 O O . TYR A 1 699 ? 36.068 9.452 20.230 1.00 95.81 699 TYR A O 1
ATOM 5561 N N . GLU A 1 700 ? 37.230 10.380 21.910 1.00 96.31 700 GLU A N 1
ATOM 5562 C CA . GLU A 1 700 ? 37.961 9.146 22.231 1.00 96.31 700 GLU A CA 1
ATOM 5563 C C . GLU A 1 700 ? 37.014 8.057 22.734 1.00 96.31 700 GLU A C 1
ATOM 5565 O O . GLU A 1 700 ? 37.118 6.913 22.301 1.00 96.31 700 GLU A O 1
ATOM 5570 N N . ASN A 1 701 ? 36.026 8.412 23.564 1.00 95.25 701 ASN A N 1
ATOM 5571 C CA . ASN A 1 701 ? 35.003 7.451 23.978 1.00 95.25 701 ASN A CA 1
ATOM 5572 C C . ASN A 1 701 ? 34.197 6.934 22.778 1.00 95.25 701 ASN A C 1
ATOM 5574 O O . ASN A 1 701 ? 34.040 5.729 22.610 1.00 95.25 701 ASN A O 1
ATOM 5578 N N . PHE A 1 702 ? 33.716 7.838 21.917 1.00 96.81 702 PHE A N 1
ATOM 5579 C CA . PHE A 1 702 ? 32.926 7.445 20.751 1.00 96.81 702 PHE A CA 1
ATOM 5580 C C . PHE A 1 702 ? 33.730 6.568 19.784 1.00 96.81 702 PHE A C 1
ATOM 5582 O O . PHE A 1 702 ? 33.225 5.550 19.319 1.00 96.81 702 PHE A O 1
ATOM 5589 N N . LYS A 1 703 ? 34.995 6.924 19.541 1.00 97.62 703 LYS A N 1
ATOM 5590 C CA . LYS A 1 703 ? 35.943 6.131 18.760 1.00 97.62 703 LYS A CA 1
ATOM 5591 C C . LYS A 1 703 ? 36.126 4.730 19.348 1.00 97.62 703 LYS A C 1
ATOM 5593 O O . LYS A 1 703 ? 36.014 3.763 18.610 1.00 97.62 703 LYS A O 1
ATOM 5598 N N . ASN A 1 704 ? 36.364 4.610 20.653 1.00 97.88 704 ASN A N 1
ATOM 5599 C CA . ASN A 1 704 ? 36.598 3.310 21.288 1.00 97.88 704 ASN A CA 1
ATOM 5600 C C . ASN A 1 704 ? 35.358 2.402 21.220 1.00 97.88 704 ASN A C 1
ATOM 5602 O O . ASN A 1 704 ? 35.486 1.203 20.991 1.00 97.88 704 ASN A O 1
ATOM 5606 N N . VAL A 1 705 ? 34.156 2.969 21.369 1.00 97.94 705 VAL A N 1
ATOM 5607 C CA . VAL A 1 705 ? 32.900 2.217 21.204 1.00 97.94 705 VAL A CA 1
ATOM 5608 C C . VAL A 1 705 ? 32.706 1.783 19.748 1.00 97.94 705 VAL A C 1
ATOM 5610 O O . VAL A 1 705 ? 32.334 0.639 19.502 1.00 97.94 705 VAL A O 1
ATOM 5613 N N . ILE A 1 706 ? 32.992 2.664 18.782 1.00 98.12 706 ILE A N 1
ATOM 5614 C CA . ILE A 1 706 ? 32.990 2.329 17.348 1.00 98.12 706 ILE A CA 1
ATOM 5615 C C . ILE A 1 706 ? 33.943 1.169 17.060 1.00 98.12 706 ILE A C 1
ATOM 5617 O O . ILE A 1 706 ? 33.534 0.219 16.401 1.00 98.12 706 ILE A O 1
ATOM 5621 N N . ASP A 1 707 ? 35.180 1.236 17.557 1.00 98.31 707 ASP A N 1
ATOM 5622 C CA . ASP A 1 707 ? 36.193 0.200 17.346 1.00 98.31 707 ASP A CA 1
ATOM 5623 C C . ASP A 1 707 ? 35.715 -1.146 17.889 1.00 98.31 707 ASP A C 1
ATOM 5625 O O . ASP A 1 707 ? 35.714 -2.140 17.166 1.00 98.31 707 ASP A O 1
ATOM 5629 N N . TYR A 1 708 ? 35.213 -1.157 19.127 1.00 98.12 708 TYR A N 1
ATOM 5630 C CA . TYR A 1 708 ? 34.699 -2.369 19.752 1.00 98.12 708 TYR A CA 1
ATOM 5631 C C . TYR A 1 708 ? 33.542 -2.983 18.954 1.00 98.12 708 TYR A C 1
ATOM 5633 O O . TYR A 1 708 ? 33.568 -4.176 18.648 1.00 98.12 708 TYR A O 1
ATOM 5641 N N . VAL A 1 709 ? 32.532 -2.184 18.593 1.00 98.06 709 VAL A N 1
ATOM 5642 C CA . VAL A 1 709 ? 31.370 -2.691 17.847 1.00 98.06 709 VAL A CA 1
ATOM 5643 C C . VAL A 1 709 ? 31.780 -3.150 16.448 1.00 98.06 709 VAL A C 1
ATOM 5645 O O . VAL A 1 709 ? 31.307 -4.187 15.988 1.00 98.06 709 VAL A O 1
ATOM 5648 N N . TRP A 1 710 ? 32.693 -2.438 15.784 1.00 97.88 710 TRP A N 1
ATOM 5649 C CA . TRP A 1 710 ? 33.174 -2.802 14.455 1.00 97.88 710 TRP A CA 1
ATOM 5650 C C . TRP A 1 710 ? 33.974 -4.104 14.457 1.00 97.88 710 TRP A C 1
ATOM 5652 O O . TRP A 1 710 ? 33.750 -4.978 13.618 1.00 97.88 710 TRP A O 1
ATOM 5662 N N . GLU A 1 711 ? 34.907 -4.254 15.393 1.00 97.69 711 GLU A N 1
ATOM 5663 C CA . GLU A 1 711 ? 35.782 -5.424 15.495 1.00 97.69 711 GLU A CA 1
ATOM 5664 C C . GLU A 1 711 ? 34.996 -6.681 15.894 1.00 97.69 711 GLU A C 1
ATOM 5666 O O . GLU A 1 711 ? 35.279 -7.762 15.383 1.00 97.69 711 GLU A O 1
ATOM 5671 N N . ASN A 1 712 ? 33.931 -6.527 16.689 1.00 97.88 712 ASN A N 1
ATOM 5672 C CA . ASN A 1 712 ? 33.063 -7.624 17.130 1.00 97.88 712 ASN A CA 1
ATOM 5673 C C . ASN A 1 712 ? 31.768 -7.762 16.304 1.00 97.88 712 ASN A C 1
ATOM 5675 O O . ASN A 1 712 ? 30.863 -8.501 16.693 1.00 97.88 712 ASN A O 1
ATOM 5679 N N . ARG A 1 713 ? 31.646 -7.071 15.161 1.00 96.25 713 ARG A N 1
ATOM 5680 C CA . ARG A 1 713 ? 30.377 -6.936 14.416 1.00 96.25 713 ARG A CA 1
ATOM 5681 C C . ARG A 1 713 ? 29.725 -8.261 14.015 1.00 96.25 713 ARG A C 1
ATOM 5683 O O . ARG A 1 713 ? 28.503 -8.342 13.991 1.00 96.25 713 ARG A O 1
ATOM 5690 N N . PHE A 1 714 ? 30.514 -9.296 13.725 1.00 95.62 714 PHE A N 1
ATOM 5691 C CA . PHE A 1 714 ? 29.987 -10.615 13.359 1.00 95.62 714 PHE A CA 1
ATOM 5692 C C . PHE A 1 714 ? 29.357 -11.327 14.562 1.00 95.62 714 PHE A C 1
ATOM 5694 O O . PHE A 1 714 ? 28.208 -11.746 14.478 1.00 95.62 714 PHE A O 1
ATOM 5701 N N . THR A 1 715 ? 30.042 -11.355 15.706 1.00 96.75 715 THR A N 1
ATOM 5702 C CA . THR A 1 715 ? 29.510 -11.914 16.960 1.00 96.75 715 THR A CA 1
ATOM 5703 C C . THR A 1 715 ? 28.306 -11.120 17.468 1.00 96.75 715 THR A C 1
ATOM 5705 O O . THR A 1 715 ? 27.300 -11.691 17.878 1.00 96.75 715 THR A O 1
ATOM 5708 N N . LEU A 1 716 ? 28.360 -9.786 17.390 1.00 97.12 716 LEU A N 1
ATOM 5709 C CA . LEU A 1 716 ? 27.223 -8.937 17.755 1.00 97.12 716 LEU A CA 1
ATOM 5710 C C . LEU A 1 716 ? 26.021 -9.177 16.840 1.00 97.12 716 LEU A C 1
ATOM 5712 O O . LEU A 1 716 ? 24.888 -9.168 17.312 1.00 97.12 716 LEU A O 1
ATOM 5716 N N . LYS A 1 717 ? 26.253 -9.417 15.546 1.00 96.50 717 LYS A N 1
ATOM 5717 C CA . LYS A 1 717 ? 25.199 -9.774 14.595 1.00 96.50 717 LYS A CA 1
ATOM 5718 C C . LYS A 1 717 ? 24.543 -11.109 14.943 1.00 96.50 717 LYS A C 1
ATOM 5720 O O . LYS A 1 717 ? 23.321 -11.177 14.890 1.00 96.50 717 LYS A O 1
ATOM 5725 N N . GLU A 1 718 ? 25.311 -12.128 15.326 1.00 95.88 718 GLU A N 1
ATOM 5726 C CA . GLU A 1 718 ? 24.769 -13.423 15.774 1.00 95.88 718 GLU A CA 1
ATOM 5727 C C . GLU A 1 718 ? 23.875 -13.262 17.007 1.00 95.88 718 GLU A C 1
ATOM 5729 O O . GLU A 1 718 ? 22.724 -13.690 16.991 1.00 95.88 718 GLU A O 1
ATOM 5734 N N . HIS A 1 719 ? 24.341 -12.533 18.022 1.00 96.31 719 HIS A N 1
ATOM 5735 C CA . HIS A 1 719 ? 23.528 -12.218 19.198 1.00 96.31 719 HIS A CA 1
ATOM 5736 C C . HIS A 1 719 ? 22.254 -11.428 18.839 1.00 96.31 719 HIS A C 1
ATOM 5738 O O . HIS A 1 719 ? 21.167 -11.695 19.355 1.00 96.31 719 HIS A O 1
ATOM 5744 N N . LEU A 1 720 ? 22.352 -10.471 17.908 1.00 96.81 720 LEU A N 1
ATOM 5745 C CA . LEU A 1 720 ? 21.197 -9.700 17.449 1.00 96.81 720 LEU A CA 1
ATOM 5746 C C . LEU A 1 720 ? 20.138 -10.552 16.740 1.00 96.81 720 LEU A C 1
ATOM 5748 O O . LEU A 1 720 ? 18.975 -10.153 16.776 1.00 96.81 720 LEU A O 1
ATOM 5752 N N . ILE A 1 721 ? 20.491 -11.688 16.127 1.00 95.50 721 ILE A N 1
ATOM 5753 C CA . ILE A 1 721 ? 19.509 -12.606 15.524 1.00 95.50 721 ILE A CA 1
ATOM 5754 C C . ILE A 1 721 ? 18.582 -13.152 16.617 1.00 95.50 721 ILE A C 1
ATOM 5756 O O . ILE A 1 721 ? 17.365 -12.984 16.528 1.00 95.50 721 ILE A O 1
ATOM 5760 N N . GLU A 1 722 ? 19.152 -13.697 17.694 1.00 93.50 722 GLU A N 1
ATOM 5761 C CA . GLU A 1 722 ? 18.392 -14.259 18.819 1.00 93.50 722 GLU A CA 1
ATOM 5762 C C . GLU A 1 722 ? 17.520 -13.200 19.511 1.00 93.50 722 GLU A C 1
ATOM 5764 O O . GLU A 1 722 ? 16.323 -13.401 19.749 1.00 93.50 722 GLU A O 1
ATOM 5769 N N . VAL A 1 723 ? 18.105 -12.028 19.787 1.00 94.12 723 VAL A N 1
ATOM 5770 C CA . VAL A 1 723 ? 17.390 -10.902 20.401 1.00 94.12 723 VAL A CA 1
ATOM 5771 C C . VAL A 1 723 ? 16.238 -10.443 19.507 1.00 94.12 723 VAL A C 1
ATOM 5773 O O . VAL A 1 723 ? 15.122 -10.230 19.987 1.00 94.12 723 VAL A O 1
ATOM 5776 N N . THR A 1 724 ? 16.474 -10.302 18.203 1.00 94.06 724 THR A N 1
ATOM 5777 C CA . THR A 1 724 ? 15.469 -9.793 17.262 1.00 94.06 724 THR A CA 1
ATOM 5778 C C . THR A 1 724 ? 14.277 -10.730 17.137 1.00 94.06 724 THR A C 1
ATOM 5780 O O . THR A 1 724 ? 13.145 -10.243 17.116 1.00 94.06 724 THR A O 1
ATOM 5783 N N . ASP A 1 725 ? 14.486 -12.046 17.114 1.00 93.50 725 ASP A N 1
ATOM 5784 C CA . ASP A 1 725 ? 13.388 -13.015 17.038 1.00 93.50 725 ASP A CA 1
ATOM 5785 C C . ASP A 1 725 ? 12.478 -12.942 18.274 1.00 93.50 725 ASP A C 1
ATOM 5787 O O . ASP A 1 725 ? 11.248 -12.893 18.156 1.00 93.50 725 ASP A O 1
ATOM 5791 N N . ASN A 1 726 ? 13.063 -12.815 19.469 1.00 94.00 726 ASN A N 1
ATOM 5792 C CA . ASN A 1 726 ? 12.306 -12.586 20.702 1.00 94.00 726 ASN A CA 1
ATOM 5793 C C . ASN A 1 726 ? 11.515 -11.265 20.645 1.00 94.00 726 ASN A C 1
ATOM 5795 O O . ASN A 1 726 ? 10.315 -11.225 20.939 1.00 94.00 726 ASN A O 1
ATOM 5799 N N . LEU A 1 727 ? 12.159 -10.178 20.211 1.00 94.12 727 LEU A N 1
ATOM 5800 C CA . LEU A 1 727 ? 11.515 -8.868 20.102 1.00 94.12 727 LEU A CA 1
ATOM 5801 C C . LEU A 1 727 ? 10.386 -8.856 19.070 1.00 94.12 727 LEU A C 1
ATOM 5803 O O . LEU A 1 727 ? 9.345 -8.255 19.332 1.00 94.12 727 LEU A O 1
ATOM 5807 N N . LYS A 1 728 ? 10.533 -9.553 17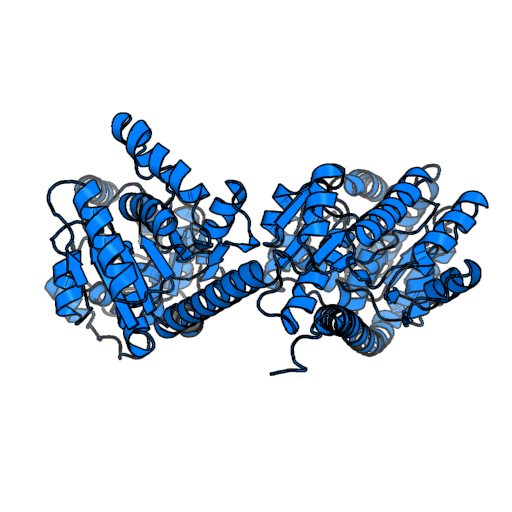.940 1.00 94.31 728 LYS A N 1
ATOM 5808 C CA . LYS A 1 728 ? 9.458 -9.734 16.954 1.00 94.31 728 LYS A CA 1
ATOM 5809 C C . LYS A 1 728 ? 8.260 -10.460 17.562 1.00 94.31 728 LYS A C 1
ATOM 5811 O O . LYS A 1 728 ? 7.136 -9.979 17.426 1.00 94.31 728 LYS A O 1
ATOM 5816 N N . ASN A 1 729 ? 8.483 -11.542 18.306 1.00 93.88 729 ASN A N 1
ATOM 5817 C CA . ASN A 1 729 ? 7.403 -12.278 18.970 1.00 93.88 729 ASN A CA 1
ATOM 5818 C C . ASN A 1 729 ? 6.658 -11.412 19.999 1.00 93.88 729 ASN A C 1
ATOM 5820 O O . ASN A 1 729 ? 5.432 -11.313 19.950 1.00 93.88 729 ASN A O 1
ATOM 5824 N N . LYS A 1 730 ? 7.384 -10.687 20.860 1.00 94.00 730 LYS A N 1
ATOM 5825 C CA . LYS A 1 730 ? 6.790 -9.717 21.803 1.00 94.00 730 LYS A CA 1
ATOM 5826 C C . LYS A 1 730 ? 6.074 -8.560 21.100 1.00 94.00 730 LYS A C 1
ATOM 5828 O O . LYS A 1 730 ? 5.099 -8.007 21.605 1.00 94.00 730 LYS A O 1
ATOM 5833 N N . SER A 1 731 ? 6.563 -8.155 19.933 1.00 93.44 731 SER A N 1
ATOM 5834 C CA . SER A 1 731 ? 5.945 -7.116 19.110 1.00 93.44 731 SER A CA 1
ATOM 5835 C C . SER A 1 731 ? 4.582 -7.568 18.567 1.00 93.44 731 SER A C 1
ATOM 5837 O O . SER A 1 731 ? 3.615 -6.801 18.610 1.00 93.44 731 SER A O 1
ATOM 5839 N N . ILE A 1 732 ? 4.480 -8.833 18.145 1.00 93.94 732 ILE A N 1
ATOM 5840 C CA . ILE A 1 732 ? 3.234 -9.481 17.708 1.00 93.94 732 ILE A CA 1
ATOM 5841 C C . ILE A 1 732 ? 2.271 -9.703 18.887 1.00 93.94 732 ILE A C 1
ATOM 5843 O O . ILE A 1 732 ? 1.065 -9.498 18.730 1.00 93.94 732 ILE A O 1
ATOM 5847 N N . GLU A 1 733 ? 2.782 -10.051 20.072 1.00 95.69 733 GLU A N 1
ATOM 5848 C CA . GLU A 1 733 ? 1.991 -10.221 21.304 1.00 95.69 733 GLU A CA 1
ATOM 5849 C C . GLU A 1 733 ? 1.147 -8.973 21.625 1.00 95.69 733 GLU A C 1
ATOM 5851 O O . GLU A 1 733 ? -0.019 -9.085 22.007 1.00 95.69 733 GLU A O 1
ATOM 5856 N N . ASN A 1 734 ? 1.671 -7.765 21.377 1.00 93.88 734 ASN A N 1
ATOM 5857 C CA . ASN A 1 734 ? 0.895 -6.532 21.550 1.00 93.88 734 ASN A CA 1
ATOM 5858 C C . ASN A 1 734 ? -0.417 -6.528 20.750 1.00 93.88 734 ASN A C 1
ATOM 5860 O O . ASN A 1 734 ? -1.444 -6.049 21.238 1.00 93.88 734 ASN A O 1
ATOM 5864 N N . ALA A 1 735 ? -0.390 -7.037 19.515 1.00 94.75 735 ALA A N 1
ATOM 5865 C CA . ALA A 1 735 ? -1.578 -7.095 18.675 1.00 94.75 735 ALA A CA 1
ATOM 5866 C C . ALA A 1 735 ? -2.572 -8.131 19.204 1.00 94.75 735 ALA A C 1
ATOM 5868 O O . ALA A 1 735 ? -3.764 -7.840 19.238 1.00 94.75 735 ALA A O 1
ATOM 5869 N N . GLN A 1 736 ? -2.097 -9.279 19.699 1.00 95.56 736 GLN A N 1
ATOM 5870 C CA . GLN A 1 736 ? -2.948 -10.281 20.353 1.00 95.56 736 GLN A CA 1
ATOM 5871 C C . GLN A 1 736 ? -3.668 -9.691 21.569 1.00 95.56 736 GLN A C 1
ATOM 5873 O O . GLN A 1 736 ? -4.879 -9.848 21.707 1.00 95.56 736 GLN A O 1
ATOM 5878 N N . ILE A 1 737 ? -2.946 -8.937 22.401 1.00 95.94 737 ILE A N 1
ATOM 5879 C CA . ILE A 1 737 ? -3.508 -8.241 23.564 1.00 95.94 737 ILE A CA 1
ATOM 5880 C C . ILE A 1 737 ? -4.544 -7.192 23.128 1.00 95.94 737 ILE A C 1
ATOM 5882 O O . ILE A 1 737 ? -5.631 -7.097 23.698 1.00 95.94 737 ILE A O 1
ATOM 5886 N N . ALA A 1 738 ? -4.248 -6.396 22.098 1.00 95.56 738 ALA A N 1
ATOM 5887 C CA . ALA A 1 738 ? -5.196 -5.405 21.588 1.00 95.56 738 ALA A CA 1
ATOM 5888 C C . ALA A 1 738 ? -6.484 -6.060 21.057 1.00 95.56 738 ALA A C 1
ATOM 5890 O O . ALA A 1 738 ? -7.587 -5.556 21.291 1.00 95.56 738 ALA A O 1
ATOM 5891 N N . VAL A 1 739 ? -6.350 -7.198 20.372 1.00 95.06 739 VAL A N 1
ATOM 5892 C CA . VAL A 1 739 ? -7.465 -7.994 19.850 1.00 95.06 739 VAL A CA 1
ATOM 5893 C C . VAL A 1 739 ? -8.278 -8.590 20.993 1.00 95.06 739 VAL A C 1
ATOM 5895 O O . VAL A 1 739 ? -9.497 -8.442 20.992 1.00 95.06 739 VAL A O 1
ATOM 5898 N N . SER A 1 740 ? -7.636 -9.162 22.015 1.00 93.69 740 SER A N 1
ATOM 5899 C CA . SER A 1 740 ? -8.344 -9.731 23.165 1.00 93.69 740 SER A CA 1
ATOM 5900 C C . SER A 1 740 ? -9.144 -8.669 23.921 1.00 93.69 740 SER A C 1
ATOM 5902 O O . SER A 1 740 ? -10.254 -8.940 24.373 1.00 93.69 740 SER A O 1
ATOM 5904 N N . VAL A 1 741 ? -8.635 -7.434 24.023 1.00 92.62 741 VAL A N 1
ATOM 5905 C CA . VAL A 1 741 ? -9.392 -6.318 24.613 1.00 92.62 741 VAL A CA 1
ATOM 5906 C C . VAL A 1 741 ? -10.596 -5.956 23.751 1.00 92.62 741 VAL A C 1
ATOM 5908 O O . VAL A 1 741 ? -11.695 -5.814 24.289 1.00 92.62 741 VAL A O 1
ATOM 5911 N N . LEU A 1 742 ? -10.432 -5.861 22.427 1.00 90.25 742 LEU A N 1
ATOM 5912 C CA . LEU A 1 742 ? -11.560 -5.639 21.520 1.00 90.25 742 LEU A CA 1
ATOM 5913 C C . LEU A 1 742 ? -12.613 -6.742 21.673 1.00 90.25 742 LEU A C 1
ATOM 5915 O O . LEU A 1 742 ? -13.798 -6.438 21.781 1.00 90.25 742 LEU A O 1
ATOM 5919 N N . GLU A 1 743 ? -12.203 -8.007 21.720 1.00 85.38 743 GLU A N 1
ATOM 5920 C CA . GLU A 1 743 ? -13.096 -9.162 21.827 1.00 85.38 743 GLU A CA 1
ATOM 5921 C C . GLU A 1 743 ? -13.708 -9.350 23.214 1.00 85.38 743 GLU A C 1
ATOM 5923 O O . GLU A 1 743 ? -14.807 -9.884 23.304 1.00 85.38 743 GLU A O 1
ATOM 5928 N N . SER A 1 744 ? -13.073 -8.877 24.287 1.00 74.31 744 SER A N 1
ATOM 5929 C CA . SER A 1 744 ? -13.628 -8.952 25.647 1.00 74.31 744 SER A CA 1
ATOM 5930 C C . SER A 1 744 ? -14.934 -8.157 25.811 1.00 74.31 744 SER A C 1
ATOM 5932 O O . SER A 1 744 ? -15.775 -8.512 26.634 1.00 74.31 744 SER A O 1
ATOM 5934 N N . ASP A 1 745 ? -15.165 -7.155 24.953 1.00 57.34 745 ASP A N 1
ATOM 5935 C CA . ASP A 1 745 ? -16.453 -6.457 24.828 1.00 57.34 745 ASP A CA 1
ATOM 5936 C C . ASP A 1 745 ? -17.510 -7.272 24.044 1.00 57.34 745 ASP A C 1
ATOM 5938 O O . ASP A 1 745 ? -18.682 -6.887 23.992 1.00 57.34 745 ASP A O 1
ATOM 5942 N N . ASN A 1 746 ? -17.155 -8.431 23.467 1.00 47.38 746 ASN A N 1
ATOM 5943 C CA . ASN A 1 746 ? -18.117 -9.406 22.945 1.00 47.38 746 ASN A CA 1
ATOM 5944 C C . ASN A 1 746 ? -18.752 -10.193 24.105 1.00 47.38 746 ASN A C 1
ATOM 5946 O O . ASN A 1 746 ? -18.741 -11.424 24.135 1.00 47.38 746 ASN A O 1
ATOM 5950 N N . HIS A 1 747 ? -19.456 -9.504 25.000 1.00 39.50 747 HIS A N 1
ATOM 5951 C CA . HIS A 1 747 ? -20.484 -10.109 25.857 1.00 39.50 747 HIS A CA 1
ATOM 5952 C C . HIS A 1 747 ? -21.714 -10.589 25.045 1.00 39.50 747 HIS A C 1
ATOM 5954 O O . HIS A 1 747 ? -22.846 -10.561 25.514 1.00 39.50 747 HIS A O 1
ATOM 5960 N N . TYR A 1 748 ? -21.501 -11.044 23.806 1.00 44.22 748 TYR A N 1
ATOM 5961 C CA . TYR A 1 748 ? -22.538 -11.359 22.826 1.00 44.22 748 TYR A CA 1
ATOM 5962 C C . TYR A 1 748 ? -22.541 -12.817 22.344 1.00 44.22 748 TYR A C 1
ATOM 5964 O O . TYR A 1 748 ? -23.381 -13.147 21.516 1.00 44.22 748 TYR A O 1
ATOM 5972 N N . ASN A 1 749 ? -21.704 -13.695 22.914 1.00 33.56 749 ASN A N 1
ATOM 5973 C CA . ASN A 1 749 ? -21.805 -15.158 22.742 1.00 33.56 749 ASN A CA 1
ATOM 5974 C C . ASN A 1 749 ? -22.277 -15.906 24.008 1.00 33.56 749 ASN A C 1
ATOM 5976 O O . ASN A 1 749 ? -22.197 -17.128 24.075 1.00 33.56 749 ASN A O 1
ATOM 5980 N N . LYS A 1 750 ? -22.821 -15.206 25.014 1.00 31.70 750 LYS A N 1
ATOM 5981 C CA . LYS A 1 750 ? -23.641 -15.833 26.066 1.00 31.70 750 LYS A CA 1
ATOM 5982 C C . LYS A 1 750 ? -25.086 -15.360 25.899 1.00 31.70 750 LYS A C 1
ATOM 5984 O O . LYS A 1 750 ? -25.366 -14.191 26.133 1.00 31.70 750 LYS A O 1
ATOM 5989 N N . LYS A 1 751 ? -25.972 -16.301 25.546 1.00 33.22 751 LYS A N 1
ATOM 5990 C CA . LYS A 1 751 ? -27.418 -16.184 25.249 1.00 33.22 751 LYS A CA 1
ATOM 5991 C C . LYS A 1 751 ? -27.784 -15.851 23.792 1.00 33.22 751 LYS A C 1
ATOM 5993 O O . LYS A 1 751 ? -28.182 -14.730 23.481 1.00 33.22 751 LYS A O 1
ATOM 5998 N N . LYS A 1 752 ? -27.799 -16.874 22.940 1.00 31.72 752 LYS A N 1
ATOM 5999 C CA . LYS A 1 752 ? -29.048 -17.531 22.521 1.00 31.72 752 LYS A CA 1
ATOM 6000 C C . LYS A 1 752 ? -28.751 -18.936 22.034 1.00 31.72 752 LYS A C 1
ATOM 6002 O O . LYS A 1 752 ? -27.747 -19.072 21.307 1.00 31.72 752 LYS A O 1
#

Mean predicted aligned error: 6.87 Å

Foldseek 3Di:
DAEEEEEQQPDDDPLLVQVLLLQLLLVVPYHYEYEYQDDDDSVVVSVVSVGHYDYQDPPDPVSSLVVVLVCCVVVVHQEYEYEDQSRLLSRLVSCVVRVHAYEYEDFDDLQVPCPVPPVCNVPSSVSSVVSVQRHQAYEAQALVRLLVVLLVVDALLRYHYFHAAAALPDDQDAADPVVLCVLQVADADPLAAEEEEADAQDVQQPCVLVLLLQLVQCVVPVSYAYEYEEYYDCVVVVVVSCVVSVNPNHYGYRYHDPDLLNGLNHHQEYETQGQEHQHDVSVLSNLSNLHAYEYEPYHRVVVQDDDPQLHHYDHRSPSVVVNVRCNVSSVDSPSGNRSSPVSNVSCVVCRHSVNSNVSVVVSVVVSSVQSVCCVVPVANAAEEEEEAAAQQQLLGVLLVQLLLVLLCVPPVSHAYEYAHCHQSVVCSVRSHGYDHNPPVVVLLVNLLRYAEYEYGEEAQCEPVVHPVSNCSVLVSLVSNVVSVHAYEYFQYAYDADDDPVSLVSCQVSLLPHAAYEHAFPVRVVRCVVSVNDNHHYHYFHRSSLQDAADDLVLLCVLCVVLVHDLDFAEEEEEDADDPPADPLLLLVQVLQQVCCVPPVGAYEYQYSRPPRRVVSVVSSQVNHPDHHGYSNDDDHSNNSLSNLLNHQEYEYQPQSSVSSNLSSLRHYAYAPQDVSSCRVCVLLVRNLSYQDHSRPRDNVSNNVSVVVCNVCSVVSSVSSVVSSVRNNVSSSVSSVVVVVSSCVVCPPPPDD

Secondary structure (DSSP, 8-state):
-EEEEEE-S---THHHHHHHHHHHHHTTTSEEEEEESS-SHHHHHHHHTT--EEE---SSHHHHHHHHHHHHHHHT-SEEEEESHHHHHHHHHHHHHH--EEEEEE-S-TTTTTTT-HHHIIIIIHHHHHHHTT-SEEEESSHHHHHHHHHTT--GGGEEE----B--SSPPP---HHHHHHHHT----TT-EEEEEE--SSGGG-HHHHHHHHHHHHHH-TTEEEEEEB--TTHHHHHHHHHHTT-TTTEEEEE--SSTHHHHHH-SEEEE--S--S--HHHHHHHHTT-EEEEES-TTHHHH--BTTTBEEE-TT-HHHHHHHHHHHHH-HHHHHHHHHHHHHHHHHHSBHHHHHHHHHHHHHHHHHHHHHHHHH----SEEEESS-SS-BHHHHHHHHHHHHHHHTT-TT--EEEEESSHHHHHHHHSSEEEETT-HHHHHHHHTT-SEEEEESS--B-SSS-HHHHHHHHHHHHHHHHTT-EEEEEEE-B----SHHHHHHHHHHHTT-SEEEESSHHHHHHHHHTT--SSEEEE---GGGGPPPPPHHHHHHHHHHTT--S-S-EEEEE----TT--HHHHHHHHHHHHHHHHH-PEEEE--SBTTTTHHHHHHHHTT-SS--EE--S---HHHHHHHHHT-SEEEESSHHHHHHHHHTT--EEEEESSHHHHHHHHHTT-GGGEEEEGGG--HHHHHHHHHHHHHTHHHHHHHHHHHHHHHHHHHHHHHHHHHHHHHHT-TTSS--

Nearest PDB structures (foldseek):
  5d01-assembly1_B  TM=8.218E-01  e=3.401E-17  Bacillus subtilis subsp. subtilis str. 168
  6n1x-assembly1_A  TM=8.020E-01  e=2.562E-17  Staphylococcus aureus subsp. aureus CN1
  5d00-assembly1_B  TM=8.165E-01  e=1.712E-15  Bacillus subtilis subsp. subtilis str. 168
  7vfk-assembly1_B  TM=7.782E-01  e=5.765E-12  Staphylococcus aureus subsp. aureus USA300
  7vfk-assembly1_A  TM=7.639E-01  e=3.996E-11  Staphylococcus aureus subsp. aureus USA300

Sequence (752 aa):
MKVLHLIGGGDVGGAKTHVLHLVKELGKYIDVKIVSFREGVFAEDARQMGIDIEVVKRGNVFKDIKRVIQIVKEGGYQIIHSHGAKANMISIIVKFFTHVATVTTVHSDYRLDYMHSIVKSLTFGMINTISLRFIDFYIGVSRNFKEMLIKRKFNPVNIFTVYNGVDFNEPAKNYSRKSFAEKYHIPIKENDIIVGIAARLYPVKNIGTLIDAARIVVDSNPNVKFIIGGDGEERKMLEDKVSSLGLNKNVFFTGWLNDPYELMSIVDISVLTSISESFAYSILEGARFKKATISTCVGGIPDLIESGENGYLFNPGDYNKLAEYILELASNKEKRDLMGEKIYEKAKKDFSLENMCKTQLDIYHKVLKRVEYIKKTGLTYDLVIAGYYGFNNIGDEALLMAIIQNLKLYIDDVKIIVLSNNPEETKLSYGVNAINRFNIIKIAKAMRKSRMFMYGGGTLIQENTSTRSLIYYLGMIWVAKKAGIKVMLYANGIEPINKYINKKLTRNIMNHVDIITLREQASKTELQKLGINKPQIIVTADPAFTIEPCSPNEVDRIFDKEGIGHDGPFIGFSVRKWDGYKNYINVIARAADYVCRKYGAKPVFIPMQHPDDLKMIKLIASKMECKGYIIENKYSISQVMGIISRLDMLAGMRLHALIFAISRCVPVVGLVYQPKVAWLLDYIEQPFASAGDVKTLNYENFKNVIDYVWENRFTLKEHLIEVTDNLKNKSIENAQIAVSVLESDNHYNKKK

Solvent-accessible surface area (backbone atoms only — not comparable to full-atom values): 38851 Å² total; per-residue (Å²): 109,36,39,38,36,31,30,48,34,80,56,66,65,70,68,36,53,50,54,52,53,44,52,54,55,39,51,77,79,35,53,57,39,37,39,23,52,34,77,50,69,48,50,53,52,34,50,76,71,71,43,57,69,46,72,47,70,73,88,41,71,70,56,32,48,52,50,51,43,48,52,41,62,77,69,61,40,57,33,39,37,19,37,51,53,65,15,39,48,48,49,50,58,40,24,74,79,66,74,38,47,38,35,33,52,50,78,64,64,68,80,60,78,29,63,95,35,70,70,46,28,69,44,60,32,44,51,28,59,56,32,57,74,70,47,67,31,38,29,13,43,19,67,51,48,38,47,51,42,39,78,68,72,45,63,30,74,39,49,43,70,45,49,68,47,47,81,74,83,63,82,78,73,83,45,53,60,65,62,51,23,63,76,62,73,45,95,75,58,92,85,44,43,31,37,30,32,68,49,60,32,44,80,52,36,29,63,65,34,54,56,59,14,46,53,60,34,34,78,75,40,72,55,45,33,37,41,40,32,29,48,48,91,43,46,64,62,52,55,52,50,36,52,76,70,69,34,71,90,35,54,46,74,64,34,75,62,94,54,66,53,58,57,36,50,52,35,53,31,33,46,46,44,31,66,62,50,50,61,66,62,56,59,54,53,18,19,73,56,38,26,18,35,40,30,28,68,33,45,23,42,61,81,74,41,49,63,83,63,27,22,42,62,41,61,62,74,46,23,67,63,50,23,52,53,48,50,54,42,70,74,30,63,68,59,27,50,51,13,1,48,48,28,22,56,50,38,56,63,66,29,10,40,66,43,28,34,52,53,51,51,53,48,50,53,52,50,53,54,49,54,51,46,30,72,74,66,67,39,77,32,49,34,37,37,36,55,73,33,51,69,56,33,47,49,47,48,35,29,53,52,24,48,55,53,48,37,45,77,79,35,88,82,71,34,47,34,34,34,12,70,32,22,68,59,50,23,62,79,67,50,29,33,47,41,54,61,82,43,60,70,61,48,56,53,48,42,59,22,28,51,29,36,34,39,52,37,56,66,64,59,34,43,88,87,33,67,68,55,31,51,53,56,55,48,51,56,50,52,31,52,76,46,72,28,49,37,37,39,39,24,27,37,44,53,78,60,82,54,67,69,58,38,54,52,47,26,63,55,55,42,67,34,59,36,36,33,18,31,42,70,69,25,55,55,45,36,51,76,51,63,42,74,69,31,54,77,46,74,43,19,48,37,50,46,70,59,67,53,46,56,72,71,57,37,50,56,48,28,57,74,54,73,42,76,88,77,72,50,28,34,35,37,25,59,67,82,55,88,99,57,65,68,43,45,60,38,50,16,53,47,48,35,46,44,29,72,76,67,63,25,44,34,35,36,49,58,54,30,70,68,72,16,49,64,50,50,53,57,24,43,74,64,34,87,52,82,57,44,55,60,79,74,93,70,55,65,32,48,51,40,24,53,46,58,67,29,62,30,37,41,23,54,40,57,50,59,44,49,48,23,38,56,56,36,21,34,61,35,33,36,23,80,51,71,68,40,53,52,50,29,48,73,69,75,37,59,76,34,50,38,44,46,44,88,71,47,44,54,69,55,34,47,52,37,49,49,53,50,62,76,41,27,68,64,49,22,56,55,28,48,61,51,34,55,54,37,31,53,30,21,49,46,53,31,54,54,54,49,52,58,62,52,66,73,56,75,70,83,72,87,132

Radius of gyration: 29.98 Å; Cα contacts (8 Å, |Δi|>4): 1443; chains: 1; bounding box: 82×49×86 Å